Protein 4Q1T (pdb70)

Organism: Burkholderia thailandensis (strain ATCC 700388 / DSM 13276 / CCUG 48851 / CIP 106301 / E264) (NCBI:txid271848)

CATH classification: 3.40.1160.10 (+1 more: 2.30.130.10)

B-factor: mean 42.55, std 14.12, range [18.16, 112.68]

Sequence (1375 aa):
MRSIIADSKRLVVKVGSSLVTNGLDHDAIGRWAAQIAALRRNEGKEVVLVSSGAIAEGMQRLGWSRRPREIDELQAAAAVGQMGLAQVYESRFAEHGIRRTAQILLTHADLADRERYLNARSTLLTLLRLGVVPIINENDTVVTDEIKDNDTLGALVANLIEGDALIILTDQQGLLVAEASAGAPELMLTKILAAKRAAHSGANTVIASGRERDVLLRLASGEAIGTQLIARTARMAARKQWMADHLQVRGHVVIDAGAVDKLTAGGKSLLPIGVVAVQGVFARGEVIACVNDAGREVARGITNYSSAEAKLIQRKPSGEIEAVLGYMLEPELIHRDNLVLVMRSIIADSKRLVVKVGSSSLVTNDGRGLDHDAIGRWAAQIAALRNEGKEVVLVSSGAIAEGMQRLGWSRRPREIDELQAAAAVGQMGLAQVYESRFAEHGIRTAQILLTHADLADRERYLNARSTLLTLLRLGVVPIINENDTVVTDEIKFGDNDTLGALVANLIEGDALIILTDQQGLFTTLVAEASAGAPELEAMAGMLTKILAAKRAAHSGANTVIASGRERDVLLRLASGEAIGTQLIARTARMAARKQWMADHLQVRGHVVIDAGAVDKLTAGGKSLLPIGVVAVQGVFARGEVIACVNDAGREVARGITNYSSAEAKLIQRKPSGEIEAVLGYMLEPELIHRDNLVLVMRSIIADSKRLVVKVGSSLVTNGLDHDAIGRWAAQIAALRNEGKEVVLVSSGAIAEGMQRLGWSRRPREIDELQAAAAVGQMGLAQVYESRFAEHGIRTAQILLTHADLADRERYLNARSTLLTLLRLGVVPIINNENDTVVTDEIKFGDNDTLGALVANLIEGDALIILTDQQGLFTATLVAEASAGAPELEAMAGMLTKILAAKRAAHSGANTVIASGRERDVLLRLASGEAIGTQLIARTARMAARKQWMADHLQVRGHVVIDAGAVDKLTAGGKSLLPIGVVAVQGVFARGEVIACVNDAGREVARGITNYSSAEAKLIQRKPSGEIEAVLGYMLEPELIHRDNLVLVPGSMRSIIADSKRLVVKVGSSLVTNDGLDHDAIGRWAAQIAALRNEGKEVVLVSSGAIAEGMQRLGWSRRPREIDELQAAAAVGQMGLAQVYESRFAEHGIRTAQILLTHADLADRERYLNARSTLLTLLRLGVVPIINENDTVVTDEIKFGDNDTLGALVANLIEGDALIILTDQMLTKILAAKRAAHSGANTVIASGRERDVLLRLASGEAIGTQLIARTARMAARKQWMADHLQVRGHVVIDAGAVDKLTAGGKSLLPIGVVAVQGVFARGEVIACVNDAGREVARGITNYSSAEAKLIQRKPSGEIEAVLGYMLEPELIHRDNLVLV

Radius of gyration: 31.49 Å; Cα contacts (8 Å, |Δi|>4): 3313; chains: 4; bounding box: 89×66×100 Å

InterPro domains:
  IPR001048 Aspartate/glutamate/uridylate kinase [PF00696] (9-238)
  IPR001057 Glutamate/acetylglutamate kinase [PR00474] (46-60)
  IPR001057 Glutamate/acetylglutamate kinase [PR00474] (80-108)
  IPR001057 Glutamate/acetylglutamate kinase [PR00474] (120-141)
  IPR001057 Glutamate/acetylglutamate kinase [PR00474] (152-179)
  IPR001057 Glutamate/acetylglutamate kinase [PR00474] (213-233)
  IPR002478 PUA domain [PF01472] (281-355)
  IPR002478 PUA domain [SM00359] (281-364)
  IPR005715 Glutamate 5-kinase/delta-1-pyrroline-5-carboxylate synthase [MF_00456] (9-263)
  IPR005715 Glutamate 5-kinase/delta-1-pyrroline-5-carboxylate synthase [TIGR01027] (9-370)
  IPR011529 Glutamate 5-kinase [PIRSF000729] (6-371)
  IPR015947 PUA-like superfamily [SSF88697] (281-371)
  IPR019797 Glutamate 5-kinase, conserved site [PS00902] (211-228)
  IPR036393 Acetylglutamate kinase-like superfamily [G3DSA:3.40.1160.10] (1-269)
  IPR036393 Acetylglutamate kinase-like superfamily [SSF53633] (9-259)
  IPR036974 PUA domain superfamily [G3DSA:2.30.130.10] (270-372)
  IPR041739 Glutamate-5-kinase domain [cd04242] (10-257)

Solvent-accessible surface area: 48311 Å² total; per-residue (Å²): 107,150,2,53,0,20,107,3,122,48,0,0,0,1,0,8,46,50,7,0,23,147,26,12,40,105,108,6,0,24,144,12,0,41,15,0,1,36,0,33,117,111,42,20,24,0,0,0,0,0,9,7,15,25,21,8,0,29,106,38,32,68,57,120,204,131,16,54,50,2,17,37,9,2,0,0,8,6,0,0,17,14,0,2,8,66,15,0,20,57,12,0,65,147,83,58,16,123,5,0,22,1,17,0,6,53,26,8,26,93,60,106,71,24,26,1,7,0,10,15,0,0,24,9,0,5,148,54,35,1,0,0,0,0,12,21,5,23,6,2,10,14,57,55,19,73,82,37,7,74,16,0,0,47,0,0,35,0,1,28,1,46,0,0,0,1,0,17,76,58,70,18,62,133,44,63,103,44,69,12,31,49,98,108,70,77,106,79,26,28,49,4,0,49,36,0,11,82,17,9,0,21,0,1,7,0,11,9,163,69,75,75,0,0,60,71,1,10,86,11,76,37,17,31,1,14,13,50,11,99,49,69,40,93,45,3,34,98,105,61,3,27,39,93,8,15,7,57,2,10,0,26,1,42,82,54,15,31,84,37,7,76,77,56,62,41,25,3,73,2,81,6,2,58,27,6,87,30,52,6,29,23,7,26,1,0,0,1,2,35,140,91,31,52,17,22,0,24,0,2,0,2,0,30,9,20,24,2,72,34,1,38,113,73,62,30,78,80,0,58,86,33,0,42,38,21,26,6,29,29,1,0,61,27,46,7,12,4,68,119,128,140,1,44,0,25,95,2,121,53,0,0,0,0,0,2,45,50,12,0,22,74,109,59,62,3,11,32,105,108,6,0,22,136,13,0,41,12,0,1,36,0,65,115,114,37,19,33,1,0,0,0,0,10,6,11,24,23,9,0,17,92,46,35,70,55,91,205,124,16,47,48,9,15,33,8,1,0,0,1,2,0,0,16,22,0,3,4,23,23,0,26,66,14,0,60,146,80,70,8,93,1,0,24,1,9,0,5,60,33,7,24,92,50,50,87,40,31,1,7,0,10,14,0,0,23,7,0,9,164,56,18,2,0,0,1,0,8,20,4,20,7,0,31,21,98,41,10,62,99,38,44,30,6,50,5,0,0,45,0,0,36,0,0,30,2,48,0,0,0,0,0,14,74,42,94,2,2,97,89,107,69,28,43,88,25,64,12,36,22,101,96,4,24,87,84,55,88,37,59,42,14,4,32,4,0,27,34,0,14,114,18,10,0,20,0,1,0,0,7,10,154,64,184,63,0,0,61,71,1,10,86,12,76,36,17,13,0,12,0,51,12,104,60,69,41,97,53,7,38,99,80,75,3,22,64,93,19,33,59,50,2,53,0,30,1,55,83,43,8,31,88,113,6,80,80,57,63,34,23,1,71,5,52,10,3,80,42,9,37,29,64,5,47,18,8,60,1,0,12,1,19,35,134,95,55,51,44,22,0,17,0,2,0,3,5,25,1,2,24,2,53,39,4,49,74,18,94,34,80,37,6,83,94,75,14,58,56,18,17,6,40,27,1,0,61,30,48,7,14,5,66,121,110,158,1,52,0,24,82,3,119,39,0,0,0,1,0,4,43,68,21,0,27,141,41,13,42,79,103,6,0,15,144,13,0,41,15,0,2,42,2,80,111,109,37,17,37,2,0,0,0,1,7,7,6,23,26,14,0,29,55,79,33,68,59,120,75,111,16,165,54,12,15,35,9,0,0,0,7,5,0,0,19,12,0,5,10,27,13,0,22,47,79,0,52,87,84,68,7,105,1,0,21,1,11,1,6,60,46,7,21,94,51,122,77,48,28,1,6,0,10,15,0,0,24,9,0,10,147,52,18,4,1,0,9,0,13,22,6,18,8,1,36,23,106,71,9,77,95,39,41,27,6,40,4,0,0,28,0,0,30,0,0,12,0,28,0,0,0,0,0,18,56,48,104,1,2,78,71,122,96,62,23,55,88,28,65,11,17,21,105,99,4,21,84,66,55,84,38,52,42,15,2,27,2,0,34,77,0,13,102,17,9,0,21,0,1,0,0,7,10,177,70,199,63,0,0,66,68,1,8,87,12,75,37,21,14,0,16,0,65,12,103,58,69,78,108,56,6,28,43,97,76,3,45,74,94,26,16,47,95,2,53,0,26,1,48,82,43,8,30,84,96,6,66,79,39,53,114,19,2,63,2,82,8,2,52,28,6,86,32,64,5,31,17,7,18,1,0,9,1,19,36,138,91,56,50,39,17,0,11,0,2,0,3,0,24,5,8,17,2,57,42,1,46,138,13,62,31,78,92,0,83,94,51,3,60,38,16,20,7,31,29,1,0,43,132,38,7,13,7,92,93,194,77,100,115,133,0,45,0,22,96,3,122,46,0,0,0,1,0,2,43,58,4,0,15,67,140,29,17,49,101,116,2,0,23,131,5,0,41,10,0,1,41,1,57,119,103,34,11,29,0,0,0,0,0,12,9,14,20,19,7,0,22,106,57,35,68,70,124,74,133,23,53,21,1,16,13,12,1,0,0,7,6,1,0,24,18,0,2,20,78,20,0,29,51,13,0,58,148,80,74,18,96,10,2,27,1,15,0,6,68,19,8,27,91,48,121,75,45,37,1,7,0,10,15,0,0,23,8,0,10,145,54,24,2,0,0,8,0,10,21,4,17,9,1,20,16,40,30,10,48,76,46,44,18,7,45,17,0,0,26,0,0,25,0,1,14,0,28,0,0,0,1,0,12,48,186,100,39,60,38,68,0,0,6,80,43,0,28,65,16,8,1,22,1,1,29,2,19,7,151,72,212,77,0,1,67,70,1,6,88,11,76,35,18,62,71,44,60,105,13,113,59,69,90,93,52,9,25,98,63,72,4,43,48,94,39,17,56,72,2,50,0,25,1,42,83,54,13,28,90,35,6,80,79,58,52,38,17,1,73,2,82,7,1,63,27,5,88,33,54,5,31,24,9,18,1,0,16,0,18,46,95,92,54,52,38,23,0,24,0,3,0,3,0,30,5,9,20,3,49,38,1,48,117,13,65,30,77,93,0,77,93,50,3,57,40,14,25,6,32,28,1,0,40,116,33,7,13,4,64,94

Secondary structure (DSSP, 8-state):
-B-GGGG-SEEEEEE-HHHHB--B-HHHHHHHHHHHHHHHHTT-EEEEEE--HHHHHHHHHT-SS--SSHHHHHHHHHHHHHHHHHHHHHHHHTTT--EEEEEE-HHHHHSHHHHHHHHHHHHHHHHTT-EEEEEE-TTT--TTT---HHHHHHHHHHHT-SEEEEEESS-----SEEETT-TT--HHHHHHHHHHHTTT-EEEEEETTSTTHHHHHHTTB--SEEEE-SS-HHHHHHHHHHHHEEEEEEEEE-HHHHHHHHTS--PBPGGGEEEEEE---TT-EEEEE-TTS-EEEEEE-SS-HHHHHHHTT--GGGHHHHHSS---S-SB-GGGEEE-/-B-GGGG-SEEEEEE-HHHHB-TTS-B-HHHHHHHHHHHHHHHHTT-EEEEEE--HHHHHHHHHT-SS--SSHHHHHHHHHHHHHHHHHHHHHHHHTTT--EEEEEE-HHHHHSHHHHHHHHHHHHHHHHTT-EEEEEE-TTT--TTTTT--SHHHHHHHHHHHT-SEEEEEESS-S-B--B--EEETT-HHHHHH--HHHHHHHHHHHHTTT-EEEEEETTSTTHHHHHHTTB--SEEEE-SS-HHHHHHHHHHHHEEEEEEEEE-HHHHHHHHTS--PBPGGGEEEEEE---TT-EEEEE-TTS-EEEEEE-SS-HHHHHHHTT--GGGHHHHHSS---S-SB-GGGEEE-/-B-GGGG-SEEEEEE-HHHHB--B-HHHHHHHHHHHHHHHHTT-EEEEEE--HHHHHHHHHT-SS--SSHHHHHHHHHHHHHHHHHHHHHHHHTTT--EEEEEE-HHHHHSHHHHHHHHHHHHHHHHTT-EEEEEE-TTT--TTTTT--SHHHHHHHHHHHT-SEEEEEESS-S-B---B--EEETT-HHHHHH--HHHHHHHHHHHHTTT-EEEEEETTSTTHHHHHHTTB--SEEEE-SS-HHHHHHHHHHHHEEEEEEEEE-HHHHHHHHTT--PBPGGGEEEEEE---TT-EEEEE-TTS-EEEEEE-SS-HHHHHHHTT--GGGHHHHHSS---S-SB-GGGEEE-/--SPBPGGGG-SEEEEEE-HHHHB---B-HHHHHHHHHHHHHHHHTT-EEEEEE--HHHHHHHHHT-SS--SSHHHHHHHHHHHHHHHHHHHHHHHHTTT--EEEEEE-HHHHHSHHHHHHHHHHHHHHHHTT-EEEEEE-TTT--HHHHH-SSHHHHHHHHHHHT-SEEEEEE---HHHHHHHHHHHTTT-EEEEEETTSTTHHHHHHTTB--SEEE--SS-HHHHHHHHHHHHEEEEEEEEE-HHHHHHHHTT--PBPGGGEEEEEE---TT-EEEEE-TTS-EEEEEE-SS-HHHHHHHTT--GGGHHHHHSS---S-SB-GGGEEE-

Structure (mmCIF, N/CA/C/O backbone):
data_4Q1T
#
_entry.id   4Q1T
#
_cell.length_a   151.850
_cell.length_b   69.150
_cell.length_c   141.680
_cell.angle_alpha   90.000
_cell.angle_beta   119.510
_cell.angle_gamma   90.000
#
_symmetry.space_group_name_H-M   'C 1 2 1'
#
loop_
_entity.id
_entity.type
_entity.pdbx_description
1 polymer 'Glutamate 5-kinase'
2 water water
#
loop_
_atom_site.group_PDB
_atom_site.id
_atom_site.type_symbol
_atom_site.label_atom_id
_atom_site.label_alt_id
_atom_site.label_comp_id
_atom_site.label_asym_id
_atom_site.label_entity_id
_atom_site.label_seq_id
_atom_site.pdbx_PDB_ins_code
_atom_site.Cartn_x
_atom_site.Cartn_y
_atom_site.Cartn_z
_atom_site.occupancy
_atom_site.B_iso_or_equiv
_atom_site.auth_seq_id
_atom_site.auth_comp_id
_atom_site.auth_asym_id
_atom_site.auth_atom_id
_atom_site.pdbx_PDB_model_num
ATOM 1 N N . MET A 1 5 ? 61.929 2.897 53.816 1.00 65.42 1 MET A N 1
ATOM 2 C CA . MET A 1 5 ? 60.686 2.282 53.228 1.00 64.01 1 MET A CA 1
ATOM 3 C C . MET A 1 5 ? 60.974 1.161 52.216 1.00 61.17 1 MET A C 1
ATOM 4 O O . MET A 1 5 ? 61.749 1.338 51.260 1.00 62.71 1 MET A O 1
ATOM 6 N N . ARG A 1 6 ? 60.392 -0.008 52.469 1.00 56.58 2 ARG A N 1
ATOM 7 C CA . ARG A 1 6 ? 60.410 -1.087 51.509 1.00 54.91 2 ARG A CA 1
ATOM 8 C C . ARG A 1 6 ? 59.239 -0.837 50.567 1.00 52.22 2 ARG A C 1
ATOM 9 O O . ARG A 1 6 ? 58.180 -0.400 51.015 1.00 53.72 2 ARG A O 1
ATOM 17 N N . SER A 1 7 ? 59.417 -1.059 49.265 1.00 49.02 3 SER A N 1
ATOM 18 C CA . SER A 1 7 ? 58.296 -0.936 48.330 1.00 44.27 3 SER A CA 1
ATOM 19 C C . SER A 1 7 ? 57.379 -2.109 48.510 1.00 42.52 3 SER A C 1
ATOM 20 O O . SER A 1 7 ? 57.813 -3.271 48.494 1.00 41.12 3 SER A O 1
ATOM 23 N N . ILE A 1 8 ? 56.090 -1.793 48.639 1.00 41.88 4 ILE A N 1
ATOM 24 C CA . ILE A 1 8 ? 55.033 -2.790 48.650 1.00 40.37 4 ILE A CA 1
ATOM 25 C C . ILE A 1 8 ? 55.003 -3.657 47.363 1.00 38.18 4 ILE A C 1
ATOM 26 O O . ILE A 1 8 ? 54.425 -4.745 47.348 1.00 36.92 4 ILE A O 1
ATOM 31 N N . ILE A 1 9 ? 55.614 -3.179 46.281 1.00 36.81 5 ILE A N 1
ATOM 32 C CA . ILE A 1 9 ? 55.628 -3.937 45.016 1.00 34.99 5 ILE A CA 1
ATOM 33 C C . ILE A 1 9 ? 56.413 -5.245 45.153 1.00 35.99 5 ILE A C 1
ATOM 34 O O . ILE A 1 9 ? 56.119 -6.218 44.448 1.00 33.09 5 ILE A O 1
ATOM 39 N N . ALA A 1 10 ? 57.398 -5.273 46.063 1.00 37.47 6 ALA A N 1
ATOM 40 C CA . ALA A 1 10 ? 58.204 -6.473 46.266 1.00 40.99 6 ALA A CA 1
ATOM 41 C C . ALA A 1 10 ? 57.380 -7.673 46.704 1.00 42.39 6 ALA A C 1
ATOM 42 O O . ALA A 1 10 ? 57.687 -8.813 46.326 1.00 43.05 6 ALA A O 1
ATOM 44 N N . ASP A 1 11 ? 56.317 -7.437 47.455 1.00 43.64 7 ASP A N 1
ATOM 45 C CA . ASP A 1 11 ? 55.446 -8.563 47.790 1.00 46.95 7 ASP A CA 1
ATOM 46 C C . ASP A 1 11 ? 54.054 -8.497 47.132 1.00 45.26 7 ASP A C 1
ATOM 47 O O . ASP A 1 11 ? 53.066 -8.977 47.689 1.00 46.25 7 ASP A O 1
ATOM 52 N N . SER A 1 12 ? 54.014 -7.939 45.932 1.00 41.94 8 SER A N 1
ATOM 53 C CA . SER A 1 12 ? 52.793 -7.867 45.143 1.00 39.89 8 SER A CA 1
ATOM 54 C C . SER A 1 12 ? 52.969 -8.768 43.936 1.00 38.85 8 SER A C 1
ATOM 55 O O . SER A 1 12 ? 53.871 -8.548 43.109 1.00 39.40 8 SER A O 1
ATOM 58 N N . LYS A 1 13 ? 52.148 -9.803 43.838 1.00 37.79 9 LYS A N 1
ATOM 59 C CA . LYS A 1 13 ? 52.254 -10.743 42.727 1.00 40.24 9 LYS A CA 1
ATOM 60 C C . LYS A 1 13 ? 51.530 -10.264 41.441 1.00 37.21 9 LYS A C 1
ATOM 61 O O . LYS A 1 13 ? 52.040 -10.460 40.337 1.00 34.91 9 LYS A O 1
ATOM 67 N N . ARG A 1 14 ? 50.372 -9.614 41.587 1.00 33.70 10 ARG A N 1
ATOM 68 C CA . ARG A 1 14 ? 49.564 -9.228 40.442 1.00 31.13 10 ARG A CA 1
ATOM 69 C C . ARG A 1 14 ? 49.505 -7.711 40.332 1.00 29.15 10 ARG A C 1
ATOM 70 O O . ARG A 1 14 ? 48.962 -7.025 41.215 1.00 28.90 10 ARG A O 1
ATOM 78 N N . LEU A 1 15 ? 50.061 -7.192 39.246 1.00 26.06 11 LEU A N 1
ATOM 79 C CA . LEU A 1 15 ? 50.261 -5.766 39.076 1.00 26.10 11 LEU A CA 1
ATOM 80 C C . LEU A 1 15 ? 49.508 -5.216 37.871 1.00 26.39 11 LEU A C 1
ATOM 81 O O . LEU A 1 15 ? 49.477 -5.865 36.832 1.00 26.01 11 LEU A O 1
ATOM 86 N N . VAL A 1 16 ? 48.872 -4.049 38.043 1.00 25.71 12 VAL A N 1
ATOM 87 C CA . VAL A 1 16 ? 48.372 -3.281 36.940 1.00 25.79 12 VAL A CA 1
ATOM 88 C C . VAL A 1 16 ? 49.348 -2.119 36.745 1.00 26.84 12 VAL A C 1
ATOM 89 O O . VAL A 1 16 ? 49.541 -1.320 37.655 1.00 28.11 12 VAL A O 1
ATOM 93 N N . VAL A 1 17 ? 49.944 -2.024 35.560 1.00 26.31 13 VAL A N 1
ATOM 94 C CA . VAL A 1 17 ? 50.930 -0.999 35.253 1.00 28.32 13 VAL A CA 1
ATOM 95 C C . VAL A 1 17 ? 50.342 -0.025 34.239 1.00 30.50 13 VAL A C 1
ATOM 96 O O . VAL A 1 17 ? 49.885 -0.435 33.175 1.00 27.19 13 VAL A O 1
ATOM 100 N N . LYS A 1 18 ? 50.267 1.243 34.625 1.00 35.30 14 LYS A N 1
ATOM 101 C CA . LYS A 1 18 ? 49.667 2.262 33.791 1.00 39.08 14 LYS A CA 1
ATOM 102 C C . LYS A 1 18 ? 50.728 3.276 33.390 1.00 42.10 14 LYS A C 1
ATOM 103 O O . LYS A 1 18 ? 51.391 3.873 34.233 1.00 41.39 14 LYS A O 1
ATOM 109 N N . VAL A 1 19 ? 50.930 3.429 32.096 1.00 47.42 15 VAL A N 1
ATOM 110 C CA . VAL A 1 19 ? 52.014 4.281 31.578 1.00 52.99 15 VAL A CA 1
ATOM 111 C C . VAL A 1 19 ? 51.424 5.508 30.891 1.00 58.98 15 VAL A C 1
ATOM 112 O O . VAL A 1 19 ? 50.582 5.373 29.998 1.00 62.28 15 VAL A O 1
ATOM 116 N N . GLY A 1 20 ? 51.819 6.699 31.341 1.00 60.92 16 GLY A N 1
ATOM 117 C CA . GLY A 1 20 ? 51.224 7.943 30.854 1.00 61.89 16 GLY A CA 1
ATOM 118 C C . GLY A 1 20 ? 51.608 8.302 29.442 1.00 62.79 16 GLY A C 1
ATOM 119 O O . GLY A 1 20 ? 52.617 7.831 28.940 1.00 60.06 16 GLY A O 1
ATOM 120 N N . SER A 1 21 ? 50.793 9.144 28.814 1.00 66.26 17 SER A N 1
ATOM 121 C CA . SER A 1 21 ? 51.061 9.632 27.465 1.00 70.80 17 SER A CA 1
ATOM 122 C C . SER A 1 21 ? 52.436 10.213 27.270 1.00 72.25 17 SER A C 1
ATOM 123 O O . SER A 1 21 ? 53.145 9.843 26.339 1.00 65.30 17 SER A O 1
ATOM 126 N N . SER A 1 22 ? 52.788 11.152 28.143 1.00 77.91 18 SER A N 1
ATOM 127 C CA . SER A 1 22 ? 54.065 11.862 28.044 1.00 79.28 18 SER A CA 1
ATOM 128 C C . SER A 1 22 ? 55.249 10.906 27.984 1.00 78.08 18 SER A C 1
ATOM 129 O O . SER A 1 22 ? 56.231 11.178 27.297 1.00 81.00 18 SER A O 1
ATOM 132 N N . LEU A 1 23 ? 55.139 9.773 28.673 1.00 77.30 19 LEU A N 1
ATOM 133 C CA . LEU A 1 23 ? 56.219 8.786 28.694 1.00 78.12 19 LEU A CA 1
ATOM 134 C C . LEU A 1 23 ? 56.337 7.991 27.422 1.00 79.83 19 LEU A C 1
ATOM 135 O O . LEU A 1 23 ? 57.434 7.559 27.050 1.00 85.26 19 LEU A O 1
ATOM 140 N N . VAL A 1 24 ? 55.203 7.770 26.767 1.00 81.02 20 VAL A N 1
ATOM 141 C CA . VAL A 1 24 ? 55.159 6.835 25.668 1.00 81.70 20 VAL A CA 1
ATOM 142 C C . VAL A 1 24 ? 55.202 7.568 24.332 1.00 82.68 20 VAL A C 1
ATOM 143 O O . VAL A 1 24 ? 55.456 6.934 23.322 1.00 83.77 20 VAL A O 1
ATOM 145 N N . THR A 1 25 ? 54.968 8.886 24.341 1.00 84.40 21 THR A N 1
ATOM 146 C CA . THR A 1 25 ? 54.904 9.716 23.147 1.00 84.24 21 THR A CA 1
ATOM 147 C C . THR A 1 25 ? 55.995 10.789 23.107 1.00 85.49 21 THR A C 1
ATOM 148 O O . THR A 1 25 ? 56.420 11.294 24.136 1.00 84.25 21 THR A O 1
ATOM 150 N N . ASN A 1 26 ? 56.434 11.139 21.904 1.00 87.75 22 ASN A N 1
ATOM 151 C CA . ASN A 1 26 ? 57.325 12.310 21.710 1.00 90.06 22 ASN A CA 1
ATOM 152 C C . ASN A 1 26 ? 56.642 13.685 21.882 1.00 89.64 22 ASN A C 1
ATOM 153 O O . ASN A 1 26 ? 56.293 14.368 20.906 1.00 83.66 22 ASN A O 1
ATOM 158 N N . GLY A 1 30 ? 53.970 11.450 17.978 1.00 72.70 26 GLY A N 1
ATOM 159 C CA . GLY A 1 30 ? 53.568 10.046 17.926 1.00 75.50 26 GLY A CA 1
ATOM 160 C C . GLY A 1 30 ? 54.203 9.259 19.042 1.00 74.97 26 GLY A C 1
ATOM 161 O O . GLY A 1 30 ? 54.336 9.788 20.140 1.00 76.99 26 GLY A O 1
ATOM 162 N N . LEU A 1 31 ? 54.582 8.004 18.768 1.00 75.22 27 LEU A N 1
ATOM 163 C CA . LEU A 1 31 ? 55.109 7.116 19.807 1.00 74.94 27 LEU A CA 1
ATOM 164 C C . LEU A 1 31 ? 56.643 7.056 19.849 1.00 75.33 27 LEU A C 1
ATOM 165 O O . LEU A 1 31 ? 57.308 7.009 18.828 1.00 72.86 27 LEU A O 1
ATOM 170 N N . ASP A 1 32 ? 57.175 7.021 21.063 1.00 77.81 28 ASP A N 1
ATOM 171 C CA . ASP A 1 32 ? 58.593 6.775 21.324 1.00 73.40 28 ASP A CA 1
ATOM 172 C C . ASP A 1 32 ? 58.804 5.265 21.402 1.00 71.40 28 ASP A C 1
ATOM 173 O O . ASP A 1 32 ? 58.624 4.654 22.458 1.00 76.73 28 ASP A O 1
ATOM 178 N N . HIS A 1 33 ? 59.142 4.652 20.278 1.00 72.10 29 HIS A N 1
ATOM 179 C CA . HIS A 1 33 ? 59.273 3.192 20.214 1.00 75.03 29 HIS A CA 1
ATOM 180 C C . HIS A 1 33 ? 60.365 2.632 21.160 1.00 76.61 29 HIS A C 1
ATOM 181 O O . HIS A 1 33 ? 60.261 1.499 21.634 1.00 74.56 29 HIS A O 1
ATOM 188 N N . ASP A 1 34 ? 61.409 3.417 21.417 1.00 77.17 30 ASP A N 1
ATOM 189 C CA . ASP A 1 34 ? 62.507 2.974 22.276 1.00 76.66 30 ASP A CA 1
ATOM 190 C C . ASP A 1 34 ? 62.057 2.915 23.721 1.00 71.81 30 ASP A C 1
ATOM 191 O O . ASP A 1 34 ? 62.387 1.976 24.445 1.00 72.22 30 ASP A O 1
ATOM 196 N N . ALA A 1 35 ? 61.299 3.917 24.139 1.00 69.96 31 ALA A N 1
ATOM 197 C CA . ALA A 1 35 ? 60.783 3.945 25.497 1.00 70.07 31 ALA A CA 1
ATOM 198 C C . ALA A 1 35 ? 59.786 2.798 25.736 1.00 67.21 31 ALA A C 1
ATOM 199 O O . ALA A 1 35 ? 59.736 2.226 26.824 1.00 68.12 31 ALA A O 1
ATOM 201 N N . ILE A 1 36 ? 59.007 2.452 24.719 1.00 64.66 32 ILE A N 1
ATOM 202 C CA . ILE A 1 36 ? 58.074 1.318 24.828 1.00 65.03 32 ILE A CA 1
ATOM 203 C C . ILE A 1 36 ? 58.857 0.013 24.963 1.00 61.20 32 ILE A C 1
ATOM 204 O O . ILE A 1 36 ? 58.485 -0.864 25.752 1.00 58.58 32 ILE A O 1
ATOM 209 N N . GLY A 1 37 ? 59.946 -0.102 24.207 1.00 58.07 33 GLY A N 1
ATOM 210 C CA . GLY A 1 37 ? 60.828 -1.257 24.311 1.00 57.64 33 GLY A CA 1
ATOM 211 C C . GLY A 1 37 ? 61.368 -1.414 25.718 1.00 58.85 33 GLY A C 1
ATOM 212 O O . GLY A 1 37 ? 61.456 -2.531 26.226 1.00 63.29 33 GLY A O 1
ATOM 213 N N . ARG A 1 38 ? 61.730 -0.301 26.356 1.00 58.57 34 ARG A N 1
ATOM 214 C CA . ARG A 1 38 ? 62.222 -0.345 27.733 1.00 61.02 34 ARG A CA 1
ATOM 215 C C . ARG A 1 38 ? 61.141 -0.804 28.727 1.00 56.65 34 ARG A C 1
ATOM 216 O O . ARG A 1 38 ? 61.421 -1.614 29.614 1.00 55.24 34 ARG A O 1
ATOM 224 N N . TRP A 1 39 ? 59.910 -0.325 28.558 1.00 52.95 35 TRP A N 1
ATOM 225 C CA . TRP A 1 39 ? 58.804 -0.780 29.407 1.00 49.54 35 TRP A CA 1
ATOM 226 C C . TRP A 1 39 ? 58.505 -2.247 29.173 1.00 44.95 35 TRP A C 1
ATOM 227 O O . TRP A 1 39 ? 58.328 -3.012 30.116 1.00 44.03 35 TRP A O 1
ATOM 238 N N . ALA A 1 40 ? 58.464 -2.639 27.909 1.00 42.20 36 ALA A N 1
ATOM 239 C CA . ALA A 1 40 ? 58.284 -4.025 27.554 1.00 42.30 36 ALA A CA 1
ATOM 240 C C . ALA A 1 40 ? 59.367 -4.902 28.182 1.00 42.08 36 ALA A C 1
ATOM 241 O O . ALA A 1 40 ? 59.078 -5.993 28.672 1.00 46.39 36 ALA A O 1
ATOM 243 N N . ALA A 1 41 ? 60.616 -4.457 28.141 1.00 41.39 37 ALA A N 1
ATOM 244 C CA . ALA A 1 41 ? 61.724 -5.233 28.719 1.00 40.67 37 ALA A CA 1
ATOM 245 C C . ALA A 1 41 ? 61.554 -5.357 30.235 1.00 37.83 37 ALA A C 1
ATOM 246 O O . ALA A 1 41 ? 61.794 -6.402 30.800 1.00 37.98 37 ALA A O 1
ATOM 248 N N . GLN A 1 42 ? 61.178 -4.272 30.891 1.00 37.59 38 GLN A N 1
ATOM 249 C CA . GLN A 1 42 ? 60.948 -4.297 32.345 1.00 38.67 38 GLN A CA 1
ATOM 250 C C . GLN A 1 42 ? 59.786 -5.204 32.722 1.00 36.00 38 GLN A C 1
ATOM 251 O O . GLN A 1 42 ? 59.883 -6.003 33.659 1.00 35.23 38 GLN A O 1
ATOM 257 N N . ILE A 1 43 ? 58.706 -5.097 31.981 1.00 34.36 39 ILE A N 1
ATOM 258 C CA . ILE A 1 43 ? 57.540 -5.920 32.256 1.00 34.20 39 ILE A CA 1
ATOM 259 C C . ILE A 1 43 ? 57.861 -7.386 31.991 1.00 34.19 39 ILE A C 1
ATOM 260 O O . ILE A 1 43 ? 57.484 -8.259 32.794 1.00 33.10 39 ILE A O 1
ATOM 265 N N . ALA A 1 44 ? 58.611 -7.649 30.919 1.00 33.78 40 ALA A N 1
ATOM 266 C CA . ALA A 1 44 ? 59.125 -9.006 30.650 1.00 35.11 40 ALA A CA 1
ATOM 267 C C . ALA A 1 44 ? 59.962 -9.561 31.791 1.00 35.92 40 ALA A C 1
ATOM 268 O O . ALA A 1 44 ? 59.821 -10.730 32.156 1.00 38.18 40 ALA A O 1
ATOM 270 N N . ALA A 1 45 ? 60.834 -8.747 32.369 1.00 36.11 41 ALA A N 1
ATOM 271 C CA . ALA A 1 45 ? 61.606 -9.199 33.522 1.00 37.87 41 ALA A CA 1
ATOM 272 C C . ALA A 1 45 ? 60.721 -9.478 34.745 1.00 36.94 41 ALA A C 1
ATOM 273 O O . ALA A 1 45 ? 61.020 -10.369 35.526 1.00 38.86 41 ALA A O 1
ATOM 275 N N . LEU A 1 46 ? 59.658 -8.701 34.938 1.00 37.21 42 LEU A N 1
ATOM 276 C CA . LEU A 1 46 ? 58.730 -8.963 36.048 1.00 38.13 42 LEU A CA 1
ATOM 277 C C . LEU A 1 46 ? 57.981 -10.273 35.816 1.00 39.70 42 LEU A C 1
ATOM 278 O O . LEU A 1 46 ? 57.835 -11.056 36.760 1.00 38.29 42 LEU A O 1
ATOM 283 N N . ARG A 1 47 ? 57.529 -10.482 34.575 1.00 41.87 43 ARG A N 1
ATOM 284 C CA A ARG A 1 47 ? 56.826 -11.716 34.153 0.60 44.36 43 ARG A CA 1
ATOM 285 C CA B ARG A 1 47 ? 56.821 -11.707 34.195 0.40 44.50 43 ARG A CA 1
ATOM 286 C C . ARG A 1 47 ? 57.707 -12.934 34.411 1.00 48.90 43 ARG A C 1
ATOM 287 O O . ARG A 1 47 ? 57.196 -13.970 34.784 1.00 53.89 43 ARG A O 1
ATOM 302 N N . ASN A 1 48 ? 59.033 -12.791 34.225 1.00 51.61 44 ASN A N 1
ATOM 303 C CA . ASN A 1 48 ? 60.004 -13.884 34.445 1.00 56.37 44 ASN A CA 1
ATOM 304 C C . ASN A 1 48 ? 60.396 -14.103 35.917 1.00 59.56 44 ASN A C 1
ATOM 305 O O . ASN A 1 48 ? 60.941 -15.148 36.262 1.00 64.31 44 ASN A O 1
ATOM 310 N N . GLU A 1 49 ? 60.129 -13.122 36.776 1.00 58.13 45 GLU A N 1
ATOM 311 C CA . GLU A 1 49 ? 60.244 -13.310 38.215 1.00 57.47 45 GLU A CA 1
ATOM 312 C C . GLU A 1 49 ? 58.994 -13.986 38.777 1.00 54.65 45 GLU A C 1
ATOM 313 O O . GLU A 1 49 ? 58.946 -14.261 39.963 1.00 58.47 45 GLU A O 1
ATOM 319 N N . GLY A 1 50 ? 57.956 -14.150 37.969 1.00 52.06 46 GLY A N 1
ATOM 320 C CA . GLY A 1 50 ? 56.683 -14.722 38.433 1.00 50.96 46 GLY A CA 1
ATOM 321 C C . GLY A 1 50 ? 55.543 -13.736 38.698 1.00 49.46 46 GLY A C 1
ATOM 322 O O . GLY A 1 50 ? 54.482 -14.140 39.192 1.00 55.48 46 GLY A O 1
ATOM 323 N N . LYS A 1 51 ? 55.729 -12.451 38.386 1.00 44.36 47 LYS A N 1
ATOM 324 C CA . LYS A 1 51 ? 54.636 -11.478 38.545 1.00 41.26 47 LYS A CA 1
ATOM 325 C C . LYS A 1 51 ? 53.633 -11.672 37.440 1.00 37.67 47 LYS A C 1
ATOM 326 O O . LYS A 1 51 ? 53.986 -12.142 36.358 1.00 40.28 47 LYS A O 1
ATOM 332 N N . GLU A 1 52 ? 52.390 -11.310 37.724 1.00 34.74 48 GLU A N 1
ATOM 333 C CA . GLU A 1 52 ? 51.318 -11.285 36.742 1.00 33.40 48 GLU A CA 1
ATOM 334 C C . GLU A 1 52 ? 51.073 -9.821 36.496 1.00 32.17 48 GLU A C 1
ATOM 335 O O . GLU A 1 52 ? 50.861 -9.068 37.446 1.00 33.63 48 GLU A O 1
ATOM 341 N N . VAL A 1 53 ? 51.160 -9.409 35.239 1.00 29.87 49 VAL A N 1
ATOM 342 C CA . VAL A 1 53 ? 51.108 -8.008 34.867 1.00 29.01 49 VAL A CA 1
ATOM 343 C C . VAL A 1 53 ? 50.036 -7.762 33.811 1.00 27.31 49 VAL A C 1
ATOM 344 O O . VAL A 1 53 ? 49.947 -8.483 32.820 1.00 24.88 49 VAL A O 1
ATOM 348 N N . VAL A 1 54 ? 49.219 -6.747 34.069 1.00 26.87 50 VAL A N 1
ATOM 349 C CA . VAL A 1 54 ? 48.272 -6.211 33.083 1.00 27.41 50 VAL A CA 1
ATOM 350 C C . VAL A 1 54 ? 48.740 -4.786 32.791 1.00 27.09 50 VAL A C 1
ATOM 351 O O . VAL A 1 54 ? 49.093 -4.050 33.705 1.00 25.95 50 VAL A O 1
ATOM 355 N N . LEU A 1 55 ? 48.743 -4.419 31.524 1.00 26.69 51 LEU A N 1
ATOM 356 C CA . LEU A 1 55 ? 49.192 -3.122 31.089 1.00 28.73 51 LEU A CA 1
ATOM 357 C C . LEU A 1 55 ? 48.005 -2.294 30.646 1.00 30.35 51 LEU A C 1
ATOM 358 O O . LEU A 1 55 ? 47.177 -2.729 29.830 1.00 30.41 51 LEU A O 1
ATOM 363 N N . VAL A 1 56 ? 47.908 -1.103 31.202 1.00 31.45 52 VAL A N 1
ATOM 364 C CA . VAL A 1 56 ? 46.960 -0.120 30.735 1.00 32.93 52 VAL A CA 1
ATOM 365 C C . VAL A 1 56 ? 47.795 1.007 30.142 1.00 36.05 52 VAL A C 1
ATOM 366 O O . VAL A 1 56 ? 48.420 1.781 30.845 1.00 39.78 52 VAL A O 1
ATOM 370 N N . SER A 1 57 ? 47.824 1.121 28.839 1.00 39.69 53 SER A N 1
ATOM 371 C CA . SER A 1 57 ? 48.720 2.116 28.264 1.00 41.60 53 SER A CA 1
ATOM 372 C C . SER A 1 57 ? 47.966 3.150 27.476 1.00 39.71 53 SER A C 1
ATOM 373 O O . SER A 1 57 ? 47.033 2.818 26.766 1.00 41.75 53 SER A O 1
ATOM 376 N N . SER A 1 58 ? 48.370 4.402 27.677 1.00 39.89 54 SER A N 1
ATOM 377 C CA . SER A 1 58 ? 47.906 5.530 26.924 1.00 40.51 54 SER A CA 1
ATOM 378 C C . SER A 1 58 ? 48.813 5.634 25.722 1.00 41.51 54 SER A C 1
ATOM 379 O O . SER A 1 58 ? 49.737 4.813 25.519 1.00 41.12 54 SER A O 1
ATOM 382 N N . GLY A 1 59 ? 48.529 6.618 24.891 1.00 40.87 55 GLY A N 1
ATOM 383 C CA . GLY A 1 59 ? 49.311 6.804 23.692 1.00 40.99 55 GLY A CA 1
ATOM 384 C C . GLY A 1 59 ? 48.491 6.611 22.434 1.00 38.72 55 GLY A C 1
ATOM 385 O O . GLY A 1 59 ? 48.968 6.947 21.365 1.00 40.77 55 GLY A O 1
ATOM 386 N N . ALA A 1 60 ? 47.292 6.039 22.543 1.00 36.05 56 ALA A N 1
ATOM 387 C CA . ALA A 1 60 ? 46.499 5.696 21.357 1.00 35.47 56 ALA A CA 1
ATOM 388 C C . ALA A 1 60 ? 46.137 6.931 20.568 1.00 34.46 56 ALA A C 1
ATOM 389 O O . ALA A 1 60 ? 46.190 6.916 19.354 1.00 34.00 56 ALA A O 1
ATOM 391 N N . ILE A 1 61 ? 45.728 7.987 21.259 1.00 33.43 57 ILE A N 1
ATOM 392 C CA . ILE A 1 61 ? 45.299 9.177 20.587 1.00 34.01 57 ILE A CA 1
ATOM 393 C C . ILE A 1 61 ? 46.470 9.867 19.917 1.00 34.60 57 ILE A C 1
ATOM 394 O O . ILE A 1 61 ? 46.354 10.304 18.769 1.00 33.45 57 ILE A O 1
ATOM 399 N N . ALA A 1 62 ? 47.613 9.934 20.610 1.00 34.84 58 ALA A N 1
ATOM 400 C CA . ALA A 1 62 ? 48.830 10.496 20.042 1.00 35.30 58 ALA A CA 1
ATOM 401 C C . ALA A 1 62 ? 49.281 9.735 18.811 1.00 35.65 58 ALA A C 1
ATOM 402 O O . ALA A 1 62 ? 49.753 10.334 17.859 1.00 36.27 58 ALA A O 1
ATOM 404 N N . GLU A 1 63 ? 49.181 8.405 18.841 1.00 34.31 59 GLU A N 1
ATOM 405 C CA . GLU A 1 63 ? 49.592 7.593 17.691 1.00 35.03 59 GLU A CA 1
ATOM 406 C C . GLU A 1 63 ? 48.607 7.817 16.543 1.00 33.32 59 GLU A C 1
ATOM 407 O O . GLU A 1 63 ? 49.003 7.917 15.385 1.00 34.28 59 GLU A O 1
ATOM 413 N N . GLY A 1 64 ? 47.324 7.901 16.884 1.00 31.65 60 GLY A N 1
ATOM 414 C CA . GLY A 1 64 ? 46.281 8.133 15.899 1.00 31.61 60 GLY A CA 1
ATOM 415 C C . GLY A 1 64 ? 46.506 9.464 15.225 1.00 31.65 60 GLY A C 1
ATOM 416 O O . GLY A 1 64 ? 46.424 9.556 14.018 1.00 31.40 60 GLY A O 1
ATOM 417 N N . MET A 1 65 ? 46.795 10.480 16.034 1.00 32.12 61 MET A N 1
ATOM 418 C CA . MET A 1 65 ? 47.097 11.805 15.523 1.00 34.50 61 MET A CA 1
ATOM 419 C C . MET A 1 65 ? 48.226 11.709 14.510 1.00 35.88 61 MET A C 1
ATOM 420 O O . MET A 1 65 ? 48.098 12.220 13.412 1.00 35.99 61 MET A O 1
ATOM 425 N N . GLN A 1 66 ? 49.327 11.045 14.872 1.00 36.92 62 GLN A N 1
ATOM 426 C CA . GLN A 1 66 ? 50.464 10.945 13.965 1.00 39.73 62 GLN A CA 1
ATOM 427 C C . GLN A 1 66 ? 50.076 10.262 12.665 1.00 37.94 62 GLN A C 1
ATOM 428 O O . GLN A 1 66 ? 50.445 10.709 11.587 1.00 37.79 62 GLN A O 1
ATOM 434 N N . ARG A 1 67 ? 49.339 9.164 12.769 1.00 36.48 63 ARG A N 1
ATOM 435 C CA . ARG A 1 67 ? 48.941 8.411 11.591 1.00 36.44 63 ARG A CA 1
ATOM 436 C C . ARG A 1 67 ? 47.950 9.155 10.716 1.00 35.43 63 ARG A C 1
ATOM 437 O O . ARG A 1 67 ? 47.907 8.913 9.509 1.00 35.36 63 ARG A O 1
ATOM 445 N N . LEU A 1 68 ? 47.179 10.064 11.302 1.00 33.76 64 LEU A N 1
ATOM 446 C CA . LEU A 1 68 ? 46.235 10.860 10.540 1.00 34.76 64 LEU A CA 1
ATOM 447 C C . LEU A 1 68 ? 46.810 12.213 10.103 1.00 36.37 64 LEU A C 1
ATOM 448 O O . LEU A 1 68 ? 46.155 12.955 9.386 1.00 36.35 64 LEU A O 1
ATOM 453 N N . GLY A 1 69 ? 48.046 12.519 10.501 1.00 37.67 65 GLY A N 1
ATOM 454 C CA . GLY A 1 69 ? 48.711 13.768 10.106 1.00 39.16 65 GLY A CA 1
ATOM 455 C C . GLY A 1 69 ? 48.269 14.977 10.894 1.00 39.53 65 GLY A C 1
ATOM 456 O O . GLY A 1 69 ? 48.315 16.094 10.383 1.00 41.82 65 GLY A O 1
ATOM 457 N N . TRP A 1 70 ? 47.787 14.765 12.112 1.00 38.00 66 TRP A N 1
ATOM 458 C CA . TRP A 1 70 ? 47.311 15.865 12.955 1.00 38.58 66 TRP A CA 1
ATOM 459 C C . TRP A 1 70 ? 48.393 16.302 13.939 1.00 40.29 66 TRP A C 1
ATOM 460 O O . TRP A 1 70 ? 48.940 15.471 14.658 1.00 39.93 66 TRP A O 1
ATOM 471 N N . SER A 1 71 ? 48.653 17.600 13.996 1.00 41.58 67 SER A N 1
ATOM 472 C CA . SER A 1 71 ? 49.668 18.164 14.887 1.00 43.83 67 SER A CA 1
ATOM 473 C C . SER A 1 71 ? 49.075 18.602 16.209 1.00 45.03 67 SER A C 1
ATOM 474 O O . SER A 1 71 ? 49.785 18.669 17.217 1.00 47.39 67 SER A O 1
ATOM 477 N N . ARG A 1 72 ? 47.779 18.891 16.209 1.00 45.23 68 ARG A N 1
ATOM 478 C CA . ARG A 1 72 ? 47.058 19.338 17.393 1.00 44.65 68 ARG A CA 1
ATOM 479 C C . ARG A 1 72 ? 46.060 18.271 17.858 1.00 43.03 68 ARG A C 1
ATOM 480 O O . ARG A 1 72 ? 45.344 17.709 17.038 1.00 40.86 68 ARG A O 1
ATOM 488 N N . ARG A 1 73 ? 45.982 18.038 19.170 1.00 42.02 69 ARG A N 1
ATOM 489 C CA . ARG A 1 73 ? 44.953 17.192 19.742 1.00 40.70 69 ARG A CA 1
ATOM 490 C C . ARG A 1 73 ? 43.574 17.750 19.403 1.00 40.28 69 ARG A C 1
ATOM 491 O O . ARG A 1 73 ? 43.299 18.914 19.646 1.00 41.71 69 ARG A O 1
ATOM 499 N N . PRO A 1 74 ? 42.703 16.926 18.806 1.00 39.13 70 PRO A N 1
ATOM 500 C CA . PRO A 1 74 ? 41.410 17.454 18.405 1.00 39.56 70 PRO A CA 1
ATOM 501 C C . PRO A 1 74 ? 40.525 17.738 19.607 1.00 39.46 70 PRO A C 1
ATOM 502 O O . PRO A 1 74 ? 40.661 17.088 20.634 1.00 38.67 70 PRO A O 1
ATOM 506 N N . ARG A 1 75 ? 39.671 18.747 19.488 1.00 39.79 71 ARG A N 1
ATOM 507 C CA . ARG A 1 75 ? 38.756 19.129 20.556 1.00 38.89 71 ARG A CA 1
ATOM 508 C C . ARG A 1 75 ? 37.431 18.363 20.428 1.00 38.78 71 ARG A C 1
ATOM 509 O O . ARG A 1 75 ? 36.792 18.061 21.424 1.00 36.95 71 ARG A O 1
ATOM 511 N N . GLU A 1 76 ? 37.019 18.058 19.192 1.00 39.70 72 GLU A N 1
ATOM 512 C CA . GLU A 1 76 ? 35.752 17.377 18.945 1.00 39.09 72 GLU A CA 1
ATOM 513 C C . GLU A 1 76 ? 35.830 15.893 19.262 1.00 35.08 72 GLU A C 1
ATOM 514 O O . GLU A 1 76 ? 36.830 15.249 18.922 1.00 34.06 72 GLU A O 1
ATOM 520 N N . ILE A 1 77 ? 34.795 15.351 19.901 1.00 34.16 73 ILE A N 1
ATOM 521 C CA . ILE A 1 77 ? 34.930 13.946 20.394 1.00 33.12 73 ILE A CA 1
ATOM 522 C C . ILE A 1 77 ? 35.039 12.962 19.280 1.00 30.40 73 ILE A C 1
ATOM 523 O O . ILE A 1 77 ? 35.718 11.979 19.462 1.00 27.89 73 ILE A O 1
ATOM 528 N N . ASP A 1 78 ? 34.337 13.208 18.174 1.00 30.28 74 ASP A N 1
ATOM 529 C CA . ASP A 1 78 ? 34.362 12.290 17.042 1.00 30.60 74 ASP A CA 1
ATOM 530 C C . ASP A 1 78 ? 35.765 12.126 16.482 1.00 29.68 74 ASP A C 1
ATOM 531 O O . ASP A 1 78 ? 36.174 11.012 16.183 1.00 28.23 74 ASP A O 1
ATOM 536 N N . GLU A 1 79 ? 36.528 13.215 16.430 1.00 29.50 75 GLU A N 1
ATOM 537 C CA . GLU A 1 79 ? 37.868 13.128 15.937 1.00 29.55 75 GLU A CA 1
ATOM 538 C C . GLU A 1 79 ? 38.766 12.475 16.954 1.00 29.00 75 GLU A C 1
ATOM 539 O O . GLU A 1 79 ? 39.657 11.717 16.594 1.00 28.16 75 GLU A O 1
ATOM 545 N N . LEU A 1 80 ? 38.492 12.692 18.231 1.00 29.60 76 LEU A N 1
ATOM 546 C CA . LEU A 1 80 ? 39.219 11.959 19.275 1.00 29.34 76 LEU A CA 1
ATOM 547 C C . LEU A 1 80 ? 38.934 10.456 19.204 1.00 27.74 76 LEU A C 1
ATOM 548 O O . LEU A 1 80 ? 39.863 9.662 19.344 1.00 26.64 76 LEU A O 1
ATOM 553 N N . GLN A 1 81 ? 37.676 10.086 18.989 1.00 26.39 77 GLN A N 1
ATOM 554 C CA . GLN A 1 81 ? 37.312 8.671 18.857 1.00 25.96 77 GLN A CA 1
ATOM 555 C C . GLN A 1 81 ? 38.013 8.028 17.671 1.00 25.40 77 GLN A C 1
ATOM 556 O O . GLN A 1 81 ? 38.489 6.915 17.770 1.00 24.46 77 GLN A O 1
ATOM 562 N N . ALA A 1 82 ? 38.068 8.759 16.559 1.00 25.85 78 ALA A N 1
ATOM 563 C CA . ALA A 1 82 ? 38.742 8.275 15.364 1.00 25.64 78 ALA A CA 1
ATOM 564 C C . ALA A 1 82 ? 40.220 8.083 15.601 1.00 25.43 78 ALA A C 1
ATOM 565 O O . ALA A 1 82 ? 40.777 7.043 15.245 1.00 25.68 78 ALA A O 1
ATOM 567 N N . ALA A 1 83 ? 40.854 9.077 16.200 1.00 25.69 79 ALA A N 1
ATOM 568 C CA . ALA A 1 83 ? 42.280 8.991 16.506 1.00 26.97 79 ALA A CA 1
ATOM 569 C C . ALA A 1 83 ? 42.562 7.796 17.429 1.00 26.39 79 ALA A C 1
ATOM 570 O O . ALA A 1 83 ? 43.539 7.075 17.227 1.00 26.00 79 ALA A O 1
ATOM 572 N N . ALA A 1 84 ? 41.690 7.577 18.411 1.00 26.63 80 ALA A N 1
ATOM 573 C CA . ALA A 1 84 ? 41.853 6.449 19.328 1.00 26.13 80 ALA A CA 1
ATOM 574 C C . ALA A 1 84 ? 41.784 5.124 18.570 1.00 26.57 80 ALA A C 1
ATOM 575 O O . ALA A 1 84 ? 42.617 4.252 18.793 1.00 25.86 80 ALA A O 1
ATOM 577 N N . ALA A 1 85 ? 40.813 4.977 17.670 1.00 25.99 81 ALA A N 1
ATOM 578 C CA . ALA A 1 85 ? 40.661 3.731 16.939 1.00 26.00 81 ALA A CA 1
ATOM 579 C C . ALA A 1 85 ? 41.821 3.503 15.985 1.00 27.43 81 ALA A C 1
ATOM 580 O O . ALA A 1 85 ? 42.220 2.357 15.743 1.00 29.97 81 ALA A O 1
ATOM 582 N N . VAL A 1 86 ? 42.304 4.568 15.357 1.00 26.84 82 VAL A N 1
ATOM 583 C CA . VAL A 1 86 ? 43.454 4.455 14.473 1.00 28.43 82 VAL A CA 1
ATOM 584 C C . VAL A 1 86 ? 44.709 4.144 15.311 1.00 29.18 82 VAL A C 1
ATOM 585 O O . VAL A 1 86 ? 45.486 3.259 14.962 1.00 28.82 82 VAL A O 1
ATOM 589 N N . GLY A 1 87 ? 44.886 4.860 16.412 1.00 30.45 83 GLY A N 1
ATOM 590 C CA . GLY A 1 87 ? 46.105 4.745 17.209 1.00 32.58 83 GLY A CA 1
ATOM 591 C C . GLY A 1 87 ? 46.243 3.480 18.018 1.00 34.89 83 GLY A C 1
ATOM 592 O O . GLY A 1 87 ? 47.369 3.001 18.211 1.00 34.69 83 GLY A O 1
ATOM 593 N N . GLN A 1 88 ? 45.116 2.942 18.489 1.00 37.16 84 GLN A N 1
ATOM 594 C CA . GLN A 1 88 ? 45.085 1.675 19.224 1.00 43.60 84 GLN A CA 1
ATOM 595 C C . GLN A 1 88 ? 45.780 0.561 18.430 1.00 52.54 84 GLN A C 1
ATOM 596 O O . GLN A 1 88 ? 46.514 -0.211 19.011 1.00 56.66 84 GLN A O 1
ATOM 598 N N . MET A 1 89 ? 45.580 0.500 17.107 1.00 62.53 85 MET A N 1
ATOM 599 C CA . MET A 1 89 ? 46.246 -0.506 16.252 1.00 69.15 85 MET A CA 1
ATOM 600 C C . MET A 1 89 ? 47.774 -0.403 16.273 1.00 73.94 85 MET A C 1
ATOM 601 O O . MET A 1 89 ? 48.471 -1.420 16.387 1.00 82.74 85 MET A O 1
ATOM 606 N N . GLY A 1 90 ? 48.289 0.821 16.189 1.00 69.75 86 GLY A N 1
ATOM 607 C CA . GLY A 1 90 ? 49.732 1.053 16.222 1.00 66.88 86 GLY A CA 1
ATOM 608 C C . GLY A 1 90 ? 50.339 0.801 17.590 1.00 62.00 86 GLY A C 1
ATOM 609 O O . GLY A 1 90 ? 51.358 0.133 17.703 1.00 56.03 86 GLY A O 1
ATOM 610 N N . LEU A 1 91 ? 49.694 1.321 18.632 1.00 59.96 87 LEU A N 1
ATOM 611 C CA . LEU A 1 91 ? 50.193 1.213 19.998 1.00 60.96 87 LEU A CA 1
ATOM 612 C C . LEU A 1 91 ? 50.376 -0.253 20.394 1.00 66.21 87 LEU A C 1
ATOM 613 O O . LEU A 1 91 ? 51.395 -0.629 20.984 1.00 64.12 87 LEU A O 1
ATOM 618 N N . ALA A 1 92 ? 49.401 -1.077 20.028 1.00 70.98 88 ALA A N 1
ATOM 619 C CA . ALA A 1 92 ? 49.419 -2.492 20.339 1.00 79.54 88 ALA A CA 1
ATOM 620 C C . ALA A 1 92 ? 50.491 -3.222 19.537 1.00 80.23 88 ALA A C 1
ATOM 621 O O . ALA A 1 92 ? 51.237 -4.017 20.097 1.00 87.59 88 ALA A O 1
ATOM 623 N N . GLN A 1 93 ? 50.550 -2.962 18.233 1.00 77.34 89 GLN A N 1
ATOM 624 C CA . GLN A 1 93 ? 51.518 -3.626 17.359 1.00 77.17 89 GLN A CA 1
ATOM 625 C C . GLN A 1 93 ? 52.957 -3.406 17.844 1.00 70.63 89 GLN A C 1
ATOM 626 O O . GLN A 1 93 ? 53.794 -4.306 17.742 1.00 71.84 89 GLN A O 1
ATOM 632 N N . VAL A 1 94 ? 53.226 -2.229 18.402 1.00 64.25 90 VAL A N 1
ATOM 633 C CA . VAL A 1 94 ? 54.537 -1.927 18.948 1.00 62.10 90 VAL A CA 1
ATOM 634 C C . VAL A 1 94 ? 54.765 -2.785 20.181 1.00 56.88 90 VAL A C 1
ATOM 635 O O . VAL A 1 94 ? 55.798 -3.429 20.318 1.00 53.66 90 VAL A O 1
ATOM 639 N N . TYR A 1 95 ? 53.799 -2.777 21.091 1.00 55.71 91 TYR A N 1
ATOM 640 C CA . TYR A 1 95 ? 53.897 -3.580 22.303 1.00 50.66 91 TYR A CA 1
ATOM 641 C C . TYR A 1 95 ? 54.035 -5.070 21.971 1.00 45.49 91 TYR A C 1
ATOM 642 O O . TYR A 1 95 ? 54.844 -5.741 22.566 1.00 43.47 91 TYR A O 1
ATOM 651 N N . GLU A 1 96 ? 53.251 -5.572 21.025 1.00 42.74 92 GLU A N 1
ATOM 652 C CA . GLU A 1 96 ? 53.315 -6.976 20.647 1.00 45.33 92 GLU A CA 1
ATOM 653 C C . GLU A 1 96 ? 54.729 -7.336 20.155 1.00 48.69 92 GLU A C 1
ATOM 654 O O . GLU A 1 96 ? 55.310 -8.322 20.614 1.00 46.95 92 GLU A O 1
ATOM 656 N N . SER A 1 97 ? 55.281 -6.513 19.256 1.00 50.90 93 SER A N 1
ATOM 657 C CA . SER A 1 97 ? 56.659 -6.693 18.746 1.00 52.47 93 SER A CA 1
ATOM 658 C C . SER A 1 97 ? 57.713 -6.742 19.843 1.00 49.90 93 SER A C 1
ATOM 659 O O . SER A 1 97 ? 58.514 -7.676 19.919 1.00 51.58 93 SER A O 1
ATOM 662 N N . ARG A 1 98 ? 57.716 -5.733 20.699 1.00 47.61 94 ARG A N 1
ATOM 663 C CA . ARG A 1 98 ? 58.706 -5.678 21.762 1.00 46.23 94 ARG A CA 1
ATOM 664 C C . ARG A 1 98 ? 58.533 -6.841 22.743 1.00 46.80 94 ARG A C 1
ATOM 665 O O . ARG A 1 98 ? 59.522 -7.435 23.152 1.00 48.00 94 ARG A O 1
ATOM 667 N N . PHE A 1 99 ? 57.290 -7.181 23.101 1.00 44.80 95 PHE A N 1
ATOM 668 C CA . PHE A 1 99 ? 57.054 -8.330 23.978 1.00 45.17 95 PHE A CA 1
ATOM 669 C C . PHE A 1 99 ? 57.425 -9.667 23.324 1.00 44.23 95 PHE A C 1
ATOM 670 O O . PHE A 1 99 ? 57.958 -10.551 23.994 1.00 41.79 95 PHE A O 1
ATOM 678 N N . ALA A 1 100 ? 57.140 -9.799 22.032 1.00 45.46 96 ALA A N 1
ATOM 679 C CA . ALA A 1 100 ? 57.531 -10.981 21.252 1.00 46.94 96 ALA A CA 1
ATOM 680 C C . ALA A 1 100 ? 59.026 -11.270 21.305 1.00 49.42 96 ALA A C 1
ATOM 681 O O . ALA A 1 100 ? 59.429 -12.427 21.333 1.00 48.78 96 ALA A O 1
ATOM 683 N N . GLU A 1 101 ? 59.847 -10.222 21.339 1.00 53.78 97 GLU A N 1
ATOM 684 C CA . GLU A 1 101 ? 61.303 -10.405 21.451 1.00 57.31 97 GLU A CA 1
ATOM 685 C C . GLU A 1 101 ? 61.704 -11.140 22.730 1.00 54.41 97 GLU A C 1
ATOM 686 O O . GLU A 1 101 ? 62.786 -11.725 22.786 1.00 56.75 97 GLU A O 1
ATOM 692 N N . HIS A 1 102 ? 60.863 -11.052 23.757 1.00 48.85 98 HIS A N 1
ATOM 693 C CA . HIS A 1 102 ? 61.113 -11.722 25.026 1.00 47.59 98 HIS A CA 1
ATOM 694 C C . HIS A 1 102 ? 60.297 -12.997 25.169 1.00 45.36 98 HIS A C 1
ATOM 695 O O . HIS A 1 102 ? 60.244 -13.549 26.251 1.00 46.59 98 HIS A O 1
ATOM 702 N N . GLY A 1 103 ? 59.645 -13.445 24.091 1.00 44.51 99 GLY A N 1
ATOM 703 C CA . GLY A 1 103 ? 58.806 -14.648 24.137 1.00 43.37 99 GLY A CA 1
ATOM 704 C C . GLY A 1 103 ? 57.474 -14.497 24.850 1.00 41.85 99 GLY A C 1
ATOM 705 O O . GLY A 1 103 ? 56.877 -15.492 25.289 1.00 40.73 99 GLY A O 1
ATOM 706 N N . ILE A 1 104 ? 56.984 -13.265 24.963 1.00 39.72 100 ILE A N 1
ATOM 707 C CA . ILE A 1 104 ? 55.731 -13.019 25.665 1.00 36.68 100 ILE A CA 1
ATOM 708 C C . ILE A 1 104 ? 54.588 -12.704 24.696 1.00 34.90 100 ILE A C 1
ATOM 709 O O . ILE A 1 104 ? 54.715 -11.844 23.833 1.00 33.84 100 ILE A O 1
ATOM 714 N N . ARG A 1 105 ? 53.487 -13.432 24.864 1.00 33.56 101 ARG A N 1
ATOM 715 C CA A ARG A 1 105 ? 52.232 -13.157 24.163 0.50 33.17 101 ARG A CA 1
ATOM 716 C CA B ARG A 1 105 ? 52.236 -13.159 24.165 0.50 33.06 101 ARG A CA 1
ATOM 717 C C . ARG A 1 105 ? 51.473 -12.026 24.831 1.00 31.67 101 ARG A C 1
ATOM 718 O O . ARG A 1 105 ? 51.498 -11.891 26.059 1.00 30.74 101 ARG A O 1
ATOM 733 N N . THR A 1 106 ? 50.792 -11.238 24.011 1.00 29.98 102 THR A N 1
ATOM 734 C CA . THR A 1 106 ? 49.956 -10.166 24.483 1.00 29.00 102 THR A CA 1
ATOM 735 C C . THR A 1 106 ? 48.543 -10.364 23.941 1.00 27.31 102 THR A C 1
ATOM 736 O O . THR A 1 106 ? 48.313 -11.133 23.025 1.00 24.35 102 THR A O 1
ATOM 740 N N . ALA A 1 107 ? 47.601 -9.665 24.539 1.00 26.24 103 ALA A N 1
ATOM 741 C CA . ALA A 1 107 ? 46.246 -9.681 24.067 1.00 27.47 103 ALA A CA 1
ATOM 742 C C . ALA A 1 107 ? 45.696 -8.265 24.180 1.00 28.42 103 ALA A C 1
ATOM 743 O O . ALA A 1 107 ? 46.092 -7.522 25.077 1.00 29.61 103 ALA A O 1
ATOM 745 N N . GLN A 1 108 ? 44.788 -7.909 23.290 1.00 29.24 104 GLN A N 1
ATOM 746 C CA . GLN A 1 108 ? 44.154 -6.599 23.334 1.00 30.67 104 GLN A CA 1
ATOM 747 C C . GLN A 1 108 ? 42.808 -6.807 23.989 1.00 27.30 104 GLN A C 1
ATOM 748 O O . GLN A 1 108 ? 42.107 -7.742 23.665 1.00 27.24 104 GLN A O 1
ATOM 754 N N . ILE A 1 109 ? 42.466 -5.907 24.892 1.00 25.76 105 ILE A N 1
ATOM 755 C CA . ILE A 1 109 ? 41.194 -5.931 25.583 1.00 25.59 105 ILE A CA 1
ATOM 756 C C . ILE A 1 109 ? 40.642 -4.516 25.553 1.00 24.46 105 ILE A C 1
ATOM 757 O O . ILE A 1 109 ? 41.397 -3.568 25.723 1.00 25.70 105 ILE A O 1
ATOM 762 N N . LEU A 1 110 ? 39.357 -4.373 25.213 1.00 24.38 106 LEU A N 1
ATOM 763 C CA . LEU A 1 110 ? 38.697 -3.075 25.251 1.00 25.32 106 LEU A CA 1
ATOM 764 C C . LEU A 1 110 ? 37.541 -3.202 26.217 1.00 26.59 106 LEU A C 1
ATOM 765 O O . LEU A 1 110 ? 36.759 -4.144 26.125 1.00 27.31 106 LEU A O 1
ATOM 770 N N . LEU A 1 111 ? 37.496 -2.289 27.184 1.00 26.73 107 LEU A N 1
ATOM 771 C CA . LEU A 1 111 ? 36.497 -2.297 28.232 1.00 28.03 107 LEU A CA 1
ATOM 772 C C . LEU A 1 111 ? 35.918 -0.923 28.375 1.00 27.30 107 LEU A C 1
ATOM 773 O O . LEU A 1 111 ? 36.588 0.075 28.070 1.00 27.79 107 LEU A O 1
ATOM 778 N N . THR A 1 112 ? 34.708 -0.857 28.877 1.00 27.84 108 THR A N 1
ATOM 779 C CA . THR A 1 112 ? 34.138 0.418 29.344 1.00 29.95 108 THR A CA 1
ATOM 780 C C . THR A 1 112 ? 33.652 0.253 30.775 1.00 30.69 108 THR A C 1
ATOM 781 O O . THR A 1 112 ? 33.285 -0.839 31.163 1.00 27.50 108 THR A O 1
ATOM 785 N N . HIS A 1 113 ? 33.526 1.361 31.493 1.00 35.22 109 HIS A N 1
ATOM 786 C CA . HIS A 1 113 ? 32.963 1.356 32.854 1.00 39.01 109 HIS A CA 1
ATOM 787 C C . HIS A 1 113 ? 31.5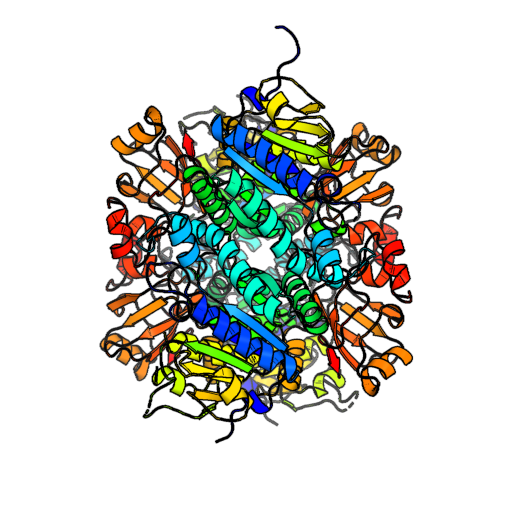25 0.793 32.853 1.00 38.40 109 HIS A C 1
ATOM 788 O O . HIS A 1 113 ? 31.133 0.112 33.770 1.00 38.21 109 HIS A O 1
ATOM 795 N N . ALA A 1 114 ? 30.772 1.030 31.783 1.00 40.67 110 ALA A N 1
ATOM 796 C CA . ALA A 1 114 ? 29.431 0.476 31.641 1.00 44.54 110 ALA A CA 1
ATOM 797 C C . ALA A 1 114 ? 29.449 -1.052 31.636 1.00 46.11 110 ALA A C 1
ATOM 798 O O . ALA A 1 114 ? 28.724 -1.671 32.401 1.00 50.69 110 ALA A O 1
ATOM 800 N N . ASP A 1 115 ? 30.316 -1.654 30.815 1.00 46.98 111 ASP A N 1
ATOM 801 C CA . ASP A 1 115 ? 30.482 -3.118 30.781 1.00 43.62 111 ASP A CA 1
ATOM 802 C C . ASP A 1 115 ? 30.598 -3.662 32.198 1.00 42.14 111 ASP A C 1
ATOM 803 O O . ASP A 1 115 ? 29.954 -4.636 32.567 1.00 40.54 111 ASP A O 1
ATOM 808 N N . LEU A 1 116 ? 31.423 -3.008 33.007 1.00 41.19 112 LEU A N 1
ATOM 809 C CA . LEU A 1 116 ? 31.743 -3.510 34.331 1.00 39.70 112 LEU A CA 1
ATOM 810 C C . LEU A 1 116 ? 30.631 -3.300 35.354 1.00 43.81 112 LEU A C 1
ATOM 811 O O . LEU A 1 116 ? 30.706 -3.847 36.455 1.00 41.69 112 LEU A O 1
ATOM 816 N N . ALA A 1 117 ? 29.593 -2.533 34.994 1.00 45.19 113 ALA A N 1
ATOM 817 C CA . ALA A 1 117 ? 28.425 -2.351 35.853 1.00 45.03 113 ALA A CA 1
ATOM 818 C C . ALA A 1 117 ? 27.384 -3.433 35.613 1.00 44.95 113 ALA A C 1
ATOM 819 O O . ALA A 1 117 ? 26.493 -3.631 36.446 1.00 47.03 113 ALA A O 1
ATOM 821 N N . ASP A 1 118 ? 27.469 -4.109 34.467 1.00 41.46 114 ASP A N 1
ATOM 822 C CA . ASP A 1 118 ? 26.579 -5.228 34.130 1.00 38.97 114 ASP A CA 1
ATOM 823 C C . ASP A 1 118 ? 27.159 -6.504 34.707 1.00 34.69 114 ASP A C 1
ATOM 824 O O . ASP A 1 118 ? 28.316 -6.836 34.448 1.00 34.74 114 ASP A O 1
ATOM 829 N N . ARG A 1 119 ? 26.349 -7.227 35.460 1.00 32.74 115 ARG A N 1
ATOM 830 C CA . ARG A 1 119 ? 26.803 -8.431 36.164 1.00 33.85 115 ARG A CA 1
ATOM 831 C C . ARG A 1 119 ? 27.389 -9.512 35.255 1.00 31.43 115 ARG A C 1
ATOM 832 O O . ARG A 1 119 ? 28.350 -10.183 35.626 1.00 32.50 115 ARG A O 1
ATOM 840 N N . GLU A 1 120 ? 26.801 -9.694 34.088 1.00 31.85 116 GLU A N 1
ATOM 841 C CA . GLU A 1 120 ? 27.263 -10.716 33.159 1.00 32.55 116 GLU A CA 1
ATOM 842 C C . GLU A 1 120 ? 28.553 -10.298 32.465 1.00 29.84 116 GLU A C 1
ATOM 843 O O . GLU A 1 120 ? 29.481 -11.100 32.341 1.00 28.77 116 GLU A O 1
ATOM 849 N N . ARG A 1 121 ? 28.619 -9.038 32.048 1.00 28.43 117 ARG A N 1
ATOM 850 C CA . ARG A 1 121 ? 29.793 -8.547 31.332 1.00 29.49 117 ARG A CA 1
ATOM 851 C C . ARG A 1 121 ? 30.983 -8.412 32.265 1.00 28.55 117 ARG A C 1
ATOM 852 O O . ARG A 1 121 ? 32.099 -8.717 31.860 1.00 27.15 117 ARG A O 1
ATOM 860 N N . TYR A 1 122 ? 30.720 -8.031 33.521 1.00 26.56 118 TYR A N 1
ATOM 861 C CA . TYR A 1 122 ? 31.742 -8.009 34.568 1.00 26.96 118 TYR A CA 1
ATOM 862 C C . TYR A 1 122 ? 32.407 -9.370 34.715 1.00 25.25 118 TYR A C 1
ATOM 863 O O . TYR A 1 122 ? 33.633 -9.477 34.708 1.00 24.24 118 TYR A O 1
ATOM 872 N N . LEU A 1 123 ? 31.586 -10.402 34.856 1.00 25.60 119 LEU A N 1
ATOM 873 C CA . LEU A 1 123 ? 32.110 -11.737 35.025 1.00 24.53 119 LEU A CA 1
ATOM 874 C C . LEU A 1 123 ? 32.835 -12.209 33.776 1.00 23.23 119 LEU A C 1
ATOM 875 O O . LEU A 1 123 ? 33.869 -12.840 33.871 1.00 24.37 119 LEU A O 1
ATOM 880 N N . ASN A 1 124 ? 32.257 -11.957 32.619 1.00 22.64 120 ASN A N 1
ATOM 881 C CA . ASN A 1 124 ? 32.870 -12.366 31.363 1.00 23.06 120 ASN A CA 1
ATOM 882 C C . ASN A 1 124 ? 34.240 -11.727 31.215 1.00 22.15 120 ASN A C 1
ATOM 883 O O . ASN A 1 124 ? 35.172 -12.420 30.847 1.00 23.28 120 ASN A O 1
ATOM 888 N N . ALA A 1 125 ? 34.376 -10.449 31.558 1.00 21.71 121 ALA A N 1
ATOM 889 C CA . ALA A 1 125 ? 35.662 -9.741 31.432 1.00 21.99 121 ALA A CA 1
ATOM 890 C C . ALA A 1 125 ? 36.668 -10.252 32.448 1.00 22.63 121 ALA A C 1
ATOM 891 O O . ALA A 1 125 ? 37.863 -10.435 32.153 1.00 22.64 121 ALA A O 1
ATOM 893 N N . ARG A 1 126 ? 36.207 -10.423 33.669 1.00 24.00 122 ARG A N 1
ATOM 894 C CA . ARG A 1 126 ? 37.065 -10.918 34.745 1.00 25.16 122 ARG A CA 1
ATOM 895 C C . ARG A 1 126 ? 37.597 -12.289 34.393 1.00 23.91 122 ARG A C 1
ATOM 896 O O . ARG A 1 126 ? 38.777 -12.552 34.539 1.00 24.68 122 ARG A O 1
ATOM 904 N N . SER A 1 127 ? 36.721 -13.144 33.900 1.00 23.73 123 SER A N 1
ATOM 905 C CA . SER A 1 127 ? 37.071 -14.511 33.555 1.00 25.12 123 SER A CA 1
ATOM 906 C C . SER A 1 127 ? 38.070 -14.563 32.384 1.00 25.43 123 SER A C 1
ATOM 907 O O . SER A 1 127 ? 39.052 -15.319 32.417 1.00 26.19 123 SER A O 1
ATOM 910 N N . THR A 1 128 ? 37.844 -13.738 31.355 1.00 24.69 124 THR A N 1
ATOM 911 C CA . THR A 1 128 ? 38.821 -13.563 30.272 1.00 22.87 124 THR A CA 1
ATOM 912 C C . THR A 1 128 ? 40.208 -13.180 30.811 1.00 22.35 124 THR A C 1
ATOM 913 O O . THR A 1 128 ? 41.187 -13.817 30.491 1.00 21.48 124 THR A O 1
ATOM 917 N N . LEU A 1 129 ? 40.274 -12.143 31.624 1.00 23.54 125 LEU A N 1
ATOM 918 C CA . LEU A 1 129 ? 41.533 -11.658 32.137 1.00 24.05 125 LEU A CA 1
ATOM 919 C C . LEU A 1 129 ? 42.244 -12.644 33.050 1.00 25.91 125 LEU A C 1
ATOM 920 O O . LEU A 1 129 ? 43.451 -12.824 32.936 1.00 25.83 125 LEU A O 1
ATOM 925 N N . LEU A 1 130 ? 41.507 -13.311 33.933 1.00 27.42 126 LEU A N 1
ATOM 926 C CA . LEU A 1 130 ? 42.132 -14.289 34.840 1.00 29.41 126 LEU A CA 1
ATOM 927 C C . LEU A 1 130 ? 42.621 -15.483 34.070 1.00 27.54 126 LEU A C 1
ATOM 928 O O . LEU A 1 130 ? 43.628 -16.081 34.426 1.00 27.69 126 LEU A O 1
ATOM 933 N N . THR A 1 131 ? 41.909 -15.871 33.023 1.00 26.63 127 THR A N 1
ATOM 934 C CA . THR A 1 131 ? 42.357 -16.993 32.198 1.00 26.88 127 THR A CA 1
ATOM 935 C C . THR A 1 131 ? 43.604 -16.592 31.433 1.00 27.37 127 THR A C 1
ATOM 936 O O . THR A 1 131 ? 44.533 -17.390 31.303 1.00 29.90 127 THR A O 1
ATOM 940 N N . LEU A 1 132 ? 43.649 -15.363 30.919 1.00 25.06 128 LEU A N 1
ATOM 941 C CA . LEU A 1 132 ? 44.846 -14.899 30.207 1.00 25.19 128 LEU A CA 1
ATOM 942 C C . LEU A 1 132 ? 46.064 -14.905 31.147 1.00 26.21 128 LEU A C 1
ATOM 943 O O . LEU A 1 132 ? 47.167 -15.300 30.758 1.00 29.10 128 LEU A O 1
ATOM 948 N N . LEU A 1 133 ? 45.878 -14.430 32.364 1.00 26.87 129 LEU A N 1
ATOM 949 C CA . LEU A 1 133 ? 46.984 -14.413 33.341 1.00 29.04 129 LEU A CA 1
ATOM 950 C C . LEU A 1 133 ? 47.502 -15.814 33.673 1.00 30.79 129 LEU A C 1
ATOM 951 O O . LEU A 1 133 ? 48.710 -16.038 33.678 1.00 31.05 129 LEU A O 1
ATOM 956 N N . ARG A 1 134 ? 46.588 -16.752 33.907 1.00 31.95 130 ARG A N 1
ATOM 957 C CA . ARG A 1 134 ? 46.930 -18.156 34.094 1.00 33.87 130 ARG A CA 1
ATOM 958 C C . ARG A 1 134 ? 47.757 -18.689 32.935 1.00 32.55 130 ARG A C 1
ATOM 959 O O . ARG A 1 134 ? 48.692 -19.447 33.146 1.00 34.04 130 ARG A O 1
ATOM 967 N N . LEU A 1 135 ? 47.440 -18.285 31.709 1.00 30.92 131 LEU A N 1
ATOM 968 C CA . LEU A 1 135 ? 48.180 -18.745 30.520 1.00 30.44 131 LEU A CA 1
ATOM 969 C C . LEU A 1 135 ? 49.468 -17.959 30.252 1.00 30.89 131 LEU A C 1
ATOM 970 O O . LEU A 1 135 ? 50.197 -18.247 29.299 1.00 31.04 131 LEU A O 1
ATOM 975 N N . GLY A 1 136 ? 49.769 -16.981 31.093 1.00 30.65 132 GLY A N 1
ATOM 976 C CA . GLY A 1 136 ? 51.049 -16.270 30.994 1.00 29.95 132 GLY A CA 1
ATOM 977 C C . GLY A 1 136 ? 51.033 -15.203 29.931 1.00 29.27 132 GLY A C 1
ATOM 978 O O . GLY A 1 136 ? 52.081 -14.769 29.513 1.00 29.47 132 GLY A O 1
ATOM 979 N N . VAL A 1 137 ? 49.844 -14.782 29.501 1.00 27.99 133 VAL A N 1
ATOM 980 C CA . VAL A 1 137 ? 49.700 -13.716 28.530 1.00 28.21 133 VAL A CA 1
ATOM 981 C C . VAL A 1 137 ? 49.680 -12.375 29.262 1.00 27.87 133 VAL A C 1
ATOM 982 O O . VAL A 1 137 ? 49.176 -12.293 30.380 1.00 30.02 133 VAL A O 1
ATOM 986 N N . VAL A 1 138 ? 50.232 -11.326 28.644 1.00 27.46 134 VAL A N 1
ATOM 987 C CA . VAL A 1 138 ? 50.115 -9.962 29.184 1.00 26.97 134 VAL A CA 1
ATOM 988 C C . VAL A 1 138 ? 48.945 -9.235 28.504 1.00 26.66 134 VAL A C 1
ATOM 989 O O . VAL A 1 138 ? 49.046 -8.905 27.333 1.00 25.65 134 VAL A O 1
ATOM 993 N N . PRO A 1 139 ? 47.819 -9.047 29.216 1.00 24.93 135 PRO A N 1
ATOM 994 C CA . PRO A 1 139 ? 46.735 -8.299 28.639 1.00 24.76 135 PRO A CA 1
ATOM 995 C C . PRO A 1 139 ? 47.064 -6.835 28.559 1.00 25.22 135 PRO A C 1
ATOM 996 O O . PRO A 1 139 ? 47.705 -6.285 29.464 1.00 24.76 135 PRO A O 1
ATOM 1000 N N . ILE A 1 140 ? 46.680 -6.213 27.449 1.00 24.14 136 ILE A N 1
ATOM 1001 C CA . ILE A 1 140 ? 46.859 -4.783 27.260 1.00 25.75 136 ILE A CA 1
ATOM 1002 C C . ILE A 1 140 ? 45.456 -4.239 27.139 1.00 26.67 136 ILE A C 1
ATOM 1003 O O . ILE A 1 140 ? 44.731 -4.574 26.178 1.00 25.15 136 ILE A O 1
ATOM 1008 N N . ILE A 1 141 ? 45.095 -3.366 28.073 1.00 27.01 137 ILE A N 1
ATOM 1009 C CA . ILE A 1 141 ? 43.723 -2.893 28.202 1.00 29.34 137 ILE A CA 1
ATOM 1010 C C . ILE A 1 141 ? 43.558 -1.421 27.879 1.00 30.41 137 ILE A C 1
ATOM 1011 O O . ILE A 1 141 ? 44.356 -0.585 28.303 1.00 29.75 137 ILE A O 1
ATOM 1016 N N . ASN A 1 142 ? 42.539 -1.132 27.067 1.00 32.86 138 ASN A N 1
ATOM 1017 C CA . ASN A 1 142 ? 42.142 0.232 26.748 1.00 35.64 138 ASN A CA 1
ATOM 1018 C C . ASN A 1 142 ? 40.645 0.424 26.831 1.00 34.24 138 ASN A C 1
ATOM 1019 O O . ASN A 1 142 ? 39.892 -0.549 26.804 1.00 29.19 138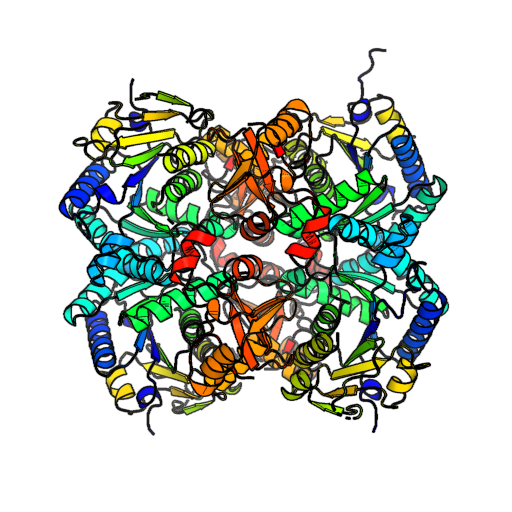 ASN A O 1
ATOM 1024 N N . GLU A 1 143 ? 40.230 1.684 26.932 1.00 33.36 139 GLU A N 1
ATOM 1025 C CA . GLU A 1 143 ? 38.821 2.019 26.920 1.00 34.93 139 GLU A CA 1
ATOM 1026 C C . GLU A 1 143 ? 38.300 1.788 25.517 1.00 29.47 139 GLU A C 1
ATOM 1027 O O . GLU A 1 143 ? 39.007 2.005 24.547 1.00 27.72 139 GLU A O 1
ATOM 1033 N N . ASN A 1 144 ? 37.045 1.390 25.412 1.00 29.53 140 ASN A N 1
ATOM 1034 C CA . ASN A 1 144 ? 36.375 1.315 24.110 1.00 27.39 140 ASN A CA 1
ATOM 1035 C C . ASN A 1 144 ? 35.727 2.620 23.802 1.00 26.26 140 ASN A C 1
ATOM 1036 O O . ASN A 1 144 ? 34.520 2.826 23.984 1.00 27.59 140 ASN A O 1
ATOM 1041 N N . ASP A 1 145 ? 36.547 3.516 23.269 1.00 25.66 141 ASP A N 1
ATOM 1042 C CA . ASP A 1 145 ? 36.150 4.879 22.992 1.00 26.27 141 ASP A CA 1
ATOM 1043 C C . ASP A 1 145 ? 35.153 4.994 21.850 1.00 25.58 141 ASP A C 1
ATOM 1044 O O . ASP A 1 145 ? 34.599 6.060 21.635 1.00 25.46 141 ASP A O 1
ATOM 1049 N N . THR A 1 146 ? 35.003 3.943 21.054 1.00 23.81 142 THR A N 1
ATOM 1050 C CA . THR A 1 146 ? 34.007 3.928 20.004 1.00 24.15 142 THR A CA 1
ATOM 1051 C C . THR A 1 146 ? 32.596 4.045 20.583 1.00 24.26 142 THR A C 1
ATOM 1052 O O . THR A 1 146 ? 31.729 4.688 19.987 1.00 26.07 142 THR A O 1
ATOM 1056 N N . VAL A 1 147 ? 32.360 3.418 21.724 1.00 23.54 143 VAL A N 1
ATOM 1057 C CA . VAL A 1 147 ? 31.007 3.337 22.278 1.00 24.10 143 VAL A CA 1
ATOM 1058 C C . VAL A 1 147 ? 30.764 4.192 23.526 1.00 24.02 143 VAL A C 1
ATOM 1059 O O . VAL A 1 147 ? 29.647 4.604 23.720 1.00 24.15 143 VAL A O 1
ATOM 1063 N N . VAL A 1 148 ? 31.807 4.499 24.300 1.00 25.41 144 VAL A N 1
ATOM 1064 C CA . VAL A 1 148 ? 31.685 5.335 25.498 1.00 28.79 144 VAL A CA 1
ATOM 1065 C C . VAL A 1 148 ? 32.803 6.384 25.532 1.00 30.07 144 VAL A C 1
ATOM 1066 O O . VAL A 1 148 ? 33.971 6.057 25.426 1.00 29.68 144 VAL A O 1
ATOM 1070 N N . THR A 1 149 ? 32.420 7.648 25.655 1.00 34.85 145 THR A N 1
ATOM 1071 C CA . THR A 1 149 ? 33.356 8.767 25.536 1.00 37.61 145 THR A CA 1
ATOM 1072 C C . THR A 1 149 ? 33.472 9.611 26.818 1.00 42.20 145 THR A C 1
ATOM 1073 O O . THR A 1 149 ? 34.087 10.673 26.786 1.00 45.24 145 THR A O 1
ATOM 1077 N N . ASP A 1 150 ? 32.887 9.138 27.925 1.00 45.64 146 ASP A N 1
ATOM 1078 C CA . ASP A 1 150 ? 32.913 9.842 29.233 1.00 48.05 146 ASP A CA 1
ATOM 1079 C C . ASP A 1 150 ? 34.340 10.131 29.736 1.00 49.49 146 ASP A C 1
ATOM 1080 O O . ASP A 1 150 ? 34.558 11.167 30.368 1.00 54.32 146 ASP A O 1
ATOM 1085 N N . GLU A 1 151 ? 35.294 9.235 29.434 1.00 47.59 147 GLU A N 1
ATOM 1086 C CA . GLU A 1 151 ? 36.703 9.316 29.927 1.00 48.28 147 GLU A CA 1
ATOM 1087 C C . GLU A 1 151 ? 37.769 9.935 28.978 1.00 55.25 147 GLU A C 1
ATOM 1088 O O . GLU A 1 151 ? 38.755 10.570 29.426 1.00 60.95 147 GLU A O 1
ATOM 1090 N N . ILE A 1 152 ? 37.614 9.733 27.672 1.00 56.37 148 ILE A N 1
ATOM 1091 C CA . ILE A 1 152 ? 38.520 10.349 26.690 1.00 58.96 148 ILE A CA 1
ATOM 1092 C C . ILE A 1 152 ? 38.384 11.875 26.753 1.00 59.71 148 ILE A C 1
ATOM 1093 O O . ILE A 1 152 ? 39.372 12.595 26.626 1.00 64.81 148 ILE A O 1
ATOM 1095 N N . LYS A 1 153 ? 37.148 12.343 26.949 1.00 60.19 149 LYS A N 1
ATOM 1096 C CA . LYS A 1 153 ? 36.816 13.783 26.989 1.00 60.99 149 LYS A CA 1
ATOM 1097 C C . LYS A 1 153 ? 37.596 14.654 27.993 1.00 57.55 149 LYS A C 1
ATOM 1098 O O . LYS A 1 153 ? 37.993 14.218 29.079 1.00 55.24 149 LYS A O 1
ATOM 1100 N N . ASP A 1 156 ? 43.593 10.424 30.987 1.00 66.66 152 ASP A N 1
ATOM 1101 C CA . ASP A 1 156 ? 44.725 9.620 30.515 1.00 67.73 152 ASP A CA 1
ATOM 1102 C C . ASP A 1 156 ? 44.718 8.242 31.190 1.00 64.64 152 ASP A C 1
ATOM 1103 O O . ASP A 1 156 ? 45.758 7.773 31.688 1.00 67.23 152 ASP A O 1
ATOM 1105 N N . ASN A 1 157 ? 43.539 7.604 31.213 1.00 60.39 153 ASN A N 1
ATOM 1106 C CA . ASN A 1 157 ? 43.383 6.210 31.672 1.00 56.50 153 ASN A CA 1
ATOM 1107 C C . ASN A 1 157 ? 43.687 5.956 33.133 1.00 53.53 153 ASN A C 1
ATOM 1108 O O . ASN A 1 157 ? 43.914 4.801 33.530 1.00 53.13 153 ASN A O 1
ATOM 1113 N N . ASP A 1 158 ? 43.695 7.010 33.939 1.00 48.86 154 ASP A N 1
ATOM 1114 C CA . ASP A 1 158 ? 43.912 6.827 35.366 1.00 46.40 154 ASP A CA 1
ATOM 1115 C C . ASP A 1 158 ? 42.728 6.086 35.971 1.00 42.10 154 ASP A C 1
ATOM 1116 O O . ASP A 1 158 ? 42.918 5.101 36.681 1.00 43.44 154 ASP A O 1
ATOM 1121 N N . THR A 1 159 ? 41.500 6.495 35.647 1.00 38.72 155 THR A N 1
ATOM 1122 C CA . THR A 1 159 ? 40.315 5.785 36.173 1.00 36.64 155 THR A CA 1
ATOM 1123 C C . THR A 1 159 ? 40.278 4.334 35.666 1.00 33.58 155 THR A C 1
ATOM 1124 O O . THR A 1 159 ? 39.918 3.419 36.379 1.00 31.76 155 THR A O 1
ATOM 1128 N N . LEU A 1 160 ? 40.639 4.131 34.413 1.00 34.97 156 LEU A N 1
ATOM 1129 C CA . LEU A 1 160 ? 40.626 2.782 33.872 1.00 33.59 156 LEU A CA 1
ATOM 1130 C C . LEU A 1 160 ? 41.579 1.867 34.651 1.00 31.41 156 LEU A C 1
ATOM 1131 O O . LEU A 1 160 ? 41.214 0.717 35.003 1.00 29.50 156 LEU A O 1
ATOM 1136 N N . GLY A 1 161 ? 42.781 2.369 34.929 1.00 29.17 157 GLY A N 1
ATOM 1137 C CA . GLY A 1 161 ? 43.758 1.597 35.720 1.00 28.44 157 GLY A CA 1
ATOM 1138 C C . GLY A 1 161 ? 43.167 1.074 37.012 1.00 27.77 157 GLY A C 1
ATOM 1139 O O . GLY A 1 161 ? 43.368 -0.104 37.382 1.00 25.76 157 GLY A O 1
ATOM 1140 N N . ALA A 1 162 ? 42.467 1.957 37.721 1.00 26.39 158 ALA A N 1
ATOM 1141 C CA . ALA A 1 162 ? 41.891 1.588 38.990 1.00 26.94 158 ALA A CA 1
ATOM 1142 C C . ALA A 1 162 ? 40.738 0.581 38.827 1.00 28.07 158 ALA A C 1
ATOM 1143 O O . ALA A 1 162 ? 40.586 -0.339 39.626 1.00 28.52 158 ALA A O 1
ATOM 1145 N N . LEU A 1 163 ? 39.894 0.782 37.826 1.00 27.55 159 LEU A N 1
ATOM 1146 C CA . LEU A 1 163 ? 38.862 -0.216 37.539 1.00 28.72 159 LEU A CA 1
ATOM 1147 C C . LEU A 1 163 ? 39.439 -1.578 37.181 1.00 26.33 159 LEU A C 1
ATOM 1148 O O . LEU A 1 163 ? 38.884 -2.624 37.557 1.00 23.79 159 LEU A O 1
ATOM 1153 N N . VAL A 1 164 ? 40.555 -1.595 36.431 1.00 24.81 160 VAL A N 1
ATOM 1154 C CA . VAL A 1 164 ? 41.161 -2.881 36.106 1.00 24.14 160 VAL A CA 1
ATOM 1155 C C . VAL A 1 164 ? 41.710 -3.536 37.359 1.00 24.67 160 VAL A C 1
ATOM 1156 O O . VAL A 1 164 ? 41.567 -4.766 37.564 1.00 23.25 160 VAL A O 1
ATOM 1160 N N . ALA A 1 165 ? 42.361 -2.736 38.205 1.00 25.64 161 ALA A N 1
ATOM 1161 C CA . ALA A 1 165 ? 42.851 -3.275 39.483 1.00 26.56 161 ALA A CA 1
ATOM 1162 C C . ALA A 1 165 ? 41.698 -3.917 40.283 1.00 27.14 161 ALA A C 1
ATOM 1163 O O . ALA A 1 165 ? 41.834 -5.042 40.769 1.00 27.53 161 ALA A O 1
ATOM 1165 N N . ASN A 1 166 ? 40.552 -3.243 40.346 1.00 26.71 162 ASN A N 1
ATOM 1166 C CA . ASN A 1 166 ? 39.367 -3.849 41.004 1.00 28.92 162 ASN A CA 1
ATOM 1167 C C . ASN A 1 166 ? 38.910 -5.146 40.344 1.00 28.00 162 ASN A C 1
ATOM 1168 O O . ASN A 1 166 ? 38.698 -6.176 40.993 1.00 25.59 162 ASN A O 1
ATOM 1173 N N . LEU A 1 167 ? 38.790 -5.082 39.020 1.00 27.19 163 LEU A N 1
ATOM 1174 C CA . LEU A 1 167 ? 38.328 -6.225 38.231 1.00 27.39 163 LEU A CA 1
ATOM 1175 C C . LEU A 1 167 ? 39.136 -7.522 38.393 1.00 26.22 163 LEU A C 1
ATOM 1176 O O . LEU A 1 167 ? 38.561 -8.623 38.435 1.00 25.91 163 LEU A O 1
ATOM 1181 N N . ILE A 1 168 ? 40.460 -7.410 38.469 1.00 26.29 164 ILE A N 1
ATOM 1182 C CA . ILE A 1 168 ? 41.318 -8.614 38.549 1.00 27.99 164 ILE A CA 1
ATOM 1183 C C . ILE A 1 168 ? 41.853 -8.835 39.967 1.00 29.81 164 ILE A C 1
ATOM 1184 O O . ILE A 1 168 ? 42.667 -9.738 40.188 1.00 31.51 164 ILE A O 1
ATOM 1189 N N . GLU A 1 169 ? 41.409 -8.013 40.908 1.00 31.15 165 GLU A N 1
ATOM 1190 C CA . GLU A 1 169 ? 41.938 -8.021 42.265 1.00 34.58 165 GLU A CA 1
ATOM 1191 C C . GLU A 1 169 ? 43.451 -7.917 42.298 1.00 33.37 165 GLU A C 1
ATOM 1192 O O . GLU A 1 169 ? 44.124 -8.765 42.857 1.00 34.29 165 GLU A O 1
ATOM 1198 N N . GLY A 1 170 ? 43.964 -6.855 41.709 1.00 32.21 166 GLY A N 1
ATOM 1199 C CA . GLY A 1 170 ? 45.376 -6.635 41.693 1.00 32.85 166 GLY A CA 1
ATOM 1200 C C . GLY A 1 170 ? 45.886 -6.346 43.081 1.00 33.60 166 GLY A C 1
ATOM 1201 O O . GLY A 1 170 ? 45.170 -5.806 43.929 1.00 35.83 166 GLY A O 1
ATOM 1202 N N . ASP A 1 171 ? 47.141 -6.702 43.302 1.00 33.53 167 ASP A N 1
ATOM 1203 C CA . ASP A 1 171 ? 47.797 -6.407 44.562 1.00 33.39 167 ASP A CA 1
ATOM 1204 C C . ASP A 1 171 ? 48.212 -4.960 44.524 1.00 32.67 167 ASP A C 1
ATOM 1205 O O . ASP A 1 171 ? 48.149 -4.275 45.545 1.00 33.75 167 ASP A O 1
ATOM 1210 N N . ALA A 1 172 ? 48.568 -4.462 43.340 1.00 30.67 168 ALA A N 1
ATOM 1211 C CA . ALA A 1 172 ? 49.009 -3.079 43.228 1.00 30.74 168 ALA A CA 1
ATOM 1212 C C . ALA A 1 172 ? 48.800 -2.465 41.874 1.00 30.43 168 ALA A C 1
ATOM 1213 O O . ALA A 1 172 ? 48.904 -3.149 40.840 1.00 32.75 168 ALA A O 1
ATOM 1215 N N . LEU A 1 173 ? 48.465 -1.173 41.888 1.00 29.16 169 LEU A N 1
ATOM 1216 C CA . LEU A 1 173 ? 48.358 -0.375 40.693 1.00 29.95 169 LEU A CA 1
ATOM 1217 C C . LEU A 1 173 ? 49.593 0.530 40.668 1.00 30.76 169 LEU A C 1
ATOM 1218 O O . LEU A 1 173 ? 49.851 1.239 41.638 1.00 31.18 169 LEU A O 1
ATOM 1223 N N . ILE A 1 174 ? 50.346 0.500 39.578 1.00 29.74 170 ILE A N 1
ATOM 1224 C CA . ILE A 1 174 ? 51.478 1.380 39.419 1.00 32.38 170 ILE A CA 1
ATOM 1225 C C . ILE A 1 174 ? 51.213 2.402 38.321 1.00 33.74 170 ILE A C 1
ATOM 1226 O O . ILE A 1 174 ? 51.072 2.050 37.155 1.00 35.07 170 ILE A O 1
ATOM 1231 N N . ILE A 1 175 ? 51.159 3.674 38.709 1.00 35.65 171 ILE A N 1
ATOM 1232 C CA . ILE A 1 175 ? 50.970 4.761 37.781 1.00 35.77 171 ILE A CA 1
ATOM 1233 C C . ILE A 1 175 ? 52.316 5.443 37.517 1.00 38.09 171 ILE A C 1
ATOM 1234 O O . ILE A 1 175 ? 52.857 6.146 38.360 1.00 40.32 171 ILE A O 1
ATOM 1239 N N . LEU A 1 176 ? 52.834 5.243 36.329 1.00 38.72 172 LEU A N 1
ATOM 1240 C CA . LEU A 1 176 ? 54.073 5.856 35.922 1.00 41.63 172 LEU A CA 1
ATOM 1241 C C . LEU A 1 176 ? 53.776 7.141 35.186 1.00 44.75 172 LEU A C 1
ATOM 1242 O O . LEU A 1 176 ? 53.001 7.121 34.237 1.00 42.66 172 LEU A O 1
ATOM 1247 N N . THR A 1 177 ? 54.416 8.239 35.602 1.00 47.01 173 THR A N 1
ATOM 1248 C CA . THR A 1 177 ? 54.030 9.578 35.170 1.00 49.96 173 THR A CA 1
ATOM 1249 C C . THR A 1 177 ? 55.274 10.430 34.890 1.00 54.03 173 THR A C 1
ATOM 1250 O O . THR A 1 177 ? 56.397 9.924 34.918 1.00 49.31 173 THR A O 1
ATOM 1254 N N . ASP A 1 178 ? 55.051 11.709 34.594 1.00 58.60 174 ASP A N 1
ATOM 1255 C CA . ASP A 1 178 ? 56.124 12.676 34.350 1.00 65.15 174 ASP A CA 1
ATOM 1256 C C . ASP A 1 178 ? 56.622 13.289 35.675 1.00 67.52 174 ASP A C 1
ATOM 1257 O O . ASP A 1 178 ? 57.818 13.561 35.811 1.00 67.81 174 ASP A O 1
ATOM 1262 N N . GLN A 1 179 ? 55.704 13.495 36.630 1.00 67.50 175 GLN A N 1
ATOM 1263 C CA . GLN A 1 179 ? 56.034 14.043 37.960 1.00 70.59 175 GLN A CA 1
ATOM 1264 C C . GLN A 1 179 ? 56.617 12.979 38.910 1.00 72.18 175 GLN A C 1
ATOM 1265 O O . GLN A 1 179 ? 56.389 11.785 38.729 1.00 75.42 175 GLN A O 1
ATOM 1267 N N . GLN A 1 180 ? 57.334 13.425 39.944 1.00 70.65 176 GLN A N 1
ATOM 1268 C CA . GLN A 1 180 ? 57.972 12.505 40.912 1.00 68.34 176 GLN A CA 1
ATOM 1269 C C . GLN A 1 180 ? 56.960 11.734 41.800 1.00 63.13 176 GLN A C 1
ATOM 1270 O O . GLN A 1 180 ? 57.241 10.629 42.263 1.00 58.83 176 GLN A O 1
ATOM 1272 N N . GLY A 1 181 ? 55.788 12.322 42.019 1.00 61.59 177 GLY A N 1
ATOM 1273 C CA . GLY A 1 181 ? 54.767 11.753 42.907 1.00 58.37 177 GLY A CA 1
ATOM 1274 C C . GLY A 1 181 ? 53.874 12.867 43.399 1.00 57.91 177 GLY A C 1
ATOM 1275 O O . GLY A 1 181 ? 53.736 13.890 42.733 1.00 57.87 177 GLY A O 1
ATOM 1276 N N . LEU A 1 182 ? 53.253 12.674 44.559 1.00 59.76 178 LEU A N 1
ATOM 1277 C CA . LEU A 1 182 ? 52.370 13.708 45.126 1.00 59.91 178 LEU A CA 1
ATOM 1278 C C . LEU A 1 182 ? 53.179 14.852 45.758 1.00 59.47 178 LEU A C 1
ATOM 1279 O O . LEU A 1 182 ? 53.859 14.677 46.763 1.00 58.93 178 LEU A O 1
ATOM 1281 N N . LEU A 1 195 ? 57.538 15.955 48.931 1.00 74.31 191 LEU A N 1
ATOM 1282 C CA . LEU A 1 195 ? 57.044 14.702 48.358 1.00 74.31 191 LEU A CA 1
ATOM 1283 C C . LEU A 1 195 ? 56.641 13.724 49.454 1.00 72.58 191 LEU A C 1
ATOM 1284 O O . LEU A 1 195 ? 57.434 13.441 50.359 1.00 75.11 191 LEU A O 1
ATOM 1286 N N . VAL A 1 196 ? 55.409 13.223 49.375 1.00 67.56 192 VAL A N 1
ATOM 1287 C CA . VAL A 1 196 ? 54.939 12.186 50.295 1.00 65.11 192 VAL A CA 1
ATOM 1288 C C . VAL A 1 196 ? 55.470 10.841 49.789 1.00 63.64 192 VAL A C 1
ATOM 1289 O O . VAL A 1 196 ? 55.163 10.407 48.666 1.00 65.70 192 VAL A O 1
ATOM 1291 N N . ALA A 1 197 ? 56.285 10.195 50.605 1.00 62.19 193 ALA A N 1
ATOM 1292 C CA . ALA A 1 197 ? 56.829 8.884 50.272 1.00 61.17 193 ALA A CA 1
ATOM 1293 C C . ALA A 1 197 ? 55.788 7.786 50.532 1.00 59.00 193 ALA A C 1
ATOM 1294 O O . ALA A 1 197 ? 55.746 6.787 49.808 1.00 54.96 193 ALA A O 1
ATOM 1296 N N . GLU A 1 198 ? 54.982 7.981 51.580 1.00 57.64 194 GLU A N 1
ATOM 1297 C CA . GLU A 1 198 ? 53.972 7.023 52.009 1.00 56.75 194 GLU A CA 1
ATOM 1298 C C . GLU A 1 198 ? 52.780 7.702 52.684 1.00 57.05 194 GLU A C 1
ATOM 1299 O O . GLU A 1 198 ? 52.931 8.668 53.413 1.00 54.59 194 GLU A O 1
ATOM 1305 N N . ALA A 1 199 ? 51.596 7.165 52.416 1.00 58.18 195 ALA A N 1
ATOM 1306 C CA . ALA A 1 199 ? 50.338 7.648 53.005 1.00 58.77 195 ALA A CA 1
ATOM 1307 C C . ALA A 1 199 ? 49.257 6.586 52.830 1.00 57.46 195 ALA A C 1
ATOM 1308 O O . ALA A 1 199 ? 49.491 5.568 52.162 1.00 59.46 195 ALA A O 1
ATOM 1310 N N . SER A 1 200 ? 48.087 6.839 53.418 1.00 55.11 196 SER A N 1
ATOM 1311 C CA . SER A 1 200 ? 46.931 5.966 53.273 1.00 54.19 196 SER A CA 1
ATOM 1312 C C . SER A 1 200 ? 46.147 6.357 52.049 1.00 53.06 196 SER A C 1
ATOM 1313 O O . SER A 1 200 ? 45.728 7.504 51.901 1.00 51.97 196 SER A O 1
ATOM 1316 N N . ALA A 1 201 ? 45.942 5.388 51.176 1.00 52.07 197 ALA A N 1
ATOM 1317 C CA . ALA A 1 201 ? 45.111 5.604 50.016 1.00 52.62 197 ALA A CA 1
ATOM 1318 C C . ALA A 1 201 ? 43.723 6.039 50.462 1.00 53.56 197 ALA A C 1
ATOM 1319 O O . ALA A 1 201 ? 43.149 5.458 51.387 1.00 54.72 197 ALA A O 1
ATOM 1321 N N . GLY A 1 202 ? 43.185 7.061 49.810 1.00 54.83 198 GLY A N 1
ATOM 1322 C CA . GLY A 1 202 ? 41.827 7.516 50.102 1.00 58.03 198 GLY A CA 1
ATOM 1323 C C . GLY A 1 202 ? 41.717 8.569 51.184 1.00 60.72 198 GLY A C 1
ATOM 1324 O O . GLY A 1 202 ? 40.619 9.073 51.422 1.00 62.96 198 GLY A O 1
ATOM 1325 N N . ALA A 1 203 ? 42.836 8.907 51.832 1.00 61.57 199 ALA A N 1
ATOM 1326 C CA . ALA A 1 203 ? 42.859 9.989 52.799 1.00 62.72 199 ALA A CA 1
ATOM 1327 C C . ALA A 1 203 ? 42.487 11.312 52.090 1.00 63.16 199 ALA A C 1
ATOM 1328 O O . ALA A 1 203 ? 43.136 11.698 51.115 1.00 59.77 199 ALA A O 1
ATOM 1330 N N . PRO A 1 204 ? 41.425 11.992 52.577 1.00 64.77 200 PRO A N 1
ATOM 1331 C CA . PRO A 1 204 ? 40.906 13.244 52.005 1.00 63.93 200 PRO A CA 1
ATOM 1332 C C . PRO A 1 204 ? 41.952 14.289 51.582 1.00 62.39 200 PRO A C 1
ATOM 1333 O O . PRO A 1 204 ? 41.773 14.922 50.549 1.00 59.48 200 PRO A O 1
ATOM 1337 N N . GLU A 1 205 ? 43.008 14.464 52.377 1.00 62.03 201 GLU A N 1
ATOM 1338 C CA . GLU A 1 205 ? 43.971 15.585 52.189 1.00 65.68 201 GLU A CA 1
ATOM 1339 C C . GLU A 1 205 ? 44.716 15.752 50.844 1.00 67.29 201 GLU A C 1
ATOM 1340 O O . GLU A 1 205 ? 45.212 16.848 50.537 1.00 70.71 201 GLU A O 1
ATOM 1342 N N . LEU A 1 206 ? 44.838 14.672 50.076 1.00 70.12 202 LEU A N 1
ATOM 1343 C CA . LEU A 1 206 ? 45.312 14.729 48.684 1.00 69.29 202 LEU A CA 1
ATOM 1344 C C . LEU A 1 206 ? 44.163 15.007 47.700 1.00 67.88 202 LEU A C 1
ATOM 1345 O O . LEU A 1 206 ? 43.954 16.144 47.244 1.00 66.29 202 LEU A O 1
ATOM 1347 N N . MET A 1 222 ? 49.001 14.577 40.575 1.00 64.83 218 MET A N 1
ATOM 1348 C CA . MET A 1 222 ? 47.735 14.884 39.889 1.00 64.49 218 MET A CA 1
ATOM 1349 C C . MET A 1 222 ? 46.471 14.295 40.584 1.00 60.71 218 MET A C 1
ATOM 1350 O O . MET A 1 222 ? 46.432 13.185 41.174 1.00 54.66 218 MET A O 1
ATOM 1352 N N . LEU A 1 223 ? 45.421 15.096 40.521 1.00 61.82 219 LEU A N 1
ATOM 1353 C CA . LEU A 1 223 ? 44.199 14.809 41.259 1.00 60.29 219 LEU A CA 1
ATOM 1354 C C . LEU A 1 223 ? 43.555 13.511 40.795 1.00 57.77 219 LEU A C 1
ATOM 1355 O O . LEU A 1 223 ? 43.134 12.706 41.629 1.00 55.72 219 LEU A O 1
ATOM 1360 N N . THR A 1 224 ? 43.487 13.315 39.478 1.00 56.74 220 THR A N 1
ATOM 1361 C CA . THR A 1 224 ? 42.843 12.134 38.924 1.00 56.54 220 THR A CA 1
ATOM 1362 C C . THR A 1 224 ? 43.633 10.871 39.320 1.00 54.14 220 THR A C 1
ATOM 1363 O O . THR A 1 224 ? 43.039 9.805 39.507 1.00 50.76 220 THR A O 1
ATOM 1367 N N . LYS A 1 225 ? 44.944 11.014 39.535 1.00 48.48 221 LYS A N 1
ATOM 1368 C CA . LYS A 1 225 ? 45.759 9.880 39.986 1.00 47.04 221 LYS A CA 1
ATOM 1369 C C . LYS A 1 225 ? 45.507 9.536 41.437 1.00 45.62 221 LYS A C 1
ATOM 1370 O O . LYS A 1 225 ? 45.463 8.363 41.803 1.00 46.18 221 LYS A O 1
ATOM 1376 N N . ILE A 1 226 ? 45.300 10.550 42.269 1.00 46.15 222 ILE A N 1
ATOM 1377 C CA . ILE A 1 226 ? 44.960 10.300 43.667 1.00 46.66 222 ILE A CA 1
ATOM 1378 C C . ILE A 1 226 ? 43.564 9.674 43.791 1.00 45.17 222 ILE A C 1
ATOM 1379 O O . ILE A 1 226 ? 43.363 8.757 44.593 1.00 44.01 222 ILE A O 1
ATOM 1384 N N . LEU A 1 227 ? 42.615 10.183 43.008 1.00 45.21 223 LEU A N 1
ATOM 1385 C CA . LEU A 1 227 ? 41.276 9.606 42.979 1.00 47.04 223 LEU A CA 1
ATOM 1386 C C . LEU A 1 227 ? 41.319 8.179 42.446 1.00 43.25 223 LEU A C 1
ATOM 1387 O O . LEU A 1 227 ? 40.653 7.303 42.991 1.00 45.22 223 LEU A O 1
ATOM 1392 N N . ALA A 1 228 ? 42.166 7.928 41.450 1.00 39.30 224 ALA A N 1
ATOM 1393 C CA . ALA A 1 228 ? 42.432 6.542 41.037 1.00 38.81 224 ALA A CA 1
ATOM 1394 C C . ALA A 1 228 ? 42.988 5.641 42.149 1.00 38.68 224 ALA A C 1
ATOM 1395 O O . ALA A 1 228 ? 42.558 4.483 42.276 1.00 37.80 224 ALA A O 1
ATOM 1397 N N . ALA A 1 229 ? 43.905 6.166 42.967 1.00 34.45 225 ALA A N 1
ATOM 1398 C CA . ALA A 1 229 ? 44.409 5.381 44.083 1.00 36.24 225 ALA A CA 1
ATOM 1399 C C . ALA A 1 229 ? 43.302 5.005 45.102 1.00 37.08 225 ALA A C 1
ATOM 1400 O O . ALA A 1 229 ? 43.292 3.883 45.636 1.00 34.33 225 ALA A O 1
ATOM 1402 N N . LYS A 1 230 ? 42.418 5.962 45.388 1.00 36.81 226 LYS A N 1
ATOM 1403 C CA . LYS A 1 230 ? 41.271 5.702 46.244 1.00 39.65 226 LYS A CA 1
ATOM 1404 C C . LYS A 1 230 ? 40.335 4.627 45.686 1.00 37.46 226 LYS A C 1
ATOM 1405 O O . LYS A 1 230 ? 39.924 3.712 46.418 1.00 37.24 226 LYS A O 1
ATOM 1411 N N . ARG A 1 231 ? 40.013 4.734 44.397 1.00 33.66 227 ARG A N 1
ATOM 1412 C CA . ARG A 1 231 ? 39.185 3.725 43.750 1.00 33.37 227 ARG A CA 1
ATOM 1413 C C . ARG A 1 231 ? 39.882 2.359 43.827 1.00 32.73 227 ARG A C 1
ATOM 1414 O O . ARG A 1 231 ? 39.245 1.338 44.168 1.00 29.96 227 ARG A O 1
ATOM 1416 N N . ALA A 1 232 ? 41.195 2.337 43.560 1.00 31.45 228 ALA A N 1
ATOM 1417 C CA . ALA A 1 232 ? 41.908 1.045 43.581 1.00 33.48 228 ALA A CA 1
ATOM 1418 C C . ALA A 1 232 ? 41.886 0.404 44.953 1.00 33.33 228 ALA A C 1
ATOM 1419 O O . ALA A 1 232 ? 41.782 -0.826 45.069 1.00 32.56 228 ALA A O 1
ATOM 1421 N N . ALA A 1 233 ? 42.010 1.231 45.988 1.00 33.27 229 ALA A N 1
ATOM 1422 C CA . ALA A 1 233 ? 42.041 0.714 47.339 1.00 36.20 229 ALA A CA 1
ATOM 1423 C C . ALA A 1 233 ? 40.722 0.057 47.761 1.00 36.68 229 ALA A C 1
ATOM 1424 O O . ALA A 1 233 ? 40.697 -0.762 48.667 1.00 39.24 229 ALA A O 1
ATOM 1426 N N . HIS A 1 234 ? 39.634 0.372 47.079 1.00 37.14 230 HIS A N 1
ATOM 1427 C CA . HIS A 1 234 ? 38.377 -0.253 47.372 1.00 39.51 230 HIS A CA 1
ATOM 1428 C C . HIS A 1 234 ? 38.388 -1.777 47.205 1.00 36.49 230 HIS A C 1
ATOM 1429 O O . HIS A 1 234 ? 37.649 -2.470 47.885 1.00 34.11 230 HIS A O 1
ATOM 1436 N N . SER A 1 235 ? 39.251 -2.308 46.343 1.00 35.76 231 SER A N 1
ATOM 1437 C CA . SER A 1 235 ? 39.456 -3.765 46.252 1.00 34.86 231 SER A CA 1
ATOM 1438 C C . SER A 1 235 ? 40.718 -4.233 46.987 1.00 34.11 231 SER A C 1
ATOM 1439 O O . SER A 1 235 ? 41.129 -5.386 46.853 1.00 33.02 231 SER A O 1
ATOM 1442 N N . GLY A 1 236 ? 41.302 -3.367 47.809 1.00 34.70 232 GLY A N 1
ATOM 1443 C CA . GLY A 1 236 ? 42.514 -3.733 48.548 1.00 34.65 232 GLY A CA 1
ATOM 1444 C C . GLY A 1 236 ? 43.821 -3.488 47.799 1.00 33.62 232 GLY A C 1
ATOM 1445 O O . GLY A 1 236 ? 44.872 -3.888 48.256 1.00 35.04 232 GLY A O 1
ATOM 1446 N N . ALA A 1 237 ? 43.757 -2.856 46.640 1.00 32.85 233 ALA A N 1
ATOM 1447 C CA . ALA A 1 237 ? 44.950 -2.657 45.862 1.00 32.04 233 ALA A CA 1
ATOM 1448 C C . ALA A 1 237 ? 45.655 -1.418 46.363 1.00 34.32 233 ALA A C 1
ATOM 1449 O O . ALA A 1 237 ? 45.023 -0.366 46.622 1.00 32.65 233 ALA A O 1
ATOM 1451 N N . ASN A 1 238 ? 46.969 -1.565 46.542 1.00 33.87 234 ASN A N 1
ATOM 1452 C CA . ASN A 1 238 ? 47.815 -0.447 46.846 1.00 35.08 234 ASN A CA 1
ATOM 1453 C C . ASN A 1 238 ? 48.175 0.257 45.576 1.00 36.04 234 ASN A C 1
ATOM 1454 O O . ASN A 1 238 ? 48.056 -0.323 44.497 1.00 37.99 234 ASN A O 1
ATOM 1459 N N . THR A 1 239 ? 48.634 1.500 45.688 1.00 37.94 235 THR A N 1
ATOM 1460 C CA . THR A 1 239 ? 49.017 2.275 44.518 1.00 37.83 235 THR A CA 1
ATOM 1461 C C . THR A 1 239 ? 50.390 2.902 44.674 1.00 37.92 235 THR A C 1
ATOM 1462 O O . THR A 1 239 ? 50.742 3.396 45.744 1.00 41.42 235 THR A O 1
ATOM 1466 N N . VAL A 1 240 ? 51.152 2.901 43.596 1.00 34.45 236 VAL A N 1
ATOM 1467 C CA . VAL A 1 240 ? 52.402 3.608 43.580 1.00 36.65 236 VAL A CA 1
ATOM 1468 C C . VAL A 1 240 ? 52.341 4.608 42.436 1.00 36.59 236 VAL A C 1
ATOM 1469 O O . VAL A 1 240 ? 51.935 4.260 41.323 1.00 37.97 236 VAL A O 1
ATOM 1473 N N . ILE A 1 241 ? 52.716 5.848 42.724 1.00 36.59 237 ILE A N 1
ATOM 1474 C CA . ILE A 1 241 ? 52.780 6.878 41.718 1.00 36.57 237 ILE A CA 1
ATOM 1475 C C . ILE A 1 241 ? 54.240 7.289 41.614 1.00 37.25 237 ILE A C 1
ATOM 1476 O O . ILE A 1 241 ? 54.798 7.821 42.567 1.00 37.99 237 ILE A O 1
ATOM 1481 N N . ALA A 1 242 ? 54.859 7.050 40.466 1.00 36.66 238 ALA A N 1
ATOM 1482 C CA . ALA A 1 242 ? 56.292 7.286 40.342 1.00 38.55 238 ALA A CA 1
ATOM 1483 C C . ALA A 1 242 ? 56.644 7.786 38.981 1.00 40.48 238 ALA A C 1
ATOM 1484 O O . ALA A 1 242 ? 55.903 7.533 38.014 1.00 39.71 238 ALA A O 1
ATOM 1486 N N . SER A 1 243 ? 57.756 8.505 38.894 1.00 42.04 239 SER A N 1
ATOM 1487 C CA . SER A 1 243 ? 58.197 9.049 37.637 1.00 43.52 239 SER A CA 1
ATOM 1488 C C . SER A 1 243 ? 58.705 7.928 36.758 1.00 44.38 239 SER A C 1
ATOM 1489 O O . SER A 1 243 ? 59.557 7.131 37.169 1.00 43.07 239 SER A O 1
ATOM 1492 N N . GLY A 1 244 ? 58.165 7.867 35.548 1.00 42.22 240 GLY A N 1
ATOM 1493 C CA . GLY A 1 244 ? 58.629 6.933 34.560 1.00 43.03 240 GLY A CA 1
ATOM 1494 C C . GLY A 1 244 ? 59.997 7.316 34.023 1.00 45.97 240 GLY A C 1
ATOM 1495 O O . GLY A 1 244 ? 60.609 6.516 33.342 1.00 47.80 240 GLY A O 1
ATOM 1496 N N . ARG A 1 245 ? 60.463 8.542 34.287 1.00 48.56 241 ARG A N 1
ATOM 1497 C CA . ARG A 1 245 ? 61.837 8.955 33.909 1.00 53.80 241 ARG A CA 1
ATOM 1498 C C . ARG A 1 245 ? 62.909 8.340 34.828 1.00 53.34 241 ARG A C 1
ATOM 1499 O O . ARG A 1 245 ? 64.102 8.478 34.554 1.00 54.99 241 ARG A O 1
ATOM 1507 N N . GLU A 1 246 ? 62.493 7.687 35.913 1.00 50.54 242 GLU A N 1
ATOM 1508 C CA . GLU A 1 246 ? 63.439 6.984 36.773 1.00 50.76 242 GLU A CA 1
ATOM 1509 C C . GLU A 1 246 ? 63.923 5.719 36.075 1.00 49.17 242 GLU A C 1
ATOM 1510 O O . GLU A 1 246 ? 63.112 4.911 35.609 1.00 46.25 242 GLU A O 1
ATOM 1516 N N . ARG A 1 247 ? 65.239 5.560 35.996 1.00 50.00 243 ARG A N 1
ATOM 1517 C CA . ARG A 1 247 ? 65.845 4.399 35.348 1.00 49.74 243 ARG A CA 1
ATOM 1518 C C . ARG A 1 247 ? 65.366 3.104 36.017 1.00 48.45 243 ARG A C 1
ATOM 1519 O O . ARG A 1 247 ? 65.384 2.996 37.241 1.00 49.53 243 ARG A O 1
ATOM 1521 N N . ASP A 1 248 ? 64.930 2.143 35.202 1.00 45.75 244 ASP A N 1
ATOM 1522 C CA . ASP A 1 248 ? 64.507 0.812 35.656 1.00 43.60 244 ASP A CA 1
ATOM 1523 C C . ASP A 1 248 ? 63.490 0.832 36.780 1.00 41.40 244 ASP A C 1
ATOM 1524 O O . ASP A 1 248 ? 63.511 -0.018 37.662 1.00 38.88 244 ASP A O 1
ATOM 1529 N N . VAL A 1 249 ? 62.577 1.785 36.726 1.00 39.48 245 VAL A N 1
ATOM 1530 C CA . VAL A 1 249 ? 61.702 2.022 37.856 1.00 39.03 245 VAL A CA 1
ATOM 1531 C C . VAL A 1 249 ? 60.906 0.778 38.279 1.00 36.75 245 VAL A C 1
ATOM 1532 O O . VAL A 1 249 ? 60.791 0.505 39.479 1.00 37.13 245 VAL A O 1
ATOM 1536 N N . LEU A 1 250 ? 60.381 0.010 37.330 1.00 34.73 246 LEU A N 1
ATOM 1537 C CA . LEU A 1 250 ? 59.580 -1.172 37.684 1.00 33.17 246 LEU A CA 1
ATOM 1538 C C . LEU A 1 250 ? 60.428 -2.266 38.353 1.00 34.25 246 LEU A C 1
ATOM 1539 O O . LEU A 1 250 ? 59.994 -2.867 39.333 1.00 31.47 246 LEU A O 1
ATOM 1544 N N . LEU A 1 251 ? 61.634 -2.508 37.836 1.00 35.70 247 LEU A N 1
ATOM 1545 C CA . LEU A 1 251 ? 62.525 -3.490 38.429 1.00 37.77 247 LEU A CA 1
ATOM 1546 C C . LEU A 1 251 ? 62.901 -3.091 39.867 1.00 38.79 247 LEU A C 1
ATOM 1547 O O . LEU A 1 251 ? 62.971 -3.924 40.756 1.00 39.26 247 LEU A O 1
ATOM 1552 N N . ARG A 1 252 ? 63.201 -1.819 40.068 1.00 39.78 248 ARG A N 1
ATOM 1553 C CA . ARG A 1 252 ? 63.666 -1.323 41.369 1.00 41.02 248 ARG A CA 1
ATOM 1554 C C . ARG A 1 252 ? 62.557 -1.393 42.424 1.00 38.90 248 ARG A C 1
ATOM 1555 O O . ARG A 1 252 ? 62.804 -1.802 43.549 1.00 39.62 248 ARG A O 1
ATOM 1563 N N . LEU A 1 253 ? 61.336 -1.061 42.031 1.00 37.42 249 LEU A N 1
ATOM 1564 C CA . LEU A 1 253 ? 60.169 -1.249 42.899 1.00 36.23 249 LEU A CA 1
ATOM 1565 C C . LEU A 1 253 ? 59.955 -2.713 43.242 1.00 35.70 249 LEU A C 1
ATOM 1566 O O . LEU A 1 253 ? 59.792 -3.070 44.413 1.00 35.41 249 LEU A O 1
ATOM 1571 N N . ALA A 1 254 ? 60.031 -3.572 42.228 1.00 34.27 250 ALA A N 1
ATOM 1572 C CA . ALA A 1 254 ? 59.913 -5.025 42.439 1.00 33.45 250 ALA A CA 1
ATOM 1573 C C . ALA A 1 254 ? 61.034 -5.584 43.322 1.00 33.62 250 ALA A C 1
ATOM 1574 O O . ALA A 1 254 ? 60.842 -6.557 44.005 1.00 34.73 250 ALA A O 1
ATOM 1576 N N . SER A 1 255 ? 62.192 -4.958 43.325 1.00 33.06 251 SER A N 1
ATOM 1577 C CA . SER A 1 255 ? 63.273 -5.407 44.202 1.00 34.66 251 SER A CA 1
ATOM 1578 C C . SER A 1 255 ? 63.093 -4.940 45.666 1.00 34.71 251 SER A C 1
ATOM 1579 O O . SER A 1 255 ? 63.851 -5.332 46.517 1.00 35.23 251 SER A O 1
ATOM 1582 N N . GLY A 1 256 ? 62.138 -4.045 45.896 1.00 34.50 252 GLY A N 1
ATOM 1583 C CA . GLY A 1 256 ? 61.854 -3.519 47.218 1.00 35.69 252 GLY A CA 1
ATOM 1584 C C . GLY A 1 256 ? 62.270 -2.088 47.470 1.00 36.87 252 GLY A C 1
ATOM 1585 O O . GLY A 1 256 ? 62.157 -1.614 48.622 1.00 38.31 252 GLY A O 1
ATOM 1586 N N . GLU A 1 257 ? 62.791 -1.413 46.443 1.00 37.39 253 GLU A N 1
ATOM 1587 C CA . GLU A 1 257 ? 63.193 0.001 46.571 1.00 39.12 253 GLU A CA 1
ATOM 1588 C C . GLU A 1 257 ? 62.010 0.928 46.351 1.00 39.12 253 GLU A C 1
ATOM 1589 O O . GLU A 1 257 ? 61.416 0.914 45.265 1.00 37.13 253 GLU A O 1
ATOM 1595 N N . ALA A 1 258 ? 61.662 1.726 47.371 1.00 41.19 254 ALA A N 1
ATOM 1596 C CA . ALA A 1 258 ? 60.524 2.650 47.263 1.00 42.20 254 ALA A CA 1
ATOM 1597 C C . ALA A 1 258 ? 60.919 3.834 46.418 1.00 43.66 254 ALA A C 1
ATOM 1598 O O . ALA A 1 258 ? 61.993 4.408 46.618 1.00 45.23 254 ALA A O 1
ATOM 1600 N N . ILE A 1 259 ? 60.079 4.147 45.429 1.00 42.41 255 ILE A N 1
ATOM 1601 C CA . ILE A 1 259 ? 60.303 5.269 44.540 1.00 44.21 255 ILE A CA 1
ATOM 1602 C C . ILE A 1 259 ? 58.984 5.985 44.345 1.00 43.88 255 ILE A C 1
ATOM 1603 O O . ILE A 1 259 ? 57.948 5.344 44.123 1.00 42.43 255 ILE A O 1
ATOM 1608 N N . GLY A 1 260 ? 59.019 7.312 44.426 1.00 44.32 256 GLY A N 1
ATOM 1609 C CA . GLY A 1 260 ? 57.811 8.121 44.321 1.00 45.94 256 GLY A CA 1
ATOM 1610 C C . GLY A 1 260 ? 56.922 8.038 45.548 1.00 45.18 256 GLY A C 1
ATOM 1611 O O . GLY A 1 260 ? 57.392 8.062 46.671 1.00 45.41 256 GLY A O 1
ATOM 1612 N N . THR A 1 261 ? 55.617 7.956 45.321 1.00 46.25 257 THR A N 1
ATOM 1613 C CA . THR A 1 261 ? 54.649 7.951 46.406 1.00 45.13 257 THR A CA 1
ATOM 1614 C C . THR A 1 261 ? 53.952 6.615 46.449 1.00 44.86 257 THR A C 1
ATOM 1615 O O . THR A 1 261 ? 53.417 6.156 45.437 1.00 43.38 257 THR A O 1
ATOM 1619 N N . GLN A 1 262 ? 53.895 6.035 47.639 1.00 45.91 258 GLN A N 1
ATOM 1620 C CA . GLN A 1 262 ? 53.227 4.772 47.868 1.00 46.39 258 GLN A CA 1
ATOM 1621 C C . GLN A 1 262 ? 51.979 5.002 48.724 1.00 47.57 258 GLN A C 1
ATOM 1622 O O . GLN A 1 262 ? 52.072 5.521 49.835 1.00 46.10 258 GLN A O 1
ATOM 1628 N N . LEU A 1 263 ? 50.820 4.588 48.212 1.00 43.86 259 LEU A N 1
ATOM 1629 C CA . LEU A 1 263 ? 49.549 4.728 48.919 1.00 44.09 259 LEU A CA 1
ATOM 1630 C C . LEU A 1 263 ? 49.037 3.345 49.280 1.00 42.06 259 LEU A C 1
ATOM 1631 O O . LEU A 1 263 ? 48.853 2.490 48.417 1.00 42.76 259 LEU A O 1
ATOM 1636 N N . ILE A 1 264 ? 48.826 3.126 50.560 1.00 42.75 260 ILE A N 1
ATOM 1637 C CA . ILE A 1 264 ? 48.454 1.815 51.096 1.00 43.65 260 ILE A CA 1
ATOM 1638 C C . ILE A 1 264 ? 46.952 1.771 51.323 1.00 42.41 260 ILE A C 1
ATOM 1639 O O . ILE A 1 264 ? 46.383 2.664 51.958 1.00 41.16 260 ILE A O 1
ATOM 1644 N N . ALA A 1 265 ? 46.322 0.722 50.812 1.00 42.71 261 ALA A N 1
ATOM 1645 C CA . ALA A 1 265 ? 44.904 0.480 51.062 1.00 43.15 261 ALA A CA 1
ATOM 1646 C C . ALA A 1 265 ? 44.664 0.133 52.527 1.00 43.59 261 ALA A C 1
ATOM 1647 O O . ALA A 1 265 ? 45.406 -0.641 53.112 1.00 42.91 261 ALA A O 1
ATOM 1649 N N . ARG A 1 266 ? 43.617 0.717 53.109 1.00 48.10 262 ARG A N 1
ATOM 1650 C CA . ARG A 1 266 ? 43.249 0.454 54.515 1.00 50.29 262 ARG A CA 1
ATOM 1651 C C . ARG A 1 266 ? 42.848 -1.007 54.732 1.00 50.37 262 ARG A C 1
ATOM 1652 O O . ARG A 1 266 ? 43.147 -1.600 55.774 1.00 52.21 262 ARG A O 1
ATOM 1654 N N . THR A 1 267 ? 42.199 -1.589 53.730 1.00 50.03 263 THR A N 1
ATOM 1655 C CA . THR A 1 267 ? 41.665 -2.952 53.821 1.00 50.55 263 THR A CA 1
ATOM 1656 C C . THR A 1 267 ? 42.453 -3.914 52.948 1.00 47.62 263 THR A C 1
ATOM 1657 O O . THR A 1 267 ? 42.932 -3.546 51.875 1.00 47.80 263 THR A O 1
ATOM 1661 N N . ALA A 1 268 ? 42.570 -5.151 53.403 1.00 45.78 264 ALA A N 1
ATOM 1662 C CA . ALA A 1 268 ? 43.256 -6.198 52.644 1.00 44.54 264 ALA A CA 1
ATOM 1663 C C . ALA A 1 268 ? 42.384 -6.762 51.523 1.00 42.96 264 ALA A C 1
ATOM 1664 O O . ALA A 1 268 ? 41.161 -6.572 51.511 1.00 44.22 264 ALA A O 1
ATOM 1666 N N . ARG A 1 269 ? 43.031 -7.448 50.576 1.00 43.00 265 ARG A N 1
ATOM 1667 C CA . ARG A 1 269 ? 42.373 -8.012 49.371 1.00 41.33 265 ARG A CA 1
ATOM 1668 C C . ARG A 1 269 ? 41.198 -8.946 49.710 1.00 40.69 265 ARG A C 1
ATOM 1669 O O . ARG A 1 269 ? 40.111 -8.803 49.144 1.00 38.31 265 ARG A O 1
ATOM 1671 N N . MET A 1 270 ? 41.399 -9.864 50.658 1.00 41.70 266 MET A N 1
ATOM 1672 C CA . MET A 1 270 ? 40.348 -10.821 51.000 1.00 42.55 266 MET A CA 1
ATOM 1673 C C . MET A 1 270 ? 39.188 -10.110 51.715 1.00 40.27 266 MET A C 1
ATOM 1674 O O . MET A 1 270 ? 38.031 -10.369 51.425 1.00 38.22 266 MET A O 1
ATOM 1679 N N . ALA A 1 271 ? 39.496 -9.189 52.621 1.00 38.84 267 ALA A N 1
ATOM 1680 C CA . ALA A 1 271 ? 38.454 -8.423 53.315 1.00 38.64 267 ALA A CA 1
ATOM 1681 C C . ALA A 1 271 ? 37.660 -7.533 52.346 1.00 37.66 267 ALA A C 1
ATOM 1682 O O . ALA A 1 271 ? 36.460 -7.387 52.475 1.00 37.82 267 ALA A O 1
ATOM 1684 N N . ALA A 1 272 ? 38.328 -6.937 51.369 1.00 37.53 268 ALA A N 1
ATOM 1685 C CA . ALA A 1 272 ? 37.609 -6.164 50.354 1.00 36.78 268 ALA A CA 1
ATOM 1686 C C . ALA A 1 272 ? 36.736 -7.077 49.481 1.00 35.19 268 ALA A C 1
ATOM 1687 O O . ALA A 1 272 ? 35.624 -6.695 49.098 1.00 35.85 268 ALA A O 1
ATOM 1689 N N . ARG A 1 273 ? 37.238 -8.273 49.169 1.00 33.19 269 ARG A N 1
ATOM 1690 C CA . ARG A 1 273 ? 36.445 -9.255 48.454 1.00 33.86 269 ARG A CA 1
ATOM 1691 C C . ARG A 1 273 ? 35.196 -9.632 49.232 1.00 33.07 269 ARG A C 1
ATOM 1692 O O . ARG A 1 273 ? 34.115 -9.771 48.636 1.00 31.33 269 ARG A O 1
ATOM 1700 N N . LYS A 1 274 ? 35.328 -9.808 50.534 1.00 34.79 270 LYS A N 1
ATOM 1701 C CA . LYS A 1 274 ? 34.134 -10.089 51.395 1.00 39.38 270 LYS A CA 1
ATOM 1702 C C . LYS A 1 274 ? 33.103 -8.949 51.411 1.00 39.71 270 LYS A C 1
ATOM 1703 O O . LYS A 1 274 ? 31.903 -9.218 51.361 1.00 42.29 270 LYS A O 1
ATOM 1709 N N . GLN A 1 275 ? 33.576 -7.696 51.488 1.00 39.40 271 GLN A N 1
ATOM 1710 C CA . GLN A 1 275 ? 32.720 -6.493 51.354 1.00 40.60 271 GLN A CA 1
ATOM 1711 C C . GLN A 1 275 ? 32.037 -6.469 49.956 1.00 37.75 271 GLN A C 1
ATOM 1712 O O . GLN A 1 275 ? 30.838 -6.194 49.846 1.00 34.31 271 GLN A O 1
ATOM 1718 N N . TRP A 1 276 ? 32.780 -6.817 48.900 1.00 33.31 272 TRP A N 1
ATOM 1719 C CA . TRP A 1 276 ? 32.228 -6.799 47.539 1.00 32.27 272 TRP A CA 1
ATOM 1720 C C . TRP A 1 276 ? 31.134 -7.865 47.377 1.00 30.95 272 TRP A C 1
ATOM 1721 O O . TRP A 1 276 ? 30.055 -7.564 46.855 1.00 30.95 272 TRP A O 1
ATOM 1732 N N . MET A 1 277 ? 31.390 -9.076 47.862 1.00 29.08 273 MET A N 1
ATOM 1733 C CA . MET A 1 277 ? 30.358 -10.143 47.877 1.00 29.74 273 MET A CA 1
ATOM 1734 C C . MET A 1 277 ? 29.098 -9.741 48.689 1.00 30.30 273 MET A C 1
ATOM 1735 O O . MET A 1 277 ? 27.975 -9.971 48.235 1.00 29.35 273 MET A O 1
ATOM 1740 N N . ALA A 1 278 ? 29.294 -9.154 49.865 1.00 30.82 274 ALA A N 1
ATOM 1741 C CA . ALA A 1 278 ? 28.156 -8.676 50.673 1.00 32.92 274 ALA A CA 1
ATOM 1742 C C . ALA A 1 278 ? 27.400 -7.571 49.944 1.00 33.12 274 ALA A C 1
ATOM 1743 O O . ALA A 1 278 ? 26.184 -7.552 49.951 1.00 34.79 274 ALA A O 1
ATOM 1745 N N . ASP A 1 279 ? 28.119 -6.642 49.328 1.00 33.23 275 ASP A N 1
ATOM 1746 C CA . ASP A 1 279 ? 27.487 -5.578 48.566 1.00 34.13 275 ASP A CA 1
ATOM 1747 C C . ASP A 1 279 ? 26.589 -6.098 47.443 1.00 34.46 275 ASP A C 1
ATOM 1748 O O . ASP A 1 279 ? 25.515 -5.558 47.238 1.00 36.34 275 ASP A O 1
ATOM 1750 N N . HIS A 1 280 ? 26.996 -7.158 46.757 1.00 33.61 276 HIS A N 1
ATOM 1751 C CA . HIS A 1 280 ? 26.227 -7.686 45.623 1.00 34.26 276 HIS A CA 1
ATOM 1752 C C . HIS A 1 280 ? 25.379 -8.923 45.915 1.00 33.55 276 HIS A C 1
ATOM 1753 O O . HIS A 1 280 ? 24.714 -9.414 45.024 1.00 32.78 276 HIS A O 1
ATOM 1760 N N . LEU A 1 281 ? 25.398 -9.429 47.144 1.00 33.88 277 LEU A N 1
ATOM 1761 C CA . LEU A 1 281 ? 24.626 -10.634 47.488 1.00 34.27 277 LEU A CA 1
ATOM 1762 C C . LEU A 1 281 ? 23.116 -10.464 47.213 1.00 34.05 277 LEU A C 1
ATOM 1763 O O . LEU A 1 281 ? 22.527 -9.458 47.583 1.00 32.06 277 LEU A O 1
ATOM 1768 N N . GLN A 1 282 ? 22.511 -11.468 46.573 1.00 33.92 278 GLN A N 1
ATOM 1769 C CA . GLN A 1 282 ? 21.059 -11.574 46.482 1.00 35.16 278 GLN A CA 1
ATOM 1770 C C . GLN A 1 282 ? 20.672 -12.867 47.170 1.00 35.19 278 GLN A C 1
ATOM 1771 O O . GLN A 1 282 ? 21.481 -13.786 47.268 1.00 34.51 278 GLN A O 1
ATOM 1777 N N . VAL A 1 283 ? 19.445 -12.903 47.675 1.00 34.88 279 VAL A N 1
ATOM 1778 C CA . VAL A 1 283 ? 18.977 -14.018 48.445 1.00 36.65 279 VAL A CA 1
ATOM 1779 C C . VAL A 1 283 ? 17.705 -14.600 47.843 1.00 37.92 279 VAL A C 1
ATOM 1780 O O . VAL A 1 283 ? 16.988 -15.345 48.497 1.00 39.44 279 VAL A O 1
ATOM 1784 N N . ARG A 1 284 ? 17.447 -14.282 46.576 1.00 38.09 280 ARG A N 1
ATOM 1785 C CA . ARG A 1 284 ? 16.341 -14.896 45.826 1.00 40.98 280 ARG A CA 1
ATOM 1786 C C . ARG A 1 284 ? 16.609 -16.376 45.537 1.00 39.45 280 ARG A C 1
ATOM 1787 O O . ARG A 1 284 ? 15.682 -17.136 45.305 1.00 38.58 280 ARG A O 1
ATOM 1795 N N . GLY A 1 285 ? 17.882 -16.769 45.525 1.00 39.01 281 GLY A N 1
ATOM 1796 C CA . GLY A 1 285 ? 18.247 -18.173 45.341 1.00 39.20 281 GLY A CA 1
ATOM 1797 C C . GLY A 1 285 ? 19.597 -18.509 45.941 1.00 39.84 281 GLY A C 1
ATOM 1798 O O . GLY A 1 285 ? 20.420 -17.597 46.209 1.00 40.17 281 GLY A O 1
ATOM 1799 N N . HIS A 1 286 ? 19.836 -19.813 46.128 1.00 37.79 282 HIS A N 1
ATOM 1800 C CA . HIS A 1 286 ? 21.102 -20.306 46.661 1.00 36.47 282 HIS A CA 1
ATOM 1801 C C . HIS A 1 286 ? 21.310 -21.769 46.298 1.00 36.03 282 HIS A C 1
ATOM 1802 O O . HIS A 1 286 ? 20.465 -22.386 45.624 1.00 36.39 282 HIS A O 1
ATOM 1809 N N . VAL A 1 287 ? 22.448 -22.313 46.706 1.00 34.46 283 VAL A N 1
ATOM 1810 C CA . VAL A 1 287 ? 22.717 -23.733 46.515 1.00 34.63 283 VAL A CA 1
ATOM 1811 C C . VAL A 1 287 ? 23.040 -24.371 47.853 1.00 36.38 283 VAL A C 1
ATOM 1812 O O . VAL A 1 287 ? 23.612 -23.722 48.734 1.00 35.30 283 VAL A O 1
ATOM 1816 N N . VAL A 1 288 ? 22.651 -25.642 47.985 1.00 38.50 284 VAL A N 1
ATOM 1817 C CA . VAL A 1 288 ? 23.061 -26.482 49.103 1.00 39.99 284 VAL A CA 1
ATOM 1818 C C . VAL A 1 288 ? 24.181 -27.404 48.567 1.00 39.78 284 VAL A C 1
ATOM 1819 O O . VAL A 1 288 ? 24.133 -27.922 47.432 1.00 39.56 284 VAL A O 1
ATOM 1823 N N . ILE A 1 289 ? 25.253 -27.500 49.335 1.00 39.15 285 ILE A N 1
ATOM 1824 C CA . ILE A 1 289 ? 26.434 -28.235 48.907 1.00 38.74 285 ILE A CA 1
ATOM 1825 C C . ILE A 1 289 ? 26.759 -29.298 49.940 1.00 39.44 285 ILE A C 1
ATOM 1826 O O . ILE A 1 289 ? 26.452 -29.145 51.123 1.00 40.14 285 ILE A O 1
ATOM 1831 N N . ASP A 1 290 ? 27.363 -30.386 49.495 1.00 40.74 286 ASP A N 1
ATOM 1832 C CA . ASP A 1 290 ? 27.698 -31.506 50.406 1.00 42.95 286 ASP A CA 1
ATOM 1833 C C . ASP A 1 290 ? 29.012 -31.278 51.163 1.00 42.71 286 ASP A C 1
ATOM 1834 O O . ASP A 1 290 ? 29.795 -30.365 50.836 1.00 39.98 286 ASP A O 1
ATOM 1839 N N . ALA A 1 291 ? 29.234 -32.116 52.170 1.00 43.74 287 ALA A N 1
ATOM 1840 C CA . ALA A 1 291 ? 30.398 -32.022 53.060 1.00 45.64 287 ALA A CA 1
ATOM 1841 C C . ALA A 1 291 ? 31.717 -32.057 52.298 1.00 45.86 287 ALA A C 1
ATOM 1842 O O . ALA A 1 291 ? 32.642 -31.313 52.617 1.00 46.68 287 ALA A O 1
ATOM 1844 N N . GLY A 1 292 ? 31.806 -32.927 51.299 1.00 46.46 288 GLY A N 1
ATOM 1845 C CA . GLY A 1 292 ? 32.991 -32.990 50.465 1.00 45.53 288 GLY A CA 1
ATOM 1846 C C . GLY A 1 292 ? 33.274 -31.655 49.814 1.00 44.30 288 GLY A C 1
ATOM 1847 O O . GLY A 1 292 ? 34.434 -31.232 49.713 1.00 45.75 288 GLY A O 1
ATOM 1848 N N . ALA A 1 293 ? 32.227 -30.998 49.322 1.00 43.73 289 ALA A N 1
ATOM 1849 C CA . ALA A 1 293 ? 32.391 -29.673 48.698 1.00 42.64 289 ALA A CA 1
ATOM 1850 C C . ALA A 1 293 ? 32.734 -28.602 49.741 1.00 42.11 289 ALA A C 1
ATOM 1851 O O . ALA A 1 293 ? 33.585 -27.753 49.499 1.00 41.55 289 ALA A O 1
ATOM 1853 N N . VAL A 1 294 ? 32.100 -28.675 50.904 1.00 45.41 290 VAL A N 1
ATOM 1854 C CA . VAL A 1 294 ? 32.401 -27.763 52.007 1.00 47.80 290 VAL A CA 1
ATOM 1855 C C . VAL A 1 294 ? 33.879 -27.866 52.394 1.00 50.14 290 VAL A C 1
ATOM 1856 O O . VAL A 1 294 ? 34.541 -26.853 52.561 1.00 49.31 290 VAL A O 1
ATOM 1860 N N . ASP A 1 295 ? 34.397 -29.085 52.525 1.00 53.14 291 ASP A N 1
ATOM 1861 C CA . ASP A 1 295 ? 35.802 -29.281 52.887 1.00 55.50 291 ASP A CA 1
ATOM 1862 C C . ASP A 1 295 ? 36.757 -28.735 51.825 1.00 52.76 291 ASP A C 1
ATOM 1863 O O . ASP A 1 295 ? 37.710 -28.031 52.160 1.00 50.59 291 ASP A O 1
ATOM 1868 N N . LYS A 1 296 ? 36.499 -29.063 50.559 1.00 52.32 292 LYS A N 1
ATOM 1869 C CA . LYS A 1 296 ? 37.317 -28.551 49.446 1.00 53.45 292 LYS A CA 1
ATOM 1870 C C . LYS A 1 296 ? 37.360 -27.038 49.452 1.00 55.43 292 LYS A C 1
ATOM 1871 O O . LYS A 1 296 ? 38.396 -26.436 49.217 1.00 52.08 292 LYS A O 1
ATOM 1873 N N . LEU A 1 297 ? 36.231 -26.420 49.757 1.00 58.44 293 LEU A N 1
ATOM 1874 C CA . LEU A 1 297 ? 36.149 -24.986 49.809 1.00 63.73 293 LEU A CA 1
ATOM 1875 C C . LEU A 1 297 ? 36.845 -24.356 51.023 1.00 65.69 293 LEU A C 1
ATOM 1876 O O . LEU A 1 297 ? 37.670 -23.449 50.845 1.00 64.82 293 LEU A O 1
ATOM 1881 N N . THR A 1 298 ? 36.575 -24.890 52.214 1.00 68.11 294 THR A N 1
ATOM 1882 C CA . THR A 1 298 ? 37.143 -24.371 53.461 1.00 70.78 294 THR A CA 1
ATOM 1883 C C . THR A 1 298 ? 38.632 -24.704 53.640 1.00 71.40 294 THR A C 1
ATOM 1884 O O . THR A 1 298 ? 39.421 -23.834 54.001 1.00 74.75 294 THR A O 1
ATOM 1888 N N . ALA A 1 299 ? 39.007 -25.959 53.414 1.00 70.91 295 ALA A N 1
ATOM 1889 C CA . ALA A 1 299 ? 40.384 -26.397 53.637 1.00 69.85 295 ALA A CA 1
ATOM 1890 C C . ALA A 1 299 ? 41.208 -26.301 52.358 1.00 68.12 295 ALA A C 1
ATOM 1891 O O . ALA A 1 299 ? 42.261 -25.683 52.354 1.00 69.79 295 ALA A O 1
ATOM 1893 N N . GLY A 1 300 ? 40.708 -26.881 51.268 1.00 64.86 296 GLY A N 1
ATOM 1894 C CA . GLY A 1 300 ? 41.487 -27.019 50.035 1.00 62.84 296 GLY A CA 1
ATOM 1895 C C . GLY A 1 300 ? 41.713 -25.784 49.157 1.00 60.72 296 GLY A C 1
ATOM 1896 O O . GLY A 1 300 ? 42.405 -25.880 48.145 1.00 62.04 296 GLY A O 1
ATOM 1897 N N . GLY A 1 301 ? 41.134 -24.633 49.513 1.00 59.65 297 GLY A N 1
ATOM 1898 C CA . GLY A 1 301 ? 41.219 -23.423 48.676 1.00 54.10 297 GLY A CA 1
ATOM 1899 C C . GLY A 1 301 ? 40.742 -23.634 47.239 1.00 52.35 297 GLY A C 1
ATOM 1900 O O . GLY A 1 301 ? 41.295 -23.043 46.309 1.00 49.63 297 GLY A O 1
ATOM 1901 N N . LYS A 1 302 ? 39.712 -24.466 47.056 1.00 49.12 298 LYS A N 1
ATOM 1902 C CA . LYS A 1 302 ? 39.287 -24.883 45.720 1.00 46.01 298 LYS A CA 1
ATOM 1903 C C . LYS A 1 302 ? 37.991 -24.204 45.276 1.00 43.20 298 LYS A C 1
ATOM 1904 O O . LYS A 1 302 ? 37.351 -23.467 46.029 1.00 40.64 298 LYS A O 1
ATOM 1906 N N . SER A 1 303 ? 37.626 -24.462 44.030 1.00 41.00 299 SER A N 1
ATOM 1907 C CA . SER A 1 303 ? 36.392 -23.957 43.446 1.00 37.95 299 SER A CA 1
ATOM 1908 C C . SER A 1 303 ? 35.209 -24.833 43.842 1.00 38.65 299 SER A C 1
ATOM 1909 O O . SER A 1 303 ? 35.396 -25.947 44.347 1.00 37.22 299 SER A O 1
ATOM 1912 N N . LEU A 1 304 ? 33.992 -24.315 43.662 1.00 36.51 300 LEU A N 1
ATOM 1913 C CA . LEU A 1 304 ? 32.786 -25.123 43.806 1.00 36.53 300 LEU A CA 1
ATOM 1914 C C . LEU A 1 304 ? 32.434 -25.654 42.434 1.00 35.39 300 LEU A C 1
ATOM 1915 O O . LEU A 1 304 ? 32.183 -24.875 41.504 1.00 35.26 300 LEU A O 1
ATOM 1920 N N . LEU A 1 305 ? 32.399 -26.969 42.321 1.00 35.58 301 LEU A N 1
ATOM 1921 C CA . LEU A 1 305 ? 32.046 -27.631 41.093 1.00 36.68 301 LEU A CA 1
ATOM 1922 C C . LEU A 1 305 ? 30.616 -28.126 41.160 1.00 36.13 301 LEU A C 1
ATOM 1923 O O . LEU A 1 305 ? 30.071 -28.362 42.240 1.00 36.08 301 LEU A O 1
ATOM 1928 N N . PRO A 1 306 ? 29.992 -28.291 39.990 1.00 35.43 302 PRO A N 1
ATOM 1929 C CA . PRO A 1 306 ? 28.604 -28.753 39.928 1.00 36.11 302 PRO A CA 1
ATOM 1930 C C . PRO A 1 306 ? 28.370 -30.050 40.686 1.00 36.96 302 PRO A C 1
ATOM 1931 O O . PRO A 1 306 ? 27.302 -30.241 41.258 1.00 36.18 302 PRO A O 1
ATOM 1935 N N . ILE A 1 307 ? 29.373 -30.929 40.673 1.00 38.42 303 ILE A N 1
ATOM 1936 C CA . ILE A 1 307 ? 29.287 -32.235 41.315 1.00 39.60 303 ILE A CA 1
ATOM 1937 C C . ILE A 1 307 ? 29.055 -32.145 42.821 1.00 40.10 303 ILE A C 1
ATOM 1938 O O . ILE A 1 307 ? 28.492 -33.057 43.419 1.00 39.56 303 ILE A O 1
ATOM 1943 N N . GLY A 1 308 ? 29.489 -31.049 43.433 1.00 38.49 304 GLY A N 1
ATOM 1944 C CA . GLY A 1 308 ? 29.283 -30.837 44.876 1.00 38.47 304 GLY A CA 1
ATOM 1945 C C . GLY A 1 308 ? 27.931 -30.254 45.273 1.00 37.81 304 GLY A C 1
ATOM 1946 O O . GLY A 1 308 ? 27.646 -30.106 46.446 1.00 38.36 304 GLY A O 1
ATOM 1947 N N . VAL A 1 309 ? 27.096 -29.920 44.296 1.00 37.34 305 VAL A N 1
ATOM 1948 C CA . VAL A 1 309 ? 25.808 -29.268 44.564 1.00 37.23 305 VAL A CA 1
ATOM 1949 C C . VAL A 1 309 ? 24.754 -30.327 44.817 1.00 39.12 305 VAL A C 1
ATOM 1950 O O . VAL A 1 309 ? 24.501 -31.166 43.945 1.00 41.53 305 VAL A O 1
ATOM 1954 N N . VAL A 1 310 ? 24.134 -30.266 45.982 1.00 38.79 306 VAL A N 1
ATOM 1955 C CA . VAL A 1 310 ? 23.103 -31.215 46.361 1.00 40.66 306 VAL A CA 1
ATOM 1956 C C . VAL A 1 310 ? 21.733 -30.723 45.923 1.00 40.95 306 VAL A C 1
ATOM 1957 O O . VAL A 1 310 ? 20.890 -31.517 45.500 1.00 40.44 306 VAL A O 1
ATOM 1961 N N . ALA A 1 311 ? 21.499 -29.416 46.043 1.00 40.11 307 ALA A N 1
ATOM 1962 C CA . ALA A 1 311 ? 20.230 -28.832 45.595 1.00 40.34 307 ALA A CA 1
ATOM 1963 C C . ALA A 1 311 ? 20.331 -27.362 45.222 1.00 39.64 307 ALA A C 1
ATOM 1964 O O . ALA A 1 311 ? 21.259 -26.651 45.641 1.00 38.60 307 ALA A O 1
ATOM 1966 N N . VAL A 1 312 ? 19.377 -26.934 44.398 1.00 39.30 308 VAL A N 1
ATOM 1967 C CA . VAL A 1 312 ? 19.294 -25.584 43.906 1.00 39.11 308 VAL A CA 1
ATOM 1968 C C . VAL A 1 312 ? 17.941 -25.055 44.340 1.00 40.25 308 VAL A C 1
ATOM 1969 O O . VAL A 1 312 ? 16.918 -25.640 44.004 1.00 39.90 308 VAL A O 1
ATOM 1973 N N . GLN A 1 313 ? 17.954 -23.956 45.090 1.00 41.71 309 GLN A N 1
ATOM 1974 C CA . GLN A 1 313 ? 16.740 -23.363 45.666 1.00 44.83 309 GLN A CA 1
ATOM 1975 C C . GLN A 1 313 ? 16.547 -21.966 45.103 1.00 43.47 309 GLN A C 1
ATOM 1976 O O . GLN A 1 313 ? 17.505 -21.205 45.002 1.00 40.46 309 GLN A O 1
ATOM 1982 N N . GLY A 1 314 ? 15.316 -21.641 44.726 1.00 43.47 310 GLY A N 1
ATOM 1983 C CA . GLY A 1 314 ? 14.996 -20.312 44.234 1.00 43.32 310 GLY A CA 1
ATOM 1984 C C . GLY A 1 314 ? 15.555 -20.040 42.847 1.00 42.91 310 GLY A C 1
ATOM 1985 O O . GLY A 1 314 ? 15.721 -20.959 42.045 1.00 43.12 310 GLY A O 1
ATOM 1986 N N . VAL A 1 315 ? 15.898 -18.775 42.590 1.00 42.31 311 VAL A N 1
ATOM 1987 C CA . VAL A 1 315 ? 16.307 -18.339 41.261 1.00 40.97 311 VAL A CA 1
ATOM 1988 C C . VAL A 1 315 ? 17.551 -17.463 41.316 1.00 39.32 311 VAL A C 1
ATOM 1989 O O . VAL A 1 315 ? 17.700 -16.629 42.210 1.00 40.69 311 VAL A O 1
ATOM 1993 N N . PHE A 1 316 ? 18.437 -17.648 40.336 1.00 36.59 312 PHE A N 1
ATOM 1994 C CA . PHE A 1 316 ? 19.588 -16.766 40.156 1.00 34.37 312 PHE A CA 1
ATOM 1995 C C . PHE A 1 316 ? 20.128 -16.890 38.754 1.00 33.78 312 PHE A C 1
ATOM 1996 O O . PHE A 1 316 ? 19.805 -17.853 38.035 1.00 34.35 312 PHE A O 1
ATOM 2004 N N . ALA A 1 317 ? 20.918 -15.896 38.367 1.00 32.52 313 ALA A N 1
ATOM 2005 C CA . ALA A 1 317 ? 21.402 -15.763 37.006 1.00 31.81 313 ALA A CA 1
ATOM 2006 C C . ALA A 1 317 ? 22.910 -15.678 37.040 1.00 30.64 313 ALA A C 1
ATOM 2007 O O . ALA A 1 317 ? 23.480 -15.301 38.048 1.00 29.57 313 ALA A O 1
ATOM 2009 N N . ARG A 1 318 ? 23.538 -15.953 35.895 1.00 29.60 314 ARG A N 1
ATOM 2010 C CA . ARG A 1 318 ? 24.984 -15.853 35.767 1.00 28.34 314 ARG A CA 1
ATOM 2011 C C . ARG A 1 318 ? 25.450 -14.468 36.190 1.00 27.78 314 ARG A C 1
ATOM 2012 O O . ARG A 1 318 ? 24.879 -13.461 35.783 1.00 29.03 314 ARG A O 1
ATOM 2020 N N . GLY A 1 319 ? 26.487 -14.424 37.023 1.00 27.35 315 GLY A N 1
ATOM 2021 C CA . GLY A 1 319 ? 27.054 -13.175 37.462 1.00 27.47 315 GLY A CA 1
ATOM 2022 C C . GLY A 1 319 ? 26.491 -12.633 38.757 1.00 28.06 315 GLY A C 1
ATOM 2023 O O . GLY A 1 319 ? 27.051 -11.693 39.313 1.00 27.43 315 GLY A O 1
ATOM 2024 N N . GLU A 1 320 ? 25.425 -13.241 39.267 1.00 28.41 316 GLU A N 1
ATOM 2025 C CA . GLU A 1 320 ? 24.932 -12.860 40.569 1.00 29.19 316 GLU A CA 1
ATOM 2026 C C . GLU A 1 320 ? 25.726 -13.547 41.672 1.00 28.74 316 GLU A C 1
ATOM 2027 O O . GLU A 1 320 ? 26.357 -14.601 41.470 1.00 28.02 316 GLU A O 1
ATOM 2033 N N . VAL A 1 321 ? 25.701 -12.925 42.843 1.00 28.00 317 VAL A N 1
ATOM 2034 C CA . VAL A 1 321 ? 26.349 -13.466 44.032 1.00 28.00 317 VAL A CA 1
ATOM 2035 C C . VAL A 1 321 ? 25.338 -14.264 44.854 1.00 29.10 317 VAL A C 1
ATOM 2036 O O . VAL A 1 321 ? 24.289 -13.728 45.196 1.00 28.48 317 VAL A O 1
ATOM 2040 N N . ILE A 1 322 ? 25.649 -15.547 45.118 1.00 29.05 318 ILE A N 1
ATOM 2041 C CA . ILE A 1 322 ? 24.738 -16.459 45.829 1.00 29.70 318 ILE A CA 1
ATOM 2042 C C . ILE A 1 322 ? 25.424 -17.092 47.042 1.00 30.27 318 ILE A C 1
ATOM 2043 O O . ILE A 1 322 ? 26.632 -17.260 47.053 1.00 30.65 318 ILE A O 1
ATOM 2048 N N . ALA A 1 323 ? 24.625 -17.463 48.034 1.00 31.42 319 ALA A N 1
ATOM 2049 C CA . ALA A 1 323 ? 25.070 -18.184 49.200 1.00 32.17 319 ALA A CA 1
ATOM 2050 C C . ALA A 1 323 ? 25.215 -19.672 48.880 1.00 32.48 319 ALA A C 1
ATOM 2051 O O . ALA A 1 323 ? 24.441 -20.242 48.087 1.00 32.46 319 ALA A O 1
ATOM 2053 N N . CYS A 1 324 ? 26.237 -20.282 49.471 1.00 32.53 320 CYS A N 1
ATOM 2054 C CA . CYS A 1 324 ? 26.420 -21.719 49.439 1.00 34.05 320 CYS A CA 1
ATOM 2055 C C . CYS A 1 324 ? 26.126 -22.224 50.841 1.00 35.75 320 CYS A C 1
ATOM 2056 O O . CYS A 1 324 ? 26.806 -21.870 51.811 1.00 34.79 320 CYS A O 1
ATOM 2059 N N . VAL A 1 325 ? 25.111 -23.067 50.944 1.00 36.95 321 VAL A N 1
ATOM 2060 C CA . VAL A 1 325 ? 24.629 -23.511 52.243 1.00 39.12 321 VAL A CA 1
ATOM 2061 C C . VAL A 1 325 ? 24.938 -24.999 52.429 1.00 40.93 321 VAL A C 1
ATOM 2062 O O . VAL A 1 325 ? 24.895 -25.770 51.475 1.00 39.56 321 VAL A O 1
ATOM 2066 N N . ASN A 1 326 ? 25.274 -25.379 53.661 1.00 42.50 322 ASN A N 1
ATOM 2067 C CA . ASN A 1 326 ? 25.584 -26.754 53.989 1.00 44.12 322 ASN A CA 1
ATOM 2068 C C . ASN A 1 326 ? 24.293 -27.499 54.359 1.00 47.49 322 ASN A C 1
ATOM 2069 O O . ASN A 1 326 ? 23.199 -26.898 54.380 1.00 47.81 322 ASN A O 1
ATOM 2074 N N . ASP A 1 327 ? 24.430 -28.792 54.624 1.00 49.85 323 ASP A N 1
ATOM 2075 C CA . ASP A 1 327 ? 23.295 -29.673 54.941 1.00 55.41 323 ASP A CA 1
ATOM 2076 C C . ASP A 1 327 ? 22.500 -29.212 56.170 1.00 56.64 323 ASP A C 1
ATOM 2077 O O . ASP A 1 327 ? 21.281 -29.388 56.241 1.00 57.01 323 ASP A O 1
ATOM 2082 N N . ALA A 1 328 ? 23.202 -28.607 57.125 1.00 57.48 324 ALA A N 1
ATOM 2083 C CA . ALA A 1 328 ? 22.600 -28.044 58.333 1.00 59.03 324 ALA A CA 1
ATOM 2084 C C . ALA A 1 328 ? 21.898 -26.694 58.114 1.00 57.89 324 ALA A C 1
ATOM 2085 O O . ALA A 1 328 ? 21.368 -26.120 59.059 1.00 58.50 324 ALA A O 1
ATOM 2087 N N . GLY A 1 329 ? 21.909 -26.176 56.890 1.00 56.73 325 GLY A N 1
ATOM 2088 C CA . GLY A 1 329 ? 21.303 -24.877 56.593 1.00 56.46 325 GLY A CA 1
ATOM 2089 C C . GLY A 1 329 ? 22.172 -23.664 56.925 1.00 54.42 325 GLY A C 1
ATOM 2090 O O . GLY A 1 329 ? 21.688 -22.541 56.879 1.00 56.78 325 GLY A O 1
ATOM 2091 N N . ARG A 1 330 ? 23.440 -23.873 57.281 1.00 51.84 326 ARG A N 1
ATOM 2092 C CA . ARG A 1 330 ? 24.354 -22.762 57.575 1.00 50.42 326 ARG A CA 1
ATOM 2093 C C . ARG A 1 330 ? 25.034 -22.277 56.279 1.00 48.41 326 ARG A C 1
ATOM 2094 O O . ARG A 1 330 ? 25.545 -23.092 55.487 1.00 46.72 326 ARG A O 1
ATOM 2096 N N . GLU A 1 331 ? 25.057 -20.962 56.052 1.00 47.38 327 GLU A N 1
ATOM 2097 C CA . GLU A 1 331 ? 25.850 -20.409 54.934 1.00 44.18 327 GLU A CA 1
ATOM 2098 C C . GLU A 1 331 ? 27.324 -20.630 55.246 1.00 42.86 327 GLU A C 1
ATOM 2099 O O . GLU A 1 331 ? 27.814 -20.218 56.303 1.00 44.85 327 GLU A O 1
ATOM 2105 N N . VAL A 1 332 ? 28.036 -21.290 54.336 1.00 40.82 328 VAL A N 1
ATOM 2106 C CA . VAL A 1 332 ? 29.481 -21.517 54.502 1.00 40.09 328 VAL A CA 1
ATOM 2107 C C . VAL A 1 332 ? 30.348 -20.709 53.521 1.00 36.77 328 VAL A C 1
ATOM 2108 O O . VAL A 1 332 ? 31.518 -20.469 53.790 1.00 35.68 328 VAL A O 1
ATOM 2112 N N . ALA A 1 333 ? 29.772 -20.303 52.392 1.00 34.91 329 ALA A N 1
ATOM 2113 C CA . ALA A 1 333 ? 30.473 -19.471 51.426 1.00 33.29 329 ALA A CA 1
ATOM 2114 C C . ALA A 1 333 ? 29.492 -18.678 50.583 1.00 32.51 329 ALA A C 1
ATOM 2115 O O . ALA A 1 333 ? 28.278 -18.917 50.612 1.00 32.56 329 ALA A O 1
ATOM 2117 N N . ARG A 1 334 ? 30.026 -17.732 49.832 1.00 30.93 330 ARG A N 1
ATOM 2118 C CA . ARG A 1 334 ? 29.213 -16.954 48.902 1.00 30.84 330 ARG A CA 1
ATOM 2119 C C . ARG A 1 334 ? 30.119 -16.521 47.750 1.00 29.17 330 ARG A C 1
ATOM 2120 O O . ARG A 1 334 ? 31.313 -16.263 47.937 1.00 28.44 330 ARG A O 1
ATOM 2128 N N . GLY A 1 335 ? 29.549 -16.469 46.552 1.00 28.80 331 GLY A N 1
ATOM 2129 C CA . GLY A 1 335 ? 30.352 -16.183 45.364 1.00 28.76 331 GLY A CA 1
ATOM 2130 C C . GLY A 1 335 ? 29.540 -15.969 44.111 1.00 28.93 331 GLY A C 1
ATOM 2131 O O . GLY A 1 335 ? 28.307 -16.131 44.102 1.00 29.92 331 GLY A O 1
ATOM 2132 N N . ILE A 1 336 ? 30.256 -15.618 43.048 1.00 28.46 332 ILE A N 1
ATOM 2133 C CA . ILE A 1 336 ? 29.640 -15.322 41.783 1.00 26.72 332 ILE A CA 1
ATOM 2134 C C . ILE A 1 336 ? 29.358 -16.615 41.058 1.00 26.01 332 ILE A C 1
ATOM 2135 O O . ILE A 1 336 ? 30.285 -17.385 40.808 1.00 24.16 332 ILE A O 1
ATOM 2140 N N . THR A 1 337 ? 28.084 -16.860 40.731 1.00 26.35 333 THR A N 1
ATOM 2141 C CA . THR A 1 337 ? 27.716 -18.058 39.942 1.00 26.74 333 THR A CA 1
ATOM 2142 C C . THR A 1 337 ? 27.932 -17.903 38.420 1.00 25.97 333 THR A C 1
ATOM 2143 O O . THR A 1 337 ? 27.627 -16.872 37.830 1.00 25.64 333 THR A O 1
ATOM 2147 N N . ASN A 1 338 ? 28.501 -18.931 37.816 1.00 24.89 334 ASN A N 1
ATOM 2148 C CA . ASN A 1 338 ? 28.736 -18.982 36.394 1.00 24.56 334 ASN A CA 1
ATOM 2149 C C . ASN A 1 338 ? 27.500 -19.385 35.623 1.00 26.22 334 ASN A C 1
ATOM 2150 O O . ASN A 1 338 ? 27.416 -19.145 34.407 1.00 28.33 334 ASN A O 1
ATOM 2155 N N . TYR A 1 339 ? 26.552 -20.003 36.318 1.00 26.01 335 TYR A N 1
ATOM 2156 C CA . TYR A 1 339 ? 25.384 -20.605 35.711 1.00 26.87 335 TYR A CA 1
ATOM 2157 C C . TYR A 1 339 ? 24.110 -20.100 36.366 1.00 27.17 335 TYR A C 1
ATOM 2158 O O . TYR A 1 339 ? 24.112 -19.739 37.544 1.00 28.09 335 TYR A O 1
ATOM 2167 N N . SER A 1 340 ? 23.015 -20.090 35.612 1.00 27.45 336 SER A N 1
ATOM 2168 C CA . SER A 1 340 ? 21.674 -19.793 36.171 1.00 27.93 336 SER A CA 1
ATOM 2169 C C . SER A 1 340 ? 21.192 -20.937 37.060 1.00 28.25 336 SER A C 1
ATOM 2170 O O . SER A 1 340 ? 21.744 -22.037 37.016 1.00 28.91 336 SER A O 1
ATOM 2173 N N . SER A 1 341 ? 20.163 -20.690 37.862 1.00 28.54 337 SER A N 1
ATOM 2174 C CA . SER A 1 341 ? 19.572 -21.746 38.710 1.00 30.40 337 SER A CA 1
ATOM 2175 C C . SER A 1 341 ? 18.980 -22.924 37.917 1.00 31.20 337 SER A C 1
ATOM 2176 O O . SER A 1 341 ? 19.101 -24.079 38.317 1.00 31.87 337 SER A O 1
ATOM 2179 N N . ALA A 1 342 ? 18.364 -22.631 36.784 1.00 31.82 338 ALA A N 1
ATOM 2180 C CA . ALA A 1 342 ? 17.836 -23.683 35.903 1.00 33.09 338 ALA A CA 1
ATOM 2181 C C . ALA A 1 342 ? 18.966 -24.549 35.308 1.00 32.96 338 ALA A C 1
ATOM 2182 O O . ALA A 1 342 ? 18.881 -25.779 35.291 1.00 33.16 338 ALA A O 1
ATOM 2184 N N . GLU A 1 343 ? 20.010 -23.901 34.809 1.00 32.14 339 GLU A N 1
ATOM 2185 C CA . GLU A 1 343 ? 21.207 -24.600 34.325 1.00 32.77 339 GLU A CA 1
ATOM 2186 C C . GLU A 1 343 ? 21.866 -25.430 35.419 1.00 32.76 339 GLU A C 1
ATOM 2187 O O . GLU A 1 343 ? 22.254 -26.584 35.196 1.00 31.63 339 GLU A O 1
ATOM 2193 N N . ALA A 1 344 ? 22.005 -24.835 36.592 1.00 33.85 340 ALA A N 1
ATOM 2194 C CA . ALA A 1 344 ? 22.567 -25.545 37.759 1.00 35.25 340 ALA A CA 1
ATOM 2195 C C . ALA A 1 344 ? 21.740 -26.774 38.133 1.00 38.29 340 ALA A C 1
ATOM 2196 O O . ALA A 1 344 ? 22.294 -27.809 38.524 1.00 37.38 340 ALA A O 1
ATOM 2198 N N . LYS A 1 345 ? 20.414 -26.653 38.030 1.00 40.65 341 LYS A N 1
ATOM 2199 C CA . LYS A 1 345 ? 19.519 -27.798 38.262 1.00 43.23 341 LYS A CA 1
ATOM 2200 C C . LYS A 1 345 ? 19.829 -28.943 37.305 1.00 42.37 341 LYS A C 1
ATOM 2201 O O . LYS A 1 345 ? 19.764 -30.103 37.678 1.00 40.74 341 LYS A O 1
ATOM 2207 N N . LEU A 1 346 ? 20.162 -28.603 36.069 1.00 40.59 342 LEU A N 1
ATOM 2208 C CA . LEU A 1 346 ? 20.418 -29.617 35.062 1.00 41.11 342 LEU A CA 1
ATOM 2209 C C . LEU A 1 346 ? 21.735 -30.331 35.239 1.00 39.28 342 LEU A C 1
ATOM 2210 O O . LEU A 1 346 ? 21.846 -31.521 34.899 1.00 40.85 342 LEU A O 1
ATOM 2215 N N . ILE A 1 347 ? 22.722 -29.620 35.781 1.00 36.94 343 ILE A N 1
ATOM 2216 C CA . ILE A 1 347 ? 24.087 -30.137 35.836 1.00 35.56 343 ILE A CA 1
ATOM 2217 C C . ILE A 1 347 ? 24.540 -30.475 37.235 1.00 37.19 343 ILE A C 1
ATOM 2218 O O . ILE A 1 347 ? 25.675 -30.933 37.430 1.00 37.33 343 ILE A O 1
ATOM 2223 N N . GLN A 1 348 ? 23.680 -30.282 38.229 1.00 39.34 344 GLN A N 1
ATOM 2224 C CA . GLN A 1 348 ? 24.056 -30.636 39.593 1.00 41.61 344 GLN A CA 1
ATOM 2225 C C . GLN A 1 348 ? 24.415 -32.133 39.691 1.00 42.70 344 GLN A C 1
ATOM 2226 O O . GLN A 1 348 ? 23.791 -32.971 39.031 1.00 43.78 344 GLN A O 1
ATOM 2232 N N . ARG A 1 349 ? 25.427 -32.448 40.494 1.00 42.92 345 ARG A N 1
ATOM 2233 C CA . ARG A 1 349 ? 25.914 -33.830 40.665 1.00 45.17 345 ARG A CA 1
ATOM 2234 C C . ARG A 1 349 ? 26.618 -34.430 39.454 1.00 45.10 345 ARG A C 1
ATOM 2235 O O . ARG A 1 349 ? 26.921 -35.609 39.456 1.00 47.37 345 ARG A O 1
ATOM 2243 N N . LYS A 1 350 ? 26.888 -33.636 38.427 1.00 44.67 346 LYS A N 1
ATOM 2244 C CA . LYS A 1 350 ? 27.541 -34.143 37.230 1.00 45.56 346 LYS A CA 1
ATOM 2245 C C . LYS A 1 350 ? 29.003 -33.661 37.121 1.00 43.87 346 LYS A C 1
ATOM 2246 O O . LYS A 1 350 ? 29.323 -32.545 37.522 1.00 39.06 346 LYS A O 1
ATOM 2252 N N . PRO A 1 351 ? 29.906 -34.527 36.618 1.00 45.75 347 PRO A N 1
ATOM 2253 C CA . PRO A 1 351 ? 31.278 -34.082 36.385 1.00 45.97 347 PRO A CA 1
ATOM 2254 C C . PRO A 1 351 ? 31.304 -33.049 35.258 1.00 45.87 347 PRO A C 1
ATOM 2255 O O . PRO A 1 351 ? 30.402 -33.030 34.419 1.00 46.39 347 PRO A O 1
ATOM 2259 N N . SER A 1 352 ? 32.328 -32.210 35.239 1.00 44.59 348 SER A N 1
ATOM 2260 C CA . SER A 1 352 ? 32.393 -31.098 34.296 1.00 48.02 348 SER A CA 1
ATOM 2261 C C . SER A 1 352 ? 32.390 -31.525 32.830 1.00 46.76 348 SER A C 1
ATOM 2262 O O . SER A 1 352 ? 31.780 -30.852 31.989 1.00 45.51 348 SER A O 1
ATOM 2265 N N . GLY A 1 353 ? 33.018 -32.659 32.532 1.00 44.74 349 GLY A N 1
ATOM 2266 C CA . GLY A 1 353 ? 33.025 -33.181 31.178 1.00 45.39 349 GLY A CA 1
ATOM 2267 C C . GLY A 1 353 ? 31.657 -33.619 30.658 1.00 46.21 349 GLY A C 1
ATOM 2268 O O . GLY A 1 353 ? 31.516 -33.903 29.464 1.00 45.90 349 GLY A O 1
ATOM 2269 N N . GLU A 1 354 ? 30.656 -33.709 31.539 1.00 45.96 350 GLU A N 1
ATOM 2270 C CA . GLU A 1 354 ? 29.297 -34.057 31.130 1.00 47.03 350 GLU A CA 1
ATOM 2271 C C . GLU A 1 354 ? 28.375 -32.843 30.941 1.00 45.13 350 GLU A C 1
ATOM 2272 O O . GLU A 1 354 ? 27.254 -32.997 30.438 1.00 46.15 350 GLU A O 1
ATOM 2278 N N . ILE A 1 355 ? 28.826 -31.647 31.326 1.00 43.76 351 ILE A N 1
ATOM 2279 C CA . ILE A 1 355 ? 27.991 -30.439 31.207 1.00 42.81 351 ILE A CA 1
ATOM 2280 C C . ILE A 1 355 ? 27.548 -30.154 29.779 1.00 43.57 351 ILE A C 1
ATOM 2281 O O . ILE A 1 355 ? 26.393 -29.804 29.561 1.00 44.89 351 ILE A O 1
ATOM 2286 N N . GLU A 1 356 ? 28.465 -30.304 28.817 1.00 45.41 352 GLU A N 1
ATOM 2287 C CA . GLU A 1 356 ? 28.177 -29.995 27.416 1.00 48.00 352 GLU A CA 1
ATOM 2288 C C . GLU A 1 356 ? 27.049 -30.848 26.828 1.00 49.80 352 GLU A C 1
ATOM 2289 O O . GLU A 1 356 ? 26.167 -30.327 26.139 1.00 52.29 352 GLU A O 1
ATOM 2295 N N . ALA A 1 357 ? 27.075 -32.149 27.114 1.00 50.44 353 ALA A N 1
ATOM 2296 C CA . ALA A 1 357 ? 26.013 -33.064 26.686 1.00 50.96 353 ALA A CA 1
ATOM 2297 C C . ALA A 1 357 ? 24.658 -32.702 27.293 1.00 50.11 353 ALA A C 1
ATOM 2298 O O . ALA A 1 357 ? 23.638 -32.759 26.608 1.00 50.77 353 ALA A O 1
ATOM 2300 N N . VAL A 1 358 ? 24.648 -32.332 28.570 1.00 48.20 354 VAL A N 1
ATOM 2301 C CA . VAL A 1 358 ? 23.396 -32.038 29.267 1.00 47.76 354 VAL A CA 1
ATOM 2302 C C . VAL A 1 358 ? 22.763 -30.740 28.784 1.00 48.11 354 VAL A C 1
ATOM 2303 O O . VAL A 1 358 ? 21.555 -30.697 28.542 1.00 49.31 354 VAL A O 1
ATOM 2307 N N . LEU A 1 359 ? 23.568 -29.684 28.645 1.00 45.58 355 LEU A N 1
ATOM 2308 C CA . LEU A 1 359 ? 23.048 -28.369 28.284 1.00 46.25 355 LEU A CA 1
ATOM 2309 C C . LEU A 1 359 ? 22.991 -28.107 26.778 1.00 46.62 355 LEU A C 1
ATOM 2310 O O . LEU A 1 359 ? 22.212 -27.258 26.338 1.00 48.93 355 LEU A O 1
ATOM 2315 N N . GLY A 1 360 ? 23.845 -28.782 26.003 1.00 45.63 356 GLY A N 1
ATOM 2316 C CA . GLY A 1 360 ? 24.063 -28.438 24.596 1.00 44.37 356 GLY A CA 1
ATOM 2317 C C . GLY A 1 360 ? 25.211 -27.449 24.387 1.00 44.71 356 GLY A C 1
ATOM 2318 O O . GLY A 1 360 ? 25.545 -27.097 23.249 1.00 45.60 356 GLY A O 1
ATOM 2319 N N . TYR A 1 361 ? 25.823 -27.004 25.482 1.00 41.08 357 TYR A N 1
ATOM 2320 C CA . TYR A 1 361 ? 26.942 -26.059 25.449 1.00 39.87 357 TYR A CA 1
ATOM 2321 C C . TYR A 1 361 ? 27.574 -26.111 26.826 1.00 39.92 357 TYR A C 1
ATOM 2322 O O . TYR A 1 361 ? 27.025 -26.732 27.743 1.00 40.16 357 TYR A O 1
ATOM 2331 N N . MET A 1 362 ? 28.717 -25.475 26.998 1.00 41.12 358 MET A N 1
ATOM 2332 C CA . MET A 1 362 ? 29.187 -25.241 28.353 1.00 41.19 358 MET A CA 1
ATOM 2333 C C . MET A 1 362 ? 29.779 -23.871 28.480 1.00 38.80 358 MET A C 1
ATOM 2334 O O . MET A 1 362 ? 30.175 -23.254 27.502 1.00 36.45 358 MET A O 1
ATOM 2339 N N . LEU A 1 363 ? 29.801 -23.402 29.715 1.00 36.76 359 LEU A N 1
ATOM 2340 C CA . LEU A 1 363 ? 30.440 -22.166 30.053 1.00 34.08 359 LEU A CA 1
ATOM 2341 C C . LEU A 1 363 ? 31.796 -22.538 30.668 1.00 31.95 359 LEU A C 1
ATOM 2342 O O . LEU A 1 363 ? 32.601 -23.150 29.989 1.00 31.53 359 LEU A O 1
ATOM 2347 N N . GLU A 1 364 ? 32.034 -22.220 31.942 1.00 31.79 360 GLU A N 1
ATOM 2348 C CA . GLU A 1 364 ? 33.232 -22.667 32.680 1.00 32.52 360 GLU A CA 1
ATOM 2349 C C . GLU A 1 364 ? 32.966 -24.021 33.321 1.00 33.93 360 GLU A C 1
ATOM 2350 O O . GLU A 1 364 ? 31.809 -24.406 33.486 1.00 35.69 360 GLU A O 1
ATOM 2356 N N . PRO A 1 365 ? 34.030 -24.771 33.678 1.00 35.53 361 PRO A N 1
ATOM 2357 C CA . PRO A 1 365 ? 33.804 -26.034 34.412 1.00 35.94 361 PRO A CA 1
ATOM 2358 C C . PRO A 1 365 ? 33.308 -25.850 35.866 1.00 34.97 361 PRO A C 1
ATOM 2359 O O . PRO A 1 365 ? 32.644 -26.734 36.416 1.00 35.22 361 PRO A O 1
ATOM 2363 N N . GLU A 1 366 ? 33.615 -24.714 36.460 1.00 32.76 362 GLU A N 1
ATOM 2364 C CA . GLU A 1 366 ? 33.241 -24.451 37.841 1.00 35.26 362 GLU A CA 1
ATOM 2365 C C . GLU A 1 366 ? 31.837 -23.871 37.900 1.00 33.72 362 GLU A C 1
ATOM 2366 O O . GLU A 1 366 ? 31.404 -23.184 36.968 1.00 32.24 362 GLU A O 1
ATOM 2372 N N . LEU A 1 367 ? 31.124 -24.141 38.976 1.00 32.20 363 LEU A N 1
ATOM 2373 C CA . LEU A 1 367 ? 29.913 -23.384 39.240 1.00 32.06 363 LEU A CA 1
ATOM 2374 C C . LEU A 1 367 ? 30.303 -22.013 39.818 1.00 30.52 363 LEU A C 1
ATOM 2375 O O . LEU A 1 367 ? 29.760 -20.992 39.409 1.00 28.49 363 LEU A O 1
ATOM 2380 N N . ILE A 1 368 ? 31.191 -22.015 40.812 1.00 30.53 364 ILE A N 1
ATOM 2381 C CA . ILE A 1 368 ? 31.730 -20.775 41.375 1.00 31.01 364 ILE A CA 1
ATOM 2382 C C . ILE A 1 368 ? 33.239 -20.945 41.450 1.00 31.52 364 ILE A C 1
ATOM 2383 O O . ILE A 1 368 ? 33.722 -21.801 42.171 1.00 32.13 364 ILE A O 1
ATOM 2388 N N . HIS A 1 369 ? 33.980 -20.121 40.710 1.00 31.45 365 HIS A N 1
ATOM 2389 C CA . HIS A 1 369 ? 35.438 -20.184 40.746 1.00 32.25 365 HIS A CA 1
ATOM 2390 C C . HIS A 1 369 ? 35.949 -19.736 42.104 1.00 31.92 365 HIS A C 1
ATOM 2391 O O . HIS A 1 369 ? 35.370 -18.843 42.740 1.00 31.49 365 HIS A O 1
ATOM 2398 N N . ARG A 1 370 ? 37.020 -20.374 42.550 1.00 32.32 366 ARG A N 1
ATOM 2399 C CA . ARG A 1 370 ? 37.700 -20.013 43.810 1.00 32.51 366 ARG A CA 1
ATOM 2400 C C . ARG A 1 370 ? 38.044 -18.523 43.937 1.00 31.92 366 ARG A C 1
ATOM 2401 O O . ARG A 1 370 ? 38.013 -17.984 45.031 1.00 31.18 366 ARG A O 1
ATOM 2403 N N . ASP A 1 371 ? 38.314 -17.856 42.815 1.00 29.44 367 ASP A N 1
ATOM 2404 C CA . ASP A 1 371 ? 38.696 -16.467 42.842 1.00 31.11 367 ASP A CA 1
ATOM 2405 C C . ASP A 1 371 ? 37.480 -15.590 43.037 1.00 30.95 367 ASP A C 1
ATOM 2406 O O . ASP A 1 371 ? 37.623 -14.395 43.298 1.00 30.24 367 ASP A O 1
ATOM 2411 N N . ASN A 1 372 ? 36.292 -16.173 42.871 1.00 30.74 368 ASN A N 1
ATOM 2412 C CA . ASN A 1 372 ? 35.028 -15.439 42.926 1.00 29.03 368 ASN A CA 1
ATOM 2413 C C . ASN A 1 372 ? 34.159 -15.849 44.124 1.00 28.82 368 ASN A C 1
ATOM 2414 O O . ASN A 1 372 ? 32.950 -15.672 44.105 1.00 26.66 368 ASN A O 1
ATOM 2419 N N . LEU A 1 373 ? 34.788 -16.355 45.164 1.00 29.45 369 LEU A N 1
ATOM 2420 C CA . LEU A 1 373 ? 34.055 -16.688 46.376 1.00 31.92 369 LEU A CA 1
ATOM 2421 C C . LEU A 1 373 ? 34.823 -16.316 47.632 1.00 33.27 369 LEU A C 1
ATOM 2422 O O . LEU A 1 373 ? 36.038 -16.162 47.614 1.00 32.13 369 LEU A O 1
ATOM 2427 N N . VAL A 1 374 ? 34.072 -16.184 48.721 1.00 34.08 370 VAL A N 1
ATOM 2428 C CA . VAL A 1 374 ? 34.626 -16.021 50.047 1.00 34.19 370 VAL A CA 1
ATOM 2429 C C . VAL A 1 374 ? 33.954 -17.015 50.975 1.00 36.60 370 VAL A C 1
ATOM 2430 O O . VAL A 1 374 ? 32.817 -17.437 50.717 1.00 33.41 370 VAL A O 1
ATOM 2434 N N . LEU A 1 375 ? 34.678 -17.371 52.041 1.00 39.17 371 LEU A N 1
ATOM 2435 C CA . LEU A 1 375 ? 34.132 -18.141 53.148 1.00 43.29 371 LEU A CA 1
ATOM 2436 C C . LEU A 1 375 ? 33.240 -17.299 54.065 1.00 46.72 371 LEU A C 1
ATOM 2437 O O . LEU A 1 375 ? 33.490 -16.120 54.292 1.00 46.78 371 LEU A O 1
ATOM 2442 N N . VAL A 1 376 ? 32.203 -17.977 54.557 1.00 52.34 372 VAL A N 1
ATOM 2443 C CA . VAL A 1 376 ? 31.197 -17.552 55.539 1.00 57.13 372 VAL A CA 1
ATOM 2444 C C . VAL A 1 376 ? 30.296 -16.375 55.150 1.00 59.57 372 VAL A C 1
ATOM 2445 O O . VAL A 1 376 ? 29.165 -16.296 55.649 1.00 56.72 372 VAL A O 1
ATOM 2450 N N . MET B 1 5 ? -20.490 6.409 6.634 1.00 67.61 1 MET B N 1
ATOM 2451 C CA . MET B 1 5 ? -19.267 5.736 7.145 1.00 65.68 1 MET B CA 1
ATOM 2452 C C . MET B 1 5 ? -19.532 4.883 8.386 1.00 60.43 1 MET B C 1
ATOM 2453 O O . MET B 1 5 ? -20.050 5.351 9.401 1.00 62.63 1 MET B O 1
ATOM 2458 N N . ARG B 1 6 ? -19.105 3.634 8.307 1.00 55.91 2 ARG B N 1
ATOM 2459 C CA . ARG B 1 6 ? -19.234 2.696 9.411 1.00 53.31 2 ARG B CA 1
ATOM 2460 C C . ARG B 1 6 ? -17.993 2.748 10.307 1.00 48.12 2 ARG B C 1
ATOM 2461 O O . ARG B 1 6 ? -16.882 2.853 9.817 1.00 47.89 2 ARG B O 1
ATOM 2469 N N . SER B 1 7 ? -18.189 2.693 11.620 1.00 44.75 3 SER B N 1
ATOM 2470 C CA . SER B 1 7 ? -17.052 2.637 12.547 1.00 41.57 3 SER B CA 1
ATOM 2471 C C . SER B 1 7 ? -16.426 1.255 12.508 1.00 39.94 3 SER B C 1
ATOM 2472 O O . SER B 1 7 ? -17.122 0.249 12.607 1.00 39.41 3 SER B O 1
ATOM 2475 N N . ILE B 1 8 ? -15.107 1.232 12.378 1.00 39.30 4 ILE B N 1
ATOM 2476 C CA . ILE B 1 8 ? -14.310 0.012 12.471 1.00 39.58 4 ILE B CA 1
ATOM 2477 C C . ILE B 1 8 ? -14.458 -0.685 13.830 1.00 38.60 4 ILE B C 1
ATOM 2478 O O . ILE B 1 8 ? -14.161 -1.887 13.957 1.00 39.15 4 ILE B O 1
ATOM 2483 N N . ILE B 1 9 ? -14.943 0.033 14.838 1.00 36.93 5 ILE B N 1
ATOM 2484 C CA . ILE B 1 9 ? -15.140 -0.573 16.156 1.00 36.51 5 ILE B CA 1
ATOM 2485 C C . ILE B 1 9 ? -16.199 -1.661 16.122 1.00 38.35 5 ILE B C 1
ATOM 2486 O O . ILE B 1 9 ? -16.129 -2.601 16.918 1.00 38.13 5 ILE B O 1
ATOM 2491 N N . ALA B 1 10 ? -17.177 -1.542 15.208 1.00 40.34 6 ALA B N 1
ATOM 2492 C CA . ALA B 1 10 ? -18.240 -2.548 15.090 1.00 42.46 6 ALA B CA 1
ATOM 2493 C C . ALA B 1 10 ? -17.683 -3.932 14.752 1.00 43.16 6 ALA B C 1
ATOM 2494 O O . ALA B 1 10 ? -18.230 -4.930 15.194 1.00 44.32 6 ALA B O 1
ATOM 2496 N N . ASP B 1 11 ? -16.577 -3.982 14.012 1.00 43.47 7 ASP B N 1
ATOM 2497 C CA . ASP B 1 11 ? -15.903 -5.226 13.647 1.00 45.63 7 ASP B CA 1
ATOM 2498 C C . ASP B 1 11 ? -14.612 -5.495 14.446 1.00 44.31 7 ASP B C 1
ATOM 2499 O O . ASP B 1 11 ? -13.775 -6.267 14.006 1.00 46.46 7 ASP B O 1
ATOM 2504 N N . SER B 1 12 ? -14.461 -4.890 15.622 1.00 42.88 8 SER B N 1
ATOM 2505 C CA . SER B 1 12 ? -13.243 -5.049 16.441 1.00 41.98 8 SER B CA 1
ATOM 2506 C C . SER B 1 12 ? -13.608 -5.771 17.727 1.00 41.11 8 SER B C 1
ATOM 2507 O O . SER B 1 12 ? -14.443 -5.275 18.491 1.00 42.23 8 SER B O 1
ATOM 2510 N N . LYS B 1 13 ? -13.011 -6.933 17.964 1.00 39.68 9 LYS B N 1
ATOM 2511 C CA . LYS B 1 13 ? -13.331 -7.707 19.154 1.00 41.46 9 LYS B CA 1
ATOM 2512 C C . LYS B 1 13 ? -12.530 -7.257 20.406 1.00 38.49 9 LYS B C 1
ATOM 2513 O O . LYS B 1 13 ? -13.066 -7.246 21.504 1.00 40.24 9 LYS B O 1
ATOM 2519 N N . ARG B 1 14 ? -11.260 -6.919 20.239 1.00 34.91 10 ARG B N 1
ATOM 2520 C CA . ARG B 1 14 ? -10.367 -6.629 21.373 1.00 32.41 10 ARG B CA 1
ATOM 2521 C C . ARG B 1 14 ? -9.966 -5.161 21.343 1.00 30.41 10 ARG B C 1
ATOM 2522 O O . ARG B 1 14 ? -9.284 -4.720 20.421 1.00 29.19 10 ARG B O 1
ATOM 2530 N N . LEU B 1 15 ? -10.405 -4.429 22.358 1.00 28.72 11 LEU B N 1
ATOM 2531 C CA . LEU B 1 15 ? -10.279 -2.988 22.385 1.00 27.78 11 LEU B CA 1
ATOM 2532 C C . LEU B 1 15 ? -9.420 -2.523 23.558 1.00 26.97 11 LEU B C 1
ATOM 2533 O O . LEU B 1 15 ? -9.588 -3.012 24.675 1.00 26.76 11 LEU B O 1
ATOM 2538 N N . VAL B 1 16 ? -8.528 -1.579 23.298 1.00 25.83 12 VAL B N 1
ATOM 2539 C CA . VAL B 1 16 ? -7.895 -0.800 24.351 1.00 25.30 12 VAL B CA 1
ATOM 2540 C C . VAL B 1 16 ? -8.598 0.569 24.388 1.00 25.76 12 VAL B C 1
ATOM 2541 O O . VAL B 1 16 ? -8.608 1.280 23.395 1.00 25.07 12 VAL B O 1
ATOM 2545 N N . VAL B 1 17 ? -9.185 0.898 25.534 1.00 26.36 13 VAL B N 1
ATOM 2546 C CA . VAL B 1 17 ? -9.915 2.138 25.720 1.00 27.97 13 VAL B CA 1
ATOM 2547 C C . VAL B 1 17 ? -9.095 3.025 26.649 1.00 28.56 13 VAL B C 1
ATOM 2548 O O . VAL B 1 17 ? -8.837 2.665 27.791 1.00 28.02 13 VAL B O 1
ATOM 2552 N N . LYS B 1 18 ? -8.686 4.175 26.133 1.00 30.02 14 LYS B N 1
ATOM 2553 C CA . LYS B 1 18 ? -7.922 5.131 26.874 1.00 30.52 14 LYS B CA 1
ATOM 2554 C C . LYS B 1 18 ? -8.752 6.381 27.169 1.00 30.19 14 LYS B C 1
ATOM 2555 O O . LYS B 1 18 ? -9.229 7.052 26.250 1.00 28.80 14 LYS B O 1
ATOM 2561 N N . VAL B 1 19 ? -8.924 6.677 28.464 1.00 30.03 15 VAL B N 1
ATOM 2562 C CA . VAL B 1 19 ? -9.773 7.780 28.926 1.00 31.03 15 VAL B CA 1
ATOM 2563 C C . VAL B 1 19 ? -8.895 8.890 29.546 1.00 31.15 15 VAL B C 1
ATOM 2564 O O . VAL B 1 19 ? -8.131 8.659 30.468 1.00 32.14 15 VAL B O 1
ATOM 2568 N N . GLY B 1 20 ? -8.971 10.085 29.007 1.00 32.48 16 GLY B N 1
ATOM 2569 C CA . GLY B 1 20 ? -8.139 11.206 29.485 1.00 32.90 16 GLY B CA 1
ATOM 2570 C C . GLY B 1 20 ? -8.497 11.652 30.903 1.00 33.91 16 GLY B C 1
ATOM 2571 O O . GLY B 1 20 ? -9.618 11.473 31.354 1.00 32.45 16 GLY B O 1
ATOM 2572 N N . SER B 1 21 ? -7.537 12.263 31.583 1.00 35.90 17 SER B N 1
ATOM 2573 C CA . SER B 1 21 ? -7.732 12.835 32.920 1.00 39.75 17 SER B CA 1
ATOM 2574 C C . SER B 1 21 ? -8.915 13.763 33.025 1.00 40.00 17 SER B C 1
ATOM 2575 O O . SER B 1 21 ? -9.748 13.618 33.923 1.00 39.14 17 SER B O 1
ATOM 2578 N N . SER B 1 22 ? -8.983 14.728 32.113 1.00 40.62 18 SER B N 1
ATOM 2579 C CA A SER B 1 22 ? -10.056 15.734 32.132 0.50 42.46 18 SER B CA 1
ATOM 2580 C CA B SER B 1 22 ? -10.052 15.743 32.153 0.50 42.02 18 SER B CA 1
ATOM 2581 C C . SER B 1 22 ? -11.436 15.098 32.181 1.00 42.80 18 SER B C 1
ATOM 2582 O O . SER B 1 22 ? -12.362 15.642 32.791 1.00 46.24 18 SER B O 1
ATOM 2587 N N . LEU B 1 23 ? -11.579 13.938 31.546 1.00 41.78 19 LEU B N 1
ATOM 2588 C CA . LEU B 1 23 ? -12.874 13.265 31.479 1.00 42.84 19 LEU B CA 1
ATOM 2589 C C . LEU B 1 23 ? -13.270 12.619 32.807 1.00 44.45 19 LEU B C 1
ATOM 2590 O O . LEU B 1 23 ? -14.442 12.474 33.122 1.00 44.41 19 LEU B O 1
ATOM 2595 N N . VAL B 1 24 ? -12.273 12.208 33.577 1.00 46.17 20 VAL B N 1
ATOM 2596 C CA . VAL B 1 24 ? -12.503 11.375 34.756 1.00 46.34 20 VAL B CA 1
ATOM 2597 C C . VAL B 1 24 ? -12.383 12.148 36.080 1.00 46.25 20 VAL B C 1
ATOM 2598 O O . VAL B 1 24 ? -12.817 11.679 37.147 1.00 42.32 20 VAL B O 1
ATOM 2602 N N . THR B 1 25 ? -11.813 13.348 35.992 1.00 47.01 21 THR B N 1
ATOM 2603 C CA . THR B 1 25 ? -11.598 14.203 37.150 1.00 50.80 21 THR B CA 1
ATOM 2604 C C . THR B 1 25 ? -12.421 15.500 37.051 1.00 55.60 21 THR B C 1
ATOM 2605 O O . THR B 1 25 ? -12.616 16.032 35.957 1.00 60.30 21 THR B O 1
ATOM 2609 N N . ASN B 1 26 ? -12.874 15.989 38.208 1.00 59.84 22 ASN B N 1
ATOM 2610 C CA . ASN B 1 26 ? -13.572 17.275 38.354 1.00 62.16 22 ASN B CA 1
ATOM 2611 C C . ASN B 1 26 ? -12.519 18.264 38.838 1.00 62.61 22 ASN B C 1
ATOM 2612 O O . ASN B 1 26 ? -12.248 18.316 40.029 1.00 60.88 22 ASN B O 1
ATOM 2617 N N . ASP B 1 27 ? -11.927 19.029 37.919 1.00 66.29 23 ASP B N 1
ATOM 2618 C CA . ASP B 1 27 ? -10.700 19.810 38.189 1.00 68.70 23 ASP B CA 1
ATOM 2619 C C . ASP B 1 27 ? -10.621 20.380 39.613 1.00 68.48 23 ASP B C 1
ATOM 2620 O O . ASP B 1 27 ? -11.384 21.280 39.972 1.00 72.55 23 ASP B O 1
ATOM 2622 N N . GLY B 1 28 ? -9.714 19.828 40.420 1.00 65.26 24 GLY B N 1
ATOM 2623 C CA . GLY B 1 28 ? -9.489 20.294 41.801 1.00 63.11 24 GLY B CA 1
ATOM 2624 C C . GLY B 1 28 ? -10.358 19.680 42.896 1.00 59.60 24 GLY B C 1
ATOM 2625 O O . GLY B 1 28 ? -10.175 19.980 44.070 1.00 58.68 24 GLY B O 1
ATOM 2626 N N . ARG B 1 29 ? -11.314 18.836 42.524 1.00 57.74 25 ARG B N 1
ATOM 2627 C CA . ARG B 1 29 ? -12.169 18.160 43.498 1.00 56.73 25 ARG B CA 1
ATOM 2628 C C . ARG B 1 29 ? -12.126 16.636 43.317 1.00 54.69 25 ARG B C 1
ATOM 2629 O O . ARG B 1 29 ? -13.121 15.961 43.551 1.00 55.47 25 ARG B O 1
ATOM 2631 N N . GLY B 1 30 ? -10.978 16.084 42.918 1.00 51.07 26 GLY B N 1
ATOM 2632 C CA . GLY B 1 30 ? -10.849 14.614 42.908 1.00 48.76 26 GLY B CA 1
ATOM 2633 C C . GLY B 1 30 ? -11.504 13.956 41.686 1.00 47.00 26 GLY B C 1
ATOM 2634 O O . GLY B 1 30 ? -11.405 14.452 40.563 1.00 46.55 26 GLY B O 1
ATOM 2635 N N . LEU B 1 31 ? -12.147 12.813 41.898 1.00 45.20 27 LEU B N 1
ATOM 2636 C CA . LEU B 1 31 ? -12.723 12.042 40.794 1.00 43.82 27 LEU B CA 1
ATOM 2637 C C . LEU B 1 31 ? -14.192 12.346 40.585 1.00 44.33 27 LEU B C 1
ATOM 2638 O O . LEU B 1 31 ? -14.931 12.534 41.551 1.00 43.44 27 LEU B O 1
ATOM 2643 N N . ASP B 1 32 ? -14.608 12.353 39.315 1.00 42.40 28 ASP B N 1
ATOM 2644 C CA . ASP B 1 32 ? -16.017 12.435 38.947 1.00 43.53 28 ASP B CA 1
ATOM 2645 C C . ASP B 1 32 ? -16.598 11.024 38.944 1.00 42.93 28 ASP B C 1
ATOM 2646 O O . ASP B 1 32 ? -16.522 10.323 37.927 1.00 42.43 28 ASP B O 1
ATOM 2651 N N . HIS B 1 33 ? -17.151 10.594 40.070 1.00 43.77 29 HIS B N 1
ATOM 2652 C CA . HIS B 1 33 ? -17.647 9.216 40.204 1.00 46.09 29 HIS B CA 1
ATOM 2653 C C . HIS B 1 33 ? -18.784 8.866 39.226 1.00 47.66 29 HIS B C 1
ATOM 2654 O O . HIS B 1 33 ? -18.921 7.716 38.813 1.00 47.25 29 HIS B O 1
ATOM 2661 N N . ASP B 1 34 ? -19.591 9.857 38.860 1.00 49.83 30 ASP B N 1
ATOM 2662 C CA . ASP B 1 34 ? -20.712 9.641 37.953 1.00 50.78 30 ASP B CA 1
ATOM 2663 C C . ASP B 1 34 ? -20.220 9.372 36.547 1.00 48.09 30 ASP B C 1
ATOM 2664 O O . ASP B 1 34 ? -20.731 8.492 35.858 1.00 49.85 30 ASP B O 1
ATOM 2669 N N . ALA B 1 35 ? -19.216 10.118 36.123 1.00 46.98 31 ALA B N 1
ATOM 2670 C CA . ALA B 1 35 ? -18.645 9.921 34.795 1.00 45.50 31 ALA B CA 1
ATOM 2671 C C . ALA B 1 35 ? -17.960 8.560 34.680 1.00 43.34 31 ALA B C 1
ATOM 2672 O O . ALA B 1 35 ? -18.003 7.926 33.632 1.00 44.16 31 ALA B O 1
ATOM 2674 N N . ILE B 1 36 ? -17.328 8.116 35.754 1.00 41.93 32 ILE B N 1
ATOM 2675 C CA . ILE B 1 36 ? -16.697 6.803 35.771 1.00 40.56 32 ILE B CA 1
ATOM 2676 C C . ILE B 1 36 ? -17.768 5.717 35.662 1.00 40.25 32 ILE B C 1
ATOM 2677 O O . ILE B 1 36 ? -17.587 4.715 34.980 1.00 39.08 32 ILE B O 1
ATOM 2682 N N . GLY B 1 37 ? -18.881 5.916 36.355 1.00 40.65 33 GLY B N 1
ATOM 2683 C CA . GLY B 1 37 ? -20.004 4.984 36.275 1.00 42.38 33 GLY B CA 1
ATOM 2684 C C . GLY B 1 37 ? -20.543 4.853 34.870 1.00 42.66 33 GLY B C 1
ATOM 2685 O O . GLY B 1 37 ? -20.855 3.755 34.426 1.00 42.64 33 GLY B O 1
ATOM 2686 N N . ARG B 1 38 ? -20.628 5.976 34.159 1.00 42.75 34 ARG B N 1
ATOM 2687 C CA . ARG B 1 38 ? -21.044 5.940 32.758 1.00 42.70 34 ARG B CA 1
ATOM 2688 C C . ARG B 1 38 ? -20.044 5.158 31.892 1.00 41.01 34 ARG B C 1
ATOM 2689 O O . ARG B 1 38 ? -20.455 4.374 31.031 1.00 40.63 34 ARG B O 1
ATOM 2697 N N . TRP B 1 39 ? -18.742 5.357 32.095 1.00 39.06 35 TRP B N 1
ATOM 2698 C CA . TRP B 1 39 ? -17.743 4.601 31.318 1.00 37.86 35 TRP B CA 1
ATOM 2699 C C . TRP B 1 39 ? -17.834 3.120 31.646 1.00 37.83 35 TRP B C 1
ATOM 2700 O O . TRP B 1 39 ? -17.766 2.261 30.759 1.00 37.12 35 TRP B O 1
ATOM 2711 N N . ALA B 1 40 ? -17.971 2.825 32.928 1.00 37.79 36 ALA B N 1
ATOM 2712 C CA . ALA B 1 40 ? -18.110 1.459 33.372 1.00 38.65 36 ALA B CA 1
ATOM 2713 C C . ALA B 1 40 ? -19.338 0.793 32.764 1.00 39.09 36 ALA B C 1
ATOM 2714 O O . ALA B 1 40 ? -19.273 -0.347 32.342 1.00 39.14 36 ALA B O 1
ATOM 2716 N N . ALA B 1 41 ? -20.444 1.517 32.711 1.00 40.52 37 ALA B N 1
ATOM 2717 C CA . ALA B 1 41 ? -21.680 0.996 32.115 1.00 41.78 37 ALA B CA 1
ATOM 2718 C C . ALA B 1 41 ? -21.492 0.731 30.624 1.00 41.17 37 ALA B C 1
ATOM 2719 O O . ALA B 1 41 ? -21.923 -0.293 30.120 1.00 41.86 37 ALA B O 1
ATOM 2721 N N . GLN B 1 42 ? -20.828 1.641 29.926 1.00 40.18 38 GLN B N 1
ATOM 2722 C CA . GLN B 1 42 ? -20.554 1.450 28.497 1.00 39.45 38 GLN B CA 1
ATOM 2723 C C . GLN B 1 42 ? -19.636 0.271 28.244 1.00 39.16 38 GLN B C 1
ATOM 2724 O O . GLN B 1 42 ? -19.889 -0.552 27.364 1.00 40.71 38 GLN B O 1
ATOM 2730 N N . ILE B 1 43 ? -18.564 0.190 29.009 1.00 37.64 39 ILE B N 1
ATOM 2731 C CA . ILE B 1 43 ? -17.636 -0.900 28.844 1.00 37.26 39 ILE B CA 1
ATOM 2732 C C . ILE B 1 43 ? -18.308 -2.236 29.175 1.00 39.03 39 ILE B C 1
ATOM 2733 O O . ILE B 1 43 ? -18.087 -3.222 28.483 1.00 38.48 39 ILE B O 1
ATOM 2738 N N . ALA B 1 44 ? -19.131 -2.250 30.218 1.00 41.64 40 ALA B N 1
ATOM 2739 C CA . ALA B 1 44 ? -19.928 -3.436 30.556 1.00 44.63 40 ALA B CA 1
ATOM 2740 C C . ALA B 1 44 ? -20.822 -3.886 29.411 1.00 46.02 40 ALA B C 1
ATOM 2741 O O . ALA B 1 44 ? -20.937 -5.084 29.152 1.00 48.90 40 ALA B O 1
ATOM 2743 N N . ALA B 1 45 ? -21.464 -2.942 28.731 1.00 45.97 41 ALA B N 1
ATOM 2744 C CA . ALA B 1 45 ? -22.311 -3.286 27.599 1.00 46.38 41 ALA B CA 1
ATOM 2745 C C . ALA B 1 45 ? -21.495 -3.850 26.436 1.00 46.22 41 ALA B C 1
ATOM 2746 O O . ALA B 1 45 ? -21.970 -4.734 25.730 1.00 45.15 41 ALA B O 1
ATOM 2748 N N . LEU B 1 46 ? -20.280 -3.339 26.230 1.00 45.07 42 LEU B N 1
ATOM 2749 C CA . LEU B 1 46 ? -19.395 -3.899 25.215 1.00 45.42 42 LEU B CA 1
ATOM 2750 C C . LEU B 1 46 ? -18.985 -5.313 25.575 1.00 47.19 42 LEU B C 1
ATOM 2751 O O . LEU B 1 46 ? -18.960 -6.203 24.746 1.00 46.83 42 LEU B O 1
ATOM 2756 N N . ARG B 1 47 ? -18.632 -5.494 26.829 1.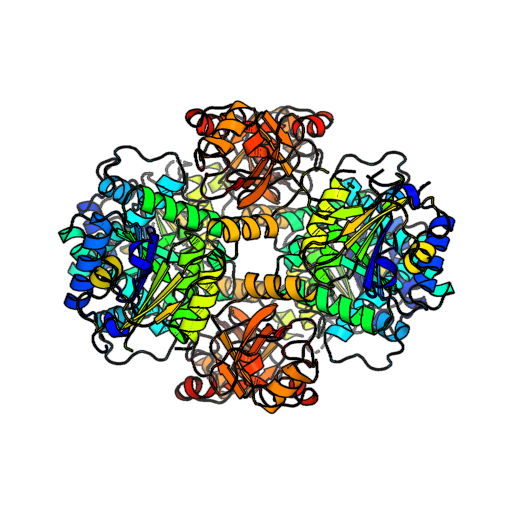00 51.77 43 ARG B N 1
ATOM 2757 C CA . ARG B 1 47 ? -18.247 -6.776 27.368 1.00 55.82 43 ARG B CA 1
ATOM 2758 C C . ARG B 1 47 ? -19.343 -7.839 27.199 1.00 59.51 43 ARG B C 1
ATOM 2759 O O . ARG B 1 47 ? -19.039 -9.013 26.956 1.00 60.58 43 ARG B O 1
ATOM 2767 N N . ASN B 1 48 ? -20.605 -7.413 27.304 1.00 63.46 44 ASN B N 1
ATOM 2768 C CA . ASN B 1 48 ? -21.770 -8.295 27.136 1.00 66.21 44 ASN B CA 1
ATOM 2769 C C . ASN B 1 48 ? -22.142 -8.552 25.680 1.00 65.49 44 ASN B C 1
ATOM 2770 O O . ASN B 1 48 ? -22.887 -9.480 25.393 1.00 68.55 44 ASN B O 1
ATOM 2775 N N . GLU B 1 49 ? -21.630 -7.736 24.765 1.00 63.44 45 GLU B N 1
ATOM 2776 C CA . GLU B 1 49 ? -21.730 -8.040 23.335 1.00 61.78 45 GLU B CA 1
ATOM 2777 C C . GLU B 1 49 ? -20.624 -8.991 22.890 1.00 59.17 45 GLU B C 1
ATOM 2778 O O . GLU B 1 49 ? -20.566 -9.352 21.724 1.00 60.43 45 GLU B O 1
ATOM 2784 N N . GLY B 1 50 ? -19.692 -9.307 23.779 1.00 56.66 46 GLY B N 1
ATOM 2785 C CA . GLY B 1 50 ? -18.574 -10.190 23.447 1.00 54.96 46 GLY B CA 1
ATOM 2786 C C . GLY B 1 50 ? -17.217 -9.517 23.226 1.00 52.11 46 GLY B C 1
ATOM 2787 O O . GLY B 1 50 ? -16.242 -10.204 22.903 1.00 50.11 46 GLY B O 1
ATOM 2788 N N . LYS B 1 51 ? -17.130 -8.194 23.402 1.00 49.30 47 LYS B N 1
ATOM 2789 C CA . LYS B 1 51 ? -15.850 -7.503 23.242 1.00 45.92 47 LYS B CA 1
ATOM 2790 C C . LYS B 1 51 ? -14.948 -7.817 24.415 1.00 44.06 47 LYS B C 1
ATOM 2791 O O . LYS B 1 51 ? -15.420 -8.066 25.523 1.00 45.26 47 LYS B O 1
ATOM 2797 N N . GLU B 1 52 ? -13.651 -7.779 24.158 1.00 42.30 48 GLU B N 1
ATOM 2798 C CA . GLU B 1 52 ? -12.616 -7.866 25.185 1.00 41.11 48 GLU B CA 1
ATOM 2799 C C . GLU B 1 52 ? -12.048 -6.459 25.296 1.00 38.47 48 GLU B C 1
ATOM 2800 O O . GLU B 1 52 ? -11.645 -5.880 24.291 1.00 38.98 48 GLU B O 1
ATOM 2806 N N . VAL B 1 53 ? -12.033 -5.927 26.511 1.00 36.08 49 VAL B N 1
ATOM 2807 C CA . VAL B 1 53 ? -11.694 -4.550 26.752 1.00 33.61 49 VAL B CA 1
ATOM 2808 C C . VAL B 1 53 ? -10.616 -4.438 27.817 1.00 32.06 49 VAL B C 1
ATOM 2809 O O . VAL B 1 53 ? -10.711 -5.058 28.868 1.00 32.09 49 VAL B O 1
ATOM 2813 N N . VAL B 1 54 ? -9.598 -3.653 27.511 1.00 30.24 50 VAL B N 1
ATOM 2814 C CA . VAL B 1 54 ? -8.591 -3.239 28.470 1.00 30.25 50 VAL B CA 1
ATOM 2815 C C . VAL B 1 54 ? -8.721 -1.725 28.611 1.00 29.08 50 VAL B C 1
ATOM 2816 O O . VAL B 1 54 ? -8.877 -1.032 27.630 1.00 28.19 50 VAL B O 1
ATOM 2820 N N . LEU B 1 55 ? -8.685 -1.254 29.842 1.00 28.93 51 LEU B N 1
ATOM 2821 C CA . LEU B 1 55 ? -8.838 0.142 30.147 1.00 29.28 51 LEU B CA 1
ATOM 2822 C C . LEU B 1 55 ? -7.504 0.760 30.565 1.00 29.03 51 LEU B C 1
ATOM 2823 O O . LEU B 1 55 ? -6.844 0.259 31.470 1.00 28.04 51 LEU B O 1
ATOM 2828 N N . VAL B 1 56 ? -7.119 1.840 29.893 1.00 28.87 52 VAL B N 1
ATOM 2829 C CA . VAL B 1 56 ? -5.997 2.663 30.315 1.00 28.74 52 VAL B CA 1
ATOM 2830 C C . VAL B 1 56 ? -6.562 4.017 30.769 1.00 30.28 52 VAL B C 1
ATOM 2831 O O . VAL B 1 56 ? -7.006 4.794 29.945 1.00 28.57 52 VAL B O 1
ATOM 2835 N N . SER B 1 57 ? -6.634 4.251 32.074 1.00 32.10 53 SER B N 1
ATOM 2836 C CA . SER B 1 57 ? -7.344 5.418 32.633 1.00 34.63 53 SER B CA 1
ATOM 2837 C C . SER B 1 57 ? -6.410 6.262 33.470 1.00 33.93 53 SER B C 1
ATOM 2838 O O . SER B 1 57 ? -5.624 5.749 34.203 1.00 34.18 53 SER B O 1
ATOM 2841 N N . SER B 1 58 ? -6.515 7.573 33.310 1.00 34.89 54 SER B N 1
ATOM 2842 C CA . SER B 1 58 ? -5.798 8.530 34.123 1.00 36.36 54 SER B CA 1
ATOM 2843 C C . SER B 1 58 ? -6.661 8.839 35.380 1.00 33.92 54 SER B C 1
ATOM 2844 O O . SER B 1 58 ? -7.712 8.281 35.554 1.00 37.38 54 SER B O 1
ATOM 2847 N N . GLY B 1 59 ? -6.215 9.743 36.221 1.00 31.67 55 GLY B N 1
ATOM 2848 C CA . GLY B 1 59 ? -7.000 10.211 37.400 1.00 31.35 55 GLY B CA 1
ATOM 2849 C C . GLY B 1 59 ? -6.380 9.925 38.761 1.00 29.69 55 GLY B C 1
ATOM 2850 O O . GLY B 1 59 ? -6.804 10.476 39.775 1.00 29.54 55 GLY B O 1
ATOM 2851 N N . ALA B 1 60 ? -5.290 9.153 38.769 1.00 26.45 56 ALA B N 1
ATOM 2852 C CA . ALA B 1 60 ? -4.643 8.787 40.011 1.00 25.61 56 ALA B CA 1
ATOM 2853 C C . ALA B 1 60 ? -4.084 9.980 40.777 1.00 25.37 56 ALA B C 1
ATOM 2854 O O . ALA B 1 60 ? -4.195 10.054 41.989 1.00 25.59 56 ALA B O 1
ATOM 2856 N N . ILE B 1 61 ? -3.488 10.919 40.070 1.00 24.38 57 ILE B N 1
ATOM 2857 C CA . ILE B 1 61 ? -2.900 12.059 40.716 1.00 24.78 57 ILE B CA 1
ATOM 2858 C C . ILE B 1 61 ? -3.972 12.976 41.355 1.00 25.22 57 ILE B C 1
ATOM 2859 O O . ILE B 1 61 ? -3.790 13.457 42.453 1.00 24.67 57 ILE B O 1
ATOM 2864 N N . ALA B 1 62 ? -5.063 13.193 40.639 1.00 25.30 58 ALA B N 1
ATOM 2865 C CA . ALA B 1 62 ? -6.166 14.014 41.101 1.00 26.43 58 ALA B CA 1
ATOM 2866 C C . ALA B 1 62 ? -6.804 13.414 42.330 1.00 27.29 58 ALA B C 1
ATOM 2867 O O . ALA B 1 62 ? -7.140 14.120 43.242 1.00 28.03 58 ALA B O 1
ATOM 2869 N N . GLU B 1 63 ? -6.931 12.097 42.352 1.00 27.38 59 GLU B N 1
ATOM 2870 C CA . GLU B 1 63 ? -7.483 11.414 43.505 1.00 28.21 59 GLU B CA 1
ATOM 2871 C C . GLU B 1 63 ? -6.489 11.494 44.673 1.00 27.58 59 GLU B C 1
ATOM 2872 O O . GLU B 1 63 ? -6.879 11.721 45.815 1.00 27.87 59 GLU B O 1
ATOM 2878 N N . GLY B 1 64 ? -5.206 11.344 44.371 1.00 26.08 60 GLY B N 1
ATOM 2879 C CA . GLY B 1 64 ? -4.168 11.452 45.384 1.00 25.79 60 GLY B CA 1
ATOM 2880 C C . GLY B 1 64 ? -4.145 12.822 46.009 1.00 26.02 60 GLY B C 1
ATOM 2881 O O . GLY B 1 64 ? -4.054 12.960 47.212 1.00 26.15 60 GLY B O 1
ATOM 2882 N N . MET B 1 65 ? -4.243 13.836 45.163 1.00 25.81 61 MET B N 1
ATOM 2883 C CA . MET B 1 65 ? -4.315 15.211 45.618 1.00 26.77 61 MET B CA 1
ATOM 2884 C C . MET B 1 65 ? -5.461 15.372 46.607 1.00 28.34 61 MET B C 1
ATOM 2885 O O . MET B 1 65 ? -5.267 15.901 47.696 1.00 28.69 61 MET B O 1
ATOM 2890 N N . GLN B 1 66 ? -6.648 14.893 46.237 1.00 29.70 62 GLN B N 1
ATOM 2891 C CA . GLN B 1 66 ? -7.817 15.029 47.106 1.00 31.87 62 GLN B CA 1
ATOM 2892 C C . GLN B 1 66 ? -7.577 14.352 48.451 1.00 32.54 62 GLN B C 1
ATOM 2893 O O . GLN B 1 66 ? -7.877 14.919 49.500 1.00 32.74 62 GLN B O 1
ATOM 2899 N N . ARG B 1 67 ? -7.042 13.139 48.403 1.00 32.35 63 ARG B N 1
ATOM 2900 C CA . ARG B 1 67 ? -6.807 12.369 49.615 1.00 33.53 63 ARG B CA 1
ATOM 2901 C C . ARG B 1 67 ? -5.722 12.949 50.481 1.00 32.48 63 ARG B C 1
ATOM 2902 O O . ARG B 1 67 ? -5.752 12.781 51.686 1.00 33.56 63 ARG B O 1
ATOM 2910 N N . LEU B 1 68 ? -4.783 13.683 49.895 1.00 30.75 64 LEU B N 1
ATOM 2911 C CA . LEU B 1 68 ? -3.721 14.347 50.676 1.00 30.16 64 LEU B CA 1
ATOM 2912 C C . LEU B 1 68 ? -4.058 15.788 51.119 1.00 30.31 64 LEU B C 1
ATOM 2913 O O . LEU B 1 68 ? -3.253 16.430 51.751 1.00 30.10 64 LEU B O 1
ATOM 2918 N N . GLY B 1 69 ? -5.211 16.309 50.699 1.00 30.57 65 GLY B N 1
ATOM 2919 C CA . GLY B 1 69 ? -5.585 17.691 50.993 1.00 30.82 65 GLY B CA 1
ATOM 2920 C C . GLY B 1 69 ? -4.833 18.747 50.161 1.00 29.89 65 GLY B C 1
ATOM 2921 O O . GLY B 1 69 ? -4.667 19.871 50.610 1.00 30.58 65 GLY B O 1
ATOM 2922 N N . TRP B 1 70 ? -4.435 18.406 48.943 1.00 28.28 66 TRP B N 1
ATOM 2923 C CA . TRP B 1 70 ? -3.804 19.372 48.025 1.00 27.71 66 TRP B CA 1
ATOM 2924 C C . TRP B 1 70 ? -4.815 19.923 47.027 1.00 28.11 66 TRP B C 1
ATOM 2925 O O . TRP B 1 70 ? -5.502 19.169 46.342 1.00 27.82 66 TRP B O 1
ATOM 2936 N N . SER B 1 71 ? -4.898 21.239 46.939 1.00 29.24 67 SER B N 1
ATOM 2937 C CA . SER B 1 71 ? -5.820 21.912 46.010 1.00 29.83 67 SER B CA 1
ATOM 2938 C C . SER B 1 71 ? -5.181 22.135 44.627 1.00 29.42 67 SER B C 1
ATOM 2939 O O . SER B 1 71 ? -5.888 22.294 43.641 1.00 29.66 67 SER B O 1
ATOM 2942 N N . ARG B 1 72 ? -3.852 22.193 44.573 1.00 29.20 68 ARG B N 1
ATOM 2943 C CA . ARG B 1 72 ? -3.128 22.485 43.331 1.00 29.27 68 ARG B CA 1
ATOM 2944 C C . ARG B 1 72 ? -2.200 21.306 42.965 1.00 30.09 68 ARG B C 1
ATOM 2945 O O . ARG B 1 72 ? -1.606 20.679 43.843 1.00 30.03 68 ARG B O 1
ATOM 2953 N N . ARG B 1 73 ? -2.148 20.995 41.683 1.00 31.12 69 ARG B N 1
ATOM 2954 C CA . ARG B 1 73 ? -1.277 19.958 41.160 1.00 33.25 69 ARG B CA 1
ATOM 2955 C C . ARG B 1 73 ? 0.168 20.288 41.484 1.00 32.70 69 ARG B C 1
ATOM 2956 O O . ARG B 1 73 ? 0.622 21.405 41.231 1.00 34.63 69 ARG B O 1
ATOM 2964 N N . PRO B 1 74 ? 0.866 19.370 42.144 1.00 32.71 70 PRO B N 1
ATOM 2965 C CA . PRO B 1 74 ? 2.208 19.731 42.586 1.00 33.47 70 PRO B CA 1
ATOM 2966 C C . PRO B 1 74 ? 3.141 19.834 41.380 1.00 32.94 70 PRO B C 1
ATOM 2967 O O . PRO B 1 74 ? 2.932 19.155 40.390 1.00 31.11 70 PRO B O 1
ATOM 2971 N N . ARG B 1 75 ? 4.144 20.690 41.496 1.00 34.74 71 ARG B N 1
ATOM 2972 C CA . ARG B 1 75 ? 5.147 20.890 40.472 1.00 35.19 71 ARG B CA 1
ATOM 2973 C C . ARG B 1 75 ? 6.332 19.928 40.664 1.00 34.18 71 ARG B C 1
ATOM 2974 O O . ARG B 1 75 ? 6.918 19.460 39.680 1.00 34.14 71 ARG B O 1
ATOM 2976 N N . GLU B 1 76 ? 6.666 19.613 41.911 1.00 33.69 72 GLU B N 1
ATOM 2977 C CA . GLU B 1 76 ? 7.786 18.729 42.208 1.00 33.88 72 GLU B CA 1
ATOM 2978 C C . GLU B 1 76 ? 7.455 17.288 41.909 1.00 32.03 72 GLU B C 1
ATOM 2979 O O . GLU B 1 76 ? 6.385 16.793 42.282 1.00 32.61 72 GLU B O 1
ATOM 2985 N N . ILE B 1 77 ? 8.394 16.591 41.278 1.00 29.64 73 ILE B N 1
ATOM 2986 C CA . ILE B 1 77 ? 8.137 15.222 40.813 1.00 28.63 73 ILE B CA 1
ATOM 2987 C C . ILE B 1 77 ? 7.819 14.210 41.939 1.00 27.05 73 ILE B C 1
ATOM 2988 O O . ILE B 1 77 ? 6.962 13.337 41.780 1.00 25.21 73 ILE B O 1
ATOM 2993 N N . ASP B 1 78 ? 8.504 14.355 43.065 1.00 27.04 74 ASP B N 1
ATOM 2994 C CA . ASP B 1 78 ? 8.309 13.459 44.187 1.00 27.76 74 ASP B CA 1
ATOM 2995 C C . ASP B 1 78 ? 6.892 13.582 44.746 1.00 27.88 74 ASP B C 1
ATOM 2996 O O . ASP B 1 78 ? 6.295 12.581 45.115 1.00 27.60 74 ASP B O 1
ATOM 3001 N N . GLU B 1 79 ? 6.350 14.790 44.785 1.00 28.43 75 GLU B N 1
ATOM 3002 C CA . GLU B 1 79 ? 4.974 14.968 45.286 1.00 28.90 75 GLU B CA 1
ATOM 3003 C C . GLU B 1 79 ? 4.001 14.436 44.290 1.00 27.67 75 GLU B C 1
ATOM 3004 O O . GLU B 1 79 ? 3.009 13.831 44.666 1.00 28.97 75 GLU B O 1
ATOM 3010 N N . LEU B 1 80 ? 4.315 14.553 43.012 1.00 26.90 76 LEU B N 1
ATOM 3011 C CA . LEU B 1 80 ? 3.493 13.890 41.992 1.00 26.01 76 LEU B CA 1
ATOM 3012 C C . LEU B 1 80 ? 3.503 12.371 42.119 1.00 24.48 76 LEU B C 1
ATOM 3013 O O . LEU B 1 80 ? 2.479 11.738 42.006 1.00 23.75 76 LEU B O 1
ATOM 3018 N N . GLN B 1 81 ? 4.675 11.793 42.354 1.00 23.58 77 GLN B N 1
ATOM 3019 C CA . GLN B 1 81 ? 4.768 10.355 42.543 1.00 23.19 77 GLN B CA 1
ATOM 3020 C C . GLN B 1 81 ? 3.997 9.881 43.772 1.00 23.20 77 GLN B C 1
ATOM 3021 O O . GLN B 1 81 ? 3.334 8.855 43.736 1.00 22.37 77 GLN B O 1
ATOM 3027 N N . ALA B 1 82 ? 4.108 10.631 44.855 1.00 23.66 78 ALA B N 1
ATOM 3028 C CA . ALA B 1 82 ? 3.338 10.331 46.059 1.00 25.02 78 ALA B CA 1
ATOM 3029 C C . ALA B 1 82 ? 1.832 10.375 45.809 1.00 25.74 78 ALA B C 1
ATOM 3030 O O . ALA B 1 82 ? 1.085 9.475 46.219 1.00 26.93 78 ALA B O 1
ATOM 3032 N N . ALA B 1 83 ? 1.368 11.451 45.190 1.00 26.10 79 ALA B N 1
ATOM 3033 C CA . ALA B 1 83 ? -0.057 11.581 44.866 1.00 27.04 79 ALA B CA 1
ATOM 3034 C C . ALA B 1 83 ? -0.520 10.409 44.009 1.00 26.60 79 ALA B C 1
ATOM 3035 O O . ALA B 1 83 ? -1.624 9.868 44.207 1.00 27.02 79 ALA B O 1
ATOM 3037 N N . ALA B 1 84 ? 0.315 10.003 43.045 1.00 25.05 80 ALA B N 1
ATOM 3038 C CA . ALA B 1 84 ? -0.048 8.867 42.196 1.00 24.69 80 ALA B CA 1
ATOM 3039 C C . ALA B 1 84 ? -0.207 7.584 43.000 1.00 25.40 80 ALA B C 1
ATOM 3040 O O . ALA B 1 84 ? -1.187 6.833 42.795 1.00 26.80 80 ALA B O 1
ATOM 3042 N N . ALA B 1 85 ? 0.703 7.336 43.938 1.00 25.17 81 ALA B N 1
ATOM 3043 C CA . ALA B 1 85 ? 0.635 6.109 44.749 1.00 25.62 81 ALA B CA 1
ATOM 3044 C C . ALA B 1 85 ? -0.547 6.125 45.702 1.00 26.69 81 ALA B C 1
ATOM 3045 O O . ALA B 1 85 ? -1.135 5.097 46.005 1.00 26.46 81 ALA B O 1
ATOM 3047 N N . VAL B 1 86 ? -0.873 7.303 46.210 1.00 28.26 82 VAL B N 1
ATOM 3048 C CA . VAL B 1 86 ? -2.072 7.446 47.073 1.00 30.56 82 VAL B CA 1
ATOM 3049 C C . VAL B 1 86 ? -3.339 7.312 46.228 1.00 32.57 82 VAL B C 1
ATOM 3050 O O . VAL B 1 86 ? -4.238 6.554 46.561 1.00 34.69 82 VAL B O 1
ATOM 3054 N N . GLY B 1 87 ? -3.366 7.963 45.065 1.00 34.70 83 GLY B N 1
ATOM 3055 C CA . GLY B 1 87 ? -4.585 7.986 44.220 1.00 38.59 83 GLY B CA 1
ATOM 3056 C C . GLY B 1 87 ? -4.960 6.722 43.455 1.00 40.70 83 GLY B C 1
ATOM 3057 O O . GLY B 1 87 ? -6.156 6.475 43.178 1.00 42.01 83 GLY B O 1
ATOM 3058 N N . GLN B 1 88 ? -3.943 5.950 43.071 1.00 45.63 84 GLN B N 1
ATOM 3059 C CA . GLN B 1 88 ? -4.140 4.663 42.343 1.00 52.06 84 GLN B CA 1
ATOM 3060 C C . GLN B 1 88 ? -5.145 3.724 43.053 1.00 56.11 84 GLN B C 1
ATOM 3061 O O . GLN B 1 88 ? -6.012 3.117 42.415 1.00 60.58 84 GLN B O 1
ATOM 3067 N N . MET B 1 89 ? -5.060 3.648 44.378 1.00 61.55 85 MET B N 1
ATOM 3068 C CA . MET B 1 89 ? -6.003 2.811 45.142 1.00 65.50 85 MET B CA 1
ATOM 3069 C C . MET B 1 89 ? -7.455 3.249 44.981 1.00 65.54 85 MET B C 1
ATOM 3070 O O . MET B 1 89 ? -8.350 2.414 44.911 1.00 70.43 85 MET B O 1
ATOM 3072 N N . GLY B 1 90 ? -7.690 4.559 45.032 1.00 63.25 86 GLY B N 1
ATOM 3073 C CA . GLY B 1 90 ? -9.044 5.103 44.945 1.00 61.36 86 GLY B CA 1
ATOM 3074 C C . GLY B 1 90 ? -9.623 4.959 43.557 1.00 57.00 86 GLY B C 1
ATOM 3075 O O . GLY B 1 90 ? -10.770 4.543 43.393 1.00 55.11 86 GLY B O 1
ATOM 3076 N N . LEU B 1 91 ? -8.811 5.283 42.560 1.00 54.96 87 LEU B N 1
ATOM 3077 C CA . LEU B 1 91 ? -9.261 5.234 41.164 1.00 53.37 87 LEU B CA 1
ATOM 3078 C C . LEU B 1 91 ? -9.756 3.839 40.763 1.00 54.90 87 LEU B C 1
ATOM 3079 O O . LEU B 1 91 ? -10.808 3.674 40.141 1.00 50.18 87 LEU B O 1
ATOM 3084 N N . ALA B 1 92 ? -9.015 2.831 41.207 1.00 57.47 88 ALA B N 1
ATOM 3085 C CA . ALA B 1 92 ? -9.363 1.450 40.926 1.00 59.36 88 ALA B CA 1
ATOM 3086 C C . ALA B 1 92 ? -10.615 1.008 41.695 1.00 59.49 88 ALA B C 1
ATOM 3087 O O . ALA B 1 92 ? -11.498 0.375 41.134 1.00 62.92 88 ALA B O 1
ATOM 3089 N N . GLN B 1 93 ? -10.677 1.330 42.983 1.00 56.48 89 GLN B N 1
ATOM 3090 C CA . GLN B 1 93 ? -11.816 0.971 43.823 1.00 56.95 89 GLN B CA 1
ATOM 3091 C C . GLN B 1 93 ? -13.147 1.479 43.252 1.00 55.88 89 GLN B C 1
ATOM 3092 O O . GLN B 1 93 ? -14.182 0.818 43.371 1.00 59.82 89 GLN B O 1
ATOM 3094 N N . VAL B 1 94 ? -13.118 2.656 42.640 1.00 53.52 90 VAL B N 1
ATOM 3095 C CA . VAL B 1 94 ? -14.316 3.235 42.033 1.00 50.86 90 VAL B CA 1
ATOM 3096 C C . VAL B 1 94 ? -14.698 2.414 40.829 1.00 51.36 90 VAL B C 1
ATOM 3097 O O . VAL B 1 94 ? -15.845 2.003 40.672 1.00 49.97 90 VAL B O 1
ATOM 3101 N N . TYR B 1 95 ? -13.712 2.144 39.981 1.00 50.56 91 TYR B N 1
ATOM 3102 C CA . TYR B 1 95 ? -13.965 1.316 38.810 1.00 48.89 91 TYR B CA 1
ATOM 3103 C C . TYR B 1 95 ? -14.473 -0.068 39.216 1.00 47.84 91 TYR B C 1
ATOM 3104 O O . TYR B 1 95 ? -15.365 -0.574 38.602 1.00 47.27 91 TYR B O 1
ATOM 3113 N N . GLU B 1 96 ? -13.866 -0.682 40.230 1.00 49.59 92 GLU B N 1
ATOM 3114 C CA . GLU B 1 96 ? -14.288 -2.010 40.681 1.00 51.77 92 GLU B CA 1
ATOM 3115 C C . GLU B 1 96 ? -15.755 -2.002 41.090 1.00 52.79 92 GLU B C 1
ATOM 3116 O O . GLU B 1 96 ? -16.517 -2.862 40.664 1.00 53.25 92 GLU B O 1
ATOM 3122 N N . SER B 1 97 ? -16.134 -1.033 41.920 1.00 52.63 93 SER B N 1
ATOM 3123 C CA . SER B 1 97 ? -17.521 -0.866 42.378 1.00 54.94 93 SER B CA 1
ATOM 3124 C C . SER B 1 97 ? -18.519 -0.739 41.232 1.00 55.94 93 SER B C 1
ATOM 3125 O O . SER B 1 97 ? -19.513 -1.467 41.171 1.00 52.23 93 SER B O 1
ATOM 3128 N N . ARG B 1 98 ? -18.246 0.187 40.315 1.00 56.06 94 ARG B N 1
ATOM 3129 C CA . ARG B 1 98 ? -19.176 0.410 39.220 1.00 57.14 94 ARG B CA 1
ATOM 3130 C C . ARG B 1 98 ? -19.217 -0.825 38.299 1.00 58.80 94 ARG B C 1
ATOM 3131 O O . ARG B 1 98 ? -20.299 -1.236 37.888 1.00 62.17 94 ARG B O 1
ATOM 3133 N N . PHE B 1 99 ? -18.065 -1.453 38.027 1.00 58.88 95 PHE B N 1
ATOM 3134 C CA . PHE B 1 99 ? -18.047 -2.701 37.233 1.00 58.52 95 PHE B CA 1
ATOM 3135 C C . PHE B 1 99 ? -18.744 -3.871 37.947 1.00 60.40 95 PHE B C 1
ATOM 3136 O O . PHE B 1 99 ? -19.415 -4.671 37.309 1.00 61.50 95 PHE B O 1
ATOM 3144 N N . ALA B 1 100 ? -18.579 -3.964 39.265 1.00 60.94 96 ALA B N 1
ATOM 3145 C CA . ALA B 1 100 ? -19.255 -4.997 40.085 1.00 60.55 96 ALA B CA 1
ATOM 3146 C C . ALA B 1 100 ? -20.766 -4.959 39.959 1.00 61.20 96 ALA B C 1
ATOM 3147 O O . ALA B 1 100 ? -21.410 -6.003 39.967 1.00 60.45 96 ALA B O 1
ATOM 3149 N N . GLU B 1 101 ? -21.332 -3.763 39.828 1.00 62.17 97 GLU B N 1
ATOM 3150 C CA . GLU B 1 101 ? -22.784 -3.624 39.635 1.00 63.57 97 GLU B CA 1
ATOM 3151 C C . GLU B 1 101 ? -23.274 -4.324 38.378 1.00 62.86 97 GLU B C 1
ATOM 3152 O O . GLU B 1 101 ? -24.454 -4.663 38.277 1.00 63.23 97 GLU B O 1
ATOM 3158 N N . HIS B 1 102 ? -22.378 -4.509 37.406 1.00 60.47 98 HIS B N 1
ATOM 3159 C CA . HIS B 1 102 ? -22.713 -5.211 36.168 1.00 58.42 98 HIS B CA 1
ATOM 3160 C C . HIS B 1 102 ? -22.190 -6.651 36.140 1.00 57.90 98 HIS B C 1
ATOM 3161 O O . HIS B 1 102 ? -22.192 -7.275 35.100 1.00 53.97 98 HIS B O 1
ATOM 3168 N N . GLY B 1 103 ? -21.717 -7.160 37.276 1.00 59.95 99 GLY B N 1
ATOM 3169 C CA . GLY B 1 103 ? -21.139 -8.508 37.346 1.00 60.94 99 GLY B CA 1
ATOM 3170 C C . GLY B 1 103 ? -19.752 -8.688 36.727 1.00 61.32 99 GLY B C 1
ATOM 3171 O O . GLY B 1 103 ? -19.360 -9.814 36.388 1.00 62.36 99 GLY B O 1
ATOM 3172 N N . ILE B 1 104 ? -18.991 -7.601 36.590 1.00 59.18 100 ILE B N 1
ATOM 3173 C CA . ILE B 1 104 ? -17.670 -7.668 35.950 1.00 56.17 100 ILE B CA 1
ATOM 3174 C C . ILE B 1 104 ? -16.540 -7.521 36.959 1.00 55.16 100 ILE B C 1
ATOM 3175 O O . ILE B 1 104 ? -16.522 -6.595 37.757 1.00 57.94 100 ILE B O 1
ATOM 3180 N N . ARG B 1 105 ? -15.601 -8.458 36.915 1.00 54.52 101 ARG B N 1
ATOM 3181 C CA . ARG B 1 105 ? -14.361 -8.381 37.672 1.00 53.74 101 ARG B CA 1
ATOM 3182 C C . ARG B 1 105 ? -13.348 -7.465 36.970 1.00 51.12 101 ARG B C 1
ATOM 3183 O O . ARG B 1 105 ? -13.263 -7.439 35.738 1.00 48.97 101 ARG B O 1
ATOM 3191 N N . THR B 1 106 ? -12.553 -6.755 37.767 1.00 49.64 102 THR B N 1
ATOM 3192 C CA . THR B 1 106 ? -11.458 -5.929 37.257 1.00 47.45 102 THR B CA 1
ATOM 3193 C C . THR B 1 106 ? -10.148 -6.324 37.900 1.00 44.33 102 THR B C 1
ATOM 3194 O O . THR B 1 106 ? -10.124 -7.068 38.881 1.00 43.04 102 THR B O 1
ATOM 3198 N N . ALA B 1 107 ? -9.049 -5.860 37.308 1.00 41.55 103 ALA B N 1
ATOM 3199 C CA . ALA B 1 107 ? -7.743 -6.094 37.851 1.00 40.02 103 ALA B CA 1
ATOM 3200 C C . ALA B 1 107 ? -6.911 -4.838 37.664 1.00 39.96 103 ALA B C 1
ATOM 3201 O O . ALA B 1 107 ? -7.068 -4.139 36.674 1.00 38.22 103 ALA B O 1
ATOM 3203 N N . GLN B 1 108 ? -5.998 -4.573 38.600 1.00 38.60 104 GLN B N 1
ATOM 3204 C CA . GLN B 1 108 ? -5.066 -3.449 38.458 1.00 39.48 104 GLN B CA 1
ATOM 3205 C C . GLN B 1 108 ? -3.757 -3.983 37.931 1.00 36.62 104 GLN B C 1
ATOM 3206 O O . GLN B 1 108 ? -3.302 -5.024 38.366 1.00 37.57 104 GLN B O 1
ATOM 3212 N N . ILE B 1 109 ? -3.179 -3.258 36.978 1.00 35.39 105 ILE B N 1
ATOM 3213 C CA . ILE B 1 109 ? -1.900 -3.591 36.389 1.00 33.08 105 ILE B CA 1
ATOM 3214 C C . ILE B 1 109 ? -1.072 -2.313 36.375 1.00 31.85 105 ILE B C 1
ATOM 3215 O O . ILE B 1 109 ? -1.576 -1.277 35.980 1.00 31.20 105 ILE B O 1
ATOM 3220 N N . LEU B 1 110 ? 0.203 -2.407 36.763 1.00 30.99 106 LEU B N 1
ATOM 3221 C CA . LEU B 1 110 ? 1.145 -1.304 36.611 1.00 32.03 106 LEU B CA 1
ATOM 3222 C C . LEU B 1 110 ? 2.321 -1.748 35.724 1.00 29.67 106 LEU B C 1
ATOM 3223 O O . LEU B 1 110 ? 2.858 -2.803 35.907 1.00 27.21 106 LEU B O 1
ATOM 3228 N N . LEU B 1 111 ? 2.610 -0.962 34.697 1.00 31.60 107 LEU B N 1
ATOM 3229 C CA . LEU B 1 111 ? 3.624 -1.310 33.692 1.00 33.79 107 LEU B CA 1
ATOM 3230 C C . LEU B 1 111 ? 4.506 -0.093 33.508 1.00 33.91 107 LEU B C 1
ATOM 3231 O O . LEU B 1 111 ? 4.021 1.026 33.651 1.00 32.06 107 LEU B O 1
ATOM 3236 N N . THR B 1 112 ? 5.747 -0.314 33.092 1.00 33.32 108 THR B N 1
ATOM 3237 C CA . THR B 1 112 ? 6.562 0.760 32.540 1.00 34.82 108 THR B CA 1
ATOM 3238 C C . THR B 1 112 ? 7.033 0.386 31.139 1.00 36.50 108 THR B C 1
ATOM 3239 O O . THR B 1 112 ? 7.094 -0.791 30.800 1.00 33.18 108 THR B O 1
ATOM 3243 N N . HIS B 1 113 ? 7.375 1.390 30.330 1.00 40.68 109 HIS B N 1
ATOM 3244 C CA . HIS B 1 113 ? 7.869 1.149 28.967 1.00 44.07 109 HIS B CA 1
ATOM 3245 C C . HIS B 1 113 ? 9.130 0.316 29.051 1.00 45.91 109 HIS B C 1
ATOM 3246 O O . HIS B 1 113 ? 9.406 -0.481 28.172 1.00 50.51 109 HIS B O 1
ATOM 3253 N N . ALA B 1 114 ? 9.907 0.494 30.109 1.00 46.23 110 ALA B N 1
ATOM 3254 C CA . ALA B 1 114 ? 11.107 -0.310 30.307 1.00 49.40 110 ALA B CA 1
ATOM 3255 C C . ALA B 1 114 ? 10.768 -1.792 30.398 1.00 51.19 110 ALA B C 1
ATOM 3256 O O . ALA B 1 114 ? 11.386 -2.601 29.716 1.00 55.43 110 ALA B O 1
ATOM 3258 N N . ASP B 1 115 ? 9.784 -2.139 31.234 1.00 49.63 111 ASP B N 1
ATOM 3259 C CA . ASP B 1 115 ? 9.354 -3.530 31.378 1.00 46.86 111 ASP B CA 1
ATOM 3260 C C . ASP B 1 115 ? 9.145 -4.167 30.002 1.00 45.03 111 ASP B C 1
ATOM 3261 O O . ASP B 1 115 ? 9.609 -5.272 29.737 1.00 44.23 111 ASP B O 1
ATOM 3266 N N . LEU B 1 116 ? 8.469 -3.439 29.127 1.00 41.44 112 LEU B N 1
ATOM 3267 C CA . LEU B 1 116 ? 8.092 -3.970 27.831 1.00 41.98 112 LEU B CA 1
ATOM 3268 C C . LEU B 1 116 ? 9.257 -4.079 26.835 1.00 44.33 112 LEU B C 1
ATOM 3269 O O . LEU B 1 116 ? 9.113 -4.706 25.792 1.00 47.15 112 LEU B O 1
ATOM 3274 N N . ALA B 1 117 ? 10.407 -3.498 27.170 1.00 44.01 113 ALA B N 1
ATOM 3275 C CA . ALA B 1 117 ? 11.601 -3.616 26.330 1.00 44.04 113 ALA B CA 1
ATOM 3276 C C . ALA B 1 117 ? 12.389 -4.866 26.647 1.00 41.28 113 ALA B C 1
ATOM 3277 O O . ALA B 1 117 ? 13.183 -5.304 25.836 1.00 40.93 113 ALA B O 1
ATOM 3279 N N . ASP B 1 118 ? 12.185 -5.420 27.840 1.00 39.68 114 ASP B N 1
ATOM 3280 C CA . ASP B 1 118 ? 12.811 -6.653 28.247 1.00 37.61 114 ASP B CA 1
ATOM 3281 C C . ASP B 1 118 ? 11.971 -7.830 27.776 1.00 36.67 114 ASP B C 1
ATOM 3282 O O . ASP B 1 118 ? 10.781 -7.891 28.070 1.00 36.80 114 ASP B O 1
ATOM 3287 N N . ARG B 1 119 ? 12.611 -8.787 27.110 1.00 37.07 115 ARG B N 1
ATOM 3288 C CA . ARG B 1 119 ? 11.929 -9.947 26.510 1.00 38.34 115 ARG B CA 1
ATOM 3289 C C . ARG B 1 119 ? 11.144 -10.807 27.515 1.00 37.82 115 ARG B C 1
ATOM 3290 O O . ARG B 1 119 ? 10.063 -11.281 27.215 1.00 36.19 115 ARG B O 1
ATOM 3292 N N . GLU B 1 120 ? 11.680 -10.975 28.712 1.00 39.01 116 GLU B N 1
ATOM 3293 C CA . GLU B 1 120 ? 11.021 -11.779 29.738 1.00 38.95 116 GLU B CA 1
ATOM 3294 C C . GLU B 1 120 ? 9.829 -11.044 30.348 1.00 35.46 116 GLU B C 1
ATOM 3295 O O . GLU B 1 120 ? 8.751 -11.616 30.550 1.00 34.40 116 GLU B O 1
ATOM 3301 N N . ARG B 1 121 ? 10.027 -9.774 30.655 1.00 32.85 117 ARG B N 1
ATOM 3302 C CA . ARG B 1 121 ? 8.983 -8.997 31.303 1.00 32.67 117 ARG B CA 1
ATOM 3303 C C . ARG B 1 121 ? 7.855 -8.694 30.330 1.00 32.13 117 ARG B C 1
ATOM 3304 O O . ARG B 1 121 ? 6.676 -8.693 30.719 1.00 30.94 117 ARG B O 1
ATOM 3312 N N . TYR B 1 122 ? 8.204 -8.500 29.060 1.00 30.50 118 TYR B N 1
ATOM 3313 C CA . TYR B 1 122 ? 7.200 -8.373 27.994 1.00 30.40 118 TYR B CA 1
ATOM 3314 C C . TYR B 1 122 ? 6.265 -9.590 27.970 1.00 29.51 118 TYR B C 1
ATOM 3315 O O . TYR B 1 122 ? 5.039 -9.450 27.922 1.00 29.66 118 TYR B O 1
ATOM 3324 N N . LEU B 1 123 ? 6.853 -10.769 27.949 1.00 28.59 119 LEU B N 1
ATOM 3325 C CA . LEU B 1 123 ? 6.057 -11.973 27.870 1.00 29.90 119 LEU B CA 1
ATOM 3326 C C . LEU B 1 123 ? 5.246 -12.173 29.136 1.00 30.47 119 LEU B C 1
ATOM 3327 O O . LEU B 1 123 ? 4.089 -12.584 29.079 1.00 29.98 119 LEU B O 1
ATOM 3332 N N . ASN B 1 124 ? 5.861 -11.899 30.285 1.00 30.19 120 ASN B N 1
ATOM 3333 C CA . ASN B 1 124 ? 5.143 -12.027 31.547 1.00 30.30 120 ASN B CA 1
ATOM 3334 C C . ASN B 1 124 ? 3.921 -11.138 31.575 1.00 28.59 120 ASN B C 1
ATOM 3335 O O . ASN B 1 124 ? 2.864 -11.566 32.015 1.00 28.98 120 ASN B O 1
ATOM 3340 N N . ALA B 1 125 ? 4.058 -9.907 31.105 1.00 27.72 121 ALA B N 1
ATOM 3341 C CA . ALA B 1 125 ? 2.944 -8.974 31.102 1.00 27.72 121 ALA B CA 1
ATOM 3342 C C . ALA B 1 125 ? 1.871 -9.364 30.086 1.00 29.43 121 ALA B C 1
ATOM 3343 O O . ALA B 1 125 ? 0.662 -9.279 30.361 1.00 30.07 121 ALA B O 1
ATOM 3345 N N . ARG B 1 126 ? 2.315 -9.767 28.900 1.00 29.06 122 ARG B N 1
ATOM 3346 C CA . ARG B 1 126 ? 1.403 -10.214 27.867 1.00 29.47 122 ARG B CA 1
ATOM 3347 C C . ARG B 1 126 ? 0.584 -11.387 28.337 1.00 29.49 122 ARG B C 1
ATOM 3348 O O . ARG B 1 126 ? -0.615 -11.436 28.156 1.00 28.62 122 ARG B O 1
ATOM 3356 N N . SER B 1 127 ? 1.257 -12.331 28.964 1.00 30.57 123 SER B N 1
ATOM 3357 C CA . SER B 1 127 ? 0.613 -13.543 29.452 1.00 32.42 123 SER B CA 1
ATOM 3358 C C . SER B 1 127 ? -0.408 -13.257 30.536 1.00 32.52 123 SER B C 1
ATOM 3359 O O . SER B 1 127 ? -1.519 -13.804 30.531 1.00 33.07 123 SER B O 1
ATOM 3362 N N . THR B 1 128 ? -0.037 -12.382 31.464 1.00 31.94 124 THR B N 1
ATOM 3363 C CA . THR B 1 128 ? -0.981 -11.927 32.476 1.00 31.87 124 THR B CA 1
ATOM 3364 C C . THR B 1 128 ? -2.247 -11.371 31.814 1.00 32.47 124 THR B C 1
ATOM 3365 O O . THR B 1 128 ? -3.352 -11.756 32.160 1.00 32.58 124 THR B O 1
ATOM 3369 N N . LEU B 1 129 ? -2.072 -10.446 30.884 1.00 32.21 125 LEU B N 1
ATOM 3370 C CA . LEU B 1 129 ? -3.203 -9.774 30.278 1.00 33.05 125 LEU B CA 1
ATOM 3371 C C . LEU B 1 129 ? -4.086 -10.693 29.429 1.00 32.73 125 LEU B C 1
ATOM 3372 O O . LEU B 1 129 ? -5.300 -10.619 29.503 1.00 31.80 125 LEU B O 1
ATOM 3377 N N . LEU B 1 130 ? -3.471 -11.570 28.650 1.00 33.04 126 LEU B N 1
ATOM 3378 C CA . LEU B 1 130 ? -4.234 -12.496 27.829 1.00 34.35 126 LEU B CA 1
ATOM 3379 C C . LEU B 1 130 ? -4.993 -13.484 28.682 1.00 35.83 126 LEU B C 1
ATOM 3380 O O . LEU B 1 130 ? -6.085 -13.901 28.323 1.00 34.95 126 LEU B O 1
ATOM 3385 N N . THR B 1 131 ? -4.412 -13.876 29.812 1.00 36.20 127 THR B N 1
ATOM 3386 C CA . THR B 1 131 ? -5.096 -14.794 30.693 1.00 37.23 127 THR B CA 1
ATOM 3387 C C . THR B 1 131 ? -6.272 -14.076 31.317 1.00 36.51 127 THR B C 1
ATOM 3388 O O . THR B 1 131 ? -7.335 -14.667 31.480 1.00 36.72 127 THR B O 1
ATOM 3392 N N . LEU B 1 132 ? -6.081 -12.812 31.703 1.00 35.18 128 LEU B N 1
ATOM 3393 C CA . LEU B 1 132 ? -7.178 -12.048 32.310 1.00 35.56 128 LEU B CA 1
ATOM 3394 C C . LEU B 1 132 ? -8.342 -11.894 31.317 1.00 36.29 128 LEU B C 1
ATOM 3395 O O . LEU B 1 132 ? -9.513 -12.048 31.680 1.00 37.07 128 LEU B O 1
ATOM 3400 N N . LEU B 1 133 ? -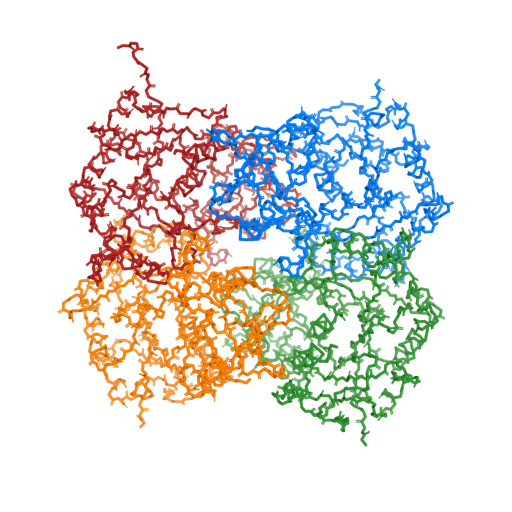8.019 -11.611 30.055 1.00 35.49 129 LEU B N 1
ATOM 3401 C CA . LEU B 1 133 ? -9.064 -11.491 29.017 1.00 35.55 129 LEU B CA 1
ATOM 3402 C C . LEU B 1 133 ? -9.829 -12.794 28.787 1.00 36.64 129 LEU B C 1
ATOM 3403 O O . LEU B 1 133 ? -11.044 -12.782 28.740 1.00 36.25 129 LEU B O 1
ATOM 3408 N N . ARG B 1 134 ? -9.106 -13.909 28.707 1.00 39.20 130 ARG B N 1
ATOM 3409 C CA . ARG B 1 134 ? -9.708 -15.232 28.635 1.00 42.47 130 ARG B CA 1
ATOM 3410 C C . ARG B 1 134 ? -10.695 -15.464 29.789 1.00 44.58 130 ARG B C 1
ATOM 3411 O O . ARG B 1 134 ? -11.759 -16.034 29.579 1.00 43.41 130 ARG B O 1
ATOM 3419 N N . LEU B 1 135 ? -10.353 -15.004 30.995 1.00 44.75 131 LEU B N 1
ATOM 3420 C CA . LEU B 1 135 ? -11.215 -15.191 32.174 1.00 45.69 131 LEU B CA 1
ATOM 3421 C C . LEU B 1 135 ? -12.320 -14.157 32.279 1.00 45.61 131 LEU B C 1
ATOM 3422 O O . LEU B 1 135 ? -13.117 -14.186 33.215 1.00 46.39 131 LEU B O 1
ATOM 3427 N N . GLY B 1 136 ? -12.392 -13.244 31.319 1.00 43.93 132 GLY B N 1
ATOM 3428 C CA . GLY B 1 136 ? -13.476 -12.288 31.281 1.00 42.73 132 GLY B CA 1
ATOM 3429 C C . GLY B 1 136 ? -13.293 -11.140 32.239 1.00 42.32 132 GLY B C 1
ATOM 3430 O O . GLY B 1 136 ? -14.252 -10.463 32.559 1.00 42.98 132 GLY B O 1
ATOM 3431 N N . VAL B 1 137 ? -12.060 -10.907 32.683 1.00 40.99 133 VAL B N 1
ATOM 3432 C CA . VAL B 1 137 ? -11.747 -9.801 33.568 1.00 40.23 133 VAL B CA 1
ATOM 3433 C C . VAL B 1 137 ? -11.405 -8.568 32.731 1.00 39.26 133 VAL B C 1
ATOM 3434 O O . VAL B 1 137 ? -10.841 -8.689 31.660 1.00 40.56 133 VAL B O 1
ATOM 3438 N N . VAL B 1 138 ? -11.776 -7.388 33.197 1.00 39.01 134 VAL B N 1
ATOM 3439 C CA . VAL B 1 138 ? -11.345 -6.149 32.565 1.00 37.39 134 VAL B CA 1
ATOM 3440 C C . VAL B 1 138 ? -10.075 -5.628 33.261 1.00 37.22 134 VAL B C 1
ATOM 3441 O O . VAL B 1 138 ? -10.155 -5.146 34.388 1.00 36.80 134 VAL B O 1
ATOM 3445 N N . PRO B 1 139 ? -8.903 -5.727 32.601 1.00 35.55 135 PRO B N 1
ATOM 3446 C CA . PRO B 1 139 ? -7.700 -5.138 33.179 1.00 35.49 135 PRO B CA 1
ATOM 3447 C C . PRO B 1 139 ? -7.714 -3.622 33.108 1.00 34.84 135 PRO B C 1
ATOM 3448 O O . PRO B 1 139 ? -8.173 -3.058 32.124 1.00 34.38 135 PRO B O 1
ATOM 3452 N N . ILE B 1 140 ? -7.219 -2.988 34.164 1.00 35.83 136 ILE B N 1
ATOM 3453 C CA . ILE B 1 140 ? -7.090 -1.542 34.229 1.00 35.71 136 ILE B CA 1
ATOM 3454 C C . ILE B 1 140 ? -5.603 -1.251 34.391 1.00 35.64 136 ILE B C 1
ATOM 3455 O O . ILE B 1 140 ? -5.016 -1.632 35.401 1.00 35.00 136 ILE B O 1
ATOM 3460 N N . ILE B 1 141 ? -5.025 -0.559 33.409 1.00 35.78 137 ILE B N 1
ATOM 3461 C CA . ILE B 1 141 ? -3.587 -0.399 33.297 1.00 36.45 137 ILE B CA 1
ATOM 3462 C C . ILE B 1 141 ? -3.107 1.033 33.480 1.00 35.45 137 ILE B C 1
ATOM 3463 O O . ILE B 1 141 ? -3.673 1.965 32.920 1.00 35.44 137 ILE B O 1
ATOM 3468 N N . ASN B 1 142 ? -2.102 1.195 34.342 1.00 35.24 138 ASN B N 1
ATOM 3469 C CA . ASN B 1 142 ? -1.448 2.475 34.542 1.00 34.47 138 ASN B CA 1
ATOM 3470 C C . ASN B 1 142 ? 0.063 2.318 34.514 1.00 32.26 138 ASN B C 1
ATOM 3471 O O . ASN B 1 142 ? 0.596 1.226 34.705 1.00 30.72 138 ASN B O 1
ATOM 3476 N N . GLU B 1 143 ? 0.745 3.447 34.332 1.00 31.99 139 GLU B N 1
ATOM 3477 C CA . GLU B 1 143 ? 2.208 3.518 34.447 1.00 30.58 139 GLU B CA 1
ATOM 3478 C C . GLU B 1 143 ? 2.623 3.368 35.929 1.00 29.49 139 GLU B C 1
ATOM 3479 O O . GLU B 1 143 ? 1.912 3.793 36.815 1.00 29.43 139 GLU B O 1
ATOM 3481 N N . ASN B 1 144 ? 3.755 2.743 36.193 1.00 29.82 140 ASN B N 1
ATOM 3482 C CA . ASN B 1 144 ? 4.285 2.667 37.556 1.00 29.33 140 ASN B CA 1
ATOM 3483 C C . ASN B 1 144 ? 5.147 3.872 37.885 1.00 29.69 140 ASN B C 1
ATOM 3484 O O . ASN B 1 144 ? 6.373 3.835 37.704 1.00 31.83 140 ASN B O 1
ATOM 3489 N N . ASP B 1 145 ? 4.497 4.936 38.358 1.00 28.74 141 ASP B N 1
ATOM 3490 C CA . ASP B 1 145 ? 5.128 6.218 38.599 1.00 29.17 141 ASP B CA 1
ATOM 3491 C C . ASP B 1 145 ? 6.099 6.227 39.781 1.00 27.37 141 ASP B C 1
ATOM 3492 O O . ASP B 1 145 ? 6.890 7.164 39.922 1.00 27.55 141 ASP B O 1
ATOM 3497 N N . THR B 1 146 ? 6.047 5.214 40.617 1.00 26.28 142 THR B N 1
ATOM 3498 C CA . THR B 1 146 ? 7.031 5.081 41.675 1.00 27.15 142 THR B CA 1
ATOM 3499 C C . THR B 1 146 ? 8.448 4.904 41.118 1.00 26.87 142 THR B C 1
ATOM 3500 O O . THR B 1 146 ? 9.424 5.399 41.703 1.00 26.51 142 THR B O 1
ATOM 3504 N N . VAL B 1 147 ? 8.565 4.191 40.005 1.00 26.70 143 VAL B N 1
ATOM 3505 C CA . VAL B 1 147 ? 9.900 3.877 39.461 1.00 28.17 143 VAL B CA 1
ATOM 3506 C C . VAL B 1 147 ? 10.294 4.659 38.206 1.00 27.40 143 VAL B C 1
ATOM 3507 O O . VAL B 1 147 ? 11.456 4.861 37.989 1.00 27.57 143 VAL B O 1
ATOM 3511 N N . VAL B 1 148 ? 9.329 5.062 37.380 1.00 29.25 144 VAL B N 1
ATOM 3512 C CA . VAL B 1 148 ? 9.591 5.738 36.115 1.00 28.68 144 VAL B CA 1
ATOM 3513 C C . VAL B 1 148 ? 8.695 6.957 36.027 1.00 30.60 144 VAL B C 1
ATOM 3514 O O . VAL B 1 148 ? 7.488 6.845 36.152 1.00 31.90 144 VAL B O 1
ATOM 3518 N N . THR B 1 149 ? 9.293 8.129 35.827 1.00 32.26 145 THR B N 1
ATOM 3519 C CA . THR B 1 149 ? 8.567 9.389 35.890 1.00 33.05 145 THR B CA 1
ATOM 3520 C C . THR B 1 149 ? 8.566 10.169 34.593 1.00 35.32 145 THR B C 1
ATOM 3521 O O . THR B 1 149 ? 8.099 11.300 34.568 1.00 34.48 145 THR B O 1
ATOM 3525 N N . ASP B 1 150 ? 9.056 9.556 33.512 1.00 39.58 146 ASP B N 1
ATOM 3526 C CA . ASP B 1 150 ? 9.173 10.209 32.189 1.00 42.14 146 ASP B CA 1
ATOM 3527 C C . ASP B 1 150 ? 7.851 10.796 31.678 1.00 43.03 146 ASP B C 1
ATOM 3528 O O . ASP B 1 150 ? 7.853 11.829 31.004 1.00 42.77 146 ASP B O 1
ATOM 3533 N N . GLU B 1 151 ? 6.746 10.112 31.958 1.00 44.50 147 GLU B N 1
ATOM 3534 C CA . GLU B 1 151 ? 5.445 10.473 31.399 1.00 46.67 147 GLU B CA 1
ATOM 3535 C C . GLU B 1 151 ? 4.554 11.197 32.379 1.00 49.00 147 GLU B C 1
ATOM 3536 O O . GLU B 1 151 ? 3.448 11.582 32.027 1.00 43.66 147 GLU B O 1
ATOM 3542 N N . ILE B 1 152 ? 5.025 11.388 33.604 1.00 50.64 148 ILE B N 1
ATOM 3543 C CA . ILE B 1 152 ? 4.168 11.899 34.657 1.00 55.75 148 ILE B CA 1
ATOM 3544 C C . ILE B 1 152 ? 3.828 13.369 34.414 1.00 57.30 148 ILE B C 1
ATOM 3545 O O . ILE B 1 152 ? 2.683 13.769 34.590 1.00 63.79 148 ILE B O 1
ATOM 3550 N N . LYS B 1 153 ? 4.821 14.149 33.984 1.00 63.71 149 LYS B N 1
ATOM 3551 C CA . LYS B 1 153 ? 4.702 15.602 33.825 1.00 68.33 149 LYS B CA 1
ATOM 3552 C C . LYS B 1 153 ? 3.640 16.022 32.800 1.00 72.94 149 LYS B C 1
ATOM 3553 O O . LYS B 1 153 ? 2.646 16.679 33.146 1.00 78.97 149 LYS B O 1
ATOM 3555 N N . PHE B 1 154 ? 3.864 15.626 31.550 1.00 72.90 150 PHE B N 1
ATOM 3556 C CA . PHE B 1 154 ? 3.067 16.097 30.414 1.00 69.23 150 PHE B CA 1
ATOM 3557 C C . PHE B 1 154 ? 2.243 14.998 29.731 1.00 66.36 150 PHE B C 1
ATOM 3558 O O . PHE B 1 154 ? 1.320 15.302 28.964 1.00 65.65 150 PHE B O 1
ATOM 3560 N N . GLY B 1 155 ? 2.556 13.732 30.003 1.00 60.69 151 GLY B N 1
ATOM 3561 C CA . GLY B 1 155 ? 1.884 12.658 29.321 1.00 61.98 151 GLY B CA 1
ATOM 3562 C C . GLY B 1 155 ? 0.478 12.538 29.863 1.00 61.89 151 GLY B C 1
ATOM 3563 O O . GLY B 1 155 ? 0.155 12.999 30.965 1.00 69.40 151 GLY B O 1
ATOM 3564 N N . ASP B 1 156 ? -0.374 11.935 29.065 1.00 59.58 152 ASP B N 1
ATOM 3565 C CA . ASP B 1 156 ? -1.716 11.619 29.514 1.00 56.62 152 ASP B CA 1
ATOM 3566 C C . ASP B 1 156 ? -1.992 10.205 29.045 1.00 52.92 152 ASP B C 1
ATOM 3567 O O . ASP B 1 156 ? -3.055 9.932 28.535 1.00 52.75 152 ASP B O 1
ATOM 3572 N N . ASN B 1 157 ? -0.989 9.324 29.170 1.00 47.15 153 ASN B N 1
ATOM 3573 C CA . ASN B 1 157 ? -1.125 7.891 28.875 1.00 43.33 153 ASN B CA 1
ATOM 3574 C C . ASN B 1 157 ? -1.432 7.548 27.407 1.00 41.97 153 ASN B C 1
ATOM 3575 O O . ASN B 1 157 ? -1.863 6.429 27.122 1.00 36.67 153 ASN B O 1
ATOM 3580 N N . ASP B 1 158 ? -1.164 8.462 26.470 1.00 41.79 154 ASP B N 1
ATOM 3581 C CA . ASP B 1 158 ? -1.343 8.149 25.050 1.00 40.95 154 ASP B CA 1
ATOM 3582 C C . ASP B 1 158 ? -0.360 7.083 24.577 1.00 40.52 154 ASP B C 1
ATOM 3583 O O . ASP B 1 158 ? -0.749 6.115 23.904 1.00 39.08 154 ASP B O 1
ATOM 3588 N N . THR B 1 159 ? 0.911 7.251 24.931 1.00 37.15 155 THR B N 1
ATOM 3589 C CA . THR B 1 159 ? 1.915 6.286 24.491 1.00 34.75 155 THR B CA 1
ATOM 3590 C C . THR B 1 159 ? 1.645 4.952 25.172 1.00 31.44 155 THR B C 1
ATOM 3591 O O . THR B 1 159 ? 1.767 3.915 24.539 1.00 32.72 155 THR B O 1
ATOM 3595 N N . LEU B 1 160 ? 1.235 4.970 26.438 1.00 27.94 156 LEU B N 1
ATOM 3596 C CA . LEU B 1 160 ? 0.902 3.738 27.132 1.00 26.78 156 LEU B CA 1
ATOM 3597 C C . LEU B 1 160 ? -0.208 2.970 26.383 1.00 26.10 156 LEU B C 1
ATOM 3598 O O . LEU B 1 160 ? -0.101 1.757 26.200 1.00 25.21 156 LEU B O 1
ATOM 3603 N N . GLY B 1 161 ? -1.254 3.676 25.967 1.00 24.85 157 GLY B N 1
ATOM 3604 C CA . GLY B 1 161 ? -2.371 3.058 25.220 1.00 25.29 157 GLY B CA 1
ATOM 3605 C C . GLY B 1 161 ? -1.915 2.274 23.986 1.00 24.39 157 GLY B C 1
ATOM 3606 O O . GLY B 1 161 ? -2.327 1.153 23.777 1.00 24.07 157 GLY B O 1
ATOM 3607 N N . ALA B 1 162 ? -1.050 2.884 23.190 1.00 24.13 158 ALA B N 1
ATOM 3608 C CA . ALA B 1 162 ? -0.511 2.256 21.996 1.00 24.71 158 ALA B CA 1
ATOM 3609 C C . ALA B 1 162 ? 0.391 1.061 22.324 1.00 25.02 158 ALA B C 1
ATOM 3610 O O . ALA B 1 162 ? 0.324 0.042 21.639 1.00 24.83 158 ALA B O 1
ATOM 3612 N N . LEU B 1 163 ? 1.237 1.195 23.350 1.00 24.50 159 LEU B N 1
ATOM 3613 C CA . LEU B 1 163 ? 2.010 0.082 23.829 1.00 25.38 159 LEU B CA 1
ATOM 3614 C C . LEU B 1 163 ? 1.141 -1.068 24.317 1.00 24.25 159 LEU B C 1
ATOM 3615 O O . LEU B 1 163 ? 1.468 -2.221 24.054 1.00 23.76 159 LEU B O 1
ATOM 3620 N N . VAL B 1 164 ? 0.062 -0.785 25.038 1.00 23.52 160 VAL B N 1
ATOM 3621 C CA . VAL B 1 164 ? -0.840 -1.834 25.468 1.00 23.63 160 VAL B CA 1
ATOM 3622 C C . VAL B 1 164 ? -1.501 -2.491 24.240 1.00 24.36 160 VAL B C 1
ATOM 3623 O O . VAL B 1 164 ? -1.643 -3.708 24.177 1.00 24.56 160 VAL B O 1
ATOM 3627 N N . ALA B 1 165 ? -1.928 -1.694 23.270 1.00 25.51 161 ALA B N 1
ATOM 3628 C CA . ALA B 1 165 ? -2.523 -2.260 22.052 1.00 25.53 161 ALA B CA 1
ATOM 3629 C C . ALA B 1 165 ? -1.527 -3.232 21.363 1.00 25.98 161 ALA B C 1
ATOM 3630 O O . ALA B 1 165 ? -1.904 -4.336 20.968 1.00 25.83 161 ALA B O 1
ATOM 3632 N N . ASN B 1 166 ? -0.263 -2.841 21.264 1.00 25.52 162 ASN B N 1
ATOM 3633 C CA . ASN B 1 166 ? 0.757 -3.732 20.705 1.00 26.64 162 ASN B CA 1
ATOM 3634 C C . ASN B 1 166 ? 0.901 -4.985 21.548 1.00 26.80 162 ASN B C 1
ATOM 3635 O O . ASN B 1 166 ? 0.911 -6.100 21.029 1.00 29.08 162 ASN B O 1
ATOM 3640 N N . LEU B 1 167 ? 0.985 -4.786 22.863 1.00 26.39 163 LEU B N 1
ATOM 3641 C CA . LEU B 1 167 ? 1.212 -5.861 23.814 1.00 26.36 163 LEU B CA 1
ATOM 3642 C C . LEU B 1 167 ? 0.158 -6.968 23.752 1.00 27.21 163 LEU B C 1
ATOM 3643 O O . LEU B 1 167 ? 0.502 -8.159 23.869 1.00 27.71 163 LEU B O 1
ATOM 3648 N N . ILE B 1 168 ? -1.113 -6.599 23.607 1.00 27.78 164 ILE B N 1
ATOM 3649 C CA . ILE B 1 168 ? -2.196 -7.592 23.610 1.00 29.63 164 ILE B CA 1
ATOM 3650 C C . ILE B 1 168 ? -2.735 -7.900 22.200 1.00 29.89 164 ILE B C 1
ATOM 3651 O O . ILE B 1 168 ? -3.746 -8.598 22.052 1.00 30.14 164 ILE B O 1
ATOM 3656 N N . GLU B 1 169 ? -2.087 -7.341 21.186 1.00 30.71 165 GLU B N 1
ATOM 3657 C CA . GLU B 1 169 ? -2.596 -7.385 19.820 1.00 32.57 165 GLU B CA 1
ATOM 3658 C C . GLU B 1 169 ? -4.041 -6.944 19.716 1.00 32.26 165 GLU B C 1
ATOM 3659 O O . GLU B 1 169 ? -4.888 -7.679 19.211 1.00 32.80 165 GLU B O 1
ATOM 3665 N N . GLY B 1 170 ? -4.329 -5.734 20.175 1.00 30.55 166 GLY B N 1
ATOM 3666 C CA . GLY B 1 170 ? -5.680 -5.201 20.076 1.00 30.25 166 GLY B CA 1
ATOM 3667 C C . GLY B 1 170 ? -6.120 -4.965 18.645 1.00 30.24 166 GLY B C 1
ATOM 3668 O O . GLY B 1 170 ? -5.288 -4.738 17.763 1.00 30.69 166 GLY B O 1
ATOM 3669 N N . ASP B 1 171 ? -7.420 -5.046 18.410 1.00 30.07 167 ASP B N 1
ATOM 3670 C CA . ASP B 1 171 ? -7.986 -4.750 17.105 1.00 30.94 167 ASP B CA 1
ATOM 3671 C C . ASP B 1 171 ? -8.086 -3.270 16.970 1.00 29.66 167 ASP B C 1
ATOM 3672 O O . ASP B 1 171 ? -7.876 -2.746 15.881 1.00 29.40 167 ASP B O 1
ATOM 3677 N N . ALA B 1 172 ? -8.343 -2.574 18.087 1.00 28.34 168 ALA B N 1
ATOM 3678 C CA . ALA B 1 172 ? -8.456 -1.127 18.038 1.00 27.76 168 ALA B CA 1
ATOM 3679 C C . ALA B 1 172 ? -8.111 -0.432 19.346 1.00 26.80 168 ALA B C 1
ATOM 3680 O O . ALA B 1 172 ? -8.363 -0.964 20.432 1.00 26.60 168 ALA B O 1
ATOM 3682 N N . LEU B 1 173 ? -7.482 0.729 19.207 1.00 25.31 169 LEU B N 1
ATOM 3683 C CA . LEU B 1 173 ? -7.180 1.609 20.314 1.00 25.57 169 LEU B CA 1
ATOM 3684 C C . LEU B 1 173 ? -8.179 2.767 20.218 1.00 25.95 169 LEU B C 1
ATOM 3685 O O . LEU B 1 173 ? -8.297 3.376 19.158 1.00 28.37 169 LEU B O 1
ATOM 3690 N N . ILE B 1 174 ? -8.922 3.020 21.274 1.00 25.81 170 ILE B N 1
ATOM 3691 C CA . ILE B 1 174 ? -9.859 4.152 21.304 1.00 26.48 170 ILE B CA 1
ATOM 3692 C C . ILE B 1 174 ? -9.371 5.201 22.307 1.00 26.18 170 ILE B C 1
ATOM 3693 O O . ILE B 1 174 ? -9.293 4.929 23.510 1.00 25.66 170 ILE B O 1
ATOM 3698 N N . ILE B 1 175 ? -8.994 6.360 21.785 1.00 26.42 171 ILE B N 1
ATOM 3699 C CA . ILE B 1 175 ? -8.544 7.468 22.593 1.00 27.01 171 ILE B CA 1
ATOM 3700 C C . ILE B 1 175 ? -9.670 8.474 22.792 1.00 28.43 171 ILE B C 1
ATOM 3701 O O . ILE B 1 175 ? -10.059 9.152 21.850 1.00 28.62 171 ILE B O 1
ATOM 3706 N N . LEU B 1 176 ? -10.197 8.526 24.014 1.00 29.83 172 LEU B N 1
ATOM 3707 C CA . LEU B 1 176 ? -11.275 9.410 24.382 1.00 31.14 172 LEU B CA 1
ATOM 3708 C C . LEU B 1 176 ? -10.699 10.617 25.065 1.00 31.82 172 LEU B C 1
ATOM 3709 O O . LEU B 1 176 ? -9.997 10.524 26.060 1.00 31.66 172 LEU B O 1
ATOM 3714 N N . THR B 1 177 ? -11.008 11.768 24.530 1.00 34.41 173 THR B N 1
ATOM 3715 C CA . THR B 1 177 ? -10.284 12.951 24.882 1.00 37.48 173 THR B CA 1
ATOM 3716 C C . THR B 1 177 ? -11.264 14.137 24.980 1.00 40.67 173 THR B C 1
ATOM 3717 O O . THR B 1 177 ? -12.493 13.936 25.032 1.00 37.33 173 THR B O 1
ATOM 3721 N N . ASP B 1 178 ? -10.710 15.336 25.128 1.00 46.67 174 ASP B N 1
ATOM 3722 C CA . ASP B 1 178 ? -11.492 16.563 25.178 1.00 55.78 174 ASP B CA 1
ATOM 3723 C C . ASP B 1 178 ? -11.800 17.107 23.773 1.00 58.93 174 ASP B C 1
ATOM 3724 O O . ASP B 1 178 ? -12.879 17.646 23.542 1.00 64.19 174 ASP B O 1
ATOM 3729 N N . GLN B 1 179 ? -10.849 16.950 22.854 1.00 65.45 175 GLN B N 1
ATOM 3730 C CA . GLN B 1 179 ? -10.981 17.393 21.455 1.00 70.85 175 GLN B CA 1
ATOM 3731 C C . GLN B 1 179 ? -11.832 16.445 20.585 1.00 70.38 175 GLN B C 1
ATOM 3732 O O . GLN B 1 179 ? -11.907 15.249 20.872 1.00 68.61 175 GLN B O 1
ATOM 3734 N N . GLN B 1 180 ? -12.446 16.980 19.519 1.00 68.60 176 GLN B N 1
ATOM 3735 C CA . GLN B 1 180 ? -13.355 16.177 18.655 1.00 65.38 176 GLN B CA 1
ATOM 3736 C C . GLN B 1 180 ? -12.607 15.114 17.833 1.00 60.41 176 GLN B C 1
ATOM 3737 O O . GLN B 1 180 ? -13.174 14.097 17.466 1.00 56.32 176 GLN B O 1
ATOM 3743 N N . GLY B 1 181 ? -11.341 15.379 17.528 1.00 55.86 177 GLY B N 1
ATOM 3744 C CA . GLY B 1 181 ? -10.537 14.523 16.664 1.00 53.70 177 GLY B CA 1
ATOM 3745 C C . GLY B 1 181 ? -9.477 15.357 15.987 1.00 53.28 177 GLY B C 1
ATOM 3746 O O . GLY B 1 181 ? -9.106 16.417 16.489 1.00 55.15 177 GLY B O 1
ATOM 3747 N N . LEU B 1 182 ? -9.002 14.890 14.839 1.00 54.88 178 LEU B N 1
ATOM 3748 C CA . LEU B 1 182 ? -7.994 15.608 14.056 1.00 56.30 178 LEU B CA 1
ATOM 3749 C C . LEU B 1 182 ? -8.665 16.556 13.073 1.00 56.84 178 LEU B C 1
ATOM 3750 O O . LEU B 1 182 ? -9.637 16.194 12.416 1.00 55.84 178 LEU B O 1
ATOM 3755 N N . PHE B 1 183 ? -8.131 17.768 12.968 1.00 59.46 179 PHE B N 1
ATOM 3756 C CA . PHE B 1 183 ? -8.673 18.782 12.062 1.00 62.19 179 PHE B CA 1
ATOM 3757 C C . PHE B 1 183 ? -7.687 19.075 10.936 1.00 64.16 179 PHE B C 1
ATOM 3758 O O . PHE B 1 183 ? -6.471 19.010 11.144 1.00 66.90 179 PHE B O 1
ATOM 3766 N N . THR B 1 184 ? -8.216 19.374 9.751 1.00 66.41 180 THR B N 1
ATOM 3767 C CA . THR B 1 184 ? -7.405 19.729 8.596 1.00 67.94 180 THR B CA 1
ATOM 3768 C C . THR B 1 184 ? -6.650 21.024 8.901 1.00 70.06 180 THR B C 1
ATOM 3769 O O . THR B 1 184 ? -6.828 22.035 8.208 1.00 72.59 180 THR B O 1
ATOM 3771 N N . THR B 1 194 ? -12.237 21.593 8.922 1.00 69.32 190 THR B N 1
ATOM 3772 C CA . THR B 1 194 ? -12.834 20.289 8.669 1.00 69.04 190 THR B CA 1
ATOM 3773 C C . THR B 1 194 ? -12.194 19.168 9.537 1.00 66.95 190 THR B C 1
ATOM 3774 O O . THR B 1 194 ? -10.966 18.996 9.577 1.00 64.25 190 THR B O 1
ATOM 3776 N N . LEU B 1 195 ? -13.048 18.433 10.244 1.00 64.88 191 LEU B N 1
ATOM 3777 C CA . LEU B 1 195 ? -12.643 17.246 10.990 1.00 64.56 191 LEU B CA 1
ATOM 3778 C C . LEU B 1 195 ? -12.394 16.107 10.006 1.00 62.23 191 LEU B C 1
ATOM 3779 O O . LEU B 1 195 ? -13.213 15.849 9.130 1.00 64.98 191 LEU B O 1
ATOM 3784 N N . VAL B 1 196 ? -11.253 15.449 10.157 1.00 57.42 192 VAL B N 1
ATOM 3785 C CA . VAL B 1 196 ? -10.894 14.297 9.342 1.00 56.98 192 VAL B CA 1
ATOM 3786 C C . VAL B 1 196 ? -11.611 13.077 9.916 1.00 54.44 192 VAL B C 1
ATOM 3787 O O . VAL B 1 196 ? -11.352 12.678 11.064 1.00 54.42 192 VAL B O 1
ATOM 3791 N N . ALA B 1 197 ? -12.536 12.525 9.136 1.00 51.46 193 ALA B N 1
ATOM 3792 C CA . ALA B 1 197 ? -13.359 11.413 9.589 1.00 50.22 193 ALA B CA 1
ATOM 3793 C C . ALA B 1 197 ? -12.613 10.084 9.449 1.00 47.59 193 ALA B C 1
ATOM 3794 O O . ALA B 1 197 ? -12.760 9.212 10.292 1.00 44.87 193 ALA B O 1
ATOM 3796 N N . GLU B 1 198 ? -11.810 9.965 8.392 1.00 47.45 194 GLU B N 1
ATOM 3797 C CA . GLU B 1 198 ? -11.045 8.756 8.091 1.00 48.62 194 GLU B CA 1
ATOM 3798 C C . GLU B 1 198 ? -9.736 9.037 7.366 1.00 47.76 194 GLU B C 1
ATOM 3799 O O . GLU B 1 198 ? -9.662 9.913 6.503 1.00 46.27 194 GLU B O 1
ATOM 3805 N N . ALA B 1 199 ? -8.714 8.258 7.722 1.00 47.04 195 ALA B N 1
ATOM 3806 C CA . ALA B 1 199 ? -7.389 8.336 7.101 1.00 46.55 195 ALA B CA 1
ATOM 3807 C C . ALA B 1 199 ? -6.584 7.079 7.429 1.00 45.97 195 ALA B C 1
ATOM 3808 O O . ALA B 1 199 ? -7.027 6.245 8.209 1.00 43.84 195 ALA B O 1
ATOM 3810 N N . SER B 1 200 ? -5.412 6.951 6.810 1.00 47.03 196 SER B N 1
ATOM 3811 C CA . SER B 1 200 ? -4.488 5.847 7.065 1.00 46.93 196 SER B CA 1
ATOM 3812 C C . SER B 1 200 ? -3.599 6.170 8.232 1.00 45.98 196 SER B C 1
ATOM 3813 O O . SER B 1 200 ? -2.950 7.217 8.250 1.00 48.39 196 SER B O 1
ATOM 3816 N N . ALA B 1 201 ? -3.589 5.294 9.227 1.00 45.85 197 ALA B N 1
ATOM 3817 C CA . ALA B 1 201 ? -2.711 5.460 10.376 1.00 46.10 197 ALA B CA 1
ATOM 3818 C C . ALA B 1 201 ? -1.272 5.519 9.897 1.00 47.22 197 ALA B C 1
ATOM 3819 O O . ALA B 1 201 ? -0.873 4.740 9.044 1.00 51.39 197 ALA B O 1
ATOM 3821 N N . GLY B 1 202 ? -0.507 6.469 10.416 1.00 47.51 198 GLY B N 1
ATOM 3822 C CA . GLY B 1 202 ? 0.898 6.587 10.077 1.00 49.03 198 GLY B CA 1
ATOM 3823 C C . GLY B 1 202 ? 1.207 7.462 8.862 1.00 52.39 198 GLY B C 1
ATOM 3824 O O . GLY B 1 202 ? 2.378 7.685 8.557 1.00 51.23 198 GLY B O 1
ATOM 3825 N N . ALA B 1 203 ? 0.177 7.965 8.174 1.00 54.70 199 ALA B N 1
ATOM 3826 C CA . ALA B 1 203 ? 0.368 8.871 7.035 1.00 56.77 199 ALA B CA 1
ATOM 3827 C C . ALA B 1 203 ? 1.022 10.183 7.495 1.00 56.77 199 ALA B C 1
ATOM 3828 O O . ALA B 1 203 ? 0.507 10.844 8.399 1.00 53.05 199 ALA B O 1
ATOM 3830 N N . PRO B 1 204 ? 2.164 10.552 6.874 1.00 61.47 200 PRO B N 1
ATOM 3831 C CA . PRO B 1 204 ? 2.970 11.730 7.250 1.00 61.48 200 PRO B CA 1
ATOM 3832 C C . PRO B 1 204 ? 2.191 13.012 7.486 1.00 61.38 200 PRO B C 1
ATOM 3833 O O . PRO B 1 204 ? 2.499 13.745 8.421 1.00 62.19 200 PRO B O 1
ATOM 3837 N N . GLU B 1 205 ? 1.192 13.266 6.638 1.00 63.24 201 GLU B N 1
ATOM 3838 C CA . GLU B 1 205 ? 0.458 14.522 6.628 1.00 61.98 201 GLU B CA 1
ATOM 3839 C C . GLU B 1 205 ? -0.466 14.666 7.828 1.00 59.59 201 GLU B C 1
ATOM 3840 O O . GLU B 1 205 ? -0.903 15.774 8.135 1.00 57.03 201 GLU B O 1
ATOM 3846 N N . LEU B 1 206 ? -0.757 13.569 8.519 1.00 55.17 202 LEU B N 1
ATOM 3847 C CA . LEU B 1 206 ? -1.555 13.663 9.728 1.00 55.61 202 LEU B CA 1
ATOM 3848 C C . LEU B 1 206 ? -0.784 14.404 10.806 1.00 56.59 202 LEU B C 1
ATOM 3849 O O . LEU B 1 206 ? -1.376 15.103 11.639 1.00 52.94 202 LEU B O 1
ATOM 3854 N N . GLU B 1 207 ? 0.533 14.238 10.801 1.00 55.82 203 GLU B N 1
ATOM 3855 C CA . GLU B 1 207 ? 1.398 14.909 11.778 1.00 60.69 203 GLU B CA 1
ATOM 3856 C C . GLU B 1 207 ? 1.480 16.419 11.539 1.00 60.66 203 GLU B C 1
ATOM 3857 O O . GLU B 1 207 ? 1.436 17.197 12.491 1.00 61.03 203 GLU B O 1
ATOM 3863 N N . ALA B 1 208 ? 1.599 16.813 10.273 1.00 63.86 204 ALA B N 1
ATOM 3864 C CA . ALA B 1 208 ? 1.530 18.218 9.880 1.00 68.10 204 ALA B CA 1
ATOM 3865 C C . ALA B 1 208 ? 0.185 18.839 10.280 1.00 71.84 204 ALA B C 1
ATOM 3866 O O . ALA B 1 208 ? 0.139 19.935 10.847 1.00 74.00 204 ALA B O 1
ATOM 3868 N N . MET B 1 209 ? -0.902 18.130 9.997 1.00 74.96 205 MET B N 1
ATOM 3869 C CA . MET B 1 209 ? -2.251 18.602 10.342 1.00 78.10 205 MET B CA 1
ATOM 3870 C C . MET B 1 209 ? -2.427 18.883 11.832 1.00 78.34 205 MET B C 1
ATOM 3871 O O . MET B 1 209 ? -3.271 19.693 12.202 1.00 84.20 205 MET B O 1
ATOM 3876 N N . ALA B 1 210 ? -1.665 18.198 12.680 1.00 77.01 206 ALA B N 1
ATOM 3877 C CA . ALA B 1 210 ? -1.624 18.517 14.102 1.00 80.30 206 ALA B CA 1
ATOM 3878 C C . ALA B 1 210 ? -0.569 19.596 14.352 1.00 79.23 206 ALA B C 1
ATOM 3879 O O . ALA B 1 210 ? -0.050 19.724 15.461 1.00 80.36 206 ALA B O 1
ATOM 3881 N N . GLY B 1 221 ? -3.145 17.922 22.961 1.00 56.18 217 GLY B N 1
ATOM 3882 C CA . GLY B 1 221 ? -2.036 17.008 22.728 1.00 57.03 217 GLY B CA 1
ATOM 3883 C C . GLY B 1 221 ? -2.332 16.118 21.539 1.00 58.51 217 GLY B C 1
ATOM 3884 O O . GLY B 1 221 ? -2.149 14.889 21.620 1.00 57.36 217 GLY B O 1
ATOM 3885 N N . MET B 1 222 ? -2.797 16.726 20.440 1.00 54.54 218 MET B N 1
ATOM 3886 C CA . MET B 1 222 ? -3.142 15.960 19.263 1.00 52.54 218 MET B CA 1
ATOM 3887 C C . MET B 1 222 ? -1.982 15.183 18.670 1.00 52.21 218 MET B C 1
ATOM 3888 O O . MET B 1 222 ? -2.180 14.060 18.226 1.00 50.48 218 MET B O 1
ATOM 3893 N N . LEU B 1 223 ? -0.791 15.773 18.646 1.00 50.40 219 LEU B N 1
ATOM 3894 C CA . LEU B 1 223 ? 0.345 15.139 17.980 1.00 49.82 219 LEU B CA 1
ATOM 3895 C C . LEU B 1 223 ? 0.702 13.798 18.616 1.00 47.33 219 LEU B C 1
ATOM 3896 O O . LEU B 1 223 ? 0.902 12.831 17.901 1.00 48.10 219 LEU B O 1
ATOM 3901 N N . THR B 1 224 ? 0.750 13.742 19.947 1.00 46.10 220 THR B N 1
ATOM 3902 C CA . THR B 1 224 ? 1.088 12.504 20.652 1.00 45.12 220 THR B CA 1
ATOM 3903 C C . THR B 1 224 ? 0.024 11.451 20.363 1.00 44.00 220 THR B C 1
ATOM 3904 O O . THR B 1 224 ? 0.326 10.285 20.387 1.00 42.29 220 THR B O 1
ATOM 3908 N N . LYS B 1 225 ? -1.222 11.864 20.137 1.00 42.72 221 LYS B N 1
ATOM 3909 C CA . LYS B 1 225 ? -2.297 10.911 19.850 1.00 40.33 221 LYS B CA 1
ATOM 3910 C C . LYS B 1 225 ? -2.179 10.353 18.437 1.00 39.75 221 LYS B C 1
ATOM 3911 O O . LYS B 1 225 ? -2.383 9.172 18.238 1.00 40.55 221 LYS B O 1
ATOM 3917 N N . ILE B 1 226 ? -1.765 11.180 17.483 1.00 38.50 222 ILE B N 1
ATOM 3918 C CA . ILE B 1 226 ? -1.484 10.720 16.137 1.00 37.42 222 ILE B CA 1
ATOM 3919 C C . ILE B 1 226 ? -0.256 9.773 16.114 1.00 37.73 222 ILE B C 1
ATOM 3920 O O . ILE B 1 226 ? -0.265 8.738 15.432 1.00 35.52 222 ILE B O 1
ATOM 3925 N N . LEU B 1 227 ? 0.791 10.117 16.862 1.00 36.29 223 LEU B N 1
ATOM 3926 C CA . LEU B 1 227 ? 1.943 9.264 16.968 1.00 35.82 223 LEU B CA 1
ATOM 3927 C C . LEU B 1 227 ? 1.559 7.957 17.648 1.00 33.68 223 LEU B C 1
ATOM 3928 O O . LEU B 1 227 ? 2.041 6.897 17.257 1.00 33.83 223 LEU B O 1
ATOM 3933 N N . ALA B 1 228 ? 0.689 8.023 18.645 1.00 31.25 224 ALA B N 1
ATOM 3934 C CA . ALA B 1 228 ? 0.154 6.820 19.258 1.00 29.84 224 ALA B CA 1
ATOM 3935 C C . ALA B 1 228 ? -0.579 5.952 18.261 1.00 30.63 224 ALA B C 1
ATOM 3936 O O . ALA B 1 228 ? -0.455 4.740 18.314 1.00 30.35 224 ALA B O 1
ATOM 3938 N N . ALA B 1 229 ? -1.347 6.556 17.354 1.00 31.30 225 ALA B N 1
ATOM 3939 C CA . ALA B 1 229 ? -2.026 5.776 16.319 1.00 31.76 225 ALA B CA 1
ATOM 3940 C C . ALA B 1 229 ? -1.066 5.043 15.375 1.00 32.02 225 ALA B C 1
ATOM 3941 O O . ALA B 1 229 ? -1.318 3.898 14.996 1.00 31.28 225 ALA B O 1
ATOM 3943 N N . LYS B 1 230 ? 0.009 5.721 14.986 1.00 32.74 226 LYS B N 1
ATOM 3944 C CA . LYS B 1 230 ? 1.067 5.110 14.168 1.00 33.33 226 LYS B CA 1
ATOM 3945 C C . LYS B 1 230 ? 1.713 3.941 14.895 1.00 32.13 226 LYS B C 1
ATOM 3946 O O . LYS B 1 230 ? 1.920 2.894 14.310 1.00 32.21 226 LYS B O 1
ATOM 3948 N N . ARG B 1 231 ? 2.035 4.120 16.175 1.00 30.57 227 ARG B N 1
ATOM 3949 C CA . ARG B 1 231 ? 2.649 3.040 16.959 1.00 29.14 227 ARG B CA 1
ATOM 3950 C C . ARG B 1 231 ? 1.681 1.866 17.034 1.00 29.18 227 ARG B C 1
ATOM 3951 O O . ARG B 1 231 ? 2.081 0.711 16.821 1.00 29.91 227 ARG B O 1
ATOM 3953 N N . ALA B 1 232 ? 0.414 2.149 17.336 1.00 27.43 228 ALA B N 1
ATOM 3954 C CA . ALA B 1 232 ? -0.581 1.085 17.431 1.00 27.60 228 ALA B CA 1
ATOM 3955 C C . ALA B 1 232 ? -0.720 0.315 16.117 1.00 27.63 228 ALA B C 1
ATOM 3956 O O . ALA B 1 232 ? -0.890 -0.892 16.142 1.00 26.60 228 ALA B O 1
ATOM 3958 N N . ALA B 1 233 ? -0.652 1.010 14.986 1.00 28.80 229 ALA B N 1
ATOM 3959 C CA . ALA B 1 233 ? -0.786 0.349 13.680 1.00 32.60 229 ALA B CA 1
ATOM 3960 C C . ALA B 1 233 ? 0.367 -0.631 13.363 1.00 33.63 229 ALA B C 1
ATOM 3961 O O . ALA B 1 233 ? 0.189 -1.539 12.567 1.00 34.23 229 ALA B O 1
ATOM 3963 N N . HIS B 1 234 ? 1.496 -0.494 14.050 1.00 36.25 230 HIS B N 1
ATOM 3964 C CA . HIS B 1 234 ? 2.604 -1.446 13.894 1.00 37.89 230 HIS B CA 1
ATOM 3965 C C . HIS B 1 234 ? 2.178 -2.881 14.172 1.00 34.91 230 HIS B C 1
ATOM 3966 O O . HIS B 1 234 ? 2.753 -3.799 13.628 1.00 34.28 230 HIS B O 1
ATOM 3973 N N . SER B 1 235 ? 1.219 -3.079 15.066 1.00 32.41 231 SER B N 1
ATOM 3974 C CA . SER B 1 235 ? 0.739 -4.432 15.355 1.00 31.17 231 SER B CA 1
ATOM 3975 C C . SER B 1 235 ? -0.577 -4.728 14.637 1.00 30.26 231 SER B C 1
ATOM 3976 O O . SER B 1 235 ? -1.234 -5.718 14.934 1.00 29.33 231 SER B O 1
ATOM 3979 N N . GLY B 1 236 ? -0.974 -3.868 13.702 1.00 29.20 232 GLY B N 1
ATOM 3980 C CA . GLY B 1 236 ? -2.253 -4.046 13.008 1.00 30.25 232 GLY B CA 1
ATOM 3981 C C . GLY B 1 236 ? -3.460 -3.415 13.715 1.00 29.57 232 GLY B C 1
ATOM 3982 O O . GLY B 1 236 ? -4.593 -3.572 13.267 1.00 29.78 232 GLY B O 1
ATOM 3983 N N . ALA B 1 237 ? -3.242 -2.669 14.790 1.00 27.60 233 ALA B N 1
ATOM 3984 C CA . ALA B 1 237 ? -4.375 -2.043 15.482 1.00 27.87 233 ALA B CA 1
ATOM 3985 C C . ALA B 1 237 ? -4.791 -0.760 14.795 1.00 27.88 233 ALA B C 1
ATOM 3986 O O . ALA B 1 237 ? -3.948 0.095 14.475 1.00 26.73 233 ALA B O 1
ATOM 3988 N N . ASN B 1 238 ? -6.096 -0.614 14.587 1.00 28.67 234 ASN B N 1
ATOM 3989 C CA . ASN B 1 238 ? -6.683 0.661 14.163 1.00 28.86 234 ASN B CA 1
ATOM 3990 C C . ASN B 1 238 ? -6.875 1.596 15.374 1.00 28.87 234 ASN B C 1
ATOM 3991 O O . ASN B 1 238 ? -6.883 1.130 16.504 1.00 27.97 234 ASN B O 1
ATOM 3996 N N . THR B 1 239 ? -7.053 2.899 15.131 1.00 29.00 235 THR B N 1
ATOM 3997 C CA . THR B 1 239 ? -7.252 3.864 16.209 1.00 29.89 235 THR B CA 1
ATOM 3998 C C . THR B 1 239 ? -8.423 4.786 15.939 1.00 30.55 235 THR B C 1
ATOM 3999 O O . THR B 1 239 ? -8.662 5.210 14.813 1.00 31.54 235 THR B O 1
ATOM 4003 N N . VAL B 1 240 ? -9.176 5.056 16.979 1.00 31.29 236 VAL B N 1
ATOM 4004 C CA . VAL B 1 240 ? -10.221 6.042 16.899 1.00 32.61 236 VAL B CA 1
ATOM 4005 C C . VAL B 1 240 ? -9.902 7.105 17.923 1.00 32.29 236 VAL B C 1
ATOM 4006 O O . VAL B 1 240 ? -9.601 6.800 19.087 1.00 31.98 236 VAL B O 1
ATOM 4010 N N . ILE B 1 241 ? -9.965 8.362 17.492 1.00 33.02 237 ILE B N 1
ATOM 4011 C CA . ILE B 1 241 ? -9.778 9.496 18.396 1.00 33.25 237 ILE B CA 1
ATOM 4012 C C . ILE B 1 241 ? -11.071 10.256 18.456 1.00 33.79 237 ILE B C 1
ATOM 4013 O O . ILE B 1 241 ? -11.528 10.773 17.442 1.00 33.80 237 ILE B O 1
ATOM 4018 N N . ALA B 1 242 ? -11.698 10.291 19.632 1.00 33.82 238 ALA B N 1
ATOM 4019 C CA . ALA B 1 242 ? -13.041 10.875 19.733 1.00 34.11 238 ALA B CA 1
ATOM 4020 C C . ALA B 1 242 ? -13.202 11.594 21.055 1.00 33.05 238 ALA B C 1
ATOM 4021 O O . ALA B 1 242 ? -12.578 11.256 22.064 1.00 30.79 238 ALA B O 1
ATOM 4023 N N . SER B 1 243 ? -14.101 12.560 21.065 1.00 33.90 239 SER B N 1
ATOM 4024 C CA . SER B 1 243 ? -14.399 13.261 22.298 1.00 34.33 239 SER B CA 1
ATOM 4025 C C . SER B 1 243 ? -15.143 12.330 23.244 1.00 34.99 239 SER B C 1
ATOM 4026 O O . SER B 1 243 ? -16.202 11.782 22.899 1.00 35.47 239 SER B O 1
ATOM 4029 N N . GLY B 1 244 ? -14.639 12.239 24.468 1.00 35.15 240 GLY B N 1
ATOM 4030 C CA . GLY B 1 244 ? -15.355 11.575 25.541 1.00 37.23 240 GLY B CA 1
ATOM 4031 C C . GLY B 1 244 ? -16.563 12.326 26.047 1.00 39.67 240 GLY B C 1
ATOM 4032 O O . GLY B 1 244 ? -17.392 11.754 26.758 1.00 41.39 240 GLY B O 1
ATOM 4033 N N . ARG B 1 245 ? -16.712 13.590 25.657 1.00 41.86 241 ARG B N 1
ATOM 4034 C CA . ARG B 1 245 ? -17.936 14.328 25.986 1.00 44.53 241 ARG B CA 1
ATOM 4035 C C . ARG B 1 245 ? -19.129 13.935 25.124 1.00 46.26 241 ARG B C 1
ATOM 4036 O O . ARG B 1 245 ? -20.237 14.424 25.346 1.00 49.38 241 ARG B O 1
ATOM 4044 N N . GLU B 1 246 ? -18.901 13.107 24.104 1.00 45.18 242 GLU B N 1
ATOM 4045 C CA . GLU B 1 246 ? -19.991 12.623 23.291 1.00 45.20 242 GLU B CA 1
ATOM 4046 C C . GLU B 1 246 ? -20.757 11.590 24.107 1.00 45.17 242 GLU B C 1
ATOM 4047 O O . GLU B 1 246 ? -20.191 10.641 24.619 1.00 45.11 242 GLU B O 1
ATOM 4053 N N . ARG B 1 247 ? -22.057 11.762 24.196 1.00 45.83 243 ARG B N 1
ATOM 4054 C CA . ARG B 1 247 ? -22.901 10.837 24.934 1.00 46.41 243 ARG B CA 1
ATOM 4055 C C . ARG B 1 247 ? -22.817 9.427 24.329 1.00 44.45 243 ARG B C 1
ATOM 4056 O O . ARG B 1 247 ? -22.912 9.247 23.112 1.00 45.96 243 ARG B O 1
ATOM 4064 N N . ASP B 1 248 ? -22.660 8.441 25.199 1.00 43.03 244 ASP B N 1
ATOM 4065 C CA . ASP B 1 248 ? -22.600 7.016 24.835 1.00 42.36 244 ASP B CA 1
ATOM 4066 C C . ASP B 1 248 ? -21.601 6.680 23.746 1.00 40.20 244 ASP B C 1
ATOM 4067 O O . ASP B 1 248 ? -21.853 5.823 22.925 1.00 41.12 244 ASP B O 1
ATOM 4072 N N . VAL B 1 249 ? -20.483 7.381 23.733 1.00 38.73 245 VAL B N 1
ATOM 4073 C CA . VAL B 1 249 ? -19.570 7.317 22.593 1.00 37.43 245 VAL B CA 1
ATOM 4074 C C . VAL B 1 249 ? -19.103 5.890 22.280 1.00 36.77 245 VAL B C 1
ATOM 4075 O O . VAL B 1 249 ? -19.081 5.497 21.125 1.00 36.68 245 VAL B O 1
ATOM 4079 N N . LEU B 1 250 ? -18.820 5.094 23.298 1.00 36.81 246 LEU B N 1
ATOM 4080 C CA . LEU B 1 250 ? -18.351 3.735 23.058 1.00 36.78 246 LEU B CA 1
ATOM 4081 C C . LEU B 1 250 ? -19.449 2.833 22.455 1.00 38.76 246 LEU B C 1
ATOM 4082 O O . LEU B 1 250 ? -19.154 2.049 21.555 1.00 37.89 246 LEU B O 1
ATOM 4087 N N . LEU B 1 251 ? -20.677 2.925 22.964 1.00 39.91 247 LEU B N 1
ATOM 4088 C CA . LEU B 1 251 ? -21.785 2.134 22.439 1.00 42.61 247 LEU B CA 1
ATOM 4089 C C . LEU B 1 251 ? -22.046 2.494 20.998 1.00 42.47 247 LEU B C 1
ATOM 4090 O O . LEU B 1 251 ? -22.274 1.618 20.180 1.00 43.19 247 LEU B O 1
ATOM 4095 N N . ARG B 1 252 ? -22.030 3.789 20.703 1.00 42.21 248 ARG B N 1
ATOM 4096 C CA . ARG B 1 252 ? -22.355 4.278 19.364 1.00 42.72 248 ARG B CA 1
ATOM 4097 C C . ARG B 1 252 ? -21.301 3.840 18.354 1.00 41.75 248 ARG B C 1
ATOM 4098 O O . ARG B 1 252 ? -21.651 3.381 17.260 1.00 42.89 248 ARG B O 1
ATOM 4106 N N . LEU B 1 253 ? -20.027 3.905 18.732 1.00 39.49 249 LEU B N 1
ATOM 4107 C CA . LEU B 1 253 ? -18.951 3.336 17.906 1.00 38.67 249 LEU B CA 1
ATOM 4108 C C . LEU B 1 253 ? -19.127 1.829 17.693 1.00 39.81 249 LEU B C 1
ATOM 4109 O O . LEU B 1 253 ? -19.013 1.324 16.578 1.00 40.70 249 LEU B O 1
ATOM 4114 N N . ALA B 1 254 ? -19.400 1.103 18.766 1.00 40.75 250 ALA B N 1
ATOM 4115 C CA . ALA B 1 254 ? -19.606 -0.342 18.673 1.00 42.11 250 ALA B CA 1
ATOM 4116 C C . ALA B 1 254 ? -20.837 -0.696 17.823 1.00 44.23 250 ALA B C 1
ATOM 4117 O O . ALA B 1 254 ? -20.874 -1.765 17.231 1.00 45.08 250 ALA B O 1
ATOM 4119 N N . SER B 1 255 ? -21.827 0.192 17.764 1.00 45.31 251 SER B N 1
ATOM 4120 C CA . SER B 1 255 ? -23.007 -0.033 16.935 1.00 48.19 251 SER B CA 1
ATOM 4121 C C . SER B 1 255 ? -22.731 0.296 15.472 1.00 49.08 251 SER B C 1
ATOM 4122 O O . SER B 1 255 ? -23.549 0.005 14.617 1.00 52.36 251 SER B O 1
ATOM 4125 N N . GLY B 1 256 ? -21.570 0.869 15.181 1.00 47.24 252 GLY B N 1
ATOM 4126 C CA . GLY B 1 256 ? -21.149 1.128 13.814 1.00 45.84 252 GLY B CA 1
ATOM 4127 C C . GLY B 1 256 ? -21.248 2.592 13.426 1.00 45.67 252 GLY B C 1
ATOM 4128 O O . GLY B 1 256 ? -20.998 2.909 12.270 1.00 46.09 252 GLY B O 1
ATOM 4129 N N . GLU B 1 257 ? -21.599 3.478 14.365 1.00 45.06 253 GLU B N 1
ATOM 4130 C CA . GLU B 1 257 ? -21.620 4.925 14.106 1.00 45.19 253 GLU B CA 1
ATOM 4131 C C . GLU B 1 257 ? -20.223 5.545 14.267 1.00 44.53 253 GLU B C 1
ATOM 4132 O O . GLU B 1 257 ? -19.634 5.489 15.346 1.00 43.54 253 GLU B O 1
ATOM 4138 N N . ALA B 1 258 ? -19.697 6.133 13.193 1.00 44.88 254 ALA B N 1
ATOM 4139 C CA . ALA B 1 258 ? -18.378 6.746 13.222 1.00 43.26 254 ALA B CA 1
ATOM 4140 C C . ALA B 1 258 ? -18.464 8.081 13.955 1.00 42.39 254 ALA B C 1
ATOM 4141 O O . ALA B 1 258 ? -19.342 8.879 13.666 1.00 42.64 254 ALA B O 1
ATOM 4143 N N . ILE B 1 259 ? -17.569 8.277 14.922 1.00 39.84 255 ILE B N 1
ATOM 4144 C CA . ILE B 1 259 ? -17.489 9.509 15.688 1.00 39.31 255 ILE B CA 1
ATOM 4145 C C . ILE B 1 259 ? -16.030 9.881 15.815 1.00 38.11 255 ILE B C 1
ATOM 4146 O O . ILE B 1 259 ? -15.190 9.030 16.143 1.00 38.84 255 ILE B O 1
ATOM 4151 N N . GLY B 1 260 ? -15.732 11.149 15.596 1.00 37.75 256 GLY B N 1
ATOM 4152 C CA . GLY B 1 260 ? -14.370 11.627 15.636 1.00 37.37 256 GLY B CA 1
ATOM 4153 C C . GLY B 1 260 ? -13.552 11.203 14.430 1.00 37.10 256 GLY B C 1
ATOM 4154 O O . GLY B 1 260 ? -14.045 11.188 13.302 1.00 38.38 256 GLY B O 1
ATOM 4155 N N . THR B 1 261 ? -12.308 10.829 14.668 1.00 36.22 257 THR B N 1
ATOM 4156 C CA . THR B 1 261 ? -11.397 10.460 13.593 1.00 37.68 257 THR B CA 1
ATOM 4157 C C . THR B 1 261 ? -11.010 9.003 13.689 1.00 37.50 257 THR B C 1
ATOM 4158 O O . THR B 1 261 ? -10.592 8.538 14.750 1.00 36.15 257 THR B O 1
ATOM 4162 N N . GLN B 1 262 ? -11.104 8.303 12.565 1.00 38.54 258 GLN B N 1
ATOM 4163 C CA . GLN B 1 262 ? -10.759 6.890 12.481 1.00 39.10 258 GLN B CA 1
ATOM 4164 C C . GLN B 1 262 ? -9.509 6.698 11.625 1.00 37.48 258 GLN B C 1
ATOM 4165 O O . GLN B 1 262 ? -9.489 7.104 10.470 1.00 36.77 258 GLN B O 1
ATOM 4171 N N . LEU B 1 263 ? -8.490 6.069 12.205 1.00 35.86 259 LEU B N 1
ATOM 4172 C CA . LEU B 1 263 ? -7.226 5.812 11.509 1.00 35.79 259 LEU B CA 1
ATOM 4173 C C . LEU B 1 263 ? -7.046 4.319 11.313 1.00 34.32 259 LEU B C 1
ATOM 4174 O O . LEU B 1 263 ? -7.084 3.565 12.269 1.00 32.87 259 LEU B O 1
ATOM 4179 N N . ILE B 1 264 ? -6.902 3.906 10.055 1.00 36.32 260 ILE B N 1
ATOM 4180 C CA . ILE B 1 264 ? -6.848 2.499 9.670 1.00 36.64 260 ILE B CA 1
ATOM 4181 C C . ILE B 1 264 ? -5.415 2.052 9.482 1.00 36.31 260 ILE B C 1
ATOM 4182 O O . ILE B 1 264 ? -4.651 2.702 8.785 1.00 36.16 260 ILE B O 1
ATOM 4187 N N . ALA B 1 265 ? -5.040 0.952 10.132 1.00 37.21 261 ALA B N 1
ATOM 4188 C CA . ALA B 1 265 ? -3.718 0.345 9.941 1.00 38.16 261 ALA B CA 1
ATOM 4189 C C . ALA B 1 265 ? -3.593 -0.233 8.521 1.00 41.59 261 ALA B C 1
ATOM 4190 O O . ALA B 1 265 ? -4.500 -0.897 8.042 1.00 41.54 261 ALA B O 1
ATOM 4192 N N . ARG B 1 266 ? -2.443 -0.022 7.890 1.00 44.26 262 ARG B N 1
ATOM 4193 C CA . ARG B 1 266 ? -2.158 -0.573 6.557 1.00 47.10 262 ARG B CA 1
ATOM 4194 C C . ARG B 1 266 ? -2.034 -2.113 6.562 1.00 48.36 262 ARG B C 1
ATOM 4195 O O . ARG B 1 266 ? -2.418 -2.778 5.614 1.00 47.07 262 ARG B O 1
ATOM 4197 N N . THR B 1 267 ? -1.523 -2.663 7.656 1.00 47.86 263 THR B N 1
ATOM 4198 C CA . THR B 1 267 ? -1.233 -4.087 7.780 1.00 47.39 263 THR B CA 1
ATOM 4199 C C . THR B 1 267 ? -2.248 -4.752 8.689 1.00 45.23 263 THR B C 1
ATOM 4200 O O . THR B 1 267 ? -2.693 -4.158 9.668 1.00 42.59 263 THR B O 1
ATOM 4204 N N . ALA B 1 268 ? -2.609 -5.989 8.369 1.00 45.80 264 ALA B N 1
ATOM 4205 C CA . ALA B 1 268 ? -3.494 -6.796 9.226 1.00 46.01 264 ALA B CA 1
ATOM 4206 C C . ALA B 1 268 ? -2.747 -7.399 10.425 1.00 43.94 264 ALA B C 1
ATOM 4207 O O . ALA B 1 268 ? -1.513 -7.481 10.430 1.00 42.59 264 ALA B O 1
ATOM 4209 N N . ARG B 1 269 ? -3.515 -7.826 11.426 1.00 43.64 265 ARG B N 1
ATOM 4210 C CA . ARG B 1 269 ? -2.974 -8.356 12.687 1.00 43.53 265 ARG B CA 1
ATOM 4211 C C . ARG B 1 269 ? -2.022 -9.559 12.468 1.00 43.47 265 ARG B C 1
ATOM 4212 O O . ARG B 1 269 ? -0.942 -9.592 13.042 1.00 41.78 265 ARG B O 1
ATOM 4214 N N . MET B 1 270 ? -2.422 -10.533 11.650 1.00 44.08 266 MET B N 1
ATOM 4215 C CA . MET B 1 270 ? -1.613 -11.751 11.453 1.00 45.58 266 MET B CA 1
ATOM 4216 C C . MET B 1 270 ? -0.326 -11.429 10.666 1.00 42.12 266 MET B C 1
ATOM 4217 O O . MET B 1 270 ? 0.751 -11.885 11.043 1.00 38.32 266 MET B O 1
ATOM 4222 N N . ALA B 1 271 ? -0.433 -10.591 9.634 1.00 38.63 267 ALA B N 1
ATOM 4223 C CA . ALA B 1 271 ? 0.739 -10.161 8.895 1.00 36.96 267 ALA B CA 1
ATOM 4224 C C . ALA B 1 271 ? 1.690 -9.342 9.767 1.00 34.74 267 ALA B C 1
ATOM 4225 O O . ALA B 1 271 ? 2.908 -9.473 9.647 1.00 33.73 267 ALA B O 1
ATOM 4227 N N . ALA B 1 272 ? 1.157 -8.486 10.637 1.00 32.64 268 ALA B N 1
ATOM 4228 C CA . ALA B 1 272 ? 2.012 -7.741 11.569 1.00 31.14 268 ALA B CA 1
ATOM 4229 C C . ALA B 1 272 ? 2.692 -8.713 12.543 1.00 30.11 268 ALA B C 1
ATOM 4230 O O . ALA B 1 272 ? 3.851 -8.532 12.871 1.00 28.56 268 ALA B O 1
ATOM 4232 N N . ARG B 1 273 ? 1.953 -9.724 13.002 1.00 30.42 269 ARG B N 1
ATOM 4233 C CA . ARG B 1 273 ? 2.511 -10.748 13.872 1.00 31.16 269 ARG B CA 1
AT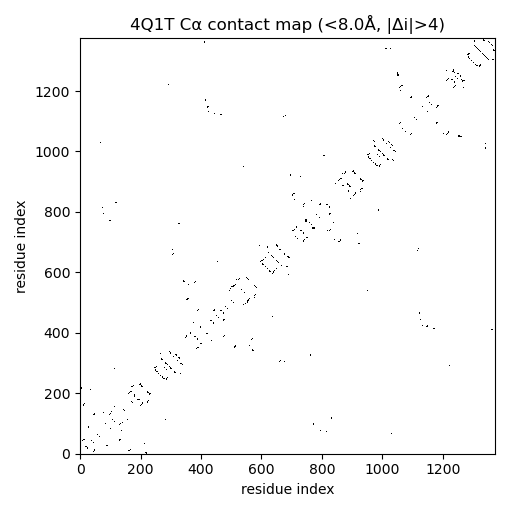OM 4234 C C . ARG B 1 273 ? 3.659 -11.486 13.198 1.00 31.21 269 ARG B C 1
ATOM 4235 O O . ARG B 1 273 ? 4.676 -11.751 13.845 1.00 29.78 269 ARG B O 1
ATOM 4243 N N . LYS B 1 274 ? 3.508 -11.825 11.921 1.00 32.61 270 LYS B N 1
ATOM 4244 C CA . LYS B 1 274 ? 4.597 -12.519 11.168 1.00 34.67 270 LYS B CA 1
ATOM 4245 C C . LYS B 1 274 ? 5.837 -11.661 11.004 1.00 33.92 270 LYS B C 1
ATOM 4246 O O . LYS B 1 274 ? 6.949 -12.149 11.130 1.00 33.07 270 LYS B O 1
ATOM 4252 N N . GLN B 1 275 ? 5.644 -10.378 10.712 1.00 33.33 271 GLN B N 1
ATOM 4253 C CA . GLN B 1 275 ? 6.747 -9.452 10.680 1.00 34.97 271 GLN B CA 1
ATOM 4254 C C . GLN B 1 275 ? 7.419 -9.305 12.061 1.00 33.33 271 GLN B C 1
ATOM 4255 O O . GLN B 1 275 ? 8.637 -9.226 12.142 1.00 33.02 271 GLN B O 1
ATOM 4261 N N . TRP B 1 276 ? 6.628 -9.240 13.130 1.00 31.66 272 TRP B N 1
ATOM 4262 C CA . TRP B 1 276 ? 7.171 -9.091 14.476 1.00 30.60 272 TRP B CA 1
ATOM 4263 C C . TRP B 1 276 ? 8.023 -10.312 14.822 1.00 30.65 272 TRP B C 1
ATOM 4264 O O . TRP B 1 276 ? 9.118 -10.166 15.340 1.00 29.86 272 TRP B O 1
ATOM 4275 N N . MET B 1 277 ? 7.522 -11.510 14.516 1.00 30.48 273 MET B N 1
ATOM 4276 C CA . MET B 1 277 ? 8.283 -12.744 14.755 1.00 30.88 273 MET B CA 1
ATOM 4277 C C . MET B 1 277 ? 9.586 -12.783 13.959 1.00 32.02 273 MET B C 1
ATOM 4278 O O . MET B 1 277 ? 10.641 -13.154 14.509 1.00 31.60 273 MET B O 1
ATOM 4283 N N . ALA B 1 278 ? 9.531 -12.401 12.677 1.00 32.53 274 ALA B N 1
ATOM 4284 C CA . ALA B 1 278 ? 10.753 -12.303 11.860 1.00 33.91 274 ALA B CA 1
ATOM 4285 C C . ALA B 1 278 ? 11.710 -11.252 12.421 1.00 35.42 274 ALA B C 1
ATOM 4286 O O . ALA B 1 278 ? 12.892 -11.473 12.462 1.00 37.83 274 ALA B O 1
ATOM 4288 N N . ASP B 1 279 ? 11.188 -10.105 12.855 1.00 37.54 275 ASP B N 1
ATOM 4289 C CA . ASP B 1 279 ? 12.029 -9.053 13.436 1.00 38.08 275 ASP B CA 1
ATOM 4290 C C . ASP B 1 279 ? 12.808 -9.539 14.681 1.00 39.07 275 ASP B C 1
ATOM 4291 O O . ASP B 1 279 ? 13.984 -9.219 14.828 1.00 40.71 275 ASP B O 1
ATOM 4296 N N . HIS B 1 280 ? 12.185 -10.367 15.519 1.00 38.03 276 HIS B N 1
ATOM 4297 C CA . HIS B 1 280 ? 12.821 -10.833 16.757 1.00 37.79 276 HIS B CA 1
ATOM 4298 C C . HIS B 1 280 ? 13.396 -12.241 16.722 1.00 38.03 276 HIS B C 1
ATOM 4299 O O . HIS B 1 280 ? 13.906 -12.685 17.720 1.00 39.63 276 HIS B O 1
ATOM 4306 N N . LEU B 1 281 ? 13.305 -12.938 15.597 1.00 38.07 277 LEU B N 1
ATOM 4307 C CA . LEU B 1 281 ? 13.806 -14.289 15.499 1.00 39.57 277 LEU B CA 1
ATOM 4308 C C . LEU B 1 281 ? 15.309 -14.378 15.807 1.00 41.84 277 LEU B C 1
ATOM 4309 O O . LEU B 1 281 ? 16.103 -13.598 15.294 1.00 41.31 277 LEU B O 1
ATOM 4314 N N . GLN B 1 282 ? 15.684 -15.333 16.646 1.00 44.69 278 GLN B N 1
ATOM 4315 C CA . GLN B 1 282 ? 17.102 -15.681 16.827 1.00 47.14 278 GLN B CA 1
ATOM 4316 C C . GLN B 1 282 ? 17.252 -17.105 16.394 1.00 49.10 278 GLN B C 1
ATOM 4317 O O . GLN B 1 282 ? 16.295 -17.871 16.413 1.00 49.31 278 GLN B O 1
ATOM 4323 N N . VAL B 1 283 ? 18.455 -17.451 15.970 1.00 54.34 279 VAL B N 1
ATOM 4324 C CA . VAL B 1 283 ? 18.732 -18.778 15.443 1.00 56.62 279 VAL B CA 1
ATOM 4325 C C . VAL B 1 283 ? 19.878 -19.453 16.224 1.00 56.89 279 VAL B C 1
ATOM 4326 O O . VAL B 1 283 ? 20.452 -20.440 15.773 1.00 57.77 279 VAL B O 1
ATOM 4330 N N . ARG B 1 284 ? 20.183 -18.931 17.414 1.00 56.05 280 ARG B N 1
ATOM 4331 C CA . ARG B 1 284 ? 21.136 -19.561 18.331 1.00 55.89 280 ARG B CA 1
ATOM 4332 C C . ARG B 1 284 ? 20.566 -20.878 18.878 1.00 59.08 280 ARG B C 1
ATOM 4333 O O . ARG B 1 284 ? 21.328 -21.744 19.304 1.00 60.59 280 ARG B O 1
ATOM 4335 N N . GLY B 1 285 ? 19.236 -21.024 18.877 1.00 58.00 281 GLY B N 1
ATOM 4336 C CA . GLY B 1 285 ? 18.598 -22.270 19.279 1.00 58.34 281 GLY B CA 1
ATOM 4337 C C . GLY B 1 285 ? 17.216 -22.449 18.673 1.00 58.01 281 GLY B C 1
ATOM 4338 O O . GLY B 1 285 ? 16.587 -21.492 18.222 1.00 57.78 281 GLY B O 1
ATOM 4339 N N . HIS B 1 286 ? 16.743 -23.689 18.682 1.00 58.62 282 HIS B N 1
ATOM 4340 C CA . HIS B 1 286 ? 15.414 -24.026 18.178 1.00 59.42 282 HIS B CA 1
ATOM 4341 C C . HIS B 1 286 ? 14.930 -25.340 18.777 1.00 58.70 282 HIS B C 1
ATOM 4342 O O . HIS B 1 286 ? 15.640 -25.980 19.573 1.00 58.27 282 HIS B O 1
ATOM 4349 N N . VAL B 1 287 ? 13.715 -25.733 18.408 1.00 55.77 283 VAL B N 1
ATOM 4350 C CA . VAL B 1 287 ? 13.187 -27.028 18.806 1.00 55.28 283 VAL B CA 1
ATOM 4351 C C . VAL B 1 287 ? 12.767 -27.806 17.585 1.00 54.38 283 VAL B C 1
ATOM 4352 O O . VAL B 1 287 ? 12.367 -27.242 16.559 1.00 53.14 283 VAL B O 1
ATOM 4356 N N . VAL B 1 288 ? 12.904 -29.121 17.709 1.00 54.24 284 VAL B N 1
ATOM 4357 C CA . VAL B 1 288 ? 12.428 -30.062 16.732 1.00 53.79 284 VAL B CA 1
ATOM 4358 C C . VAL B 1 288 ? 11.152 -30.652 17.330 1.00 53.18 284 VAL B C 1
ATOM 4359 O O . VAL B 1 288 ? 11.097 -31.017 18.518 1.00 51.22 284 VAL B O 1
ATOM 4363 N N . ILE B 1 289 ? 10.124 -30.737 16.505 1.00 52.71 285 ILE B N 1
ATOM 4364 C CA . ILE B 1 289 ? 8.827 -31.193 16.977 1.00 53.32 285 ILE B CA 1
ATOM 4365 C C . ILE B 1 289 ? 8.365 -32.358 16.125 1.00 53.87 285 ILE B C 1
ATOM 4366 O O . ILE B 1 289 ? 8.705 -32.436 14.947 1.00 54.74 285 ILE B O 1
ATOM 4371 N N . ASP B 1 290 ? 7.575 -33.246 16.721 1.00 54.15 286 ASP B N 1
ATOM 4372 C CA . ASP B 1 290 ? 7.059 -34.418 15.998 1.00 55.42 286 ASP B CA 1
ATOM 4373 C C . ASP B 1 290 ? 5.825 -34.113 15.144 1.00 54.98 286 ASP B C 1
ATOM 4374 O O . ASP B 1 290 ? 5.206 -33.029 15.244 1.00 53.45 286 ASP B O 1
ATOM 4379 N N . ALA B 1 291 ? 5.492 -35.075 14.287 1.00 55.77 287 ALA B N 1
ATOM 4380 C CA . ALA B 1 291 ? 4.404 -34.935 13.307 1.00 56.23 287 ALA B CA 1
ATOM 4381 C C . ALA B 1 291 ? 3.064 -34.612 13.970 1.00 55.20 287 ALA B C 1
ATOM 4382 O O . ALA B 1 291 ? 2.297 -33.800 13.462 1.00 55.89 287 ALA B O 1
ATOM 4384 N N . GLY B 1 292 ? 2.795 -35.253 15.104 1.00 55.66 288 GLY B N 1
ATOM 4385 C CA . GLY B 1 292 ? 1.589 -34.982 15.877 1.00 56.25 288 GLY B CA 1
ATOM 4386 C C . GLY B 1 292 ? 1.510 -33.514 16.300 1.00 55.39 288 GLY B C 1
ATOM 4387 O O . GLY B 1 292 ? 0.455 -32.894 16.213 1.00 54.54 288 GLY B O 1
ATOM 4388 N N . ALA B 1 293 ? 2.642 -32.956 16.726 1.00 54.86 289 ALA B N 1
ATOM 4389 C CA . ALA B 1 293 ? 2.703 -31.539 17.088 1.00 53.43 289 ALA B CA 1
ATOM 4390 C C . ALA B 1 293 ? 2.575 -30.639 15.861 1.00 53.43 289 ALA B C 1
ATOM 4391 O O . ALA B 1 293 ? 1.887 -29.612 15.906 1.00 50.95 289 ALA B O 1
ATOM 4393 N N . VAL B 1 294 ? 3.221 -31.027 14.762 1.00 55.40 290 VAL B N 1
ATOM 4394 C CA . VAL B 1 294 ? 3.125 -30.274 13.500 1.00 56.63 290 VAL B CA 1
ATOM 4395 C C . VAL B 1 294 ? 1.671 -30.185 13.046 1.00 57.68 290 VAL B C 1
ATOM 4396 O O . VAL B 1 294 ? 1.204 -29.109 12.656 1.00 54.36 290 VAL B O 1
ATOM 4400 N N . ASP B 1 295 ? 0.964 -31.312 13.092 1.00 59.66 291 ASP B N 1
ATOM 4401 C CA . ASP B 1 295 ? -0.438 -31.326 12.669 1.00 61.91 291 ASP B CA 1
ATOM 4402 C C . ASP B 1 295 ? -1.303 -30.439 13.561 1.00 60.03 291 ASP B C 1
ATOM 4403 O O . ASP B 1 295 ? -2.105 -29.645 13.058 1.00 59.73 291 ASP B O 1
ATOM 4408 N N . LYS B 1 296 ? -1.125 -30.573 14.875 1.00 58.60 292 LYS B N 1
ATOM 4409 C CA . LYS B 1 296 ? -1.812 -29.716 15.838 1.00 57.87 292 LYS B CA 1
ATOM 4410 C C . LYS B 1 296 ? -1.611 -28.215 15.545 1.00 55.45 292 LYS B C 1
ATOM 4411 O O . LYS B 1 296 ? -2.566 -27.416 15.624 1.00 54.62 292 LYS B O 1
ATOM 4417 N N . LEU B 1 297 ? -0.379 -27.837 15.209 1.00 53.01 293 LEU B N 1
ATOM 4418 C CA . LEU B 1 297 ? -0.065 -26.436 14.904 1.00 51.89 293 LEU B CA 1
ATOM 4419 C C . LEU B 1 297 ? -0.703 -25.989 13.606 1.00 52.47 293 LEU B C 1
ATOM 4420 O O . LEU B 1 297 ? -1.355 -24.944 13.563 1.00 50.25 293 LEU B O 1
ATOM 4425 N N . THR B 1 298 ? -0.486 -26.772 12.555 1.00 53.68 294 THR B N 1
ATOM 4426 C CA . THR B 1 298 ? -0.898 -26.390 11.209 1.00 55.93 294 THR B CA 1
ATOM 4427 C C . THR B 1 298 ? -2.407 -26.517 10.979 1.00 55.96 294 THR B C 1
ATOM 4428 O O . THR B 1 298 ? -3.023 -25.612 10.410 1.00 56.03 294 THR B O 1
ATOM 4432 N N . ALA B 1 299 ? -2.992 -27.635 11.398 1.00 56.36 295 ALA B N 1
ATOM 4433 C CA . ALA B 1 299 ? -4.414 -27.876 11.183 1.00 58.57 295 ALA B CA 1
ATOM 4434 C C . ALA B 1 299 ? -5.236 -27.419 12.378 1.00 57.89 295 ALA B C 1
ATOM 4435 O O . ALA B 1 299 ? -6.179 -26.655 12.221 1.00 56.70 295 ALA B O 1
ATOM 4437 N N . GLY B 1 300 ? -4.858 -27.869 13.573 1.00 57.95 296 GLY B N 1
ATOM 4438 C CA . GLY B 1 300 ? -5.669 -27.664 14.773 1.00 58.52 296 GLY B CA 1
ATOM 4439 C C . GLY B 1 300 ? -5.706 -26.273 15.412 1.00 56.96 296 GLY B C 1
ATOM 4440 O O . GLY B 1 300 ? -6.449 -26.073 16.384 1.00 58.41 296 GLY B O 1
ATOM 4441 N N . GLY B 1 301 ? -4.952 -25.308 14.881 1.00 55.02 297 GLY B N 1
ATOM 4442 C CA . GLY B 1 301 ? -4.875 -23.965 15.487 1.00 53.91 297 GLY B CA 1
ATOM 4443 C C . GLY B 1 301 ? -4.474 -23.985 16.965 1.00 52.00 297 GLY B C 1
ATOM 4444 O O . GLY B 1 301 ? -4.933 -23.152 17.746 1.00 51.29 297 GLY B O 1
ATOM 4445 N N . LYS B 1 302 ? -3.603 -24.925 17.342 1.00 51.41 298 LYS B N 1
ATOM 4446 C CA . LYS B 1 302 ? -3.274 -25.173 18.750 1.00 49.21 298 LYS B CA 1
ATOM 4447 C C . LYS B 1 302 ? -1.904 -24.629 19.157 1.00 45.77 298 LYS B C 1
ATOM 4448 O O . LYS B 1 302 ? -1.138 -24.107 18.342 1.00 43.93 298 LYS B O 1
ATOM 4450 N N . SER B 1 303 ? -1.635 -24.711 20.454 1.00 44.62 299 SER B N 1
ATOM 4451 C CA . SER B 1 303 ? -0.349 -24.336 21.014 1.00 42.86 299 SER B CA 1
ATOM 4452 C C . SER B 1 303 ? 0.672 -25.472 20.828 1.00 43.66 299 SER B C 1
ATOM 4453 O O . SER B 1 303 ? 0.307 -26.600 20.535 1.00 42.98 299 SER B O 1
ATOM 4456 N N . LEU B 1 304 ? 1.952 -25.159 20.997 1.00 44.44 300 LEU B N 1
ATOM 4457 C CA . LEU B 1 304 ? 2.996 -26.192 21.066 1.00 46.46 300 LEU B CA 1
ATOM 4458 C C . LEU B 1 304 ? 3.224 -26.549 22.527 1.00 47.84 300 LEU B C 1
ATOM 4459 O O . LEU B 1 304 ? 3.576 -25.674 23.340 1.00 49.14 300 LEU B O 1
ATOM 4464 N N . LEU B 1 305 ? 3.019 -27.821 22.860 1.00 49.56 301 LEU B N 1
ATOM 4465 C CA . LEU B 1 305 ? 3.217 -28.315 24.216 1.00 50.82 301 LEU B CA 1
ATOM 4466 C C . LEU B 1 305 ? 4.562 -29.034 24.331 1.00 51.17 301 LEU B C 1
ATOM 4467 O O . LEU B 1 305 ? 5.078 -29.542 23.339 1.00 51.61 301 LEU B O 1
ATOM 4472 N N . PRO B 1 306 ? 5.127 -29.093 25.551 1.00 51.76 302 PRO B N 1
ATOM 4473 C CA . PRO B 1 306 ? 6.398 -29.783 25.801 1.00 52.76 302 PRO B CA 1
ATOM 4474 C C . PRO B 1 306 ? 6.416 -31.219 25.300 1.00 55.64 302 PRO B C 1
ATOM 4475 O O . PRO B 1 306 ? 7.440 -31.670 24.806 1.00 56.13 302 PRO B O 1
ATOM 4479 N N . ILE B 1 307 ? 5.273 -31.903 25.402 1.00 56.54 303 ILE B N 1
ATOM 4480 C CA . ILE B 1 307 ? 5.143 -33.282 24.968 1.00 58.66 303 ILE B CA 1
ATOM 4481 C C . ILE B 1 307 ? 5.433 -33.474 23.478 1.00 58.32 303 ILE B C 1
ATOM 4482 O O . ILE B 1 307 ? 5.828 -34.571 23.069 1.00 60.28 303 ILE B O 1
ATOM 4484 N N . GLY B 1 308 ? 5.209 -32.440 22.665 1.00 55.83 304 GLY B N 1
ATOM 4485 C CA . GLY B 1 308 ? 5.468 -32.521 21.223 1.00 54.84 304 GLY B CA 1
ATOM 4486 C C . GLY B 1 308 ? 6.896 -32.232 20.813 1.00 54.34 304 GLY B C 1
ATOM 4487 O O . GLY B 1 308 ? 7.240 -32.364 19.646 1.00 54.14 304 GLY B O 1
ATOM 4488 N N . VAL B 1 309 ? 7.743 -31.871 21.769 1.00 54.24 305 VAL B N 1
ATOM 4489 C CA . VAL B 1 309 ? 9.140 -31.533 21.475 1.00 56.36 305 VAL B CA 1
ATOM 4490 C C . VAL B 1 309 ? 9.995 -32.803 21.466 1.00 59.18 305 VAL B C 1
ATOM 4491 O O . VAL B 1 309 ? 10.093 -33.482 22.492 1.00 59.43 305 VAL B O 1
ATOM 4495 N N . VAL B 1 310 ? 10.623 -33.099 20.322 1.00 61.30 306 VAL B N 1
ATOM 4496 C CA . VAL B 1 310 ? 11.496 -34.285 20.218 1.00 63.30 306 VAL B CA 1
ATOM 4497 C C . VAL B 1 310 ? 12.948 -33.909 20.595 1.00 64.20 306 VAL B C 1
ATOM 4498 O O . VAL B 1 310 ? 13.633 -34.707 21.225 1.00 65.73 306 VAL B O 1
ATOM 4502 N N . ALA B 1 311 ? 13.395 -32.691 20.281 1.00 61.90 307 ALA B N 1
ATOM 4503 C CA . ALA B 1 311 ? 14.726 -32.254 20.699 1.00 62.46 307 ALA B CA 1
ATOM 4504 C C . ALA B 1 311 ? 14.863 -30.734 20.829 1.00 61.99 307 ALA B C 1
ATOM 4505 O O . ALA B 1 311 ? 14.104 -29.969 20.232 1.00 59.08 307 ALA B O 1
ATOM 4507 N N . VAL B 1 312 ? 15.855 -30.343 21.622 1.00 61.29 308 VAL B N 1
ATOM 4508 C CA . VAL B 1 312 ? 16.176 -28.975 21.884 1.00 61.10 308 VAL B CA 1
ATOM 4509 C C . VAL B 1 312 ? 17.617 -28.777 21.441 1.00 62.14 308 VAL B C 1
ATOM 4510 O O . VAL B 1 312 ? 18.511 -29.475 21.914 1.00 65.06 308 VAL B O 1
ATOM 4514 N N . GLN B 1 313 ? 17.828 -27.849 20.514 1.00 60.46 309 GLN B N 1
ATOM 4515 C CA . GLN B 1 313 ? 19.129 -27.620 19.908 1.00 59.35 309 GLN B CA 1
ATOM 4516 C C . GLN B 1 313 ? 19.558 -26.217 20.257 1.00 58.25 309 GLN B C 1
ATOM 4517 O O . GLN B 1 313 ? 18.762 -25.284 20.155 1.00 59.71 309 GLN B O 1
ATOM 4519 N N . GLY B 1 314 ? 20.809 -26.051 20.669 1.00 57.22 310 GLY B N 1
ATOM 4520 C CA . GLY B 1 314 ? 21.358 -24.720 20.935 1.00 54.93 310 GLY B CA 1
ATOM 4521 C C . GLY B 1 314 ? 20.826 -24.107 22.210 1.00 52.63 310 GLY B C 1
ATOM 4522 O O . GLY B 1 314 ? 20.475 -24.824 23.140 1.00 52.49 310 GLY B O 1
ATOM 4523 N N . VAL B 1 315 ? 20.732 -22.777 22.234 1.00 51.58 311 VAL B N 1
ATOM 4524 C CA . VAL B 1 315 ? 20.382 -22.046 23.449 1.00 49.78 311 VAL B CA 1
ATOM 4525 C C . VAL B 1 315 ? 19.327 -20.968 23.179 1.00 48.22 311 VAL B C 1
ATOM 4526 O O . VAL B 1 315 ? 19.347 -20.310 22.137 1.00 50.06 311 VAL B O 1
ATOM 4530 N N . PHE B 1 316 ? 18.396 -20.821 24.114 1.00 45.30 312 PHE B N 1
ATOM 4531 C CA . PHE B 1 316 ? 17.427 -19.753 24.079 1.00 44.11 312 PHE B CA 1
ATOM 4532 C C . PHE B 1 316 ? 16.872 -19.524 25.467 1.00 44.56 312 PHE B C 1
ATOM 4533 O O . PHE B 1 316 ? 16.943 -20.391 26.330 1.00 49.19 312 PHE B O 1
ATOM 4541 N N . ALA B 1 317 ? 16.274 -18.366 25.640 1.00 45.05 313 ALA B N 1
ATOM 4542 C CA . ALA B 1 317 ? 15.758 -17.911 26.914 1.00 45.53 313 ALA B CA 1
ATOM 4543 C C . ALA B 1 317 ? 14.279 -17.569 26.772 1.00 44.60 313 ALA B C 1
ATOM 4544 O O . ALA B 1 317 ? 13.801 -17.302 25.675 1.00 45.87 313 ALA B O 1
ATOM 4546 N N . ARG B 1 318 ? 13.573 -17.579 27.894 1.00 42.65 314 ARG B N 1
ATOM 4547 C CA . ARG B 1 318 ? 12.171 -17.273 27.917 1.00 41.34 314 ARG B CA 1
ATOM 4548 C C . ARG B 1 318 ? 11.965 -15.925 27.261 1.00 40.72 314 ARG B C 1
ATOM 4549 O O . ARG B 1 318 ? 12.691 -14.967 27.546 1.00 41.10 314 ARG B O 1
ATOM 4557 N N . GLY B 1 319 ? 10.978 -15.844 26.376 1.00 38.75 315 GLY B N 1
ATOM 4558 C CA . GLY B 1 319 ? 10.683 -14.585 25.725 1.00 38.07 315 GLY B CA 1
ATOM 4559 C C . GLY B 1 319 ? 11.343 -14.358 24.376 1.00 37.80 315 GLY B C 1
ATOM 4560 O O . GLY B 1 319 ? 11.002 -13.419 23.690 1.00 35.63 315 GLY B O 1
ATOM 4561 N N . GLU B 1 320 ? 12.297 -15.206 24.005 1.00 39.35 316 GLU B N 1
ATOM 4562 C CA . GLU B 1 320 ? 12.899 -15.131 22.694 1.00 40.02 316 GLU B CA 1
ATOM 4563 C C . GLU B 1 320 ? 12.037 -15.871 21.679 1.00 39.45 316 GLU B C 1
ATOM 4564 O O . GLU B 1 320 ? 11.203 -16.728 22.031 1.00 39.20 316 GLU B O 1
ATOM 4570 N N . VAL B 1 321 ? 12.223 -15.504 20.418 1.00 36.69 317 VAL B N 1
ATOM 4571 C CA . VAL B 1 321 ? 11.497 -16.108 19.320 1.00 36.48 317 VAL B CA 1
ATOM 4572 C C . VAL B 1 321 ? 12.366 -17.200 18.733 1.00 37.42 317 VAL B C 1
ATOM 4573 O O . VAL B 1 321 ? 13.486 -16.932 18.310 1.00 37.91 317 VAL B O 1
ATOM 4577 N N . ILE B 1 322 ? 11.816 -18.407 18.668 1.00 37.63 318 ILE B N 1
ATOM 4578 C CA . ILE B 1 322 ? 12.509 -19.564 18.155 1.00 39.34 318 ILE B CA 1
ATOM 4579 C C . ILE B 1 322 ? 11.733 -20.265 17.044 1.00 39.37 318 ILE B C 1
ATOM 4580 O O . ILE B 1 322 ? 10.513 -20.192 16.971 1.00 38.19 318 ILE B O 1
ATOM 4585 N N . ALA B 1 323 ? 12.473 -20.953 16.189 1.00 40.45 319 ALA B N 1
ATOM 4586 C CA . ALA B 1 323 ? 11.915 -21.739 15.122 1.00 41.05 319 ALA B CA 1
ATOM 4587 C C . ALA B 1 323 ? 11.491 -23.097 15.665 1.00 42.59 319 ALA B C 1
ATOM 4588 O O . ALA B 1 323 ? 12.136 -23.640 16.585 1.00 41.85 319 ALA B O 1
ATOM 4590 N N . CYS B 1 324 ? 10.391 -23.609 15.120 1.00 43.25 320 CYS B N 1
ATOM 4591 C CA . CYS B 1 324 ? 9.933 -24.957 15.381 1.00 45.22 320 CYS B CA 1
ATOM 4592 C C . CYS B 1 324 ? 10.152 -25.737 14.102 1.00 46.81 320 CYS B C 1
ATOM 4593 O O . CYS B 1 324 ? 9.588 -25.420 13.052 1.00 45.78 320 CYS B O 1
ATOM 4596 N N . VAL B 1 325 ? 11.021 -26.740 14.189 1.00 48.39 321 VAL B N 1
ATOM 4597 C CA . VAL B 1 325 ? 11.478 -27.452 13.011 1.00 50.23 321 VAL B CA 1
ATOM 4598 C C . VAL B 1 325 ? 10.926 -28.866 13.055 1.00 51.50 321 VAL B C 1
ATOM 4599 O O . VAL B 1 325 ? 10.820 -29.468 14.124 1.00 50.17 321 VAL B O 1
ATOM 4603 N N . ASN B 1 326 ? 10.540 -29.369 11.887 1.00 53.71 322 ASN B N 1
ATOM 4604 C CA . ASN B 1 326 ? 10.026 -30.726 11.767 1.00 56.58 322 ASN B CA 1
ATOM 4605 C C . ASN B 1 326 ? 11.200 -31.705 11.605 1.00 59.97 322 ASN B C 1
ATOM 4606 O O . ASN B 1 326 ? 12.372 -31.295 11.536 1.00 59.68 322 ASN B O 1
ATOM 4611 N N . ASP B 1 327 ? 10.881 -32.994 11.574 1.00 62.16 323 ASP B N 1
ATOM 4612 C CA . ASP B 1 327 ? 11.892 -34.047 11.487 1.00 64.81 323 ASP B CA 1
ATOM 4613 C C . ASP B 1 327 ? 12.769 -33.938 10.224 1.00 66.53 323 ASP B C 1
ATOM 4614 O O . ASP B 1 327 ? 13.951 -34.297 10.245 1.00 70.78 323 ASP B O 1
ATOM 4619 N N . ALA B 1 328 ? 12.173 -33.448 9.137 1.00 66.83 324 ALA B N 1
ATOM 4620 C CA . ALA B 1 328 ? 12.873 -33.219 7.872 1.00 67.85 324 ALA B CA 1
ATOM 4621 C C . ALA B 1 328 ? 13.760 -31.965 7.871 1.00 66.58 324 ALA B C 1
ATOM 4622 O O . ALA B 1 328 ? 14.398 -31.660 6.863 1.00 68.49 324 ALA B O 1
ATOM 4624 N N . GLY B 1 329 ? 13.794 -31.232 8.983 1.00 64.61 325 GLY B N 1
ATOM 4625 C CA . GLY B 1 329 ? 14.603 -30.024 9.090 1.00 61.65 325 GLY B CA 1
ATOM 4626 C C . GLY B 1 329 ? 13.953 -28.776 8.515 1.00 58.58 325 GLY B C 1
ATOM 4627 O O . GLY B 1 329 ? 14.615 -27.753 8.407 1.00 56.88 325 GLY B O 1
ATOM 4628 N N . ARG B 1 330 ? 12.672 -28.850 8.141 1.00 56.56 326 ARG B N 1
ATOM 4629 C CA . ARG B 1 330 ? 11.950 -27.681 7.634 1.00 54.52 326 ARG B CA 1
ATOM 4630 C C . ARG B 1 330 ? 11.314 -26.872 8.796 1.00 51.69 326 ARG B C 1
ATOM 4631 O O . ARG B 1 330 ? 10.705 -27.441 9.704 1.00 50.03 326 ARG B O 1
ATOM 4633 N N . GLU B 1 331 ? 11.502 -25.554 8.790 1.00 49.17 327 GLU B N 1
ATOM 4634 C CA . GLU B 1 331 ? 10.817 -24.683 9.772 1.00 46.66 327 GLU B CA 1
ATOM 4635 C C . GLU B 1 331 ? 9.319 -24.673 9.437 1.00 44.30 327 GLU B C 1
ATOM 4636 O O . GLU B 1 331 ? 8.944 -24.380 8.301 1.00 43.48 327 GLU B O 1
ATOM 4642 N N . VAL B 1 332 ? 8.491 -25.050 10.405 1.00 41.47 328 VAL B N 1
ATOM 4643 C CA . VAL B 1 332 ? 7.049 -25.060 10.204 1.00 40.88 328 VAL B CA 1
ATOM 4644 C C . VAL B 1 332 ? 6.341 -23.936 10.984 1.00 39.40 328 VAL B C 1
ATOM 4645 O O . VAL B 1 332 ? 5.239 -23.531 10.614 1.00 38.24 328 VAL B O 1
ATOM 4649 N N . ALA B 1 333 ? 6.965 -23.452 12.058 1.00 38.24 329 ALA B N 1
ATOM 4650 C CA . ALA B 1 333 ? 6.410 -22.337 12.825 1.00 37.52 329 ALA B CA 1
ATOM 4651 C C . ALA B 1 333 ? 7.493 -21.607 13.553 1.00 37.18 329 ALA B C 1
ATOM 4652 O O . ALA B 1 333 ? 8.636 -22.095 13.654 1.00 38.44 329 ALA B O 1
ATOM 4654 N N . ARG B 1 334 ? 7.131 -20.452 14.107 1.00 35.90 330 ARG B N 1
ATOM 4655 C CA . ARG B 1 334 ? 8.046 -19.697 14.943 1.00 34.72 330 ARG B CA 1
ATOM 4656 C C . ARG B 1 334 ? 7.237 -18.880 15.952 1.00 33.39 330 ARG B C 1
ATOM 4657 O O . ARG B 1 334 ? 6.108 -18.476 15.674 1.00 31.35 330 ARG B O 1
ATOM 4665 N N . GLY B 1 335 ? 7.791 -18.731 17.150 1.00 32.55 331 GLY B N 1
ATOM 4666 C CA . GLY B 1 335 ? 7.050 -18.151 18.237 1.00 31.95 331 GLY B CA 1
ATOM 4667 C C . GLY B 1 335 ? 7.863 -17.883 19.469 1.00 31.90 331 GLY B C 1
ATOM 4668 O O . GLY B 1 335 ? 9.032 -18.282 19.587 1.00 31.78 331 GLY B O 1
ATOM 4669 N N . ILE B 1 336 ? 7.218 -17.216 20.410 1.00 31.94 332 ILE B N 1
ATOM 4670 C CA . ILE B 1 336 ? 7.855 -16.849 21.665 1.00 32.74 332 ILE B CA 1
ATOM 4671 C C . ILE B 1 336 ? 7.849 -18.069 22.610 1.00 34.34 332 ILE B C 1
ATOM 4672 O O . ILE B 1 336 ? 6.792 -18.591 22.936 1.00 34.76 332 ILE B O 1
ATOM 4677 N N . THR B 1 337 ? 9.034 -18.509 23.035 1.00 36.41 333 THR B N 1
ATOM 4678 C CA . THR B 1 337 ? 9.145 -19.588 24.017 1.00 38.32 333 THR B CA 1
ATOM 4679 C C . THR B 1 337 ? 8.909 -19.135 25.460 1.00 38.69 333 THR B C 1
ATOM 4680 O O . THR B 1 337 ? 9.424 -18.115 25.912 1.00 38.77 333 THR B O 1
ATOM 4684 N N . ASN B 1 338 ? 8.136 -19.930 26.185 1.00 40.80 334 ASN B N 1
ATOM 4685 C CA . ASN B 1 338 ? 7.876 -19.722 27.602 1.00 41.75 334 ASN B CA 1
ATOM 4686 C C . ASN B 1 338 ? 9.012 -20.214 28.498 1.00 42.63 334 ASN B C 1
ATOM 4687 O O . ASN B 1 338 ? 9.103 -19.835 29.665 1.00 42.94 334 ASN B O 1
ATOM 4692 N N . TYR B 1 339 ? 9.864 -21.070 27.958 1.00 44.93 335 TYR B N 1
ATOM 4693 C CA . TYR B 1 339 ? 10.878 -21.748 28.739 1.00 49.58 335 TYR B CA 1
ATOM 4694 C C . TYR B 1 339 ? 12.241 -21.578 28.076 1.00 50.56 335 TYR B C 1
ATOM 4695 O O . TYR B 1 339 ? 12.333 -21.433 26.865 1.00 48.68 335 TYR B O 1
ATOM 4704 N N . SER B 1 340 ? 13.294 -21.613 28.883 1.00 52.40 336 SER B N 1
ATOM 4705 C CA . SER B 1 340 ? 14.667 -21.640 28.378 1.00 52.71 336 SER B CA 1
ATOM 4706 C C . SER B 1 340 ? 14.959 -22.976 27.725 1.00 51.21 336 SER B C 1
ATOM 4707 O O . SER B 1 340 ? 14.227 -23.932 27.926 1.00 53.67 336 SER B O 1
ATOM 4710 N N . SER B 1 341 ? 16.039 -23.052 26.951 1.00 50.86 337 SER B N 1
ATOM 4711 C CA . SER B 1 341 ? 16.452 -24.316 26.323 1.00 54.63 337 SER B CA 1
ATOM 4712 C C . SER B 1 341 ? 16.791 -25.407 27.351 1.00 57.55 337 SER B C 1
ATOM 4713 O O . SER B 1 341 ? 16.514 -26.577 27.136 1.00 58.50 337 SER B O 1
ATOM 4716 N N . ALA B 1 342 ? 17.398 -25.012 28.459 1.00 61.53 338 ALA B N 1
ATOM 4717 C CA . ALA B 1 342 ? 17.752 -25.957 29.517 1.00 67.02 338 ALA B CA 1
ATOM 4718 C C . ALA B 1 342 ? 16.487 -26.504 30.194 1.00 69.22 338 ALA B C 1
ATOM 4719 O O . ALA B 1 342 ? 16.372 -27.710 30.414 1.00 68.96 338 ALA B O 1
ATOM 4721 N N . GLU B 1 343 ? 15.555 -25.611 30.524 1.00 69.70 339 GLU B N 1
ATOM 4722 C CA . GLU B 1 343 ? 14.241 -26.010 31.049 1.00 71.04 339 GLU B CA 1
ATOM 4723 C C . GLU B 1 343 ? 13.484 -26.909 30.071 1.00 68.61 339 GLU B C 1
ATOM 4724 O O . GLU B 1 343 ? 12.909 -27.928 30.465 1.00 70.64 339 GLU B O 1
ATOM 4730 N N . ALA B 1 344 ? 13.489 -26.527 28.798 1.00 68.44 340 ALA B N 1
ATOM 4731 C CA . ALA B 1 344 ? 12.849 -27.320 27.738 1.00 67.92 340 ALA B CA 1
ATOM 4732 C C . ALA B 1 344 ? 13.459 -28.703 27.629 1.00 68.36 340 ALA B C 1
ATOM 4733 O O . ALA B 1 344 ? 12.743 -29.695 27.400 1.00 68.71 340 ALA B O 1
ATOM 4735 N N . LYS B 1 345 ? 14.778 -28.778 27.775 1.00 67.38 341 LYS B N 1
ATOM 4736 C CA . LYS B 1 345 ? 15.470 -30.083 27.804 1.00 69.57 341 LYS B CA 1
ATOM 4737 C C . LYS B 1 345 ? 14.963 -30.980 28.931 1.00 69.41 341 LYS B C 1
ATOM 4738 O O . LYS B 1 345 ? 14.814 -32.188 28.759 1.00 67.77 341 LYS B O 1
ATOM 4744 N N . LEU B 1 346 ? 14.689 -30.373 30.077 1.00 69.62 342 LEU B N 1
ATOM 4745 C CA . LEU B 1 346 ? 14.222 -31.109 31.237 1.00 74.03 342 LEU B CA 1
ATOM 4746 C C . LEU B 1 346 ? 12.805 -31.638 31.115 1.00 74.88 342 LEU B C 1
ATOM 4747 O O . LEU B 1 346 ? 12.503 -32.684 31.680 1.00 76.07 342 LEU B O 1
ATOM 4749 N N . ILE B 1 347 ? 11.947 -30.903 30.402 1.00 70.18 343 ILE B N 1
ATOM 4750 C CA . ILE B 1 347 ? 10.514 -31.202 30.350 1.00 68.40 343 ILE B CA 1
ATOM 4751 C C . ILE B 1 347 ? 10.031 -31.707 28.992 1.00 67.82 343 ILE B C 1
ATOM 4752 O O . ILE B 1 347 ? 8.839 -31.980 28.821 1.00 66.92 343 ILE B O 1
ATOM 4757 N N . GLN B 1 348 ? 10.935 -31.834 28.026 1.00 66.97 344 GLN B N 1
ATOM 4758 C CA . GLN B 1 348 ? 10.538 -32.325 26.717 1.00 68.90 344 GLN B CA 1
ATOM 4759 C C . GLN B 1 348 ? 9.927 -33.721 26.838 1.00 71.39 344 GLN B C 1
ATOM 4760 O O . GLN B 1 348 ? 10.375 -34.529 27.657 1.00 75.66 344 GLN B O 1
ATOM 4766 N N . ARG B 1 349 ? 8.893 -33.985 26.038 1.00 70.86 345 ARG B N 1
ATOM 4767 C CA . ARG B 1 349 ? 8.190 -35.269 26.038 1.00 71.89 345 ARG B CA 1
ATOM 4768 C C . ARG B 1 349 ? 7.396 -35.553 27.309 1.00 74.58 345 ARG B C 1
ATOM 4769 O O . ARG B 1 349 ? 6.893 -36.653 27.473 1.00 79.81 345 ARG B O 1
ATOM 4771 N N . LYS B 1 350 ? 7.232 -34.567 28.185 1.00 76.98 346 LYS B N 1
ATOM 4772 C CA . LYS B 1 350 ? 6.467 -34.759 29.418 1.00 81.47 346 LYS B CA 1
ATOM 4773 C C . LYS B 1 350 ? 5.092 -34.078 29.325 1.00 84.34 346 LYS B C 1
ATOM 4774 O O . LYS B 1 350 ? 4.974 -32.990 28.745 1.00 81.06 346 LYS B O 1
ATOM 4776 N N . PRO B 1 351 ? 4.047 -34.711 29.903 1.00 89.02 347 PRO B N 1
ATOM 4777 C CA . PRO B 1 351 ? 2.760 -34.018 30.005 1.00 88.95 347 PRO B CA 1
ATOM 4778 C C . PRO B 1 351 ? 2.869 -32.831 30.953 1.00 87.05 347 PRO B C 1
ATOM 4779 O O . PRO B 1 351 ? 3.741 -32.810 31.828 1.00 83.93 347 PRO B O 1
ATOM 4783 N N . SER B 1 352 ? 1.996 -31.848 30.769 1.00 88.83 348 SER B N 1
ATOM 4784 C CA . SER B 1 352 ? 2.098 -30.584 31.492 1.00 89.16 348 SER B CA 1
ATOM 4785 C C . SER B 1 352 ? 1.986 -30.761 33.014 1.00 92.29 348 SER B C 1
ATOM 4786 O O . SER B 1 352 ? 2.655 -30.059 33.774 1.00 97.49 348 SER B O 1
ATOM 4789 N N . GLY B 1 353 ? 1.183 -31.724 33.452 1.00 95.99 349 GLY B N 1
ATOM 4790 C CA . GLY B 1 353 ? 1.048 -32.030 34.878 1.00 97.32 349 GLY B CA 1
ATOM 4791 C C . GLY B 1 353 ? 2.302 -32.576 35.557 1.00 98.07 349 GLY B C 1
ATOM 4792 O O . GLY B 1 353 ? 2.350 -32.658 36.781 1.00 95.88 349 GLY B O 1
ATOM 4793 N N . GLU B 1 354 ? 3.312 -32.955 34.773 1.00 97.88 350 GLU B N 1
ATOM 4794 C CA . GLU B 1 354 ? 4.587 -33.432 35.321 1.00 100.79 350 GLU B CA 1
ATOM 4795 C C . GLU B 1 354 ? 5.686 -32.351 35.366 1.00 103.72 350 GLU B C 1
ATOM 4796 O O . GLU B 1 354 ? 6.752 -32.581 35.944 1.00 106.11 350 GLU B O 1
ATOM 4798 N N . ILE B 1 355 ? 5.442 -31.186 34.760 1.00 98.66 351 ILE B N 1
ATOM 4799 C CA . ILE B 1 355 ? 6.451 -30.115 34.712 1.00 96.64 351 ILE B CA 1
ATOM 4800 C C . ILE B 1 355 ? 6.876 -29.650 36.110 1.00 95.67 351 ILE B C 1
ATOM 4801 O O . ILE B 1 355 ? 8.062 -29.434 36.354 1.00 89.21 351 ILE B O 1
ATOM 4803 N N . GLU B 1 356 ? 5.914 -29.512 37.023 1.00 97.54 352 GLU B N 1
ATOM 4804 C CA . GLU B 1 356 ? 6.188 -28.991 38.370 1.00 98.99 352 GLU B CA 1
ATOM 4805 C C . GLU B 1 356 ? 7.143 -29.880 39.165 1.00 100.27 352 GLU B C 1
ATOM 4806 O O . GLU B 1 356 ? 8.055 -29.380 39.826 1.00 97.96 352 GLU B O 1
ATOM 4812 N N . ALA B 1 357 ? 6.933 -31.191 39.086 1.00 103.43 353 ALA B N 1
ATOM 4813 C CA . ALA B 1 357 ? 7.810 -32.157 39.739 1.00 107.64 353 ALA B CA 1
ATOM 4814 C C . ALA B 1 357 ? 9.228 -32.096 39.178 1.00 109.17 353 ALA B C 1
ATOM 4815 O O . ALA B 1 357 ? 10.199 -32.190 39.930 1.00 112.68 353 ALA B O 1
ATOM 4817 N N . VAL B 1 358 ? 9.348 -31.955 37.861 1.00 106.37 354 VAL B N 1
ATOM 4818 C CA . VAL B 1 358 ? 10.662 -31.956 37.208 1.00 106.05 354 VAL B CA 1
ATOM 4819 C C . VAL B 1 358 ? 11.467 -30.690 37.515 1.00 102.13 354 VAL B C 1
ATOM 4820 O O . VAL B 1 358 ? 12.652 -30.787 37.824 1.00 103.10 354 VAL B O 1
ATOM 4824 N N . LEU B 1 359 ? 10.829 -29.525 37.439 1.00 98.85 355 LEU B N 1
ATOM 4825 C CA . LEU B 1 359 ? 11.539 -28.245 37.629 1.00 98.45 355 LEU B CA 1
ATOM 4826 C C . LEU B 1 359 ? 11.540 -27.737 39.070 1.00 97.69 355 LEU B C 1
ATOM 4827 O O . LEU B 1 359 ? 12.438 -26.982 39.445 1.00 94.54 355 LEU B O 1
ATOM 4829 N N . GLY B 1 360 ? 10.551 -28.146 39.868 1.00 95.94 356 GLY B N 1
ATOM 4830 C CA . GLY B 1 360 ? 10.322 -27.543 41.191 1.00 95.90 356 GLY B CA 1
ATOM 4831 C C . GLY B 1 360 ? 9.349 -26.369 41.147 1.00 94.34 356 GLY B C 1
ATOM 4832 O O . GLY B 1 360 ? 9.025 -25.780 42.172 1.00 91.58 356 GLY B O 1
ATOM 4833 N N . TYR B 1 361 ? 8.873 -26.048 39.948 1.00 93.61 357 TYR B N 1
ATOM 4834 C CA . TYR B 1 361 ? 7.921 -24.969 39.728 1.00 90.43 357 TYR B CA 1
ATOM 4835 C C . TYR B 1 361 ? 7.364 -25.203 38.337 1.00 86.14 357 TYR B C 1
ATOM 4836 O O . TYR B 1 361 ? 7.865 -26.040 37.588 1.00 85.32 357 TYR B O 1
ATOM 4845 N N . MET B 1 362 ? 6.347 -24.457 37.958 1.00 83.19 358 MET B N 1
ATOM 4846 C CA . MET B 1 362 ? 6.011 -24.425 36.548 1.00 80.58 358 MET B CA 1
ATOM 4847 C C . MET B 1 362 ? 5.677 -23.029 36.123 1.00 76.50 358 MET B C 1
ATOM 4848 O O . MET B 1 362 ? 5.336 -22.171 36.943 1.00 77.15 358 MET B O 1
ATOM 4853 N N . LEU B 1 363 ? 5.823 -22.805 34.827 1.00 72.63 359 LEU B N 1
ATOM 4854 C CA . LEU B 1 363 ? 5.440 -21.555 34.236 1.00 68.30 359 LEU B CA 1
ATOM 4855 C C . LEU B 1 363 ? 4.077 -21.824 33.593 1.00 66.08 359 LEU B C 1
ATOM 4856 O O . LEU B 1 363 ? 3.133 -22.147 34.322 1.00 69.67 359 LEU B O 1
ATOM 4861 N N . GLU B 1 364 ? 3.944 -21.660 32.278 1.00 59.85 360 GLU B N 1
ATOM 4862 C CA . GLU B 1 364 ? 2.699 -21.973 31.583 1.00 55.78 360 GLU B CA 1
ATOM 4863 C C . GLU B 1 364 ? 2.729 -23.440 31.174 1.00 54.91 360 GLU B C 1
ATOM 4864 O O . GLU B 1 364 ? 3.810 -24.053 31.154 1.00 55.71 360 GLU B O 1
ATOM 4870 N N . PRO B 1 365 ? 1.553 -24.031 30.874 1.00 53.47 361 PRO B N 1
ATOM 4871 C CA . PRO B 1 365 ? 1.576 -25.421 30.393 1.00 54.03 361 PRO B CA 1
ATOM 4872 C C . PRO B 1 365 ? 2.128 -25.556 28.971 1.00 53.23 361 PRO B C 1
ATOM 4873 O O . PRO B 1 365 ? 2.636 -26.609 28.618 1.00 54.19 361 PRO B O 1
ATOM 4877 N N . GLU B 1 366 ? 2.050 -24.486 28.180 1.00 52.06 362 GLU B N 1
ATOM 4878 C CA . GLU B 1 366 ? 2.504 -24.501 26.794 1.00 49.89 362 GLU B CA 1
ATOM 4879 C C . GLU B 1 366 ? 3.979 -24.175 26.721 1.00 48.07 362 GLU B C 1
ATOM 4880 O O . GLU B 1 366 ? 4.513 -23.453 27.569 1.00 47.05 362 GLU B O 1
ATOM 4886 N N . LEU B 1 367 ? 4.665 -24.726 25.732 1.00 47.07 363 LEU B N 1
ATOM 4887 C CA . LEU B 1 367 ? 6.007 -24.242 25.417 1.00 45.58 363 LEU B CA 1
ATOM 4888 C C . LEU B 1 367 ? 5.905 -22.944 24.613 1.00 42.60 363 LEU B C 1
ATOM 4889 O O . LEU B 1 367 ? 6.601 -21.986 24.906 1.00 42.14 363 LEU B O 1
ATOM 4894 N N . ILE B 1 368 ? 5.058 -22.944 23.581 1.00 40.91 364 ILE B N 1
ATOM 4895 C CA . ILE B 1 368 ? 4.754 -21.741 22.822 1.00 39.01 364 ILE B CA 1
ATOM 4896 C C . ILE B 1 368 ? 3.241 -21.643 22.685 1.00 38.82 364 ILE B C 1
ATOM 4897 O O . ILE B 1 368 ? 2.633 -22.502 22.087 1.00 38.20 364 ILE B O 1
ATOM 4902 N N . HIS B 1 369 ? 2.648 -20.592 23.251 1.00 37.97 365 HIS B N 1
ATOM 4903 C CA . HIS B 1 369 ? 1.227 -20.386 23.156 1.00 38.94 365 HIS B CA 1
ATOM 4904 C C . HIS B 1 369 ? 0.841 -20.066 21.719 1.00 39.13 365 HIS B C 1
ATOM 4905 O O . HIS B 1 369 ? 1.581 -19.393 21.005 1.00 38.25 365 HIS B O 1
ATOM 4912 N N . ARG B 1 370 ? -0.331 -20.549 21.324 1.00 40.12 366 ARG B N 1
ATOM 4913 C CA . ARG B 1 370 ? -0.904 -20.257 20.015 1.00 40.28 366 ARG B CA 1
ATOM 4914 C C . ARG B 1 370 ? -0.933 -18.757 19.663 1.00 39.37 366 ARG B C 1
ATOM 4915 O O . ARG B 1 370 ? -0.782 -18.399 18.509 1.00 38.26 366 ARG B O 1
ATOM 4917 N N . ASP B 1 371 ? -1.123 -17.883 20.651 1.00 39.57 367 ASP B N 1
ATOM 4918 C CA . ASP B 1 371 ? -1.202 -16.433 20.413 1.00 37.67 367 ASP B CA 1
ATOM 4919 C C . ASP B 1 371 ? 0.168 -15.825 20.161 1.00 35.15 367 ASP B C 1
ATOM 4920 O O . ASP B 1 371 ? 0.276 -14.691 19.703 1.00 32.28 367 ASP B O 1
ATOM 4925 N N . ASN B 1 372 ? 1.210 -16.594 20.468 1.00 34.47 368 ASN B N 1
ATOM 4926 C CA . ASN B 1 372 ? 2.581 -16.137 20.333 1.00 33.54 368 ASN B CA 1
ATOM 4927 C C . ASN B 1 372 ? 3.359 -16.882 19.241 1.00 33.95 368 ASN B C 1
ATOM 4928 O O . ASN B 1 372 ? 4.579 -16.962 19.289 1.00 32.54 368 ASN B O 1
ATOM 4933 N N . LEU B 1 373 ? 2.655 -17.430 18.258 1.00 35.79 369 LEU B N 1
ATOM 4934 C CA . LEU B 1 373 ? 3.317 -18.115 17.154 1.00 36.95 369 LEU B CA 1
ATOM 4935 C C . LEU B 1 373 ? 2.661 -17.840 15.822 1.00 37.02 369 LEU B C 1
ATOM 4936 O O . LEU B 1 373 ? 1.494 -17.441 15.753 1.00 37.68 369 LEU B O 1
ATOM 4941 N N . VAL B 1 374 ? 3.436 -18.029 14.761 1.00 36.53 370 VAL B N 1
ATOM 4942 C CA . VAL B 1 374 ? 2.931 -17.965 13.391 1.00 36.77 370 VAL B CA 1
ATOM 4943 C C . VAL B 1 374 ? 3.434 -19.191 12.648 1.00 40.42 370 VAL B C 1
ATOM 4944 O O . VAL B 1 374 ? 4.467 -19.797 13.035 1.00 39.15 370 VAL B O 1
ATOM 4948 N N . LEU B 1 375 ? 2.673 -19.593 11.628 1.00 44.03 371 LEU B N 1
ATOM 4949 C CA . LEU B 1 375 ? 3.065 -20.654 10.719 1.00 48.32 371 LEU B CA 1
ATOM 4950 C C . LEU B 1 375 ? 4.093 -20.173 9.694 1.00 51.14 371 LEU B C 1
ATOM 4951 O O . LEU B 1 375 ? 4.065 -19.013 9.262 1.00 48.18 371 LEU B O 1
ATOM 4956 N N . VAL B 1 376 ? 4.981 -21.117 9.370 1.00 55.13 372 VAL B N 1
ATOM 4957 C CA . VAL B 1 376 ? 6.034 -21.075 8.350 1.00 60.96 372 VAL B CA 1
ATOM 4958 C C . VAL B 1 376 ? 6.924 -19.877 8.509 1.00 61.14 372 VAL B C 1
ATOM 4959 O O . VAL B 1 376 ? 6.575 -18.778 8.076 1.00 62.77 372 VAL B O 1
ATOM 4964 N N . MET C 1 5 ? 23.259 -9.734 -16.561 1.00 67.81 1 MET C N 1
ATOM 4965 C CA . MET C 1 5 ? 22.945 -9.265 -15.180 1.00 65.92 1 MET C CA 1
ATOM 4966 C C . MET C 1 5 ? 24.085 -8.432 -14.583 1.00 63.58 1 MET C C 1
ATOM 4967 O O . MET C 1 5 ? 25.202 -8.907 -14.435 1.00 63.73 1 MET C O 1
ATOM 4969 N N . ARG C 1 6 ? 23.792 -7.187 -14.234 1.00 61.90 2 ARG C N 1
ATOM 4970 C CA . ARG C 1 6 ? 24.793 -6.289 -13.672 1.00 61.72 2 ARG C CA 1
ATOM 4971 C C . ARG C 1 6 ? 24.805 -6.384 -12.140 1.00 55.09 2 ARG C C 1
ATOM 4972 O O . ARG C 1 6 ? 23.755 -6.477 -11.514 1.00 54.18 2 ARG C O 1
ATOM 4980 N N . SER C 1 7 ? 25.989 -6.357 -11.541 1.00 49.89 3 SER C N 1
ATOM 4981 C CA . SER C 1 7 ? 26.084 -6.365 -10.088 1.00 44.60 3 SER C CA 1
ATOM 4982 C C . SER C 1 7 ? 25.710 -4.994 -9.564 1.00 44.07 3 SER C C 1
ATOM 4983 O O . SER C 1 7 ? 26.259 -3.984 -10.014 1.00 43.08 3 SER C O 1
ATOM 4986 N N . ILE C 1 8 ? 24.827 -4.990 -8.570 1.00 43.02 4 ILE C N 1
ATOM 4987 C CA . ILE C 1 8 ? 24.505 -3.788 -7.786 1.00 44.90 4 ILE C CA 1
ATOM 4988 C C . ILE C 1 8 ? 25.739 -3.149 -7.115 1.00 42.99 4 ILE C C 1
ATOM 4989 O O . ILE C 1 8 ? 25.713 -1.974 -6.750 1.00 44.78 4 ILE C O 1
ATOM 4994 N N . ILE C 1 9 ? 26.828 -3.905 -6.958 1.00 39.91 5 ILE C N 1
ATOM 4995 C CA . ILE C 1 9 ? 28.034 -3.366 -6.318 1.00 38.59 5 ILE C CA 1
ATOM 4996 C C . ILE C 1 9 ? 28.672 -2.265 -7.154 1.00 39.97 5 ILE C C 1
ATOM 4997 O O . ILE C 1 9 ? 29.329 -1.374 -6.605 1.00 38.79 5 ILE C O 1
ATOM 5002 N N . ALA C 1 10 ? 28.501 -2.332 -8.476 1.00 42.09 6 ALA C N 1
ATOM 5003 C CA . ALA C 1 10 ? 29.061 -1.312 -9.373 1.00 45.04 6 ALA C CA 1
ATOM 5004 C C . ALA C 1 10 ? 28.519 0.095 -9.064 1.00 46.31 6 ALA C C 1
ATOM 5005 O O . ALA C 1 10 ? 29.247 1.070 -9.220 1.00 46.50 6 ALA C O 1
ATOM 5007 N N . ASP C 1 11 ? 27.263 0.188 -8.621 1.00 46.62 7 ASP C N 1
ATOM 5008 C CA . ASP C 1 11 ? 26.665 1.483 -8.241 1.00 47.32 7 ASP C CA 1
ATOM 5009 C C . ASP C 1 11 ? 26.589 1.682 -6.719 1.00 45.77 7 ASP C C 1
ATOM 5010 O O . ASP C 1 11 ? 25.766 2.459 -6.268 1.00 47.30 7 ASP C O 1
ATOM 5012 N N . SER C 1 12 ? 27.416 0.986 -5.934 1.00 43.17 8 SER C N 1
ATOM 5013 C CA . SER C 1 12 ? 27.366 1.083 -4.476 1.00 42.41 8 SER C CA 1
ATOM 5014 C C . SER C 1 12 ? 28.648 1.735 -4.000 1.00 40.70 8 SER C C 1
ATOM 5015 O O . SER C 1 12 ? 29.733 1.211 -4.246 1.00 42.63 8 SER C O 1
ATOM 5018 N N . LYS C 1 13 ? 28.537 2.877 -3.341 1.00 38.93 9 LYS C N 1
ATOM 5019 C CA . LYS C 1 13 ? 29.715 3.606 -2.890 1.00 40.39 9 LYS C CA 1
ATOM 5020 C C . LYS C 1 13 ? 30.243 3.108 -1.518 1.00 38.21 9 LYS C C 1
ATOM 5021 O O . LYS C 1 13 ? 31.450 3.041 -1.316 1.00 38.84 9 LYS C O 1
ATOM 5027 N N . ARG C 1 14 ? 29.350 2.777 -0.595 1.00 34.26 10 ARG C N 1
ATOM 5028 C CA . ARG C 1 14 ? 29.742 2.422 0.780 1.00 30.76 10 ARG C CA 1
ATOM 5029 C C . ARG C 1 14 ? 29.421 0.958 1.052 1.00 27.63 10 ARG C C 1
ATOM 5030 O O . ARG C 1 14 ? 28.260 0.551 1.023 1.00 28.02 10 ARG C O 1
ATOM 5038 N N . LEU C 1 15 ? 30.467 0.166 1.270 1.00 25.16 11 LEU C N 1
ATOM 5039 C CA . LEU C 1 15 ? 30.369 -1.288 1.319 1.00 23.02 11 LEU C CA 1
ATOM 5040 C C . LEU C 1 15 ? 30.811 -1.826 2.650 1.00 21.22 11 LEU C C 1
ATOM 5041 O O . LEU C 1 15 ? 31.816 -1.368 3.194 1.00 21.09 11 LEU C O 1
ATOM 5046 N N . VAL C 1 16 ? 30.062 -2.793 3.180 1.00 19.64 12 VAL C N 1
ATOM 5047 C CA . VAL C 1 16 ? 30.520 -3.601 4.298 1.00 18.45 12 VAL C CA 1
ATOM 5048 C C . VAL C 1 16 ? 30.907 -4.984 3.725 1.00 19.91 12 VAL C C 1
ATOM 5049 O O . VAL C 1 16 ? 30.084 -5.635 3.096 1.00 20.69 12 VAL C O 1
ATOM 5053 N N . VAL C 1 17 ? 32.164 -5.372 3.902 1.00 19.35 13 VAL C N 1
ATOM 5054 C CA . VAL C 1 17 ? 32.682 -6.591 3.368 1.00 21.22 13 VAL C CA 1
ATOM 5055 C C . VAL C 1 17 ? 32.912 -7.512 4.551 1.00 20.82 13 VAL C C 1
ATOM 5056 O O . VAL C 1 17 ? 33.703 -7.201 5.434 1.00 19.79 13 VAL C O 1
ATOM 5060 N N . LYS C 1 18 ? 32.226 -8.645 4.543 1.00 22.13 14 LYS C N 1
ATOM 5061 C CA . LYS C 1 18 ? 32.357 -9.641 5.579 1.00 23.87 14 LYS C CA 1
ATOM 5062 C C . LYS C 1 18 ? 33.012 -10.923 5.043 1.00 25.04 14 LYS C C 1
ATOM 5063 O O . LYS C 1 18 ? 32.555 -11.530 4.067 1.00 24.50 14 LYS C O 1
ATOM 5069 N N . VAL C 1 19 ? 34.109 -11.309 5.666 1.00 25.52 15 VAL C N 1
ATOM 5070 C CA . VAL C 1 19 ? 34.904 -12.432 5.182 1.00 29.96 15 VAL C CA 1
ATOM 5071 C C . VAL C 1 19 ? 34.841 -13.586 6.169 1.00 30.58 15 VAL C C 1
ATOM 5072 O O . VAL C 1 19 ? 35.178 -13.418 7.343 1.00 30.45 15 VAL C O 1
ATOM 5076 N N . GLY C 1 20 ? 34.374 -14.741 5.704 1.00 33.30 16 GLY C N 1
ATOM 5077 C CA . GLY C 1 20 ? 34.171 -15.896 6.588 1.00 35.26 16 GLY C CA 1
ATOM 5078 C C . GLY C 1 20 ? 35.450 -16.469 7.153 1.00 35.32 16 GLY C C 1
ATOM 5079 O O . GLY C 1 20 ? 36.493 -16.314 6.553 1.00 36.28 16 GLY C O 1
ATOM 5080 N N . SER C 1 21 ? 35.343 -17.118 8.309 1.00 39.13 17 SER C N 1
ATOM 5081 C CA . SER C 1 21 ? 36.484 -17.793 8.951 1.00 43.83 17 SER C CA 1
ATOM 5082 C C . SER C 1 21 ? 37.244 -18.712 8.011 1.00 43.77 17 SER C C 1
ATOM 5083 O O . SER C 1 21 ? 38.467 -18.608 7.891 1.00 42.95 17 SER C O 1
ATOM 5086 N N . SER C 1 22 ? 36.508 -19.589 7.338 1.00 45.93 18 SER C N 1
ATOM 5087 C CA . SER C 1 22 ? 37.111 -20.585 6.449 1.00 50.54 18 SER C CA 1
ATOM 5088 C C . SER C 1 22 ? 38.011 -19.955 5.377 1.00 48.73 18 SER C C 1
ATOM 5089 O O . SER C 1 22 ? 39.034 -20.523 5.015 1.00 52.09 18 SER C O 1
ATOM 5092 N N . LEU C 1 23 ? 37.653 -18.756 4.920 1.00 43.37 19 LEU C N 1
ATOM 5093 C CA . LEU C 1 23 ? 38.442 -18.052 3.910 1.00 42.34 19 LEU C CA 1
ATOM 5094 C C . LEU C 1 23 ? 39.728 -17.476 4.460 1.00 43.23 19 LEU C C 1
ATOM 5095 O O . LEU C 1 23 ? 40.707 -17.340 3.743 1.00 44.74 19 LEU C O 1
ATOM 5100 N N . VAL C 1 24 ? 39.716 -17.101 5.731 1.00 49.45 20 VAL C N 1
ATOM 5101 C CA . VAL C 1 24 ? 40.826 -16.334 6.298 1.00 55.33 20 VAL C CA 1
ATOM 5102 C C . VAL C 1 24 ? 41.777 -17.200 7.154 1.00 57.03 20 VAL C C 1
ATOM 5103 O O . VAL C 1 24 ? 42.921 -16.804 7.428 1.00 58.17 20 VAL C O 1
ATOM 5107 N N . THR C 1 25 ? 41.316 -18.402 7.516 1.00 57.49 21 THR C N 1
ATOM 5108 C CA . THR C 1 25 ? 42.082 -19.349 8.327 1.00 57.30 21 THR C CA 1
ATOM 5109 C C . THR C 1 25 ? 42.419 -20.620 7.563 1.00 58.68 21 THR C C 1
ATOM 5110 O O . THR C 1 25 ? 41.671 -21.054 6.695 1.00 64.95 21 THR C O 1
ATOM 5114 N N . ASN C 1 26 ? 43.538 -21.237 7.915 1.00 63.20 22 ASN C N 1
ATOM 5115 C CA . ASN C 1 26 ? 43.835 -22.602 7.454 1.00 67.26 22 ASN C CA 1
ATOM 5116 C C . ASN C 1 26 ? 42.985 -23.674 8.164 1.00 66.66 22 ASN C C 1
ATOM 5117 O O . ASN C 1 26 ? 43.469 -24.438 9.014 1.00 68.17 22 ASN C O 1
ATOM 5122 N N . GLY C 1 30 ? 46.008 -21.597 12.160 1.00 54.78 26 GLY C N 1
ATOM 5123 C CA . GLY C 1 30 ? 46.163 -20.152 12.241 1.00 53.37 26 GLY C CA 1
ATOM 5124 C C . GLY C 1 30 ? 45.597 -19.374 11.060 1.00 51.83 26 GLY C C 1
ATOM 5125 O O . GLY C 1 30 ? 44.619 -19.783 10.468 1.00 51.73 26 GLY C O 1
ATOM 5126 N N . LEU C 1 31 ? 46.227 -18.258 10.706 1.00 50.93 27 LEU C N 1
ATOM 5127 C CA . LEU C 1 31 ? 45.737 -17.393 9.616 1.00 51.86 27 LEU C CA 1
ATOM 5128 C C . LEU C 1 31 ? 46.446 -17.651 8.292 1.00 51.19 27 LEU C C 1
ATOM 5129 O O . LEU C 1 31 ? 47.641 -17.922 8.257 1.00 50.68 27 LEU C O 1
ATOM 5134 N N . ASP C 1 32 ? 45.676 -17.581 7.214 1.00 50.86 28 ASP C N 1
ATOM 5135 C CA . ASP C 1 32 ? 46.217 -17.639 5.861 1.00 49.96 28 ASP C CA 1
ATOM 5136 C C . ASP C 1 32 ? 46.619 -16.218 5.481 1.00 45.63 28 ASP C C 1
ATOM 5137 O O . ASP C 1 32 ? 45.803 -15.460 4.978 1.00 44.54 28 ASP C O 1
ATOM 5142 N N . HIS C 1 33 ? 47.872 -15.857 5.731 1.00 47.13 29 HIS C N 1
ATOM 5143 C CA . HIS C 1 33 ? 48.346 -14.487 5.476 1.00 49.49 29 HIS C CA 1
ATOM 5144 C C . HIS C 1 33 ? 48.243 -14.080 3.999 1.00 51.55 29 HIS C C 1
ATOM 5145 O O . HIS C 1 33 ? 48.080 -12.902 3.689 1.00 49.81 29 HIS C O 1
ATOM 5152 N N . ASP C 1 34 ? 48.381 -15.046 3.097 1.00 54.99 30 ASP C N 1
ATOM 5153 C CA . ASP C 1 34 ? 48.372 -14.762 1.664 1.00 57.94 30 ASP C CA 1
ATOM 5154 C C . ASP C 1 34 ? 46.973 -14.405 1.230 1.00 51.95 30 ASP C C 1
ATOM 5155 O O . ASP C 1 34 ? 46.783 -13.485 0.454 1.00 51.23 30 ASP C O 1
ATOM 5160 N N . ALA C 1 35 ? 45.989 -15.131 1.746 1.00 49.50 31 ALA C N 1
ATOM 5161 C CA . ALA C 1 35 ? 44.598 -14.848 1.413 1.00 47.78 31 ALA C CA 1
ATOM 5162 C C . ALA C 1 35 ? 44.163 -13.483 1.960 1.00 47.33 31 ALA C C 1
ATOM 5163 O O . ALA C 1 35 ? 43.395 -12.767 1.317 1.00 49.86 31 ALA C O 1
ATOM 5165 N N . ILE C 1 36 ? 44.665 -13.121 3.138 1.00 45.09 32 ILE C N 1
ATOM 5166 C CA . ILE C 1 36 ? 44.391 -11.793 3.703 1.00 46.51 32 ILE C CA 1
ATOM 5167 C C . ILE C 1 36 ? 45.005 -10.704 2.798 1.00 43.25 32 ILE C C 1
ATOM 5168 O O . ILE C 1 36 ? 44.399 -9.665 2.584 1.00 43.10 32 ILE C O 1
ATOM 5173 N N . GLY C 1 37 ? 46.215 -10.949 2.298 1.00 43.22 33 GLY C N 1
ATOM 5174 C CA . GLY C 1 37 ? 46.889 -10.023 1.397 1.00 40.57 33 GLY C CA 1
ATOM 5175 C C . GLY C 1 37 ? 46.089 -9.805 0.141 1.00 40.51 33 GLY C C 1
ATOM 5176 O O . GLY C 1 37 ? 45.972 -8.677 -0.330 1.00 38.94 33 GLY C O 1
ATOM 5177 N N . ARG C 1 38 ? 45.488 -10.874 -0.380 1.00 41.06 34 ARG C N 1
ATOM 5178 C CA . ARG C 1 38 ? 44.632 -10.748 -1.552 1.00 43.13 34 ARG C CA 1
ATOM 5179 C C . ARG C 1 38 ? 43.376 -9.924 -1.281 1.00 42.51 34 ARG C C 1
ATOM 5180 O O . ARG C 1 38 ? 42.998 -9.078 -2.103 1.00 43.41 34 ARG C O 1
ATOM 5188 N N . TRP C 1 39 ? 42.743 -10.129 -0.124 1.00 40.71 35 TRP C N 1
ATOM 5189 C CA . TRP C 1 39 ? 41.578 -9.307 0.229 1.00 39.97 35 TRP C CA 1
ATOM 5190 C C . TRP C 1 39 ? 41.986 -7.861 0.406 1.00 37.34 35 TRP C C 1
ATOM 5191 O O . TRP C 1 39 ? 41.298 -6.955 -0.026 1.00 34.91 35 TRP C O 1
ATOM 5202 N N . ALA C 1 40 ? 43.096 -7.654 1.098 1.00 37.68 36 ALA C N 1
ATOM 5203 C CA . ALA C 1 40 ? 43.612 -6.310 1.320 1.00 36.47 36 ALA C CA 1
ATOM 5204 C C . ALA C 1 40 ? 43.897 -5.611 0.006 1.00 38.79 36 ALA C C 1
ATOM 5205 O O . ALA C 1 40 ? 43.572 -4.441 -0.153 1.00 39.76 36 ALA C O 1
ATOM 5207 N N . ALA C 1 41 ? 44.479 -6.332 -0.956 1.00 38.67 37 ALA C N 1
ATOM 5208 C CA . ALA C 1 41 ? 44.757 -5.764 -2.277 1.00 39.31 37 ALA C CA 1
ATOM 5209 C C . ALA C 1 41 ? 43.476 -5.408 -3.023 1.00 39.85 37 ALA C C 1
ATOM 5210 O O . ALA C 1 41 ? 43.388 -4.355 -3.652 1.00 41.64 37 ALA C O 1
ATOM 5212 N N . GLN C 1 42 ? 42.473 -6.279 -2.957 1.00 39.10 38 GLN C N 1
ATOM 5213 C CA . GLN C 1 42 ? 41.180 -6.002 -3.592 1.00 39.91 38 GLN C CA 1
ATOM 5214 C C . GLN C 1 42 ? 40.475 -4.823 -2.945 1.00 40.00 38 GLN C C 1
ATOM 5215 O O . GLN C 1 42 ? 39.953 -3.934 -3.634 1.00 41.88 38 GLN C O 1
ATOM 5221 N N . ILE C 1 43 ? 40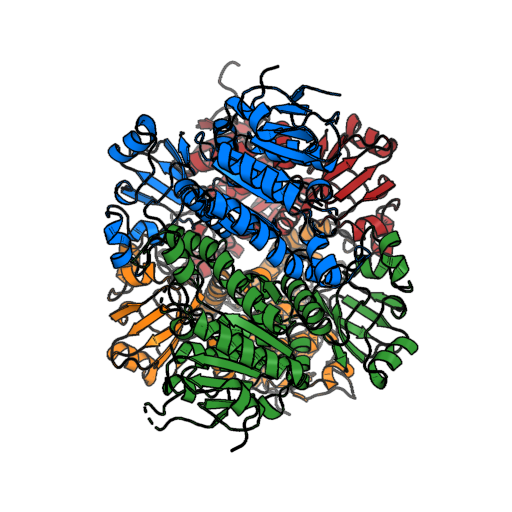.454 -4.802 -1.622 1.00 40.49 39 ILE C N 1
ATOM 5222 C CA . ILE C 1 43 ? 39.821 -3.687 -0.913 1.00 42.10 39 ILE C CA 1
ATOM 5223 C C . ILE C 1 43 ? 40.544 -2.370 -1.210 1.00 46.12 39 ILE C C 1
ATOM 5224 O O . ILE C 1 43 ? 39.896 -1.340 -1.407 1.00 47.30 39 ILE C O 1
ATOM 5229 N N . ALA C 1 44 ? 41.873 -2.418 -1.265 1.00 48.59 40 ALA C N 1
ATOM 5230 C CA . ALA C 1 44 ? 42.671 -1.255 -1.641 1.00 50.99 40 ALA C CA 1
ATOM 5231 C C . ALA C 1 44 ? 42.307 -0.725 -3.017 1.00 52.84 40 ALA C C 1
ATOM 5232 O O . ALA C 1 44 ? 42.206 0.482 -3.206 1.00 56.08 40 ALA C O 1
ATOM 5234 N N . ALA C 1 45 ? 42.110 -1.613 -3.987 1.00 52.13 41 ALA C N 1
ATOM 5235 C CA . ALA C 1 45 ? 41.686 -1.185 -5.315 1.00 50.19 41 ALA C CA 1
ATOM 5236 C C . ALA C 1 45 ? 40.290 -0.558 -5.311 1.00 51.62 41 ALA C C 1
ATOM 5237 O O . ALA C 1 45 ? 40.026 0.376 -6.073 1.00 54.98 41 ALA C O 1
ATOM 5239 N N . LEU C 1 46 ? 39.379 -1.076 -4.489 1.00 50.19 42 LEU C N 1
ATOM 5240 C CA . LEU C 1 46 ? 38.051 -0.461 -4.350 1.00 49.29 42 LEU C CA 1
ATOM 5241 C C . LEU C 1 46 ? 38.147 0.927 -3.726 1.00 48.41 42 LEU C C 1
ATOM 5242 O O . LEU C 1 46 ? 37.505 1.861 -4.167 1.00 46.60 42 LEU C O 1
ATOM 5247 N N . ARG C 1 47 ? 38.957 1.031 -2.685 1.00 50.57 43 ARG C N 1
ATOM 5248 C CA . ARG C 1 47 ? 39.238 2.282 -1.994 1.00 53.60 43 ARG C CA 1
ATOM 5249 C C . ARG C 1 47 ? 39.785 3.354 -2.945 1.00 58.75 43 ARG C C 1
ATOM 5250 O O . ARG C 1 47 ? 39.456 4.534 -2.799 1.00 60.61 43 ARG C O 1
ATOM 5258 N N . ASN C 1 48 ? 40.606 2.939 -3.916 1.00 63.29 44 ASN C N 1
ATOM 5259 C CA . ASN C 1 48 ? 41.200 3.852 -4.908 1.00 65.23 44 ASN C CA 1
ATOM 5260 C C . ASN C 1 48 ? 40.259 4.214 -6.049 1.00 66.91 44 ASN C C 1
ATOM 5261 O O . ASN C 1 48 ? 40.507 5.171 -6.778 1.00 66.58 44 ASN C O 1
ATOM 5266 N N . GLU C 1 49 ? 39.198 3.435 -6.224 1.00 66.50 45 GLU C N 1
ATOM 5267 C CA . GLU C 1 49 ? 38.153 3.759 -7.181 1.00 65.44 45 GLU C CA 1
ATOM 5268 C C . GLU C 1 49 ? 37.094 4.661 -6.496 1.00 62.23 45 GLU C C 1
ATOM 5269 O O . GLU C 1 49 ? 36.139 5.112 -7.135 1.00 62.52 45 GLU C O 1
ATOM 5275 N N . GLY C 1 50 ? 37.279 4.957 -5.208 1.00 58.53 46 GLY C N 1
ATOM 5276 C CA . GLY C 1 50 ? 36.392 5.888 -4.489 1.00 55.29 46 GLY C CA 1
ATOM 5277 C C . GLY C 1 50 ? 35.377 5.235 -3.564 1.00 50.53 46 GLY C C 1
ATOM 5278 O O . GLY C 1 50 ? 34.548 5.929 -2.983 1.00 52.90 46 GLY C O 1
ATOM 5279 N N . LYS C 1 51 ? 35.423 3.908 -3.419 1.00 47.83 47 LYS C N 1
ATOM 5280 C CA . LYS C 1 51 ? 34.496 3.215 -2.517 1.00 42.49 47 LYS C CA 1
ATOM 5281 C C . LYS C 1 51 ? 34.916 3.478 -1.082 1.00 40.98 47 LYS C C 1
ATOM 5282 O O . LYS C 1 51 ? 36.100 3.668 -0.813 1.00 45.08 47 LYS C O 1
ATOM 5288 N N . GLU C 1 52 ? 33.941 3.470 -0.180 1.00 36.57 48 GLU C N 1
ATOM 5289 C CA . GLU C 1 52 ? 34.161 3.504 1.255 1.00 34.35 48 GLU C CA 1
ATOM 5290 C C . GLU C 1 52 ? 33.863 2.094 1.745 1.00 31.80 48 GLU C C 1
ATOM 5291 O O . GLU C 1 52 ? 32.811 1.541 1.435 1.00 28.90 48 GLU C O 1
ATOM 5297 N N . VAL C 1 53 ? 34.834 1.493 2.425 1.00 30.32 49 VAL C N 1
ATOM 5298 C CA . VAL C 1 53 ? 34.784 0.091 2.775 1.00 27.87 49 VAL C CA 1
ATOM 5299 C C . VAL C 1 53 ? 35.017 -0.077 4.251 1.00 25.55 49 VAL C C 1
ATOM 5300 O O . VAL C 1 53 ? 35.933 0.504 4.809 1.00 23.67 49 VAL C O 1
ATOM 5304 N N . VAL C 1 54 ? 34.155 -0.871 4.876 1.00 24.69 50 VAL C N 1
ATOM 5305 C CA . VAL C 1 54 ? 34.322 -1.336 6.248 1.00 23.26 50 VAL C CA 1
ATOM 5306 C C . VAL C 1 54 ? 34.468 -2.845 6.160 1.00 23.09 50 VAL C C 1
ATOM 5307 O O . VAL C 1 54 ? 33.731 -3.490 5.437 1.00 23.48 50 VAL C O 1
ATOM 5311 N N . LEU C 1 55 ? 35.418 -3.390 6.908 1.00 23.47 51 LEU C N 1
ATOM 5312 C CA . LEU C 1 55 ? 35.698 -4.795 6.921 1.00 23.49 51 LEU C CA 1
ATOM 5313 C C . LEU C 1 55 ? 35.250 -5.444 8.208 1.00 22.68 51 LEU C C 1
ATOM 5314 O O . LEU C 1 55 ? 35.585 -4.969 9.293 1.00 22.77 51 LEU C O 1
ATOM 5319 N N . VAL C 1 56 ? 34.450 -6.497 8.089 1.00 20.58 52 VAL C N 1
ATOM 5320 C CA . VAL C 1 56 ? 34.099 -7.317 9.191 1.00 20.55 52 VAL C CA 1
ATOM 5321 C C . VAL C 1 56 ? 34.751 -8.701 8.953 1.00 21.44 52 VAL C C 1
ATOM 5322 O O . VAL C 1 56 ? 34.307 -9.455 8.122 1.00 20.06 52 VAL C O 1
ATOM 5326 N N . SER C 1 57 ? 35.776 -9.027 9.718 1.00 23.99 53 SER C N 1
ATOM 5327 C CA . SER C 1 57 ? 36.508 -10.258 9.492 1.00 27.76 53 SER C CA 1
ATOM 5328 C C . SER C 1 57 ? 36.501 -11.184 10.695 1.00 29.62 53 SER C C 1
ATOM 5329 O O . SER C 1 57 ? 36.602 -10.709 11.786 1.00 29.98 53 SER C O 1
ATOM 5332 N N . SER C 1 58 ? 36.395 -12.491 10.450 1.00 33.95 54 SER C N 1
ATOM 5333 C CA . SER C 1 58 ? 36.541 -13.538 11.451 1.00 36.80 54 SER C CA 1
ATOM 5334 C C . SER C 1 58 ? 37.999 -13.954 11.509 1.00 34.70 54 SER C C 1
ATOM 5335 O O . SER C 1 58 ? 38.831 -13.367 10.812 1.00 33.38 54 SER C O 1
ATOM 5338 N N . GLY C 1 59 ? 38.308 -14.973 12.311 1.00 32.11 55 GLY C N 1
ATOM 5339 C CA . GLY C 1 59 ? 39.688 -15.504 12.369 1.00 33.96 55 GLY C CA 1
ATOM 5340 C C . GLY C 1 59 ? 40.390 -15.360 13.716 1.00 31.72 55 GLY C C 1
ATOM 5341 O O . GLY C 1 59 ? 41.477 -15.917 13.914 1.00 35.82 55 GLY C O 1
ATOM 5342 N N . ALA C 1 60 ? 39.831 -14.567 14.616 1.00 27.53 56 ALA C N 1
ATOM 5343 C CA . ALA C 1 60 ? 40.528 -14.252 15.853 1.00 27.33 56 ALA C CA 1
ATOM 5344 C C . ALA C 1 60 ? 40.794 -15.492 16.722 1.00 26.27 56 ALA C C 1
ATOM 5345 O O . ALA C 1 60 ? 41.874 -15.618 17.299 1.00 28.33 56 ALA C O 1
ATOM 5347 N N . ILE C 1 61 ? 39.818 -16.385 16.841 1.00 25.21 57 ILE C N 1
ATOM 5348 C CA . ILE C 1 61 ? 39.976 -17.558 17.701 1.00 27.72 57 ILE C CA 1
ATOM 5349 C C . ILE C 1 61 ? 41.022 -18.513 17.137 1.00 27.94 57 ILE C C 1
ATOM 5350 O O . ILE C 1 61 ? 41.882 -19.012 17.887 1.00 29.58 57 ILE C O 1
ATOM 5355 N N . ALA C 1 62 ? 40.997 -18.717 15.818 1.00 27.10 58 ALA C N 1
ATOM 5356 C CA . ALA C 1 62 ? 41.989 -19.526 15.134 1.00 28.16 58 ALA C CA 1
ATOM 5357 C C . ALA C 1 62 ? 43.393 -18.987 15.310 1.00 28.02 58 ALA C C 1
ATOM 5358 O O . ALA C 1 62 ? 44.318 -19.760 15.504 1.00 30.14 58 ALA C O 1
ATOM 5360 N N . GLU C 1 63 ? 43.567 -17.674 15.223 1.00 28.40 59 GLU C N 1
ATOM 5361 C CA . GLU C 1 63 ? 44.882 -17.053 15.415 1.00 28.04 59 GLU C CA 1
ATOM 5362 C C . GLU C 1 63 ? 45.319 -17.198 16.854 1.00 28.38 59 GLU C C 1
ATOM 5363 O O . GLU C 1 63 ? 46.480 -17.491 17.142 1.00 29.87 59 GLU C O 1
ATOM 5369 N N . GLY C 1 64 ? 44.378 -16.991 17.771 1.00 27.50 60 GLY C N 1
ATOM 5370 C CA . GLY C 1 64 ? 44.665 -17.137 19.174 1.00 27.58 60 GLY C CA 1
ATOM 5371 C C . GLY C 1 64 ? 45.125 -18.545 19.501 1.00 28.40 60 GLY C C 1
ATOM 5372 O O . GLY C 1 64 ? 46.083 -18.726 20.240 1.00 27.08 60 GLY C O 1
ATOM 5373 N N . MET C 1 65 ? 44.414 -19.523 18.960 1.00 28.56 61 MET C N 1
ATOM 5374 C CA . MET C 1 65 ? 44.750 -20.925 19.147 1.00 31.39 61 MET C CA 1
ATOM 5375 C C . MET C 1 65 ? 46.186 -21.157 18.713 1.00 32.73 61 MET C C 1
ATOM 5376 O O . MET C 1 65 ? 46.968 -21.715 19.468 1.00 33.90 61 MET C O 1
ATOM 5381 N N . GLN C 1 66 ? 46.532 -20.693 17.517 1.00 32.32 62 GLN C N 1
ATOM 5382 C CA . GLN C 1 66 ? 47.883 -20.867 17.005 1.00 33.47 62 GLN C CA 1
ATOM 5383 C C . GLN C 1 66 ? 48.923 -20.237 17.927 1.00 34.44 62 GLN C C 1
ATOM 5384 O O . GLN C 1 66 ? 49.944 -20.862 18.256 1.00 33.13 62 GLN C O 1
ATOM 5386 N N . ARG C 1 67 ? 48.654 -19.019 18.366 1.00 33.74 63 ARG C N 1
ATOM 5387 C CA . ARG C 1 67 ? 49.599 -18.314 19.231 1.00 36.13 63 ARG C CA 1
ATOM 5388 C C . ARG C 1 67 ? 49.727 -18.939 20.621 1.00 35.59 63 ARG C C 1
ATOM 5389 O O . ARG C 1 67 ? 50.769 -18.804 21.256 1.00 35.57 63 ARG C O 1
ATOM 5397 N N . LEU C 1 68 ? 48.678 -19.614 21.087 1.00 33.62 64 LEU C N 1
ATOM 5398 C CA . LEU C 1 68 ? 48.718 -20.269 22.388 1.00 34.78 64 LEU C CA 1
ATOM 5399 C C . LEU C 1 68 ? 49.139 -21.731 22.327 1.00 36.57 64 LEU C C 1
ATOM 5400 O O . LEU C 1 68 ? 49.226 -22.391 23.359 1.00 36.74 64 LEU C O 1
ATOM 5405 N N . GLY C 1 69 ? 49.400 -22.242 21.127 1.00 36.65 65 GLY C N 1
ATOM 5406 C CA . GLY C 1 69 ? 49.839 -23.614 20.964 1.00 39.06 65 GLY C CA 1
ATOM 5407 C C . GLY C 1 69 ? 48.733 -24.649 21.073 1.00 40.45 65 GLY C C 1
ATOM 5408 O O . GLY C 1 69 ? 48.998 -25.802 21.435 1.00 42.91 65 GLY C O 1
ATOM 5409 N N . TRP C 1 70 ? 47.498 -24.258 20.765 1.00 38.89 66 TRP C N 1
ATOM 5410 C CA . TRP C 1 70 ? 46.360 -25.176 20.824 1.00 38.94 66 TRP C CA 1
ATOM 5411 C C . TRP C 1 70 ? 46.008 -25.699 19.436 1.00 40.59 66 TRP C C 1
ATOM 5412 O O . TRP C 1 70 ? 45.795 -24.926 18.510 1.00 42.57 66 TRP C O 1
ATOM 5423 N N . SER C 1 71 ? 45.923 -27.016 19.298 1.00 44.70 67 SER C N 1
ATOM 5424 C CA . SER C 1 71 ? 45.556 -27.651 18.016 1.00 48.30 67 SER C CA 1
ATOM 5425 C C . SER C 1 71 ? 44.041 -27.892 17.886 1.00 48.41 67 SER C C 1
ATOM 5426 O O . SER C 1 71 ? 43.522 -27.978 16.776 1.00 48.21 67 SER C O 1
ATOM 5429 N N . ARG C 1 72 ? 43.356 -28.001 19.023 1.00 48.98 68 ARG C N 1
ATOM 5430 C CA . ARG C 1 72 ? 41.914 -28.219 19.070 1.00 48.71 68 ARG C CA 1
ATOM 5431 C C . ARG C 1 72 ? 41.191 -26.969 19.627 1.00 46.84 68 ARG C C 1
ATOM 5432 O O . ARG C 1 72 ? 41.662 -26.315 20.566 1.00 42.93 68 ARG C O 1
ATOM 5434 N N . ARG C 1 73 ? 40.074 -26.613 18.995 1.00 46.58 69 ARG C N 1
ATOM 5435 C CA . ARG C 1 73 ? 39.250 -25.520 19.456 1.00 45.66 69 ARG C CA 1
ATOM 5436 C C . ARG C 1 73 ? 38.798 -25.838 20.882 1.00 45.56 69 ARG C C 1
ATOM 5437 O O . ARG C 1 73 ? 38.263 -26.907 21.141 1.00 44.94 69 ARG C O 1
ATOM 5445 N N . PRO C 1 74 ? 39.038 -24.919 21.820 1.00 43.89 70 PRO C N 1
ATOM 5446 C CA . PRO C 1 74 ? 38.633 -25.211 23.201 1.00 44.05 70 PRO C CA 1
ATOM 5447 C C . PRO C 1 74 ? 37.117 -25.240 23.366 1.00 41.40 70 PRO C C 1
ATOM 5448 O O . PRO C 1 74 ? 36.408 -24.575 22.624 1.00 39.12 70 PRO C O 1
ATOM 5452 N N . ARG C 1 75 ? 36.654 -26.047 24.315 1.00 42.96 71 ARG C N 1
ATOM 5453 C CA . ARG C 1 75 ? 35.238 -26.168 24.629 1.00 42.64 71 ARG C CA 1
ATOM 5454 C C . ARG C 1 75 ? 34.803 -25.169 25.679 1.00 39.85 71 ARG C C 1
ATOM 5455 O O . ARG C 1 75 ? 33.668 -24.716 25.644 1.00 36.95 71 ARG C O 1
ATOM 5463 N N . GLU C 1 76 ? 35.686 -24.876 26.635 1.00 39.04 72 GLU C N 1
ATOM 5464 C CA . GLU C 1 76 ? 35.350 -23.954 27.732 1.00 39.90 72 GLU C CA 1
ATOM 5465 C C . GLU C 1 76 ? 35.363 -22.514 27.274 1.00 36.69 72 GLU C C 1
ATOM 5466 O O . GLU C 1 76 ? 36.228 -22.098 26.506 1.00 35.13 72 GLU C O 1
ATOM 5472 N N . ILE C 1 77 ? 34.349 -21.767 27.689 1.00 36.51 73 ILE C N 1
ATOM 5473 C CA . ILE C 1 77 ? 34.123 -20.429 27.149 1.00 34.81 73 ILE C CA 1
ATOM 5474 C C . ILE C 1 77 ? 35.276 -19.472 27.453 1.00 32.79 73 ILE C C 1
ATOM 5475 O O . ILE C 1 77 ? 35.622 -18.631 26.627 1.00 30.32 73 ILE C O 1
ATOM 5480 N N . ASP C 1 78 ? 35.842 -19.592 28.646 1.00 33.47 74 ASP C N 1
ATOM 5481 C CA . ASP C 1 78 ? 36.918 -18.722 29.070 1.00 34.03 74 ASP C CA 1
ATOM 5482 C C . ASP C 1 78 ? 38.157 -18.930 28.214 1.00 32.84 74 ASP C C 1
ATOM 5483 O O . ASP C 1 78 ? 38.808 -17.951 27.859 1.00 31.86 74 ASP C O 1
ATOM 5488 N N . GLU C 1 79 ? 38.440 -20.169 27.799 1.00 32.61 75 GLU C N 1
ATOM 5489 C CA . GLU C 1 79 ? 39.569 -20.417 26.893 1.00 32.71 75 GLU C CA 1
ATOM 5490 C C . GLU C 1 79 ? 39.278 -19.891 25.511 1.00 30.03 75 GLU C C 1
ATOM 5491 O O . GLU C 1 79 ? 40.158 -19.343 24.859 1.00 30.24 75 GLU C O 1
ATOM 5497 N N . LEU C 1 80 ? 38.028 -19.969 25.077 1.00 28.99 76 LEU C N 1
ATOM 5498 C CA . LEU C 1 80 ? 37.625 -19.335 23.830 1.00 27.22 76 LEU C CA 1
ATOM 5499 C C . LEU C 1 80 ? 37.779 -17.816 23.886 1.00 25.60 76 LEU C C 1
ATOM 5500 O O . LEU C 1 80 ? 38.249 -17.203 22.940 1.00 25.09 76 LEU C O 1
ATOM 5505 N N . GLN C 1 81 ? 37.376 -17.198 24.993 1.00 25.05 77 GLN C N 1
ATOM 5506 C CA . GLN C 1 81 ? 37.518 -15.764 25.141 1.00 23.44 77 GLN C CA 1
ATOM 5507 C C . GLN C 1 81 ? 38.992 -15.361 25.134 1.00 23.82 77 GLN C C 1
ATOM 5508 O O . GLN C 1 81 ? 39.351 -14.344 24.561 1.00 23.37 77 GLN C O 1
ATOM 5514 N N . ALA C 1 82 ? 39.830 -16.152 25.789 1.00 25.58 78 ALA C N 1
ATOM 5515 C CA . ALA C 1 82 ? 41.268 -15.888 25.831 1.00 26.57 78 ALA C CA 1
ATOM 5516 C C . ALA C 1 82 ? 41.892 -15.975 24.427 1.00 26.84 78 ALA C C 1
ATOM 5517 O O . ALA C 1 82 ? 42.646 -15.090 24.018 1.00 25.31 78 ALA C O 1
ATOM 5519 N N . ALA C 1 83 ? 41.542 -17.027 23.695 1.00 27.34 79 ALA C N 1
ATOM 5520 C CA . ALA C 1 83 ? 42.005 -17.192 22.324 1.00 26.17 79 ALA C CA 1
ATOM 5521 C C . ALA C 1 83 ? 41.561 -16.024 21.456 1.00 25.59 79 ALA C C 1
ATOM 5522 O O . ALA C 1 83 ? 42.349 -15.498 20.664 1.00 25.71 79 ALA C O 1
ATOM 5524 N N . ALA C 1 84 ? 40.326 -15.574 21.633 1.00 24.26 80 ALA C N 1
ATOM 5525 C CA . ALA C 1 84 ? 39.870 -14.408 20.887 1.00 23.87 80 ALA C CA 1
ATOM 5526 C C . ALA C 1 84 ? 40.698 -13.155 21.189 1.00 24.12 80 ALA C C 1
ATOM 5527 O O . ALA C 1 84 ? 41.070 -12.421 20.269 1.00 23.13 80 ALA C O 1
ATOM 5529 N N . ALA C 1 85 ? 40.970 -12.890 22.461 1.00 24.50 81 ALA C N 1
ATOM 5530 C CA . ALA C 1 85 ? 41.713 -11.704 22.824 1.00 25.24 81 ALA C CA 1
ATOM 5531 C C . ALA C 1 85 ? 43.153 -11.773 22.300 1.00 27.37 81 ALA C C 1
ATOM 5532 O O . ALA C 1 85 ? 43.763 -10.736 21.996 1.00 28.13 81 ALA C O 1
ATOM 5534 N N . VAL C 1 86 ? 43.741 -12.961 22.341 1.00 27.11 82 VAL C N 1
ATOM 5535 C CA . VAL C 1 86 ? 45.091 -13.139 21.845 1.00 28.31 82 VAL C CA 1
ATOM 5536 C C . VAL C 1 86 ? 45.061 -12.975 20.320 1.00 29.37 82 VAL C C 1
ATOM 5537 O O . VAL C 1 86 ? 45.902 -12.301 19.760 1.00 27.97 82 VAL C O 1
ATOM 5541 N N . GLY C 1 87 ? 44.080 -13.604 19.683 1.00 30.16 83 GLY C N 1
ATOM 5542 C CA . GLY C 1 87 ? 44.038 -13.654 18.236 1.00 33.22 83 GLY C CA 1
ATOM 5543 C C . GLY C 1 87 ? 43.688 -12.332 17.564 1.00 36.94 83 GLY C C 1
ATOM 5544 O O . GLY C 1 87 ? 44.153 -12.061 16.478 1.00 33.93 83 GLY C O 1
ATOM 5545 N N . GLN C 1 88 ? 42.851 -11.537 18.226 1.00 40.76 84 GLN C N 1
ATOM 5546 C CA . GLN C 1 88 ? 42.471 -10.217 17.777 1.00 45.55 84 GLN C CA 1
ATOM 5547 C C . GLN C 1 88 ? 43.676 -9.347 17.438 1.00 46.83 84 GLN C C 1
ATOM 5548 O O . GLN C 1 88 ? 43.685 -8.650 16.443 1.00 47.73 84 GLN C O 1
ATOM 5554 N N . MET C 1 89 ? 44.682 -9.389 18.290 1.00 47.20 85 MET C N 1
ATOM 5555 C CA . MET C 1 89 ? 45.930 -8.655 18.080 1.00 51.16 85 MET C CA 1
ATOM 5556 C C . MET C 1 89 ? 46.651 -9.038 16.796 1.00 52.82 85 MET C C 1
ATOM 5557 O O . MET C 1 89 ? 47.137 -8.171 16.063 1.00 56.25 85 MET C O 1
ATOM 5562 N N . GLY C 1 90 ? 46.734 -10.340 16.536 1.00 51.04 86 GLY C N 1
ATOM 5563 C CA . GLY C 1 90 ? 47.391 -10.843 15.342 1.00 48.54 86 GLY C CA 1
ATOM 5564 C C . GLY C 1 90 ? 46.591 -10.547 14.090 1.00 45.77 86 GLY C C 1
ATOM 5565 O O . GLY C 1 90 ? 47.140 -10.119 13.092 1.00 46.35 86 GLY C O 1
ATOM 5566 N N . LEU C 1 91 ? 45.289 -10.777 14.152 1.00 47.24 87 LEU C N 1
ATOM 5567 C CA . LEU C 1 91 ? 44.421 -10.626 12.991 1.00 49.34 87 LEU C CA 1
ATOM 5568 C C . LEU C 1 91 ? 44.509 -9.198 12.449 1.00 50.64 87 LEU C C 1
ATOM 5569 O O . LEU C 1 91 ? 44.595 -8.990 11.239 1.00 52.66 87 LEU C O 1
ATOM 5574 N N . ALA C 1 92 ? 44.513 -8.237 13.360 1.00 47.87 88 ALA C N 1
ATOM 5575 C CA . ALA C 1 92 ? 44.541 -6.836 13.001 1.00 49.61 88 ALA C CA 1
ATOM 5576 C C . ALA C 1 92 ? 45.910 -6.448 12.464 1.00 51.23 88 ALA C C 1
ATOM 5577 O O . ALA C 1 92 ? 45.988 -5.788 11.427 1.00 55.35 88 ALA C O 1
ATOM 5579 N N . GLN C 1 93 ? 46.973 -6.879 13.146 1.00 49.46 89 GLN C N 1
ATOM 5580 C CA . GLN C 1 93 ? 48.355 -6.569 12.716 1.00 49.69 89 GLN C CA 1
ATOM 5581 C C . GLN C 1 93 ? 48.632 -7.031 11.288 1.00 48.63 89 GLN C C 1
ATOM 5582 O O . GLN C 1 93 ? 49.322 -6.343 10.546 1.00 50.09 89 GLN C O 1
ATOM 5584 N N . VAL C 1 94 ? 48.054 -8.170 10.894 1.00 47.38 90 VAL C N 1
ATOM 5585 C CA . VAL C 1 94 ? 48.199 -8.682 9.541 1.00 46.14 90 VAL C CA 1
ATOM 5586 C C . VAL C 1 94 ? 47.478 -7.765 8.573 1.00 44.46 90 VAL C C 1
ATOM 5587 O O . VAL C 1 94 ? 48.052 -7.335 7.574 1.00 44.27 90 VAL C O 1
ATOM 5591 N N . TYR C 1 95 ? 46.223 -7.451 8.875 1.00 42.15 91 TYR C N 1
ATOM 5592 C CA . TYR C 1 95 ? 45.465 -6.544 8.020 1.00 41.59 91 TYR C CA 1
ATOM 5593 C C . TYR C 1 95 ? 46.129 -5.173 7.908 1.00 39.46 91 TYR C C 1
ATOM 5594 O O . TYR C 1 95 ? 46.223 -4.619 6.836 1.00 41.09 91 TYR C O 1
ATOM 5603 N N . GLU C 1 96 ? 46.629 -4.653 9.013 1.00 40.97 92 GLU C N 1
ATOM 5604 C CA . GLU C 1 96 ? 47.278 -3.373 9.006 1.00 46.20 92 GLU C CA 1
ATOM 5605 C C . GLU C 1 96 ? 48.518 -3.366 8.089 1.00 45.91 92 GLU C C 1
ATOM 5606 O O . GLU C 1 96 ? 48.660 -2.471 7.252 1.00 46.12 92 GLU C O 1
ATOM 5612 N N . SER C 1 97 ? 49.372 -4.377 8.238 1.00 45.83 93 SER C N 1
ATOM 5613 C CA . SER C 1 97 ? 50.549 -4.563 7.373 1.00 46.69 93 SER C CA 1
ATOM 5614 C C . SER C 1 97 ? 50.187 -4.605 5.899 1.00 46.45 93 SER C C 1
ATOM 5615 O O . SER C 1 97 ? 50.769 -3.893 5.085 1.00 44.45 93 SER C O 1
ATOM 5618 N N . ARG C 1 98 ? 49.241 -5.465 5.543 1.00 46.63 94 ARG C N 1
ATOM 5619 C CA . ARG C 1 98 ? 48.901 -5.613 4.142 1.00 48.91 94 ARG C CA 1
ATOM 5620 C C . ARG C 1 98 ? 48.285 -4.348 3.585 1.00 48.60 94 ARG C C 1
ATOM 5621 O O . ARG C 1 98 ? 48.618 -3.947 2.470 1.00 51.19 94 ARG C O 1
ATOM 5629 N N . PHE C 1 99 ? 47.420 -3.695 4.362 1.00 45.49 95 PHE C N 1
ATOM 5630 C CA . PHE C 1 99 ? 46.846 -2.423 3.918 1.00 44.77 95 PHE C CA 1
ATOM 5631 C C . PHE C 1 99 ? 47.882 -1.305 3.836 1.00 45.76 95 PHE C C 1
ATOM 5632 O O . PHE C 1 99 ? 47.820 -0.474 2.929 1.00 46.58 95 PHE C O 1
ATOM 5640 N N . ALA C 1 100 ? 48.813 -1.276 4.790 1.00 46.81 96 ALA C N 1
ATOM 5641 C CA . ALA C 1 100 ? 49.926 -0.310 4.781 1.00 49.28 96 ALA C CA 1
ATOM 5642 C C . ALA C 1 100 ? 50.741 -0.368 3.490 1.00 50.14 96 ALA C C 1
ATOM 5643 O O . ALA C 1 100 ? 51.204 0.657 3.013 1.00 52.87 96 ALA C O 1
ATOM 5645 N N . GLU C 1 101 ? 50.909 -1.568 2.927 1.00 52.49 97 GLU C N 1
ATOM 5646 C CA . GLU C 1 101 ? 51.643 -1.756 1.663 1.00 54.31 97 GLU C CA 1
ATOM 5647 C C . GLU C 1 101 ? 50.966 -1.001 0.510 1.00 55.95 97 GLU C C 1
ATOM 5648 O O . GLU C 1 101 ? 51.625 -0.647 -0.468 1.00 60.63 97 GLU C O 1
ATOM 5650 N N . HIS C 1 102 ? 49.662 -0.723 0.638 1.00 53.63 98 HIS C N 1
ATOM 5651 C CA . HIS C 1 102 ? 48.916 0.074 -0.349 1.00 51.44 98 HIS C CA 1
ATOM 5652 C C . HIS C 1 102 ? 48.664 1.505 0.100 1.00 47.95 98 HIS C C 1
ATOM 5653 O O . HIS C 1 102 ? 47.891 2.210 -0.530 1.00 48.88 98 HIS C O 1
ATOM 5660 N N . GLY C 1 103 ? 49.328 1.951 1.165 1.00 46.64 99 GLY C N 1
ATOM 5661 C CA . GLY C 1 103 ? 49.121 3.317 1.692 1.00 46.00 99 GLY C CA 1
ATOM 5662 C C . GLY C 1 103 ? 47.807 3.552 2.429 1.00 45.03 99 GLY C C 1
ATOM 5663 O O . GLY C 1 103 ? 47.376 4.694 2.585 1.00 45.86 99 GLY C O 1
ATOM 5664 N N . ILE C 1 104 ? 47.167 2.484 2.910 1.00 43.35 100 ILE C N 1
ATOM 5665 C CA . ILE C 1 104 ? 45.866 2.630 3.568 1.00 42.66 100 ILE C CA 1
ATOM 5666 C C . ILE C 1 104 ? 45.972 2.458 5.086 1.00 39.91 100 ILE C C 1
ATOM 5667 O O . ILE C 1 104 ? 46.550 1.483 5.545 1.00 39.47 100 ILE C O 1
ATOM 5672 N N . ARG C 1 105 ? 45.424 3.424 5.828 1.00 38.32 101 ARG C N 1
ATOM 5673 C CA . ARG C 1 105 ? 45.285 3.341 7.274 1.00 37.35 101 ARG C CA 1
ATOM 5674 C C . ARG C 1 105 ? 44.087 2.476 7.637 1.00 34.41 101 ARG C C 1
ATOM 5675 O O . ARG C 1 105 ? 43.049 2.515 6.957 1.00 32.94 101 ARG C O 1
ATOM 5683 N N . THR C 1 106 ? 44.224 1.726 8.722 1.00 31.69 102 THR C N 1
ATOM 5684 C CA . THR C 1 106 ? 43.145 0.936 9.261 1.00 29.78 102 THR C CA 1
ATOM 5685 C C . THR C 1 106 ? 42.877 1.345 10.692 1.00 28.59 102 THR C C 1
ATOM 5686 O O . THR C 1 106 ? 43.682 2.002 11.318 1.00 27.71 102 THR C O 1
ATOM 5690 N N . ALA C 1 107 ? 41.730 0.921 11.206 1.00 27.73 103 ALA C N 1
ATOM 5691 C CA . ALA C 1 107 ? 41.397 1.115 12.596 1.00 28.72 103 ALA C CA 1
ATOM 5692 C C . ALA C 1 107 ? 40.690 -0.124 13.124 1.00 29.82 103 ALA C C 1
ATOM 5693 O O . ALA C 1 107 ? 40.014 -0.811 12.367 1.00 30.96 103 ALA C O 1
ATOM 5695 N N . GLN C 1 108 ? 40.879 -0.435 14.404 1.00 29.47 104 GLN C N 1
ATOM 5696 C CA . GLN C 1 108 ? 40.222 -1.576 15.024 1.00 29.05 104 GLN C CA 1
ATOM 5697 C C . GLN C 1 108 ? 39.048 -1.048 15.776 1.00 27.56 104 GLN C C 1
ATOM 5698 O O . GLN C 1 108 ? 39.158 -0.044 16.444 1.00 27.29 104 GLN C O 1
ATOM 5700 N N . ILE C 1 109 ? 37.920 -1.729 15.644 1.00 26.13 105 ILE C N 1
ATOM 5701 C CA . ILE C 1 109 ? 36.697 -1.373 16.310 1.00 24.74 105 ILE C CA 1
ATOM 5702 C C . ILE C 1 109 ? 36.113 -2.670 16.878 1.00 24.07 105 ILE C C 1
ATOM 5703 O O . ILE C 1 109 ? 36.142 -3.702 16.224 1.00 22.94 105 ILE C O 1
ATOM 5708 N N . LEU C 1 110 ? 35.669 -2.637 18.132 1.00 24.13 106 LEU C N 1
ATOM 5709 C CA . LEU C 1 110 ? 35.021 -3.776 18.750 1.00 22.32 106 LEU C CA 1
ATOM 5710 C C . LEU C 1 110 ? 33.656 -3.299 19.165 1.00 22.23 106 LEU C C 1
ATOM 5711 O O . LEU C 1 110 ? 33.519 -2.292 19.828 1.00 23.41 106 LEU C O 1
ATOM 5716 N N . LEU C 1 111 ? 32.640 -4.039 18.760 1.00 24.41 107 LEU C N 1
ATOM 5717 C CA . LEU C 1 111 ? 31.250 -3.688 19.038 1.00 28.10 107 LEU C CA 1
ATOM 5718 C C . LEU C 1 111 ? 30.534 -4.919 19.573 1.00 28.48 107 LEU C C 1
ATOM 5719 O O . LEU C 1 111 ? 30.931 -6.041 19.247 1.00 27.48 107 LEU C O 1
ATOM 5724 N N . THR C 1 112 ? 29.469 -4.722 20.360 1.00 27.30 108 THR C N 1
ATOM 5725 C CA . THR C 1 112 ? 28.534 -5.820 20.676 1.00 29.23 108 THR C CA 1
ATOM 5726 C C . THR C 1 112 ? 27.124 -5.407 20.214 1.00 30.93 108 THR C C 1
ATOM 5727 O O . THR C 1 112 ? 26.845 -4.218 20.094 1.00 26.52 108 THR C O 1
ATOM 5731 N N . HIS C 1 113 ? 26.249 -6.380 19.971 1.00 32.84 109 HIS C N 1
ATOM 5732 C CA . HIS C 1 113 ? 24.870 -6.083 19.528 1.00 38.34 109 HIS C CA 1
ATOM 5733 C C . HIS C 1 113 ? 24.154 -5.282 20.585 1.00 37.17 109 HIS C C 1
ATOM 5734 O O . HIS C 1 113 ? 23.316 -4.453 20.280 1.00 39.89 109 HIS C O 1
ATOM 5741 N N . ALA C 1 114 ? 24.505 -5.511 21.838 1.00 41.01 110 ALA C N 1
ATOM 5742 C CA . ALA C 1 114 ? 23.923 -4.749 22.927 1.00 43.74 110 ALA C CA 1
ATOM 5743 C C . ALA C 1 114 ? 24.238 -3.279 22.761 1.00 42.19 110 ALA C C 1
ATOM 5744 O O . ALA C 1 114 ? 23.335 -2.442 22.871 1.00 41.01 110 ALA C O 1
ATOM 5746 N N . ASP C 1 115 ? 25.513 -2.955 22.521 1.00 42.11 111 ASP C N 1
ATOM 5747 C CA . ASP C 1 115 ? 25.932 -1.551 22.349 1.00 41.09 111 ASP C CA 1
ATOM 5748 C C . ASP C 1 115 ? 24.984 -0.849 21.389 1.00 40.61 111 ASP C C 1
ATOM 5749 O O . ASP C 1 115 ? 24.526 0.266 21.631 1.00 39.12 111 ASP C O 1
ATOM 5754 N N . LEU C 1 116 ? 24.690 -1.520 20.287 1.00 38.44 112 LEU C N 1
ATOM 5755 C CA . LEU C 1 116 ? 23.923 -0.906 19.226 1.00 38.90 112 LEU C CA 1
ATOM 5756 C C . LEU C 1 116 ? 22.422 -0.789 19.509 1.00 41.26 112 LEU C C 1
ATOM 5757 O O . LEU C 1 116 ? 21.707 -0.101 18.781 1.00 42.90 112 LEU C O 1
ATOM 5762 N N . ALA C 1 117 ? 21.956 -1.417 20.581 1.00 40.79 113 ALA C N 1
ATOM 5763 C CA . ALA C 1 117 ? 20.571 -1.264 21.007 1.00 39.98 113 ALA C CA 1
ATOM 5764 C C . ALA C 1 117 ? 20.393 -0.040 21.902 1.00 39.95 113 ALA C C 1
ATOM 5765 O O . ALA C 1 117 ? 19.279 0.429 22.061 1.00 47.64 113 ALA C O 1
ATOM 5767 N N . ASP C 1 118 ? 21.475 0.451 22.502 1.00 37.26 114 ASP C N 1
ATOM 5768 C CA . ASP C 1 118 ? 21.462 1.653 23.326 1.00 34.00 114 ASP C CA 1
ATOM 5769 C C . ASP C 1 118 ? 21.622 2.877 22.441 1.00 31.86 114 ASP C C 1
ATOM 5770 O O . ASP C 1 118 ? 22.574 2.958 21.673 1.00 29.90 114 ASP C O 1
ATOM 5775 N N . ARG C 1 119 ? 20.721 3.846 22.594 1.00 30.98 115 ARG C N 1
ATOM 5776 C CA . ARG C 1 119 ? 20.672 5.033 21.733 1.00 31.50 115 ARG C CA 1
ATOM 5777 C C . ARG C 1 119 ? 21.962 5.833 21.737 1.00 28.98 115 ARG C C 1
ATOM 5778 O O . ARG C 1 119 ? 22.352 6.391 20.733 1.00 27.43 115 ARG C O 1
ATOM 5786 N N . GLU C 1 120 ? 22.609 5.932 22.885 1.00 28.98 116 GLU C N 1
ATOM 5787 C CA . GLU C 1 120 ? 23.797 6.755 22.990 1.00 30.67 116 GLU C CA 1
ATOM 5788 C C . GLU C 1 120 ? 25.005 6.036 22.438 1.00 28.44 116 GLU C C 1
ATOM 5789 O O . GLU C 1 120 ? 25.823 6.629 21.730 1.00 26.09 116 GLU C O 1
ATOM 5795 N N . ARG C 1 121 ? 25.106 4.747 22.735 1.00 27.43 117 ARG C N 1
ATOM 5796 C CA . ARG C 1 121 ? 26.243 3.969 22.250 1.00 28.44 117 ARG C CA 1
ATOM 5797 C C . ARG C 1 121 ? 26.153 3.741 20.757 1.00 24.05 117 ARG C C 1
ATOM 5798 O O . ARG C 1 121 ? 27.163 3.775 20.057 1.00 23.53 117 ARG C O 1
ATOM 5806 N N . TYR C 1 122 ? 24.930 3.597 20.259 1.00 23.72 118 TYR C N 1
ATOM 5807 C CA . TYR C 1 122 ? 24.690 3.561 18.816 1.00 23.93 118 TYR C CA 1
ATOM 5808 C C . TYR C 1 122 ? 25.224 4.802 18.104 1.00 23.22 118 TYR C C 1
ATOM 5809 O O . TYR C 1 122 ? 25.940 4.709 17.101 1.00 21.80 118 TYR C O 1
ATOM 5818 N N . LEU C 1 123 ? 24.869 5.972 18.605 1.00 20.80 119 LEU C N 1
ATOM 5819 C CA . LEU C 1 123 ? 25.313 7.192 17.988 1.00 20.31 119 LEU C CA 1
ATOM 5820 C C . LEU C 1 123 ? 26.814 7.371 18.096 1.00 19.97 119 LEU C C 1
ATOM 5821 O O . LEU C 1 123 ? 27.455 7.850 17.176 1.00 18.58 119 LEU C O 1
ATOM 5826 N N . ASN C 1 124 ? 27.366 7.053 19.260 1.00 21.24 120 ASN C N 1
ATOM 5827 C CA . ASN C 1 124 ? 28.797 7.151 19.451 1.00 20.56 120 ASN C CA 1
ATOM 5828 C C . ASN C 1 124 ? 29.529 6.293 18.436 1.00 20.24 120 ASN C C 1
ATOM 5829 O O . ASN C 1 124 ? 30.528 6.735 17.873 1.00 20.14 120 ASN C O 1
ATOM 5834 N N . ALA C 1 125 ? 29.047 5.071 18.215 1.00 18.43 121 ALA C N 1
ATOM 5835 C CA . ALA C 1 125 ? 29.714 4.167 17.285 1.00 18.66 121 ALA C CA 1
ATOM 5836 C C . ALA C 1 125 ? 29.536 4.616 15.837 1.00 20.08 121 ALA C C 1
ATOM 5837 O O . ALA C 1 125 ? 30.476 4.552 15.020 1.00 18.52 121 ALA C O 1
ATOM 5839 N N . ARG C 1 126 ? 28.329 5.080 15.521 1.00 19.80 122 ARG C N 1
ATOM 5840 C CA . ARG C 1 126 ? 28.045 5.594 14.191 1.00 20.66 122 ARG C CA 1
ATOM 5841 C C . ARG C 1 126 ? 28.931 6.775 13.853 1.00 21.16 122 ARG C C 1
ATOM 5842 O O . ARG C 1 126 ? 29.512 6.850 12.782 1.00 21.30 122 ARG C O 1
ATOM 5850 N N . SER C 1 127 ? 29.054 7.673 14.800 1.00 21.31 123 SER C N 1
ATOM 5851 C CA . SER C 1 127 ? 29.860 8.868 14.632 1.00 24.22 123 SER C CA 1
ATOM 5852 C C . SER C 1 127 ? 31.345 8.533 14.459 1.00 23.72 123 SER C C 1
ATOM 5853 O O . SER C 1 127 ? 32.037 9.101 13.588 1.00 24.55 123 SER C O 1
ATOM 5856 N N . THR C 1 128 ? 31.841 7.595 15.263 1.00 22.54 124 THR C N 1
ATOM 5857 C CA . THR C 1 128 ? 33.223 7.112 15.089 1.00 22.09 124 THR C CA 1
ATOM 5858 C C . THR C 1 128 ? 33.465 6.580 13.676 1.00 21.57 124 THR C C 1
ATOM 5859 O O . THR C 1 128 ? 34.407 6.981 12.970 1.00 20.41 124 THR C O 1
ATOM 5863 N N . LEU C 1 129 ? 32.574 5.712 13.227 1.00 21.06 125 LEU C N 1
ATOM 5864 C CA . LEU C 1 129 ? 32.751 5.107 11.908 1.00 21.54 125 LEU C CA 1
ATOM 5865 C C . LEU C 1 129 ? 32.613 6.080 10.740 1.00 21.65 125 LEU C C 1
ATOM 5866 O O . LEU C 1 129 ? 33.393 5.995 9.775 1.00 19.06 125 LEU C O 1
ATOM 5871 N N . LEU C 1 130 ? 31.627 6.979 10.807 1.00 23.25 126 LEU C N 1
ATOM 5872 C CA . LEU C 1 130 ? 31.439 7.953 9.735 1.00 25.43 126 LEU C CA 1
ATOM 5873 C C . LEU C 1 130 ? 32.632 8.890 9.681 1.00 25.28 126 LEU C C 1
ATOM 5874 O O . LEU C 1 130 ? 33.020 9.323 8.610 1.00 25.74 126 LEU C O 1
ATOM 5879 N N . THR C 1 131 ? 33.213 9.208 10.840 1.00 24.03 127 THR C N 1
ATOM 5880 C CA . THR C 1 131 ? 34.387 10.082 10.857 1.00 23.40 127 THR C CA 1
ATOM 5881 C C . THR C 1 131 ? 35.568 9.367 10.247 1.00 23.15 127 THR C C 1
ATOM 5882 O O . THR C 1 131 ? 36.336 9.951 9.482 1.00 23.16 127 THR C O 1
ATOM 5886 N N . LEU C 1 132 ? 35.729 8.093 10.575 1.00 21.47 128 LEU C N 1
ATOM 5887 C CA . LEU C 1 132 ? 36.830 7.302 9.990 1.00 21.52 128 LEU C CA 1
ATOM 5888 C C . LEU C 1 132 ? 36.713 7.193 8.440 1.00 22.55 128 LEU C C 1
ATOM 5889 O O . LEU C 1 132 ? 37.701 7.353 7.712 1.00 24.23 128 LEU C O 1
ATOM 5894 N N . LEU C 1 133 ? 35.502 6.987 7.942 1.00 21.75 129 LEU C N 1
ATOM 5895 C CA . LEU C 1 133 ? 35.291 6.920 6.508 1.00 23.25 129 LEU C CA 1
ATOM 5896 C C . LEU C 1 133 ? 35.595 8.262 5.788 1.00 24.10 129 LEU C C 1
ATOM 5897 O O . LEU C 1 133 ? 36.260 8.262 4.752 1.00 24.05 129 LEU C O 1
ATOM 5902 N N . ARG C 1 134 ? 35.138 9.356 6.370 1.00 23.80 130 ARG C N 1
ATOM 5903 C CA . ARG C 1 134 ? 35.463 10.697 5.898 1.00 25.90 130 ARG C CA 1
ATOM 5904 C C . ARG C 1 134 ? 36.969 10.885 5.785 1.00 26.11 130 ARG C C 1
ATOM 5905 O O . ARG C 1 134 ? 37.442 11.490 4.837 1.00 26.55 130 ARG C O 1
ATOM 5913 N N . LEU C 1 135 ? 37.725 10.332 6.733 1.00 26.37 131 LEU C N 1
ATOM 5914 C CA . LEU C 1 135 ? 39.189 10.478 6.746 1.00 27.03 131 LEU C CA 1
ATOM 5915 C C . LEU C 1 135 ? 39.884 9.467 5.876 1.00 27.31 131 LEU C C 1
ATOM 5916 O O . LEU C 1 135 ? 41.113 9.465 5.782 1.00 28.54 131 LEU C O 1
ATOM 5921 N N . GLY C 1 136 ? 39.126 8.603 5.221 1.00 25.74 132 GLY C N 1
ATOM 5922 C CA . GLY C 1 136 ? 39.727 7.623 4.298 1.00 26.01 132 GLY C CA 1
ATOM 5923 C C . GLY C 1 136 ? 40.382 6.456 4.974 1.00 25.06 132 GLY C C 1
ATOM 5924 O O . GLY C 1 136 ? 41.238 5.802 4.399 1.00 26.04 132 GLY C O 1
ATOM 5925 N N . VAL C 1 137 ? 39.990 6.183 6.218 1.00 24.25 133 VAL C N 1
ATOM 5926 C CA . VAL C 1 137 ? 40.486 5.029 6.949 1.00 24.59 133 VAL C CA 1
ATOM 5927 C C . VAL C 1 137 ? 39.575 3.819 6.661 1.00 24.84 133 VAL C C 1
ATOM 5928 O O . VAL C 1 137 ? 38.385 3.996 6.490 1.00 27.01 133 VAL C O 1
ATOM 5932 N N . VAL C 1 138 ? 40.129 2.610 6.589 1.00 24.26 134 VAL C N 1
ATOM 5933 C CA . VAL C 1 138 ? 39.321 1.390 6.531 1.00 24.27 134 VAL C CA 1
ATOM 5934 C C . VAL C 1 138 ? 39.119 0.823 7.935 1.00 23.27 134 VAL C C 1
ATOM 5935 O O . VAL C 1 138 ? 40.052 0.302 8.540 1.00 22.88 134 VAL C O 1
ATOM 5939 N N . PRO C 1 139 ? 37.915 0.968 8.497 1.00 23.73 135 PRO C N 1
ATOM 5940 C CA . PRO C 1 139 ? 37.662 0.342 9.793 1.00 22.91 135 PRO C CA 1
ATOM 5941 C C . PRO C 1 139 ? 37.601 -1.175 9.671 1.00 23.43 135 PRO C C 1
ATOM 5942 O O . PRO C 1 139 ? 36.999 -1.690 8.724 1.00 22.72 135 PRO C O 1
ATOM 5946 N N . ILE C 1 140 ? 38.124 -1.866 10.683 1.00 24.53 136 ILE C N 1
ATOM 5947 C CA . ILE C 1 140 ? 38.024 -3.309 10.795 1.00 25.86 136 ILE C CA 1
ATOM 5948 C C . ILE C 1 140 ? 37.289 -3.634 12.072 1.00 25.81 136 ILE C C 1
ATOM 5949 O O . ILE C 1 140 ? 37.743 -3.278 13.166 1.00 26.64 136 ILE C O 1
ATOM 5954 N N . ILE C 1 141 ? 36.127 -4.256 11.924 1.00 24.58 137 ILE C N 1
ATOM 5955 C CA . ILE C 1 141 ? 35.193 -4.412 13.021 1.00 26.06 137 ILE C CA 1
ATOM 5956 C C . ILE C 1 141 ? 35.052 -5.866 13.447 1.00 26.63 137 ILE C C 1
ATOM 5957 O O . ILE C 1 141 ? 34.872 -6.771 12.615 1.00 26.28 137 ILE C O 1
ATOM 5962 N N . ASN C 1 142 ? 35.125 -6.086 14.754 1.00 27.05 138 ASN C N 1
ATOM 5963 C CA A ASN C 1 142 ? 34.866 -7.428 15.333 0.50 27.00 138 ASN C CA 1
ATOM 5964 C CA B ASN C 1 142 ? 34.869 -7.390 15.355 0.50 27.03 138 ASN C CA 1
ATOM 5965 C C . ASN C 1 142 ? 33.999 -7.303 16.584 1.00 27.10 138 ASN C C 1
ATOM 5966 O O . ASN C 1 142 ? 33.794 -6.201 17.130 1.00 26.97 138 ASN C O 1
ATOM 5975 N N . GLU C 1 143 ? 33.443 -8.445 16.975 1.00 25.77 139 GLU C N 1
ATOM 5976 C CA . GLU C 1 143 ? 32.657 -8.581 18.178 1.00 25.69 139 GLU C CA 1
ATOM 5977 C C . GLU C 1 143 ? 33.580 -8.525 19.375 1.00 25.59 139 GLU C C 1
ATOM 5978 O O . GLU C 1 143 ? 34.734 -8.937 19.287 1.00 25.02 139 GLU C O 1
ATOM 5980 N N . ASN C 1 144 ? 33.108 -7.945 20.466 1.00 25.61 140 ASN C N 1
ATOM 5981 C CA . ASN C 1 144 ? 33.897 -7.924 21.703 1.00 24.70 140 ASN C CA 1
ATOM 5982 C C . ASN C 1 144 ? 33.608 -9.142 22.606 1.00 25.27 140 ASN C C 1
ATOM 5983 O O . ASN C 1 144 ? 32.779 -9.052 23.525 1.00 24.87 140 ASN C O 1
ATOM 5988 N N . ASP C 1 145 ? 34.317 -10.239 22.357 1.00 24.03 141 ASP C N 1
ATOM 5989 C CA . ASP C 1 145 ? 34.137 -11.506 23.066 1.00 26.19 141 ASP C CA 1
ATOM 5990 C C . ASP C 1 145 ? 34.601 -11.511 24.536 1.00 25.69 141 ASP C C 1
ATOM 5991 O O . ASP C 1 145 ? 34.244 -12.417 25.297 1.00 26.75 141 ASP C O 1
ATOM 5996 N N . THR C 1 146 ? 35.373 -10.503 24.929 1.00 22.68 142 THR C N 1
ATOM 5997 C CA . THR C 1 146 ? 35.708 -10.321 26.304 1.00 23.87 142 THR C CA 1
ATOM 5998 C C . THR C 1 146 ? 34.462 -10.084 27.171 1.00 24.10 142 THR C C 1
ATOM 5999 O O . THR C 1 146 ? 34.400 -10.560 28.323 1.00 26.61 142 THR C O 1
ATOM 6003 N N . VAL C 1 147 ? 33.475 -9.366 26.642 1.00 22.88 143 VAL C N 1
A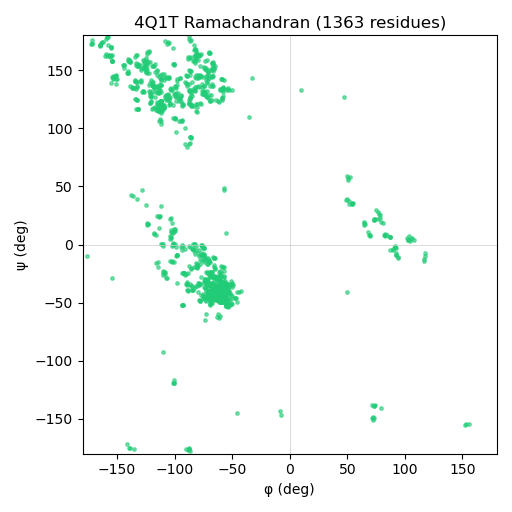TOM 6004 C CA . VAL C 1 147 ? 32.313 -8.987 27.451 1.00 24.05 143 VAL C CA 1
ATOM 6005 C C . VAL C 1 147 ? 31.020 -9.733 27.127 1.00 24.71 143 VAL C C 1
ATOM 6006 O O . VAL C 1 147 ? 30.180 -9.847 27.992 1.00 23.69 143 VAL C O 1
ATOM 6010 N N . VAL C 1 148 ? 30.852 -10.166 25.880 1.00 26.92 144 VAL C N 1
ATOM 6011 C CA . VAL C 1 148 ? 29.622 -10.818 25.406 1.00 28.46 144 VAL C CA 1
ATOM 6012 C C . VAL C 1 148 ? 30.031 -12.072 24.648 1.00 28.16 144 VAL C C 1
ATOM 6013 O O . VAL C 1 148 ? 30.791 -12.001 23.701 1.00 29.18 144 VAL C O 1
ATOM 6017 N N . THR C 1 149 ? 29.505 -13.216 25.049 1.00 27.98 145 THR C N 1
ATOM 6018 C CA . THR C 1 149 ? 29.918 -14.506 24.492 1.00 27.65 145 THR C CA 1
ATOM 6019 C C . THR C 1 149 ? 28.805 -15.244 23.740 1.00 28.51 145 THR C C 1
ATOM 6020 O O . THR C 1 149 ? 28.981 -16.399 23.398 1.00 28.85 145 THR C O 1
ATOM 6024 N N . ASP C 1 150 ? 27.663 -14.596 23.530 1.00 31.86 146 ASP C N 1
ATOM 6025 C CA . ASP C 1 150 ? 26.473 -15.202 22.870 1.00 36.38 146 ASP C CA 1
ATOM 6026 C C . ASP C 1 150 ? 26.778 -15.752 21.482 1.00 37.59 146 ASP C C 1
ATOM 6027 O O . ASP C 1 150 ? 26.203 -16.751 21.063 1.00 37.13 146 ASP C O 1
ATOM 6032 N N . GLU C 1 151 ? 27.673 -15.078 20.771 1.00 3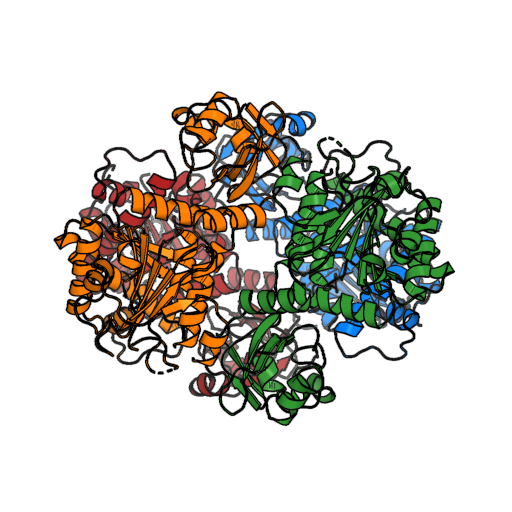9.30 147 GLU C N 1
ATOM 6033 C CA . GLU C 1 151 ? 27.975 -15.370 19.377 1.00 42.83 147 GLU C CA 1
ATOM 6034 C C . GLU C 1 151 ? 29.235 -16.215 19.214 1.00 40.81 147 GLU C C 1
ATOM 6035 O O . GLU C 1 151 ? 29.588 -16.533 18.081 1.00 41.26 147 GLU C O 1
ATOM 6041 N N . ILE C 1 152 ? 29.921 -16.542 20.310 1.00 38.06 148 ILE C N 1
ATOM 6042 C CA . ILE C 1 152 ? 31.207 -17.206 20.227 1.00 40.51 148 ILE C CA 1
ATOM 6043 C C . ILE C 1 152 ? 31.046 -18.621 19.702 1.00 42.80 148 ILE C C 1
ATOM 6044 O O . ILE C 1 152 ? 31.846 -19.058 18.871 1.00 44.82 148 ILE C O 1
ATOM 6049 N N . LYS C 1 153 ? 30.016 -19.317 20.181 1.00 44.25 149 LYS C N 1
ATOM 6050 C CA . LYS C 1 153 ? 29.808 -20.740 19.892 1.00 50.03 149 LYS C CA 1
ATOM 6051 C C . LYS C 1 153 ? 29.626 -21.025 18.392 1.00 53.08 149 LYS C C 1
ATOM 6052 O O . LYS C 1 153 ? 30.424 -21.755 17.788 1.00 57.66 149 LYS C O 1
ATOM 6054 N N . PHE C 1 154 ? 28.579 -20.434 17.815 1.00 54.17 150 PHE C N 1
ATOM 6055 C CA . PHE C 1 154 ? 28.137 -20.734 16.446 1.00 55.25 150 PHE C CA 1
ATOM 6056 C C . PHE C 1 154 ? 28.280 -19.577 15.447 1.00 52.45 150 PHE C C 1
ATOM 6057 O O . PHE C 1 154 ? 28.287 -19.807 14.241 1.00 52.53 150 PHE C O 1
ATOM 6059 N N . GLY C 1 155 ? 28.401 -18.341 15.935 1.00 48.49 151 GLY C N 1
ATOM 6060 C CA . GLY C 1 155 ? 28.315 -17.182 15.051 1.00 43.12 151 GLY C CA 1
ATOM 6061 C C . GLY C 1 155 ? 29.554 -17.039 14.188 1.00 40.23 151 GLY C C 1
ATOM 6062 O O . GLY C 1 155 ? 30.636 -17.485 14.582 1.00 37.16 151 GLY C O 1
ATOM 6063 N N . ASP C 1 156 ? 29.388 -16.475 12.993 1.00 37.95 152 ASP C N 1
ATOM 6064 C CA . ASP C 1 156 ? 30.530 -16.180 12.122 1.00 37.03 152 ASP C CA 1
ATOM 6065 C C . ASP C 1 156 ? 30.361 -14.769 11.616 1.00 34.46 152 ASP C C 1
ATOM 6066 O O . ASP C 1 156 ? 30.615 -14.487 10.439 1.00 37.56 152 ASP C O 1
ATOM 6071 N N . ASN C 1 157 ? 29.886 -13.893 12.501 1.00 30.59 153 ASN C N 1
ATOM 6072 C CA . ASN C 1 157 ? 29.790 -12.452 12.236 1.00 29.51 153 ASN C CA 1
ATOM 6073 C C . ASN C 1 157 ? 28.827 -12.042 11.151 1.00 28.75 153 ASN C C 1
ATOM 6074 O O . ASN C 1 157 ? 28.928 -10.935 10.620 1.00 27.22 153 ASN C O 1
ATOM 6079 N N . ASP C 1 158 ? 27.909 -12.929 10.784 1.00 30.19 154 ASP C N 1
ATOM 6080 C CA . ASP C 1 158 ? 26.909 -12.565 9.775 1.00 29.89 154 ASP C CA 1
ATOM 6081 C C . ASP C 1 158 ? 25.966 -11.482 10.312 1.00 27.43 154 ASP C C 1
ATOM 6082 O O . ASP C 1 158 ? 25.746 -10.478 9.661 1.00 26.14 154 ASP C O 1
ATOM 6087 N N . THR C 1 159 ? 25.493 -11.646 11.541 1.00 25.92 155 THR C N 1
ATOM 6088 C CA . THR C 1 159 ? 24.604 -10.665 12.137 1.00 24.93 155 THR C CA 1
ATOM 6089 C C . THR C 1 159 ? 25.363 -9.370 12.366 1.00 23.82 155 THR C C 1
ATOM 6090 O O . THR C 1 159 ? 24.823 -8.311 12.140 1.00 24.26 155 THR C O 1
ATOM 6094 N N . LEU C 1 160 ? 26.637 -9.443 12.759 1.00 22.34 156 LEU C N 1
ATOM 6095 C CA . LEU C 1 160 ? 27.431 -8.247 12.930 1.00 20.92 156 LEU C CA 1
ATOM 6096 C C . LEU C 1 160 ? 27.556 -7.445 11.624 1.00 20.89 156 LEU C C 1
ATOM 6097 O O . LEU C 1 160 ? 27.358 -6.238 11.616 1.00 19.99 156 LEU C O 1
ATOM 6102 N N . GLY C 1 161 ? 27.808 -8.135 10.516 1.00 20.70 157 GLY C N 1
ATOM 6103 C CA . GLY C 1 161 ? 27.867 -7.487 9.210 1.00 21.49 157 GLY C CA 1
ATOM 6104 C C . GLY C 1 161 ? 26.621 -6.656 8.896 1.00 21.06 157 GLY C C 1
ATOM 6105 O O . GLY C 1 161 ? 26.723 -5.519 8.416 1.00 20.87 157 GLY C O 1
ATOM 6106 N N . ALA C 1 162 ? 25.464 -7.229 9.129 1.00 20.36 158 ALA C N 1
ATOM 6107 C CA . ALA C 1 162 ? 24.197 -6.549 8.854 1.00 22.49 158 ALA C CA 1
ATOM 6108 C C . ALA C 1 162 ? 23.976 -5.372 9.792 1.00 21.42 158 ALA C C 1
ATOM 6109 O O . ALA C 1 162 ? 23.482 -4.324 9.368 1.00 23.47 158 ALA C O 1
ATOM 6111 N N . LEU C 1 163 ? 24.322 -5.545 11.056 1.00 21.91 159 LEU C N 1
ATOM 6112 C CA . LEU C 1 163 ? 24.240 -4.435 12.011 1.00 21.41 159 LEU C CA 1
ATOM 6113 C C . LEU C 1 163 ? 25.197 -3.313 11.619 1.00 21.30 159 LEU C C 1
ATOM 6114 O O . LEU C 1 163 ? 24.826 -2.178 11.710 1.00 20.52 159 LEU C O 1
ATOM 6119 N N . VAL C 1 164 ? 26.403 -3.627 11.143 1.00 19.95 160 VAL C N 1
ATOM 6120 C CA . VAL C 1 164 ? 27.316 -2.597 10.695 1.00 19.89 160 VAL C CA 1
ATOM 6121 C C . VAL C 1 164 ? 26.742 -1.899 9.449 1.00 20.88 160 VAL C C 1
ATOM 6122 O O . VAL C 1 164 ? 26.787 -0.668 9.332 1.00 21.49 160 VAL C O 1
ATOM 6126 N N . ALA C 1 165 ? 26.184 -2.658 8.517 1.00 19.78 161 ALA C N 1
ATOM 6127 C CA . ALA C 1 165 ? 25.553 -2.024 7.356 1.00 20.06 161 ALA C CA 1
ATOM 6128 C C . ALA C 1 165 ? 24.457 -1.010 7.807 1.00 21.01 161 ALA C C 1
ATOM 6129 O O . ALA C 1 165 ? 24.379 0.092 7.283 1.00 22.39 161 ALA C O 1
ATOM 6131 N N . ASN C 1 166 ? 23.621 -1.393 8.752 1.00 21.24 162 ASN C N 1
ATOM 6132 C CA . ASN C 1 166 ? 22.575 -0.490 9.281 1.00 23.12 162 ASN C CA 1
ATOM 6133 C C . ASN C 1 166 ? 23.209 0.696 9.908 1.00 23.53 162 ASN C C 1
ATOM 6134 O O . ASN C 1 166 ? 22.831 1.830 9.630 1.00 25.79 162 ASN C O 1
ATOM 6139 N N . LEU C 1 167 ? 24.226 0.434 10.717 1.00 23.44 163 LEU C N 1
ATOM 6140 C CA . LEU C 1 167 ? 24.905 1.454 11.469 1.00 22.41 163 LEU C CA 1
ATOM 6141 C C . LEU C 1 167 ? 25.482 2.563 10.635 1.00 22.84 163 LEU C C 1
ATOM 6142 O O . LEU C 1 167 ? 25.372 3.752 11.021 1.00 21.70 163 LEU C O 1
ATOM 6147 N N . ILE C 1 168 ? 26.100 2.224 9.503 1.00 22.68 164 ILE C N 1
ATOM 6148 C CA . ILE C 1 168 ? 26.757 3.218 8.681 1.00 22.71 164 ILE C CA 1
ATOM 6149 C C . ILE C 1 168 ? 25.964 3.578 7.432 1.00 24.30 164 ILE C C 1
ATOM 6150 O O . ILE C 1 168 ? 26.450 4.320 6.558 1.00 24.43 164 ILE C O 1
ATOM 6155 N N . GLU C 1 169 ? 24.742 3.073 7.339 1.00 25.03 165 GLU C N 1
ATOM 6156 C CA . GLU C 1 169 ? 23.930 3.201 6.132 1.00 27.54 165 GLU C CA 1
ATOM 6157 C C . GLU C 1 169 ? 24.674 2.772 4.886 1.00 27.25 165 GLU C C 1
ATOM 6158 O O . GLU C 1 169 ? 24.794 3.537 3.942 1.00 27.65 165 GLU C O 1
ATOM 6164 N N . GLY C 1 170 ? 25.178 1.544 4.891 1.00 26.89 166 GLY C N 1
ATOM 6165 C CA . GLY C 1 170 ? 25.888 1.023 3.734 1.00 26.91 166 GLY C CA 1
ATOM 6166 C C . GLY C 1 170 ? 24.965 0.878 2.547 1.00 28.77 166 GLY C C 1
ATOM 6167 O O . GLY C 1 170 ? 23.746 0.660 2.703 1.00 29.23 166 GLY C O 1
ATOM 6168 N N . ASP C 1 171 ? 25.537 0.992 1.356 1.00 28.84 167 ASP C N 1
ATOM 6169 C CA . ASP C 1 171 ? 24.805 0.733 0.137 1.00 30.65 167 ASP C CA 1
ATOM 6170 C C . ASP C 1 171 ? 24.694 -0.761 -0.055 1.00 29.60 167 ASP C C 1
ATOM 6171 O O . ASP C 1 171 ? 23.670 -1.251 -0.537 1.00 30.33 167 ASP C O 1
ATOM 6176 N N . ALA C 1 172 ? 25.719 -1.497 0.363 1.00 27.94 168 ALA C N 1
ATOM 6177 C CA . ALA C 1 172 ? 25.702 -2.957 0.204 1.00 28.05 168 ALA C CA 1
ATOM 6178 C C . ALA C 1 172 ? 26.547 -3.703 1.230 1.00 25.91 168 ALA C C 1
ATOM 6179 O O . ALA C 1 172 ? 27.596 -3.233 1.654 1.00 26.16 168 ALA C O 1
ATOM 6181 N N . LEU C 1 173 ? 26.048 -4.872 1.617 1.00 24.76 169 LEU C N 1
ATOM 6182 C CA . LEU C 1 173 ? 26.753 -5.818 2.443 1.00 22.80 169 LEU C CA 1
ATOM 6183 C C . LEU C 1 173 ? 27.216 -6.932 1.513 1.00 22.13 169 LEU C C 1
ATOM 6184 O O . LEU C 1 173 ? 26.396 -7.514 0.806 1.00 22.49 169 LEU C O 1
ATOM 6189 N N . ILE C 1 174 ? 28.505 -7.243 1.529 1.00 20.63 170 ILE C N 1
ATOM 6190 C CA . ILE C 1 174 ? 29.019 -8.376 0.782 1.00 21.41 170 ILE C CA 1
ATOM 6191 C C . ILE C 1 174 ? 29.505 -9.456 1.731 1.00 20.86 170 ILE C C 1
ATOM 6192 O O . ILE C 1 174 ? 30.473 -9.272 2.478 1.00 19.89 170 ILE C O 1
ATOM 6197 N N . ILE C 1 175 ? 28.840 -10.596 1.693 1.00 21.98 171 ILE C N 1
ATOM 6198 C CA . ILE C 1 175 ? 29.218 -11.742 2.480 1.00 22.42 171 ILE C CA 1
ATOM 6199 C C . ILE C 1 175 ? 29.993 -12.734 1.616 1.00 23.52 171 ILE C C 1
ATOM 6200 O O . ILE C 1 175 ? 29.435 -13.419 0.757 1.00 25.45 171 ILE C O 1
ATOM 6205 N N . LEU C 1 176 ? 31.281 -12.839 1.865 1.00 23.30 172 LEU C N 1
ATOM 6206 C CA . LEU C 1 176 ? 32.139 -13.770 1.158 1.00 25.52 172 LEU C CA 1
ATOM 6207 C C . LEU C 1 176 ? 32.263 -15.059 1.951 1.00 27.05 172 LEU C C 1
ATOM 6208 O O . LEU C 1 176 ? 32.601 -15.006 3.117 1.00 26.34 172 LEU C O 1
ATOM 6213 N N . THR C 1 177 ? 32.001 -16.196 1.312 1.00 29.37 173 THR C N 1
ATOM 6214 C CA . THR C 1 177 ? 31.803 -17.467 2.014 1.00 33.42 173 THR C CA 1
ATOM 6215 C C . THR C 1 177 ? 32.488 -18.598 1.259 1.00 36.02 173 THR C C 1
ATOM 6216 O O . THR C 1 177 ? 33.195 -18.347 0.271 1.00 32.07 173 THR C O 1
ATOM 6220 N N . ASP C 1 178 ? 32.302 -19.830 1.733 1.00 38.62 174 ASP C N 1
ATOM 6221 C CA . ASP C 1 178 ? 32.840 -21.009 1.040 1.00 44.08 174 ASP C CA 1
ATOM 6222 C C . ASP C 1 178 ? 31.904 -21.546 -0.037 1.00 43.21 174 ASP C C 1
ATOM 6223 O O . ASP C 1 178 ? 32.379 -22.063 -1.057 1.00 50.21 174 ASP C O 1
ATOM 6228 N N . GLN C 1 179 ? 30.603 -21.436 0.200 1.00 40.67 175 GLN C N 1
ATOM 6229 C CA . GLN C 1 179 ? 29.575 -21.870 -0.736 1.00 41.08 175 GLN C CA 1
ATOM 6230 C C . GLN C 1 179 ? 29.301 -20.817 -1.838 1.00 42.63 175 GLN C C 1
ATOM 6231 O O . GLN C 1 179 ? 29.659 -19.633 -1.702 1.00 41.92 175 GLN C O 1
ATOM 6233 N N . GLN C 1 180 ? 28.669 -21.246 -2.937 1.00 43.27 176 GLN C N 1
ATOM 6234 C CA . GLN C 1 180 ? 28.468 -20.358 -4.104 1.00 44.91 176 GLN C CA 1
ATOM 6235 C C . GLN C 1 180 ? 27.439 -19.234 -3.845 1.00 44.54 176 GLN C C 1
ATOM 6236 O O . GLN C 1 180 ? 27.513 -18.154 -4.448 1.00 43.86 176 GLN C O 1
ATOM 6242 N N . GLY C 1 181 ? 26.491 -19.498 -2.949 1.00 44.80 177 GLY C N 1
ATOM 6243 C CA . GLY C 1 181 ? 25.372 -18.596 -2.699 1.00 45.18 177 GLY C CA 1
ATOM 6244 C C . GLY C 1 181 ? 24.189 -19.406 -2.180 1.00 46.69 177 GLY C C 1
ATOM 6245 O O . GLY C 1 181 ? 24.369 -20.489 -1.625 1.00 44.99 177 GLY C O 1
ATOM 6246 N N . LEU C 1 182 ? 22.981 -18.893 -2.399 1.00 48.74 178 LEU C N 1
ATOM 6247 C CA . LEU C 1 182 ? 21.744 -19.590 -2.037 1.00 49.70 178 LEU C CA 1
ATOM 6248 C C . LEU C 1 182 ? 21.303 -20.514 -3.165 1.00 51.88 178 LEU C C 1
ATOM 6249 O O . LEU C 1 182 ? 21.325 -20.125 -4.341 1.00 52.42 178 LEU C O 1
ATOM 6254 N N . PHE C 1 183 ? 20.863 -21.717 -2.792 1.00 54.61 179 PHE C N 1
ATOM 6255 C CA . PHE C 1 183 ? 20.364 -22.706 -3.745 1.00 60.13 179 PHE C CA 1
ATOM 6256 C C . PHE C 1 183 ? 18.855 -22.922 -3.592 1.00 63.77 179 PHE C C 1
ATOM 6257 O O . PHE C 1 183 ? 18.330 -22.860 -2.489 1.00 62.16 179 PHE C O 1
ATOM 6265 N N . THR C 1 184 ? 18.164 -23.209 -4.693 1.00 66.59 180 THR C N 1
ATOM 6266 C CA . THR C 1 184 ? 16.738 -23.567 -4.608 1.00 69.42 180 THR C CA 1
ATOM 6267 C C . THR C 1 184 ? 16.473 -24.650 -3.540 1.00 72.57 180 THR C C 1
ATOM 6268 O O . THR C 1 184 ? 15.433 -24.630 -2.881 1.00 76.38 180 THR C O 1
ATOM 6272 N N . ALA C 1 185 ? 17.413 -25.583 -3.377 1.00 75.16 181 ALA C N 1
ATOM 6273 C CA . ALA C 1 185 ? 17.370 -26.589 -2.307 1.00 75.76 181 ALA C CA 1
ATOM 6274 C C . ALA C 1 185 ? 18.782 -27.082 -1.954 1.00 74.22 181 ALA C C 1
ATOM 6275 O O . ALA C 1 185 ? 18.963 -28.200 -1.457 1.00 77.47 181 ALA C O 1
ATOM 6277 N N . THR C 1 194 ? 19.602 -25.395 -8.473 1.00 67.25 190 THR C N 1
ATOM 6278 C CA . THR C 1 194 ? 19.926 -24.113 -9.102 1.00 66.29 190 THR C CA 1
ATOM 6279 C C . THR C 1 194 ? 20.326 -23.047 -8.070 1.00 63.49 190 THR C C 1
ATOM 6280 O O . THR C 1 194 ? 19.653 -22.860 -7.048 1.00 63.02 190 THR C O 1
ATOM 6282 N N . LEU C 1 195 ? 21.429 -22.356 -8.354 1.00 61.02 191 LEU C N 1
ATOM 6283 C CA . LEU C 1 195 ? 21.834 -21.169 -7.607 1.00 55.30 191 LEU C CA 1
ATOM 6284 C C . LEU C 1 195 ? 20.896 -20.020 -7.956 1.00 53.40 191 LEU C C 1
ATOM 6285 O O . LEU C 1 195 ? 20.634 -19.755 -9.131 1.00 55.69 191 LEU C O 1
ATOM 6290 N N . VAL C 1 196 ? 20.408 -19.340 -6.926 1.00 49.33 192 VAL C N 1
ATOM 6291 C CA . VAL C 1 196 ? 19.584 -18.144 -7.084 1.00 48.27 192 VAL C CA 1
ATOM 6292 C C . VAL C 1 196 ? 20.501 -16.943 -7.328 1.00 47.01 192 VAL C C 1
ATOM 6293 O O . VAL C 1 196 ? 21.289 -16.554 -6.454 1.00 44.14 192 VAL C O 1
ATOM 6297 N N . ALA C 1 197 ? 20.402 -16.366 -8.518 1.00 47.73 193 ALA C N 1
ATOM 6298 C CA . ALA C 1 197 ? 21.252 -15.255 -8.912 1.00 48.09 193 ALA C CA 1
ATOM 6299 C C . ALA C 1 197 ? 20.752 -13.926 -8.343 1.00 47.79 193 ALA C C 1
ATOM 6300 O O . ALA C 1 197 ? 21.559 -13.042 -8.019 1.00 43.98 193 ALA C O 1
ATOM 6302 N N . GLU C 1 198 ? 19.424 -13.785 -8.274 1.00 49.65 194 GLU C N 1
ATOM 6303 C CA . GLU C 1 198 ? 18.769 -12.534 -7.881 1.00 50.14 194 GLU C CA 1
ATOM 6304 C C . GLU C 1 198 ? 17.432 -12.794 -7.209 1.00 48.91 194 GLU C C 1
ATOM 6305 O O . GLU C 1 198 ? 16.666 -13.645 -7.644 1.00 47.36 194 GLU C O 1
ATOM 6311 N N . ALA C 1 199 ? 17.167 -12.040 -6.139 1.00 47.24 195 ALA C N 1
ATOM 6312 C CA . ALA C 1 199 ? 15.896 -12.109 -5.415 1.00 47.26 195 ALA C CA 1
ATOM 6313 C C . ALA C 1 199 ? 15.728 -10.860 -4.563 1.00 45.21 195 ALA C C 1
ATOM 6314 O O . ALA C 1 199 ? 16.638 -10.030 -4.475 1.00 42.99 195 ALA C O 1
ATOM 6316 N N . SER C 1 200 ? 14.559 -10.733 -3.947 1.00 45.68 196 SER C N 1
ATOM 6317 C CA . SER C 1 200 ? 14.277 -9.637 -3.026 1.00 45.84 196 SER C CA 1
ATOM 6318 C C . SER C 1 200 ? 14.737 -10.013 -1.639 1.00 43.81 196 SER C C 1
ATOM 6319 O O . SER C 1 200 ? 14.320 -11.036 -1.095 1.00 44.49 196 SER C O 1
ATOM 6322 N N . ALA C 1 201 ? 15.558 -9.163 -1.049 1.00 41.60 197 ALA C N 1
ATOM 6323 C CA . ALA C 1 201 ? 15.969 -9.354 0.326 1.00 40.79 197 ALA C CA 1
ATOM 6324 C C . ALA C 1 201 ? 14.740 -9.396 1.228 1.00 42.86 197 ALA C C 1
ATOM 6325 O O . ALA C 1 201 ? 13.845 -8.565 1.110 1.00 46.15 197 ALA C O 1
ATOM 6327 N N . GLY C 1 202 ? 14.698 -10.372 2.126 1.00 43.81 198 GLY C N 1
ATOM 6328 C CA . GLY C 1 202 ? 13.615 -10.474 3.094 1.00 45.22 198 GLY C CA 1
ATOM 6329 C C . GLY C 1 202 ? 12.451 -11.338 2.674 1.00 47.70 198 GLY C C 1
ATOM 6330 O O . GLY C 1 202 ? 11.556 -11.578 3.479 1.00 50.34 198 GLY C O 1
ATOM 6331 N N . ALA C 1 203 ? 12.445 -11.797 1.419 1.00 50.86 199 ALA C N 1
ATOM 6332 C CA . ALA C 1 203 ? 11.377 -12.658 0.921 1.00 52.26 199 ALA C CA 1
ATOM 6333 C C . ALA C 1 203 ? 11.338 -13.974 1.705 1.00 53.36 199 ALA C C 1
ATOM 6334 O O . ALA C 1 203 ? 12.354 -14.675 1.775 1.00 51.29 199 ALA C O 1
ATOM 6336 N N . PRO C 1 204 ? 10.172 -14.297 2.317 1.00 57.58 200 PRO C N 1
ATOM 6337 C CA . PRO C 1 204 ? 9.970 -15.480 3.165 1.00 58.39 200 PRO C CA 1
ATOM 6338 C C . PRO C 1 204 ? 10.555 -16.780 2.629 1.00 59.13 200 PRO C C 1
ATOM 6339 O O . PRO C 1 204 ? 11.138 -17.544 3.401 1.00 58.64 200 PRO C O 1
ATOM 6343 N N . GLU C 1 205 ? 10.412 -17.007 1.320 1.00 59.76 201 GLU C N 1
ATOM 6344 C CA . GLU C 1 205 ? 10.794 -18.258 0.693 1.00 60.49 201 GLU C CA 1
ATOM 6345 C C . GLU C 1 205 ? 12.311 -18.455 0.617 1.00 57.69 201 GLU C C 1
ATOM 6346 O O . GLU C 1 205 ? 12.770 -19.564 0.403 1.00 57.96 201 GLU C O 1
ATOM 6352 N N . LEU C 1 206 ? 13.092 -17.392 0.790 1.00 54.28 202 LEU C N 1
ATOM 6353 C CA . LEU C 1 206 ? 14.547 -17.523 0.806 1.00 51.46 202 LEU C CA 1
ATOM 6354 C C . LEU C 1 206 ? 14.977 -18.293 2.040 1.00 50.88 202 LEU C C 1
ATOM 6355 O O . LEU C 1 206 ? 15.962 -19.012 2.003 1.00 49.00 202 LEU C O 1
ATOM 6360 N N . GLU C 1 207 ? 14.236 -18.121 3.135 1.00 53.11 203 GLU C N 1
ATOM 6361 C CA . GLU C 1 207 ? 14.507 -18.824 4.396 1.00 53.65 203 GLU C CA 1
ATOM 6362 C C . GLU C 1 207 ? 14.219 -20.321 4.299 1.00 58.56 203 GLU C C 1
ATOM 6363 O O . GLU C 1 207 ? 15.020 -21.144 4.770 1.00 55.86 203 GLU C O 1
ATOM 6369 N N . ALA C 1 208 ? 13.091 -20.667 3.671 1.00 60.79 204 ALA C N 1
ATOM 6370 C CA . ALA C 1 208 ? 12.768 -22.060 3.354 1.00 62.06 204 ALA C CA 1
ATOM 6371 C C . ALA C 1 208 ? 13.840 -22.693 2.458 1.00 63.87 204 ALA C C 1
ATOM 6372 O O . ALA C 1 208 ? 14.288 -23.814 2.709 1.00 66.76 204 ALA C O 1
ATOM 6374 N N . MET C 1 209 ? 14.247 -21.972 1.414 1.00 65.59 205 MET C N 1
ATOM 6375 C CA . MET C 1 209 ? 15.284 -22.450 0.488 1.00 68.84 205 MET C CA 1
ATOM 6376 C C . MET C 1 209 ? 16.605 -22.792 1.176 1.00 70.36 205 MET C C 1
ATOM 6377 O O . MET C 1 209 ? 17.360 -23.622 0.672 1.00 72.15 205 MET C O 1
ATOM 6382 N N . ALA C 1 210 ? 16.897 -22.138 2.300 1.00 70.98 206 ALA C N 1
ATOM 6383 C CA . ALA C 1 210 ? 18.046 -22.511 3.138 1.00 73.80 206 ALA C CA 1
ATOM 6384 C C . ALA C 1 210 ? 17.644 -23.595 4.138 1.00 73.52 206 ALA C C 1
ATOM 6385 O O . ALA C 1 210 ? 18.278 -23.765 5.174 1.00 74.23 206 ALA C O 1
ATOM 6387 N N . GLY C 1 221 ? 26.215 -22.218 6.958 1.00 55.15 217 GLY C N 1
ATOM 6388 C CA . GLY C 1 221 ? 25.378 -21.315 7.728 1.00 54.42 217 GLY C CA 1
ATOM 6389 C C . GLY C 1 221 ? 24.583 -20.400 6.814 1.00 54.16 217 GLY C C 1
ATOM 6390 O O . GLY C 1 221 ? 24.567 -19.181 7.018 1.00 52.62 217 GLY C O 1
ATOM 6391 N N . MET C 1 222 ? 23.928 -20.977 5.800 1.00 52.32 218 MET C N 1
ATOM 6392 C CA . MET C 1 222 ? 23.178 -20.168 4.852 1.00 49.34 218 MET C CA 1
ATOM 6393 C C . MET C 1 222 ? 22.051 -19.371 5.475 1.00 47.29 218 MET C C 1
ATOM 6394 O O . MET C 1 222 ? 21.838 -18.238 5.097 1.00 44.22 218 MET C O 1
ATOM 6399 N N . LEU C 1 223 ? 21.347 -19.954 6.438 1.00 48.06 219 LEU C N 1
ATOM 6400 C CA . LEU C 1 223 ? 20.182 -19.299 7.017 1.00 46.88 219 LEU C CA 1
ATOM 6401 C C . LEU C 1 223 ? 20.546 -17.990 7.693 1.00 44.58 219 LEU C C 1
ATOM 6402 O O . LEU C 1 223 ? 19.864 -16.993 7.485 1.00 44.78 219 LEU C O 1
ATOM 6407 N N . THR C 1 224 ? 21.624 -17.992 8.485 1.00 40.62 220 THR C N 1
ATOM 6408 C CA . THR C 1 224 ? 22.043 -16.795 9.199 1.00 36.67 220 THR C CA 1
ATOM 6409 C C . THR C 1 224 ? 22.462 -15.709 8.198 1.00 33.81 220 THR C C 1
ATOM 6410 O O . THR C 1 224 ? 22.283 -14.527 8.468 1.00 32.87 220 THR C O 1
ATOM 6414 N N . LYS C 1 225 ? 22.951 -16.103 7.025 1.00 32.53 221 LYS C N 1
ATOM 6415 C CA . LYS C 1 225 ? 23.316 -15.150 5.997 1.00 31.98 221 LYS C CA 1
ATOM 6416 C C . LYS C 1 225 ? 22.094 -14.529 5.339 1.00 33.03 221 LYS C C 1
ATOM 6417 O O . LYS C 1 225 ? 22.086 -13.347 5.024 1.00 31.42 221 LYS C O 1
ATOM 6423 N N . ILE C 1 226 ? 21.058 -15.324 5.124 1.00 35.04 222 ILE C N 1
ATOM 6424 C CA . ILE C 1 226 ? 19.812 -14.805 4.544 1.00 36.69 222 ILE C CA 1
ATOM 6425 C C . ILE C 1 226 ? 19.122 -13.881 5.544 1.00 36.41 222 ILE C C 1
ATOM 6426 O O . ILE C 1 226 ? 18.604 -12.810 5.174 1.00 38.55 222 ILE C O 1
ATOM 6431 N N . LEU C 1 227 ? 19.135 -14.258 6.818 1.00 36.47 223 LEU C N 1
ATOM 6432 C CA . LEU C 1 227 ? 18.576 -13.392 7.861 1.00 36.24 223 LEU C CA 1
ATOM 6433 C C . LEU C 1 227 ? 19.377 -12.116 7.940 1.00 33.81 223 LEU C C 1
ATOM 6434 O O . LEU C 1 227 ? 18.811 -11.042 8.144 1.00 34.41 223 LEU C O 1
ATOM 6439 N N . ALA C 1 228 ? 20.690 -12.221 7.767 1.00 31.15 224 ALA C N 1
ATOM 6440 C CA . ALA C 1 228 ? 21.524 -11.024 7.715 1.00 27.91 224 ALA C CA 1
ATOM 6441 C C . ALA C 1 228 ? 21.144 -10.116 6.579 1.00 27.81 224 ALA C C 1
ATOM 6442 O O . ALA C 1 228 ? 21.128 -8.903 6.725 1.00 25.31 224 ALA C O 1
ATOM 6444 N N . ALA C 1 229 ? 20.852 -10.687 5.426 1.00 29.37 225 ALA C N 1
ATOM 6445 C CA . ALA C 1 229 ? 20.421 -9.861 4.278 1.00 30.18 225 ALA C CA 1
ATOM 6446 C C . ALA C 1 229 ? 19.114 -9.119 4.555 1.00 30.64 225 ALA C C 1
ATOM 6447 O O . ALA C 1 229 ? 18.961 -7.953 4.155 1.00 30.63 225 ALA C O 1
ATOM 6449 N N . LYS C 1 230 ? 18.179 -9.791 5.222 1.00 31.97 226 LYS C N 1
ATOM 6450 C CA . LYS C 1 230 ? 16.903 -9.165 5.627 1.00 34.34 226 LYS C CA 1
ATOM 6451 C C . LYS C 1 230 ? 17.111 -8.007 6.580 1.00 32.76 226 LYS C C 1
ATOM 6452 O O . LYS C 1 230 ? 16.547 -6.942 6.410 1.00 31.59 226 LYS C O 1
ATOM 6458 N N . ARG C 1 231 ? 17.957 -8.216 7.575 1.00 31.20 227 ARG C N 1
ATOM 6459 C CA . ARG C 1 231 ? 18.274 -7.181 8.511 1.00 30.51 227 ARG C CA 1
ATOM 6460 C C . ARG C 1 231 ? 18.940 -5.997 7.802 1.00 28.33 227 ARG C C 1
ATOM 6461 O O . ARG C 1 231 ? 18.592 -4.853 8.041 1.00 26.02 227 ARG C O 1
ATOM 6469 N N . ALA C 1 232 ? 19.910 -6.279 6.938 1.00 27.13 228 ALA C N 1
ATOM 6470 C CA . ALA C 1 232 ? 20.594 -5.214 6.209 1.00 25.81 228 ALA C CA 1
ATOM 6471 C C . ALA C 1 232 ? 19.607 -4.393 5.376 1.00 27.48 228 ALA C C 1
ATOM 6472 O O . ALA C 1 232 ? 19.777 -3.186 5.253 1.00 26.96 228 ALA C O 1
ATOM 6474 N N . ALA C 1 233 ? 18.630 -5.060 4.759 1.00 28.79 229 ALA C N 1
ATOM 6475 C CA . ALA C 1 233 ? 17.683 -4.364 3.903 1.00 32.92 229 ALA C CA 1
ATOM 6476 C C . ALA C 1 233 ? 16.782 -3.380 4.702 1.00 34.47 229 ALA C C 1
ATOM 6477 O O . ALA C 1 233 ? 16.266 -2.456 4.126 1.00 34.55 229 ALA C O 1
ATOM 6479 N N . HIS C 1 234 ? 16.703 -3.544 6.025 1.00 36.19 230 HIS C N 1
ATOM 6480 C CA . HIS C 1 234 ? 15.965 -2.616 6.876 1.00 38.50 230 HIS C CA 1
ATOM 6481 C C . HIS C 1 234 ? 16.473 -1.182 6.761 1.00 35.18 230 HIS C C 1
ATOM 6482 O O . HIS C 1 234 ? 15.694 -0.262 6.901 1.00 33.05 230 HIS C O 1
ATOM 6489 N N . SER C 1 235 ? 17.762 -0.993 6.473 1.00 31.36 231 SER C N 1
ATOM 6490 C CA . SER C 1 235 ? 18.297 0.350 6.211 1.00 29.54 231 SER C CA 1
ATOM 6491 C C . SER C 1 235 ? 18.460 0.673 4.730 1.00 28.79 231 SER C C 1
ATOM 6492 O O . SER C 1 235 ? 19.083 1.658 4.380 1.00 29.23 231 SER C O 1
ATOM 6495 N N . GLY C 1 236 ? 17.908 -0.152 3.857 1.00 29.43 232 GLY C N 1
ATOM 6496 C CA . GLY C 1 236 ? 18.082 0.044 2.421 1.00 30.96 232 GLY C CA 1
ATOM 6497 C C . GLY C 1 236 ? 19.334 -0.593 1.810 1.00 30.71 232 GLY C C 1
ATOM 6498 O O . GLY C 1 236 ? 19.622 -0.411 0.646 1.00 31.93 232 GLY C O 1
ATOM 6499 N N . ALA C 1 237 ? 20.073 -1.363 2.578 1.00 30.40 233 ALA C N 1
ATOM 6500 C CA . ALA C 1 237 ? 21.290 -1.986 2.056 1.00 30.40 233 ALA C CA 1
ATOM 6501 C C . ALA C 1 237 ? 20.954 -3.262 1.310 1.00 29.89 233 ALA C C 1
ATOM 6502 O O . ALA C 1 237 ? 20.161 -4.094 1.770 1.00 29.08 233 ALA C O 1
ATOM 6504 N N . ASN C 1 238 ? 21.543 -3.392 0.132 1.00 30.75 234 ASN C N 1
ATOM 6505 C CA . ASN C 1 238 ? 21.484 -4.646 -0.625 1.00 31.47 234 ASN C CA 1
ATOM 6506 C C . ASN C 1 238 ? 22.518 -5.612 -0.109 1.00 30.34 234 ASN C C 1
ATOM 6507 O O . ASN C 1 238 ? 23.493 -5.186 0.527 1.00 29.47 234 ASN C O 1
ATOM 6512 N N . THR C 1 239 ? 22.353 -6.904 -0.403 1.00 30.04 235 THR C N 1
ATOM 6513 C CA . THR C 1 239 ? 23.340 -7.891 0.002 1.00 29.26 235 THR C CA 1
ATOM 6514 C C . THR C 1 239 ? 23.790 -8.790 -1.164 1.00 28.93 235 THR C C 1
ATOM 6515 O O . THR C 1 239 ? 23.001 -9.167 -2.009 1.00 29.62 235 THR C O 1
ATOM 6519 N N . VAL C 1 240 ? 25.069 -9.117 -1.187 1.00 27.75 236 VAL C N 1
ATOM 6520 C CA . VAL C 1 240 ? 25.589 -10.098 -2.125 1.00 28.91 236 VAL C CA 1
ATOM 6521 C C . VAL C 1 240 ? 26.226 -11.208 -1.306 1.00 27.98 236 VAL C C 1
ATOM 6522 O O . VAL C 1 240 ? 27.011 -10.946 -0.384 1.00 27.84 236 VAL C O 1
ATOM 6526 N N . ILE C 1 241 ? 25.861 -12.436 -1.609 1.00 28.55 237 ILE C N 1
ATOM 6527 C CA . ILE C 1 241 ? 26.468 -13.595 -0.978 1.00 28.43 237 ILE C CA 1
ATOM 6528 C C . ILE C 1 241 ? 27.242 -14.342 -2.064 1.00 30.16 237 ILE C C 1
ATOM 6529 O O . ILE C 1 241 ? 26.652 -14.829 -3.015 1.00 32.60 237 ILE C O 1
ATOM 6534 N N . ALA C 1 242 ? 28.563 -14.412 -1.946 1.00 28.85 238 ALA C N 1
ATOM 6535 C CA . ALA C 1 242 ? 29.390 -14.980 -3.019 1.00 28.95 238 ALA C CA 1
ATOM 6536 C C . ALA C 1 242 ? 30.566 -15.755 -2.472 1.00 27.96 238 ALA C C 1
ATOM 6537 O O . ALA C 1 242 ? 31.015 -15.494 -1.356 1.00 26.89 238 ALA C O 1
ATOM 6539 N N . SER C 1 243 ? 31.053 -16.709 -3.254 1.00 28.80 239 SER C N 1
ATOM 6540 C CA . SER C 1 243 ? 32.185 -17.526 -2.839 1.00 29.99 239 SER C CA 1
ATOM 6541 C C . SER C 1 243 ? 33.461 -16.718 -2.863 1.00 29.72 239 SER C C 1
ATOM 6542 O O . SER C 1 243 ? 33.772 -16.063 -3.868 1.00 31.33 239 SER C O 1
ATOM 6545 N N . GLY C 1 244 ? 34.167 -16.733 -1.738 1.00 28.77 240 GLY C N 1
ATOM 6546 C CA . GLY C 1 244 ? 35.449 -16.070 -1.634 1.00 29.36 240 GLY C CA 1
ATOM 6547 C C . GLY C 1 244 ? 36.525 -16.855 -2.375 1.00 30.68 240 GLY C C 1
ATOM 6548 O O . GLY C 1 244 ? 37.582 -16.308 -2.598 1.00 32.31 240 GLY C O 1
ATOM 6549 N N . ARG C 1 245 ? 36.229 -18.090 -2.793 1.00 31.66 241 ARG C N 1
ATOM 6550 C CA . ARG C 1 245 ? 37.127 -18.854 -3.688 1.00 33.53 241 ARG C CA 1
ATOM 6551 C C . ARG C 1 245 ? 37.145 -18.340 -5.116 1.00 33.58 241 ARG C C 1
ATOM 6552 O O . ARG C 1 245 ? 37.956 -18.786 -5.923 1.00 34.89 241 ARG C O 1
ATOM 6560 N N . GLU C 1 246 ? 36.223 -17.452 -5.461 1.00 32.69 242 GLU C N 1
ATOM 6561 C CA . GLU C 1 246 ? 36.219 -16.873 -6.796 1.00 33.22 242 GLU C CA 1
ATOM 6562 C C . GLU C 1 246 ? 37.362 -15.866 -6.920 1.00 33.00 242 GLU C C 1
ATOM 6563 O O . GLU C 1 246 ? 37.497 -14.963 -6.101 1.00 31.47 242 GLU C O 1
ATOM 6569 N N . ARG C 1 247 ? 38.157 -16.010 -7.972 1.00 33.26 243 ARG C N 1
ATOM 6570 C CA . ARG C 1 247 ? 39.268 -15.106 -8.218 1.00 34.26 243 ARG C CA 1
ATOM 6571 C C . ARG C 1 247 ? 38.805 -13.660 -8.409 1.00 34.04 243 ARG C C 1
ATOM 6572 O O . ARG C 1 247 ? 37.843 -13.395 -9.127 1.00 33.75 243 ARG C O 1
ATOM 6580 N N . ASP C 1 248 ? 39.483 -12.745 -7.724 1.00 34.33 244 ASP C N 1
ATOM 6581 C CA . ASP C 1 248 ? 39.196 -11.294 -7.774 1.00 35.03 244 ASP C CA 1
ATOM 6582 C C . ASP C 1 248 ? 37.749 -10.942 -7.580 1.00 32.84 244 ASP C C 1
ATOM 6583 O O . ASP C 1 248 ? 37.251 -10.013 -8.193 1.00 33.50 244 ASP C O 1
ATOM 6588 N N . VAL C 1 249 ? 37.071 -11.653 -6.682 1.00 30.75 245 VAL C N 1
ATOM 6589 C CA . VAL C 1 249 ? 35.623 -11.544 -6.582 1.00 29.85 245 VAL C CA 1
ATOM 6590 C C . VAL C 1 249 ? 35.152 -10.098 -6.326 1.00 30.45 245 VAL C C 1
ATOM 6591 O O . VAL C 1 249 ? 34.194 -9.640 -6.950 1.00 29.60 245 VAL C O 1
ATOM 6595 N N . LEU C 1 250 ? 35.840 -9.365 -5.460 1.00 30.21 246 LEU C N 1
ATOM 6596 C CA . LEU C 1 250 ? 35.415 -8.001 -5.155 1.00 30.33 246 LEU C CA 1
ATOM 6597 C C . LEU C 1 250 ? 35.600 -7.043 -6.334 1.00 31.97 246 LEU C C 1
ATOM 6598 O O . LEU C 1 250 ? 34.726 -6.226 -6.598 1.00 30.83 246 LEU C O 1
ATOM 6603 N N . LEU C 1 251 ? 36.731 -7.146 -7.032 1.00 34.87 247 LEU C N 1
ATOM 6604 C CA . LEU C 1 251 ? 36.978 -6.313 -8.222 1.00 39.10 247 LEU C CA 1
ATOM 6605 C C . LEU C 1 251 ? 35.953 -6.583 -9.328 1.00 38.78 247 LEU C C 1
ATOM 6606 O O . LEU C 1 251 ? 35.407 -5.655 -9.909 1.00 40.79 247 LEU C O 1
ATOM 6611 N N . ARG C 1 252 ? 35.647 -7.849 -9.551 1.00 38.39 248 ARG C N 1
ATOM 6612 C CA . ARG C 1 252 ? 34.696 -8.252 -10.587 1.00 38.22 248 ARG C CA 1
ATOM 6613 C C . ARG C 1 252 ? 33.285 -7.763 -10.272 1.00 38.36 248 ARG C C 1
ATOM 6614 O O . ARG C 1 252 ? 32.589 -7.254 -11.160 1.00 39.84 248 ARG C O 1
ATOM 6622 N N . LEU C 1 253 ? 32.857 -7.879 -9.011 1.00 35.95 249 LEU C N 1
ATOM 6623 C CA . LEU C 1 253 ? 31.569 -7.291 -8.581 1.00 34.49 249 LEU C CA 1
ATOM 6624 C C . LEU C 1 253 ? 31.550 -5.779 -8.798 1.00 35.23 249 LEU C C 1
ATOM 6625 O O . LEU C 1 253 ? 30.576 -5.221 -9.304 1.00 35.93 249 LEU C O 1
ATOM 6630 N N . ALA C 1 254 ? 32.611 -5.108 -8.370 1.00 35.28 250 ALA C N 1
ATOM 6631 C CA . ALA C 1 254 ? 32.694 -3.648 -8.514 1.00 35.31 250 ALA C CA 1
ATOM 6632 C C . ALA C 1 254 ? 32.741 -3.219 -9.983 1.00 39.23 250 ALA C C 1
ATOM 6633 O O . ALA C 1 254 ? 32.304 -2.134 -10.308 1.00 40.51 250 ALA C O 1
ATOM 6635 N N . SER C 1 255 ? 33.250 -4.079 -10.868 1.00 40.14 251 SER C N 1
ATOM 6636 C CA . SER C 1 255 ? 33.230 -3.809 -12.303 1.00 42.61 251 SER C CA 1
ATOM 6637 C C . SER C 1 255 ? 31.857 -4.058 -12.928 1.00 43.22 251 SER C C 1
ATOM 6638 O O . SER C 1 255 ? 31.639 -3.696 -14.058 1.00 44.83 251 SER C O 1
ATOM 6641 N N . GLY C 1 256 ? 30.928 -4.643 -12.176 1.00 43.47 252 GLY C N 1
ATOM 6642 C CA . GLY C 1 256 ? 29.558 -4.849 -12.630 1.00 43.26 252 GLY C CA 1
ATOM 6643 C C . GLY C 1 256 ? 29.236 -6.280 -12.986 1.00 44.19 252 GLY C C 1
ATOM 6644 O O . GLY C 1 256 ? 28.142 -6.549 -13.475 1.00 44.75 252 GLY C O 1
ATOM 6645 N N . GLU C 1 257 ? 30.169 -7.212 -12.750 1.00 44.11 253 GLU C N 1
ATOM 6646 C CA . GLU C 1 257 ? 29.910 -8.639 -13.010 1.00 44.63 253 GLU C CA 1
ATOM 6647 C C . GLU C 1 257 ? 29.228 -9.292 -11.804 1.00 43.16 253 GLU C C 1
ATOM 6648 O O . GLU C 1 257 ? 29.786 -9.301 -10.704 1.00 41.40 253 GLU C O 1
ATOM 6654 N N . ALA C 1 258 ? 28.033 -9.843 -12.015 1.00 43.19 254 ALA C N 1
ATOM 6655 C CA . ALA C 1 258 ? 27.283 -10.484 -10.948 1.00 41.50 254 ALA C CA 1
ATOM 6656 C C . ALA C 1 258 ? 27.885 -11.839 -10.642 1.00 39.79 254 ALA C C 1
ATOM 6657 O O . ALA C 1 258 ? 28.146 -12.609 -11.556 1.00 40.34 254 ALA C O 1
ATOM 6659 N N . ILE C 1 259 ? 28.139 -12.091 -9.351 1.00 36.63 255 ILE C N 1
ATOM 6660 C CA . ILE C 1 259 ? 28.680 -13.363 -8.880 1.00 35.17 255 ILE C CA 1
ATOM 6661 C C . ILE C 1 259 ? 27.932 -13.779 -7.608 1.00 32.95 255 ILE C C 1
ATOM 6662 O O . ILE C 1 259 ? 27.716 -12.967 -6.729 1.00 31.70 255 ILE C O 1
ATOM 6667 N N . GLY C 1 260 ? 27.557 -15.047 -7.523 1.00 33.06 256 GLY C N 1
ATOM 6668 C CA . GLY C 1 260 ? 26.783 -15.564 -6.401 1.00 33.05 256 GLY C CA 1
ATOM 6669 C C . GLY C 1 260 ? 25.332 -15.093 -6.384 1.00 33.76 256 GLY C C 1
ATOM 6670 O O . GLY C 1 260 ? 24.669 -15.081 -7.413 1.00 36.14 256 GLY C O 1
ATOM 6671 N N . THR C 1 261 ? 24.828 -14.749 -5.209 1.00 32.55 257 THR C N 1
ATOM 6672 C CA . THR C 1 261 ? 23.435 -14.368 -5.045 1.00 33.44 257 THR C CA 1
ATOM 6673 C C . THR C 1 261 ? 23.331 -12.910 -4.650 1.00 33.83 257 THR C C 1
ATOM 6674 O O . THR C 1 261 ? 23.981 -12.487 -3.700 1.00 31.30 257 THR C O 1
ATOM 6678 N N . GLN C 1 262 ? 22.482 -12.162 -5.355 1.00 35.50 258 GLN C N 1
ATOM 6679 C CA . GLN C 1 262 ? 22.259 -10.754 -5.101 1.00 36.64 258 GLN C CA 1
ATOM 6680 C C . GLN C 1 262 ? 20.852 -10.550 -4.562 1.00 38.28 258 GLN C C 1
ATOM 6681 O O . GLN C 1 262 ? 19.884 -10.931 -5.219 1.00 40.94 258 GLN C O 1
ATOM 6687 N N . LEU C 1 263 ? 20.740 -9.939 -3.378 1.00 36.39 259 LEU C N 1
ATOM 6688 C CA . LEU C 1 263 ? 19.470 -9.696 -2.733 1.00 36.93 259 LEU C CA 1
ATOM 6689 C C . LEU C 1 263 ? 19.243 -8.193 -2.653 1.00 37.53 259 LEU C C 1
ATOM 6690 O O . LEU C 1 263 ? 20.060 -7.463 -2.097 1.00 36.49 259 LEU C O 1
ATOM 6695 N N . ILE C 1 264 ? 18.134 -7.734 -3.231 1.00 38.37 260 ILE C N 1
ATOM 6696 C CA . ILE C 1 264 ? 17.835 -6.319 -3.384 1.00 39.60 260 ILE C CA 1
ATOM 6697 C C . ILE C 1 264 ? 16.849 -5.868 -2.312 1.00 39.23 260 ILE C C 1
ATOM 6698 O O . ILE C 1 264 ? 15.841 -6.529 -2.097 1.00 40.04 260 ILE C O 1
ATOM 6703 N N . ALA C 1 265 ? 17.174 -4.778 -1.618 1.00 37.38 261 ALA C N 1
ATOM 6704 C CA . ALA C 1 265 ? 16.291 -4.211 -0.598 1.00 38.77 261 ALA C CA 1
ATOM 6705 C C . ALA C 1 265 ? 15.051 -3.607 -1.234 1.00 40.33 261 ALA C C 1
ATOM 6706 O O . ALA C 1 265 ? 15.155 -2.962 -2.283 1.00 42.30 261 ALA C O 1
ATOM 6708 N N . ARG C 1 266 ? 13.890 -3.857 -0.632 1.00 41.13 262 ARG C N 1
ATOM 6709 C CA . ARG C 1 266 ? 12.604 -3.341 -1.144 1.00 45.79 262 ARG C CA 1
ATOM 6710 C C . ARG C 1 266 ? 12.544 -1.813 -1.054 1.00 45.75 262 ARG C C 1
ATOM 6711 O O . ARG C 1 266 ? 11.966 -1.163 -1.909 1.00 45.06 262 ARG C O 1
ATOM 6713 N N . THR C 1 267 ? 13.188 -1.265 -0.031 1.00 44.03 263 THR C N 1
ATOM 6714 C CA . THR C 1 267 ? 13.168 0.147 0.268 1.00 47.32 263 THR C CA 1
ATOM 6715 C C . THR C 1 267 ? 14.529 0.808 -0.021 1.00 46.36 263 THR C C 1
ATOM 6716 O O . THR C 1 267 ? 15.573 0.210 0.193 1.00 41.61 263 THR C O 1
ATOM 6720 N N . ALA C 1 268 ? 14.507 2.051 -0.492 1.00 48.31 264 ALA C N 1
ATOM 6721 C CA . ALA C 1 268 ? 15.738 2.824 -0.722 1.00 48.22 264 ALA C CA 1
ATOM 6722 C C . ALA C 1 268 ? 16.286 3.395 0.591 1.00 48.49 264 ALA C C 1
ATOM 6723 O O . ALA C 1 268 ? 15.573 3.482 1.596 1.00 44.49 264 ALA C O 1
ATOM 6725 N N . ARG C 1 269 ? 17.550 3.806 0.549 1.00 47.96 265 ARG C N 1
ATOM 6726 C CA . ARG C 1 269 ? 18.265 4.314 1.711 1.00 49.17 265 ARG C CA 1
ATOM 6727 C C . ARG C 1 269 ? 17.563 5.504 2.398 1.00 46.75 265 ARG C C 1
ATOM 6728 O O . ARG C 1 269 ? 17.406 5.515 3.617 1.00 43.75 265 ARG C O 1
ATOM 6736 N N . MET C 1 270 ? 17.154 6.502 1.620 1.00 47.47 266 MET C N 1
ATOM 6737 C CA . MET C 1 270 ? 16.535 7.700 2.209 1.00 48.22 266 MET C CA 1
ATOM 6738 C C . MET C 1 270 ? 15.158 7.364 2.790 1.00 43.66 266 MET C C 1
ATOM 6739 O O . MET C 1 270 ? 14.830 7.808 3.888 1.00 42.76 266 MET C O 1
ATOM 6744 N N . ALA C 1 271 ? 14.382 6.548 2.084 1.00 40.91 267 ALA C N 1
ATOM 6745 C CA . ALA C 1 271 ? 13.074 6.130 2.582 1.00 40.18 267 ALA C CA 1
ATOM 6746 C C . ALA C 1 271 ? 13.191 5.262 3.840 1.00 38.45 267 ALA C C 1
ATOM 6747 O O . ALA C 1 271 ? 12.399 5.403 4.769 1.00 37.54 267 ALA C O 1
ATOM 6749 N N . ALA C 1 272 ? 14.196 4.398 3.900 1.00 36.47 268 ALA C N 1
ATOM 6750 C CA . ALA C 1 272 ? 14.462 3.633 5.129 1.00 34.17 268 ALA C CA 1
ATOM 6751 C C . ALA C 1 272 ? 14.874 4.551 6.271 1.00 32.38 268 ALA C C 1
ATOM 6752 O O . ALA C 1 272 ? 14.453 4.352 7.396 1.00 31.24 268 ALA C O 1
ATOM 6754 N N . ARG C 1 273 ? 15.684 5.569 5.969 1.00 32.98 269 ARG C N 1
ATOM 6755 C CA . ARG C 1 273 ? 16.058 6.564 6.968 1.00 32.63 269 ARG C CA 1
ATOM 6756 C C . ARG C 1 273 ? 14.837 7.298 7.515 1.00 30.84 269 ARG C C 1
ATOM 6757 O O . ARG C 1 273 ? 14.771 7.529 8.707 1.00 29.19 269 ARG C O 1
ATOM 6765 N N . LYS C 1 274 ? 13.895 7.677 6.658 1.00 31.33 270 LYS C N 1
ATOM 6766 C CA . LYS C 1 274 ? 12.667 8.347 7.139 1.00 32.93 270 LYS C CA 1
ATOM 6767 C C . LYS C 1 274 ? 11.804 7.470 8.009 1.00 33.86 270 LYS C C 1
ATOM 6768 O O . LYS C 1 274 ? 11.235 7.942 8.976 1.00 32.99 270 LYS C O 1
ATOM 6770 N N . GLN C 1 275 ? 11.654 6.210 7.633 1.00 35.59 271 GLN C N 1
ATOM 6771 C CA . GLN C 1 275 ? 10.968 5.254 8.470 1.00 37.50 271 GLN C CA 1
ATOM 6772 C C . GLN C 1 275 ? 11.692 5.060 9.802 1.00 35.76 271 GLN C C 1
ATOM 6773 O O . GLN C 1 275 ? 11.047 4.936 10.835 1.00 34.67 271 GLN C O 1
ATOM 6779 N N . TRP C 1 276 ? 13.024 5.002 9.775 1.00 32.72 272 TRP C N 1
ATOM 6780 C CA . TRP C 1 276 ? 13.787 4.806 10.997 1.00 32.67 272 TRP C CA 1
ATOM 6781 C C . TRP C 1 276 ? 13.563 5.999 11.938 1.00 31.49 272 TRP C C 1
ATOM 6782 O O . TRP C 1 276 ? 13.345 5.800 13.123 1.00 33.03 272 TRP C O 1
ATOM 6793 N N . MET C 1 277 ? 13.631 7.212 11.398 1.00 29.45 273 MET C N 1
ATOM 6794 C CA . MET C 1 277 ? 13.371 8.415 12.185 1.00 29.50 273 MET C CA 1
ATOM 6795 C C . MET C 1 277 ? 11.953 8.449 12.774 1.00 29.67 273 MET C C 1
ATOM 6796 O O . MET C 1 277 ? 11.779 8.753 13.961 1.00 27.87 273 MET C O 1
ATOM 6801 N N . ALA C 1 278 ? 10.955 8.082 11.971 1.00 30.63 274 ALA C N 1
ATOM 6802 C CA . ALA C 1 278 ? 9.579 7.982 12.464 1.00 31.98 274 ALA C CA 1
ATOM 6803 C C . ALA C 1 278 ? 9.454 6.900 13.531 1.00 32.93 274 ALA C C 1
ATOM 6804 O O . ALA C 1 278 ? 8.772 7.093 14.516 1.00 34.49 274 ALA C O 1
ATOM 6806 N N . ASP C 1 279 ? 10.093 5.757 13.333 1.00 34.42 275 ASP C N 1
ATOM 6807 C CA . ASP C 1 279 ? 10.049 4.681 14.319 1.00 36.68 275 ASP C CA 1
ATOM 6808 C C . ASP C 1 279 ? 10.574 5.149 15.694 1.00 38.18 275 ASP C C 1
ATOM 6809 O O . ASP C 1 279 ? 10.012 4.785 16.722 1.00 40.35 275 ASP C O 1
ATOM 6814 N N . HIS C 1 280 ? 11.640 5.948 15.708 1.00 37.70 276 HIS C N 1
ATOM 6815 C CA . HIS C 1 280 ? 12.291 6.325 16.960 1.00 38.47 276 HIS C CA 1
ATOM 6816 C C . HIS C 1 280 ? 11.946 7.712 17.456 1.00 38.25 276 HIS C C 1
ATOM 6817 O O . HIS C 1 280 ? 12.474 8.120 18.472 1.00 38.90 276 HIS C O 1
ATOM 6824 N N . LEU C 1 281 ? 11.092 8.441 16.746 1.00 36.62 277 LEU C N 1
ATOM 6825 C CA . LEU C 1 281 ? 10.740 9.796 17.148 1.00 36.79 277 LEU C CA 1
ATOM 6826 C C . LEU C 1 281 ? 10.110 9.835 18.548 1.00 35.31 277 LEU C C 1
ATOM 6827 O O . LEU C 1 281 ? 9.234 9.049 18.856 1.00 36.36 277 LEU C O 1
ATOM 6832 N N . GLN C 1 282 ? 10.559 10.761 19.374 1.00 35.09 278 GLN C N 1
ATOM 6833 C CA . GLN C 1 282 ? 9.856 11.072 20.613 1.00 36.69 278 GLN C CA 1
ATOM 6834 C C . GLN C 1 282 ? 9.409 12.513 20.516 1.00 35.74 278 GLN C C 1
ATOM 6835 O O . GLN C 1 282 ? 10.028 13.294 19.790 1.00 34.38 278 GLN C O 1
ATOM 6841 N N . VAL C 1 283 ? 8.358 12.861 21.250 1.00 37.04 279 VAL C N 1
ATOM 6842 C CA . VAL C 1 283 ? 7.806 14.233 21.248 1.00 39.68 279 VAL C CA 1
ATOM 6843 C C . VAL C 1 283 ? 7.767 14.833 22.647 1.00 40.19 279 VAL C C 1
ATOM 6844 O O . VAL C 1 283 ? 7.085 15.814 22.863 1.00 42.74 279 VAL C O 1
ATOM 6848 N N . ARG C 1 284 ? 8.531 14.261 23.578 1.00 41.60 280 ARG C N 1
ATOM 6849 C CA . ARG C 1 284 ? 8.717 14.853 24.893 1.00 41.61 280 ARG C CA 1
ATOM 6850 C C . ARG C 1 284 ? 9.509 16.162 24.787 1.00 38.50 280 ARG C C 1
ATOM 6851 O O . ARG C 1 284 ? 9.428 16.999 25.673 1.00 40.55 280 ARG C O 1
ATOM 6859 N N . GLY C 1 285 ? 10.299 16.318 23.727 1.00 35.90 281 GLY C N 1
ATOM 6860 C CA . GLY C 1 285 ? 11.038 17.567 23.494 1.00 33.60 281 GLY C CA 1
ATOM 6861 C C . GLY C 1 285 ? 11.387 17.788 22.033 1.00 31.23 281 GLY C C 1
ATOM 6862 O O . GLY C 1 285 ? 11.372 16.851 21.216 1.00 29.19 281 GLY C O 1
ATOM 6863 N N . HIS C 1 286 ? 11.695 19.038 21.703 1.00 30.19 282 HIS C N 1
ATOM 6864 C CA . HIS C 1 286 ? 12.069 19.418 20.341 1.00 29.52 282 HIS C CA 1
ATOM 6865 C C . HIS C 1 286 ? 12.853 20.716 20.347 1.00 30.22 282 HIS C C 1
ATOM 6866 O O . HIS C 1 286 ? 13.053 21.331 21.399 1.00 31.35 282 HIS C O 1
ATOM 6873 N N . VAL C 1 287 ? 13.272 21.152 19.162 1.00 30.73 283 VAL C N 1
ATOM 6874 C CA . VAL C 1 287 ? 13.906 22.449 19.006 1.00 30.69 283 VAL C CA 1
ATOM 6875 C C . VAL C 1 287 ? 13.173 23.285 17.960 1.00 32.10 283 VAL C C 1
ATOM 6876 O O . VAL C 1 287 ? 12.557 22.753 17.028 1.00 34.50 283 VAL C O 1
ATOM 6880 N N . VAL C 1 288 ? 13.202 24.589 18.176 1.00 31.52 284 VAL C N 1
ATOM 6881 C CA . VAL C 1 288 ? 12.697 25.562 17.256 1.00 32.86 284 VAL C CA 1
ATOM 6882 C C . VAL C 1 288 ? 13.934 26.174 16.595 1.00 33.12 284 VAL C C 1
ATOM 6883 O O . VAL C 1 288 ? 14.924 26.499 17.269 1.00 31.93 284 VAL C O 1
ATOM 6887 N N . ILE C 1 289 ? 13.881 26.294 15.279 1.00 33.45 285 ILE C N 1
ATOM 6888 C CA . ILE C 1 289 ? 15.024 26.743 14.529 1.00 34.25 285 ILE C CA 1
ATOM 6889 C C . ILE C 1 289 ? 14.623 27.920 13.675 1.00 35.97 285 ILE C C 1
ATOM 6890 O O . ILE C 1 289 ? 13.464 28.033 13.274 1.00 37.45 285 ILE C O 1
ATOM 6895 N N . ASP C 1 290 ? 15.576 28.805 13.399 1.00 37.25 286 ASP C N 1
ATOM 6896 C CA . ASP C 1 290 ? 15.287 30.002 12.587 1.00 39.63 286 ASP C CA 1
ATOM 6897 C C . ASP C 1 290 ? 15.303 29.736 11.087 1.00 40.71 286 ASP C C 1
ATOM 6898 O O . ASP C 1 290 ? 15.766 28.672 10.620 1.00 38.62 286 ASP C O 1
ATOM 6903 N N . ALA C 1 291 ? 14.812 30.721 10.332 1.00 43.04 287 ALA C N 1
ATOM 6904 C CA . ALA C 1 291 ? 14.681 30.631 8.881 1.00 45.25 287 ALA C CA 1
ATOM 6905 C C . ALA C 1 291 ? 16.009 30.305 8.200 1.00 46.81 287 ALA C C 1
ATOM 6906 O O . ALA C 1 291 ? 16.057 29.511 7.253 1.00 46.11 287 ALA C O 1
ATOM 6908 N N . GLY C 1 292 ? 17.088 30.928 8.667 1.00 47.76 288 GLY C N 1
ATOM 6909 C CA . GLY C 1 292 ? 18.426 30.647 8.127 1.00 47.59 288 GLY C CA 1
ATOM 6910 C C . GLY C 1 292 ? 18.796 29.180 8.279 1.00 45.43 288 GLY C C 1
ATOM 6911 O O . GLY C 1 292 ? 19.349 28.567 7.355 1.00 45.62 288 GLY C O 1
ATOM 6912 N N . ALA C 1 293 ? 18.471 28.604 9.432 1.00 43.50 289 ALA C N 1
ATOM 6913 C CA . ALA C 1 293 ? 18.712 27.179 9.653 1.00 40.16 289 ALA C CA 1
ATOM 6914 C C . ALA C 1 293 ? 17.776 26.312 8.810 1.00 40.45 289 ALA C C 1
ATOM 6915 O O . ALA C 1 293 ? 18.205 25.304 8.239 1.00 40.27 289 ALA C O 1
ATOM 6917 N N . VAL C 1 294 ? 16.515 26.693 8.714 1.00 42.26 290 VAL C N 1
ATOM 6918 C CA . VAL C 1 294 ? 15.539 25.994 7.857 1.00 45.33 290 VAL C CA 1
ATOM 6919 C C . VAL C 1 294 ? 16.006 25.949 6.407 1.00 48.34 290 VAL C C 1
ATOM 6920 O O . VAL C 1 294 ? 15.965 24.893 5.775 1.00 49.89 290 VAL C O 1
ATOM 6924 N N . ASP C 1 295 ? 16.472 27.075 5.884 1.00 51.08 291 ASP C N 1
ATOM 6925 C CA . ASP C 1 295 ? 16.966 27.109 4.513 1.00 56.35 291 ASP C CA 1
ATOM 6926 C C . ASP C 1 295 ? 18.177 26.190 4.322 1.00 55.58 291 ASP C C 1
ATOM 6927 O O . ASP C 1 295 ? 18.242 25.442 3.335 1.00 56.15 291 ASP C O 1
ATOM 6932 N N . LYS C 1 296 ? 19.147 26.285 5.234 1.00 53.87 292 LYS C N 1
ATOM 6933 C CA . LYS C 1 296 ? 20.338 25.426 5.209 1.00 54.87 292 LYS C CA 1
ATOM 6934 C C . LYS C 1 296 ? 19.968 23.937 5.168 1.00 52.79 292 LYS C C 1
ATOM 6935 O O . LYS C 1 296 ? 20.558 23.157 4.409 1.00 51.57 292 LYS C O 1
ATOM 6941 N N . LEU C 1 297 ? 18.966 23.566 5.961 1.00 52.43 293 LEU C N 1
ATOM 6942 C CA . LEU C 1 297 ? 18.498 22.188 5.994 1.00 53.82 293 LEU C CA 1
ATOM 6943 C C . LEU C 1 297 ? 17.795 21.779 4.706 1.00 58.84 293 LEU C C 1
ATOM 6944 O O . LEU C 1 297 ? 18.140 20.749 4.121 1.00 59.35 293 LEU C O 1
ATOM 6949 N N . THR C 1 298 ? 16.816 22.586 4.289 1.00 63.80 294 THR C N 1
ATOM 6950 C CA . THR C 1 298 ? 15.947 22.268 3.146 1.00 68.19 294 THR C CA 1
ATOM 6951 C C . THR C 1 298 ? 16.648 22.412 1.790 1.00 69.97 294 THR C C 1
ATOM 6952 O O . THR C 1 298 ? 16.564 21.525 0.948 1.00 72.70 294 THR C O 1
ATOM 6956 N N . ALA C 1 299 ? 17.367 23.510 1.594 1.00 70.98 295 ALA C N 1
ATOM 6957 C CA . ALA C 1 299 ? 18.048 23.750 0.326 1.00 74.54 295 ALA C CA 1
ATOM 6958 C C . ALA C 1 299 ? 19.480 23.237 0.359 1.00 72.58 295 ALA C C 1
ATOM 6959 O O . ALA C 1 299 ? 19.888 22.488 -0.520 1.00 75.77 295 ALA C O 1
ATOM 6961 N N . GLY C 1 300 ? 20.243 23.646 1.368 1.00 70.47 296 GLY C N 1
ATOM 6962 C CA . GLY C 1 300 ? 21.696 23.414 1.390 1.00 68.57 296 GLY C CA 1
ATOM 6963 C C . GLY C 1 300 ? 22.217 22.010 1.709 1.00 66.50 296 GLY C C 1
ATOM 6964 O O . GLY C 1 300 ? 23.431 21.798 1.679 1.00 67.15 296 GLY C O 1
ATOM 6965 N N . GLY C 1 301 ? 21.331 21.056 2.004 1.00 63.09 297 GLY C N 1
ATOM 6966 C CA . GLY C 1 301 ? 21.748 19.708 2.415 1.00 62.10 297 GLY C CA 1
ATOM 6967 C C . GLY C 1 301 ? 22.713 19.686 3.608 1.00 58.75 297 GLY C C 1
ATOM 6968 O O . GLY C 1 301 ? 23.612 18.853 3.659 1.00 57.24 297 GLY C O 1
ATOM 6969 N N . LYS C 1 302 ? 22.538 20.610 4.552 1.00 55.75 298 LYS C N 1
ATOM 6970 C CA . LYS C 1 302 ? 23.535 20.829 5.605 1.00 51.84 298 LYS C CA 1
ATOM 6971 C C . LYS C 1 302 ? 23.058 20.336 6.970 1.00 45.99 298 LYS C C 1
ATOM 6972 O O . LYS C 1 302 ? 21.936 19.851 7.109 1.00 45.18 298 LYS C O 1
ATOM 6978 N N . SER C 1 303 ? 23.947 20.414 7.952 1.00 40.01 299 SER C N 1
ATOM 6979 C CA . SER C 1 303 ? 23.651 20.007 9.310 1.00 37.22 299 SER C CA 1
ATOM 6980 C C . SER C 1 303 ? 22.897 21.122 10.064 1.00 36.90 299 SER C C 1
ATOM 6981 O O . SER C 1 303 ? 22.889 22.263 9.640 1.00 35.89 299 SER C O 1
ATOM 6984 N N . LEU C 1 304 ? 22.278 20.767 11.187 1.00 35.11 300 LEU C N 1
ATOM 6985 C CA . LEU C 1 304 ? 21.736 21.761 12.101 1.00 33.74 300 LEU C CA 1
ATOM 6986 C C . LEU C 1 304 ? 22.806 22.061 13.151 1.00 33.04 300 LEU C C 1
ATOM 6987 O O . LEU C 1 304 ? 23.230 21.160 13.889 1.00 29.96 300 LEU C O 1
ATOM 6992 N N . LEU C 1 305 ? 23.205 23.328 13.229 1.00 31.70 301 LEU C N 1
ATOM 6993 C CA . LEU C 1 305 ? 24.181 23.778 14.215 1.00 31.72 301 LEU C CA 1
ATOM 6994 C C . LEU C 1 305 ? 23.473 24.462 15.393 1.00 31.31 301 LEU C C 1
ATOM 6995 O O . LEU C 1 305 ? 22.372 25.004 15.231 1.00 31.41 301 LEU C O 1
ATOM 7000 N N . PRO C 1 306 ? 24.107 24.453 16.571 1.00 31.36 302 PRO C N 1
ATOM 7001 C CA . PRO C 1 306 ? 23.566 25.126 17.740 1.00 32.39 302 PRO C CA 1
ATOM 7002 C C . PRO C 1 306 ? 23.155 26.565 17.490 1.00 34.70 302 PRO C C 1
ATOM 7003 O O . PRO C 1 306 ? 22.172 27.020 18.075 1.00 36.30 302 PRO C O 1
ATOM 7007 N N . ILE C 1 307 ? 23.913 27.273 16.652 1.00 35.40 303 ILE C N 1
ATOM 7008 C CA . ILE C 1 307 ? 23.661 28.666 16.358 1.00 37.57 303 ILE C CA 1
ATOM 7009 C C . ILE C 1 307 ? 22.302 28.923 15.698 1.00 37.57 303 ILE C C 1
ATOM 7010 O O . ILE C 1 307 ? 21.739 29.999 15.856 1.00 38.83 303 ILE C O 1
ATOM 7015 N N . GLY C 1 308 ? 21.778 27.943 14.978 1.00 36.72 304 GLY C N 1
ATOM 7016 C CA . GLY C 1 308 ? 20.456 28.050 14.365 1.00 36.79 304 GLY C CA 1
ATOM 7017 C C . GLY C 1 308 ? 19.270 27.758 15.283 1.00 36.15 304 GLY C C 1
ATOM 7018 O O . GLY C 1 308 ? 18.124 27.883 14.859 1.00 35.49 304 GLY C O 1
ATOM 7019 N N . VAL C 1 309 ? 19.534 27.347 16.521 1.00 35.55 305 VAL C N 1
ATOM 7020 C CA . VAL C 1 309 ? 18.475 26.951 17.454 1.00 35.92 305 VAL C CA 1
ATOM 7021 C C . VAL C 1 309 ? 17.982 28.176 18.188 1.00 37.37 305 VAL C C 1
ATOM 7022 O O . VAL C 1 309 ? 18.753 28.854 18.871 1.00 38.79 305 VAL C O 1
ATOM 7026 N N . VAL C 1 310 ? 16.686 28.453 18.046 1.00 37.75 306 VAL C N 1
ATOM 7027 C CA . VAL C 1 310 ? 16.050 29.608 18.678 1.00 37.58 306 VAL C CA 1
ATOM 7028 C C . VAL C 1 310 ? 15.551 29.254 20.061 1.00 36.55 306 VAL C C 1
ATOM 7029 O O . VAL C 1 310 ? 15.649 30.057 20.976 1.00 37.60 306 VAL C O 1
ATOM 7033 N N . ALA C 1 311 ? 15.009 28.051 20.215 1.00 36.08 307 ALA C N 1
ATOM 7034 C CA . ALA C 1 311 ? 14.559 27.589 21.535 1.00 35.00 307 ALA C CA 1
ATOM 7035 C C . ALA C 1 311 ? 14.558 26.065 21.659 1.00 33.82 307 ALA C C 1
ATOM 7036 O O . ALA C 1 311 ? 14.519 25.338 20.674 1.00 32.53 307 ALA C O 1
ATOM 7038 N N . VAL C 1 312 ? 14.607 25.618 22.910 1.00 34.47 308 VAL C N 1
ATOM 7039 C CA . VAL C 1 312 ? 14.606 24.246 23.280 1.00 34.34 308 VAL C CA 1
ATOM 7040 C C . VAL C 1 312 ? 13.392 24.035 24.168 1.00 35.70 308 VAL C C 1
ATOM 7041 O O . VAL C 1 312 ? 13.266 24.701 25.196 1.00 35.48 308 VAL C O 1
ATOM 7045 N N . GLN C 1 313 ? 12.514 23.120 23.767 1.00 35.43 309 GLN C N 1
ATOM 7046 C CA . GLN C 1 313 ? 11.264 22.877 24.467 1.00 37.59 309 GLN C CA 1
ATOM 7047 C C . GLN C 1 313 ? 11.279 21.444 24.974 1.00 36.45 309 GLN C C 1
ATOM 7048 O O . GLN C 1 313 ? 11.675 20.537 24.237 1.00 36.40 309 GLN C O 1
ATOM 7054 N N . GLY C 1 314 ? 10.863 21.242 26.215 1.00 34.04 310 GLY C N 1
ATOM 7055 C CA . GLY C 1 314 ? 10.759 19.919 26.778 1.00 34.97 310 GLY C CA 1
ATOM 7056 C C . GLY C 1 314 ? 12.098 19.275 27.069 1.00 34.70 310 GLY C C 1
ATOM 7057 O O . GLY C 1 314 ? 13.068 19.964 27.354 1.00 35.99 310 GLY C O 1
ATOM 7058 N N . VAL C 1 315 ? 12.154 17.951 26.965 1.00 33.95 311 VAL C N 1
ATOM 7059 C CA . VAL C 1 315 ? 13.323 17.192 27.361 1.00 33.97 311 VAL C CA 1
ATOM 7060 C C . VAL C 1 315 ? 13.714 16.144 26.316 1.00 31.93 311 VAL C C 1
ATOM 7061 O O . VAL C 1 315 ? 12.856 15.501 25.705 1.00 31.58 311 VAL C O 1
ATOM 7065 N N . PHE C 1 316 ? 15.018 15.984 26.110 1.00 29.14 312 PHE C N 1
ATOM 7066 C CA . PHE C 1 316 ? 15.556 14.919 25.276 1.00 26.98 312 PHE C CA 1
ATOM 7067 C C . PHE C 1 316 ? 17.008 14.667 25.620 1.00 26.45 312 PHE C C 1
ATOM 7068 O O . PHE C 1 316 ? 17.671 15.505 26.230 1.00 26.36 312 PHE C O 1
ATOM 7076 N N . ALA C 1 317 ? 17.497 13.526 25.182 1.00 27.14 313 ALA C N 1
ATOM 7077 C CA . ALA C 1 317 ? 18.822 13.032 25.514 1.00 28.27 313 ALA C CA 1
ATOM 7078 C C . ALA C 1 317 ? 19.583 12.695 24.248 1.00 27.57 313 ALA C C 1
ATOM 7079 O O . ALA C 1 317 ? 18.978 12.465 23.198 1.00 26.61 313 ALA C O 1
ATOM 7081 N N . ARG C 1 318 ? 20.911 12.701 24.347 1.00 25.90 314 ARG C N 1
ATOM 7082 C CA . ARG C 1 318 ? 21.761 12.396 23.212 1.00 26.28 314 ARG C CA 1
ATOM 7083 C C . ARG C 1 318 ? 21.342 11.060 22.610 1.00 27.93 314 ARG C C 1
ATOM 7084 O O . ARG C 1 318 ? 21.115 10.082 23.336 1.00 28.33 314 ARG C O 1
ATOM 7092 N N . GLY C 1 319 ? 21.202 11.029 21.282 1.00 25.68 315 GLY C N 1
ATOM 7093 C CA . GLY C 1 319 ? 20.830 9.814 20.605 1.00 26.33 315 GLY C CA 1
ATOM 7094 C C . GLY C 1 319 ? 19.349 9.632 20.335 1.00 24.78 315 GLY C C 1
ATOM 7095 O O . GLY C 1 319 ? 18.976 8.737 19.608 1.00 22.35 315 GLY C O 1
ATOM 7096 N N . GLU C 1 320 ? 18.510 10.465 20.931 1.00 25.88 316 GLU C N 1
ATOM 7097 C CA . GLU C 1 320 ? 17.089 10.415 20.648 1.00 26.23 316 GLU C CA 1
ATOM 7098 C C . GLU C 1 320 ? 16.809 11.189 19.365 1.00 25.90 316 GLU C C 1
ATOM 7099 O O . GLU C 1 320 ? 17.580 12.068 18.935 1.00 25.42 316 GLU C O 1
ATOM 7105 N N . VAL C 1 321 ? 15.688 10.851 18.760 1.00 26.40 317 VAL C N 1
ATOM 7106 C CA . VAL C 1 321 ? 15.224 11.526 17.556 1.00 26.76 317 VAL C CA 1
ATOM 7107 C C . VAL C 1 321 ? 14.240 12.616 17.968 1.00 26.20 317 VAL C C 1
ATOM 7108 O O . VAL C 1 321 ? 13.232 12.348 18.621 1.00 25.71 317 VAL C O 1
ATOM 7112 N N . ILE C 1 322 ? 14.519 13.835 17.519 1.00 27.56 318 ILE C N 1
ATOM 7113 C CA . ILE C 1 322 ? 13.696 14.993 17.828 1.00 28.39 318 ILE C CA 1
ATOM 7114 C C . ILE C 1 322 ? 13.233 15.706 16.572 1.00 28.97 318 ILE C C 1
ATOM 7115 O O . ILE C 1 322 ? 13.916 15.708 15.546 1.00 30.08 318 ILE C O 1
ATOM 7120 N N . ALA C 1 323 ? 12.118 16.409 16.701 1.00 29.09 319 ALA C N 1
ATOM 7121 C CA . ALA C 1 323 ? 11.619 17.259 15.651 1.00 30.84 319 ALA C CA 1
ATOM 7122 C C . ALA C 1 323 ? 12.366 18.608 15.680 1.00 31.35 319 ALA C C 1
ATOM 7123 O O . ALA C 1 323 ? 12.679 19.143 16.756 1.00 31.24 319 ALA C O 1
ATOM 7125 N N . CYS C 1 324 ? 12.569 19.167 14.496 1.00 31.51 320 CYS C N 1
ATOM 7126 C CA . CYS C 1 324 ? 13.019 20.530 14.324 1.00 32.63 320 CYS C CA 1
ATOM 7127 C C . CYS C 1 324 ? 11.839 21.342 13.773 1.00 33.40 320 CYS C C 1
ATOM 7128 O O . CYS C 1 324 ? 11.323 21.072 12.685 1.00 33.90 320 CYS C O 1
ATOM 7131 N N . VAL C 1 325 ? 11.404 22.318 14.548 1.00 33.38 321 VAL C N 1
ATOM 7132 C CA . VAL C 1 325 ? 10.186 23.055 14.234 1.00 35.43 321 VAL C CA 1
ATOM 7133 C C . VAL C 1 325 ? 10.564 24.481 13.855 1.00 36.08 321 VAL C C 1
ATOM 7134 O O . VAL C 1 325 ? 11.508 25.051 14.408 1.00 35.91 321 VAL C O 1
ATOM 7138 N N . ASN C 1 326 ? 9.847 25.029 12.885 1.00 37.68 322 ASN C N 1
ATOM 7139 C CA . ASN C 1 326 ? 10.074 26.383 12.440 1.00 40.69 322 ASN C CA 1
ATOM 7140 C C . ASN C 1 326 ? 9.252 27.346 13.318 1.00 42.86 322 ASN C C 1
ATOM 7141 O O . ASN C 1 326 ? 8.511 26.929 14.216 1.00 41.66 322 ASN C O 1
ATOM 7146 N N . ASP C 1 327 ? 9.443 28.629 13.078 1.00 46.45 323 ASP C N 1
ATOM 7147 C CA . ASP C 1 327 ? 8.792 29.696 13.846 1.00 50.56 323 ASP C CA 1
ATOM 7148 C C . ASP C 1 327 ? 7.256 29.608 13.817 1.00 50.59 323 ASP C C 1
ATOM 7149 O O . ASP C 1 327 ? 6.593 29.955 14.793 1.00 51.20 323 ASP C O 1
ATOM 7154 N N . ALA C 1 328 ? 6.714 29.134 12.690 1.00 50.90 324 ALA C N 1
ATOM 7155 C CA . ALA C 1 328 ? 5.276 28.923 12.509 1.00 52.13 324 ALA C CA 1
ATOM 7156 C C . ALA C 1 328 ? 4.734 27.671 13.209 1.00 51.48 324 ALA C C 1
ATOM 7157 O O . ALA C 1 328 ? 3.543 27.395 13.134 1.00 53.92 324 ALA C O 1
ATOM 7159 N N . GLY C 1 329 ? 5.597 26.910 13.877 1.00 49.12 325 GLY C N 1
ATOM 7160 C CA . GLY C 1 329 ? 5.191 25.677 14.545 1.00 47.49 325 GLY C CA 1
ATOM 7161 C C . GLY C 1 329 ? 5.102 24.442 13.647 1.00 46.48 325 GLY C C 1
ATOM 7162 O O . GLY C 1 329 ? 4.641 23.399 14.098 1.00 45.67 325 GLY C O 1
ATOM 7163 N N . ARG C 1 330 ? 5.555 24.545 12.397 1.00 45.05 326 ARG C N 1
ATOM 7164 C CA . ARG C 1 330 ? 5.576 23.399 11.479 1.00 43.50 326 ARG C CA 1
ATOM 7165 C C . ARG C 1 330 ? 6.867 22.577 11.635 1.00 40.31 326 ARG C C 1
ATOM 7166 O O . ARG C 1 330 ? 7.967 23.137 11.667 1.00 38.31 326 ARG C O 1
ATOM 7168 N N . GLU C 1 331 ? 6.739 21.256 11.728 1.00 38.78 327 GLU C N 1
ATOM 7169 C CA . GLU C 1 331 ? 7.928 20.392 11.724 1.00 37.24 327 GLU C CA 1
ATOM 7170 C C . GLU C 1 331 ? 8.533 20.430 10.326 1.00 36.57 327 GLU C C 1
ATOM 7171 O O . GLU C 1 331 ? 7.826 20.180 9.339 1.00 37.55 327 GLU C O 1
ATOM 7177 N N . VAL C 1 332 ? 9.817 20.767 10.239 1.00 34.71 328 VAL C N 1
ATOM 7178 C CA . VAL C 1 332 ? 10.509 20.810 8.946 1.00 35.43 328 VAL C CA 1
ATOM 7179 C C . VAL C 1 332 ? 11.537 19.685 8.800 1.00 34.08 328 VAL C C 1
ATOM 7180 O O . VAL C 1 332 ? 11.881 19.315 7.680 1.00 34.56 328 VAL C O 1
ATOM 7184 N N . ALA C 1 333 ? 12.045 19.169 9.919 1.00 32.74 329 ALA C N 1
ATOM 7185 C CA . ALA C 1 333 ? 12.987 18.063 9.892 1.00 31.09 329 ALA C CA 1
ATOM 7186 C C . ALA C 1 333 ? 12.940 17.294 11.176 1.00 30.53 329 ALA C C 1
ATOM 7187 O O . ALA C 1 333 ? 12.350 17.747 12.160 1.00 30.47 329 ALA C O 1
ATOM 7189 N N . ARG C 1 334 ? 13.604 16.139 11.170 1.00 29.99 330 ARG C N 1
ATOM 7190 C CA . ARG C 1 334 ? 13.738 15.347 12.362 1.00 29.16 330 ARG C CA 1
ATOM 7191 C C . ARG C 1 334 ? 15.033 14.570 12.258 1.00 28.32 330 ARG C C 1
ATOM 7192 O O . ARG C 1 334 ? 15.450 14.163 11.174 1.00 28.48 330 ARG C O 1
ATOM 7200 N N . GLY C 1 335 ? 15.680 14.366 13.406 1.00 27.42 331 GLY C N 1
ATOM 7201 C CA . GLY C 1 335 ? 16.971 13.748 13.419 1.00 25.99 331 GLY C CA 1
ATOM 7202 C C . GLY C 1 335 ? 17.493 13.411 14.783 1.00 25.28 331 GLY C C 1
ATOM 7203 O O . GLY C 1 335 ? 16.896 13.778 15.817 1.00 25.24 331 GLY C O 1
ATOM 7204 N N . ILE C 1 336 ? 18.624 12.702 14.783 1.00 24.64 332 ILE C N 1
ATOM 7205 C CA . ILE C 1 336 ? 19.281 12.292 16.018 1.00 25.03 332 ILE C CA 1
ATOM 7206 C C . ILE C 1 336 ? 20.050 13.454 16.616 1.00 24.76 332 ILE C C 1
ATOM 7207 O O . ILE C 1 336 ? 20.927 14.022 15.972 1.00 26.23 332 ILE C O 1
ATOM 7212 N N . THR C 1 337 ? 19.716 13.820 17.852 1.00 25.80 333 THR C N 1
ATOM 7213 C CA . THR C 1 337 ? 20.433 14.903 18.561 1.00 25.69 333 THR C CA 1
ATOM 7214 C C . THR C 1 337 ? 21.728 14.418 19.216 1.00 25.08 333 THR C C 1
ATOM 7215 O O . THR C 1 337 ? 21.775 13.368 19.837 1.00 24.07 333 THR C O 1
ATOM 7219 N N . ASN C 1 338 ? 22.780 15.209 19.056 1.00 26.38 334 ASN C N 1
ATOM 7220 C CA . ASN C 1 338 ? 24.077 14.951 19.651 1.00 25.12 334 ASN C CA 1
ATOM 7221 C C . ASN C 1 338 ? 24.139 15.390 21.111 1.00 26.16 334 ASN C C 1
ATOM 7222 O O . ASN C 1 338 ? 25.005 14.950 21.862 1.00 24.04 334 ASN C O 1
ATOM 7227 N N . TYR C 1 339 ? 23.218 16.270 21.498 1.00 27.39 335 TYR C N 1
ATOM 7228 C CA . TYR C 1 339 ? 23.232 16.897 22.809 1.00 29.18 335 TYR C CA 1
ATOM 7229 C C . TYR C 1 339 ? 21.880 16.705 23.502 1.00 29.74 335 TYR C C 1
ATOM 7230 O O . TYR C 1 339 ? 20.851 16.590 22.856 1.00 29.42 335 TYR C O 1
ATOM 7239 N N . SER C 1 340 ? 21.895 16.687 24.830 1.00 30.80 336 SER C N 1
ATOM 7240 C CA . SER C 1 340 ? 20.677 16.714 25.632 1.00 30.28 336 SER C CA 1
ATOM 7241 C C . SER C 1 340 ? 19.983 18.072 25.544 1.00 29.74 336 SER C C 1
ATOM 7242 O O . SER C 1 340 ? 20.587 19.053 25.104 1.00 30.39 336 SER C O 1
ATOM 7245 N N . SER C 1 341 ? 18.725 18.150 25.972 1.00 29.27 337 SER C N 1
ATOM 7246 C CA . SER C 1 341 ? 17.995 19.432 25.968 1.00 30.30 337 SER C CA 1
ATOM 7247 C C . SER C 1 341 ? 18.632 20.472 26.902 1.00 32.42 337 SER C C 1
ATOM 7248 O O . SER C 1 341 ? 18.645 21.670 26.587 1.00 33.79 337 SER C O 1
ATOM 7251 N N . ALA C 1 342 ? 19.143 20.018 28.047 1.00 30.80 338 ALA C N 1
ATOM 7252 C CA . ALA C 1 342 ? 19.803 20.926 28.979 1.00 31.84 338 ALA C CA 1
ATOM 7253 C C . ALA C 1 342 ? 21.107 21.492 28.370 1.00 31.94 338 ALA C C 1
ATOM 7254 O O . ALA C 1 342 ? 21.361 22.686 28.455 1.00 31.34 338 ALA C O 1
ATOM 7256 N N . GLU C 1 343 ? 21.911 20.615 27.788 1.00 33.35 339 GLU C N 1
ATOM 7257 C CA . GLU C 1 343 ? 23.139 21.035 27.102 1.00 36.29 339 GLU C CA 1
ATOM 7258 C C . GLU C 1 343 ? 22.830 21.948 25.870 1.00 34.03 339 GLU C C 1
ATOM 7259 O O . GLU C 1 343 ? 23.449 22.981 25.700 1.00 32.61 339 GLU C O 1
ATOM 7265 N N . ALA C 1 344 ? 21.775 21.629 25.117 1.00 34.52 340 ALA C N 1
ATOM 7266 C CA . ALA C 1 344 ? 21.300 22.480 24.007 1.00 33.17 340 ALA C CA 1
ATOM 7267 C C . ALA C 1 344 ? 20.843 23.858 24.483 1.00 33.56 340 ALA C C 1
ATOM 7268 O O . ALA C 1 344 ? 21.105 24.864 23.823 1.00 31.75 340 ALA C O 1
ATOM 7270 N N . LYS C 1 345 ? 20.179 23.900 25.629 1.00 34.37 341 LYS C N 1
ATOM 7271 C CA . LYS C 1 345 ? 19.826 25.177 26.261 1.00 37.54 341 LYS C CA 1
ATOM 7272 C C . LYS C 1 345 ? 21.045 26.036 26.562 1.00 37.35 341 LYS C C 1
ATOM 7273 O O . LYS C 1 345 ? 21.005 27.261 26.385 1.00 35.41 341 LYS C O 1
ATOM 7279 N N . LEU C 1 346 ? 22.120 25.388 27.007 1.00 36.64 342 LEU C N 1
ATOM 7280 C CA . LEU C 1 346 ? 23.337 26.109 27.365 1.00 37.77 342 LEU C CA 1
ATOM 7281 C C . LEU C 1 346 ? 24.088 26.653 26.157 1.00 37.07 342 LEU C C 1
ATOM 7282 O O . LEU C 1 346 ? 24.715 27.703 26.262 1.00 40.39 342 LEU C O 1
ATOM 7287 N N . ILE C 1 347 ? 23.997 25.961 25.018 1.00 35.46 343 ILE C N 1
ATOM 7288 C CA . ILE C 1 347 ? 24.806 26.288 23.840 1.00 36.28 343 ILE C CA 1
ATOM 7289 C C . ILE C 1 347 ? 24.003 26.842 22.654 1.00 37.60 343 ILE C C 1
ATOM 7290 O O . ILE C 1 347 ? 24.578 27.169 21.610 1.00 39.84 343 ILE C O 1
ATOM 7295 N N . GLN C 1 348 ? 22.689 26.986 22.806 1.00 38.29 344 GLN C N 1
ATOM 7296 C CA . GLN C 1 348 ? 21.883 27.545 21.726 1.00 38.96 344 GLN C CA 1
ATOM 7297 C C . GLN C 1 348 ? 22.352 28.959 21.357 1.00 41.68 344 GLN C C 1
ATOM 7298 O O . GLN C 1 348 ? 22.762 29.733 22.228 1.00 39.71 344 GLN C O 1
ATOM 7304 N N . ARG C 1 349 ? 22.321 29.271 20.059 1.00 44.56 345 ARG C N 1
ATOM 7305 C CA . ARG C 1 349 ? 22.793 30.571 19.534 1.00 48.00 345 ARG C CA 1
ATOM 7306 C C . ARG C 1 349 ? 24.296 30.796 19.628 1.00 46.86 345 ARG C C 1
ATOM 7307 O O . ARG C 1 349 ? 24.747 31.887 19.360 1.00 48.66 345 ARG C O 1
ATOM 7315 N N . LYS C 1 350 ? 25.074 29.785 20.005 1.00 48.29 346 LYS C N 1
ATOM 7316 C CA . LYS C 1 350 ? 26.527 29.952 20.140 1.00 49.70 346 LYS C CA 1
ATOM 7317 C C . LYS C 1 350 ? 27.253 29.295 18.967 1.00 49.50 346 LYS C C 1
ATOM 7318 O O . LYS C 1 350 ? 26.825 28.244 18.478 1.00 45.91 346 LYS C O 1
ATOM 7320 N N . PRO C 1 351 ? 28.353 29.916 18.508 1.00 50.15 347 PRO C N 1
ATOM 7321 C CA . PRO C 1 351 ? 29.185 29.229 17.526 1.00 49.28 347 PRO C CA 1
ATOM 7322 C C . PRO C 1 351 ? 29.833 27.998 18.157 1.00 48.45 347 PRO C C 1
ATOM 7323 O O . PRO C 1 351 ? 30.017 27.944 19.375 1.00 44.09 347 PRO C O 1
ATOM 7327 N N . SER C 1 352 ? 30.208 27.042 17.320 1.00 49.51 348 SER C N 1
ATOM 7328 C CA . SER C 1 352 ? 30.724 25.769 17.794 1.00 51.50 348 SER C CA 1
ATOM 7329 C C . SER C 1 352 ? 31.999 25.905 18.634 1.00 50.67 348 SER C C 1
ATOM 7330 O O . SER C 1 352 ? 32.200 25.156 19.593 1.00 48.56 348 SER C O 1
ATOM 7333 N N . GLY C 1 353 ? 32.846 26.866 18.289 1.00 50.81 349 GLY C N 1
ATOM 7334 C CA . GLY C 1 353 ? 34.075 27.114 19.040 1.00 52.16 349 GLY C CA 1
ATOM 7335 C C . GLY C 1 353 ? 33.863 27.595 20.469 1.00 52.77 349 GLY C C 1
ATOM 7336 O O . GLY C 1 353 ? 34.823 27.665 21.240 1.00 54.77 349 GLY C O 1
ATOM 7337 N N . GLU C 1 354 ? 32.632 27.967 20.816 1.00 50.43 350 GLU C N 1
ATOM 7338 C CA . GLU C 1 354 ? 32.318 28.424 22.174 1.00 51.95 350 GLU C CA 1
ATOM 7339 C C . GLU C 1 354 ? 31.692 27.337 23.043 1.00 50.89 350 GLU C C 1
ATOM 7340 O O . GLU C 1 354 ? 31.539 27.533 24.250 1.00 50.57 350 GLU C O 1
ATOM 7346 N N . ILE C 1 355 ? 31.330 26.202 22.442 1.00 48.12 351 ILE C N 1
ATOM 7347 C CA . ILE C 1 355 ? 30.697 25.118 23.193 1.00 47.37 351 ILE C CA 1
ATOM 7348 C C . ILE C 1 355 ? 31.555 24.625 24.359 1.00 48.32 351 ILE C C 1
ATOM 7349 O O . ILE C 1 355 ? 31.022 24.353 25.431 1.00 50.49 351 ILE C O 1
ATOM 7354 N N . GLU C 1 356 ? 32.858 24.481 24.142 1.00 49.45 352 GLU C N 1
ATOM 7355 C CA . GLU C 1 356 ? 33.760 23.893 25.145 1.00 51.37 352 GLU C CA 1
ATOM 7356 C C . GLU C 1 356 ? 33.833 24.716 26.413 1.00 52.34 352 GLU C C 1
ATOM 7357 O O . GLU C 1 356 ? 33.791 24.168 27.515 1.00 52.50 352 GLU C O 1
ATOM 7363 N N . ALA C 1 357 ? 33.911 26.036 26.252 1.00 52.65 353 ALA C N 1
ATOM 7364 C CA . ALA C 1 357 ? 33.908 26.964 27.384 1.00 53.31 353 ALA C CA 1
ATOM 7365 C C . ALA C 1 357 ? 32.610 26.890 28.173 1.00 53.79 353 ALA C C 1
ATOM 7366 O O . ALA C 1 357 ? 32.632 26.935 29.399 1.00 54.66 353 ALA C O 1
ATOM 7368 N N . VAL C 1 358 ? 31.485 26.799 27.470 1.00 51.64 354 VAL C N 1
ATOM 7369 C CA . VAL C 1 358 ? 30.186 26.807 28.119 1.00 50.31 354 VAL C CA 1
ATOM 7370 C C . VAL C 1 358 ? 29.922 25.513 28.893 1.00 49.48 354 VAL C C 1
ATOM 7371 O O . VAL C 1 358 ? 29.459 25.559 30.025 1.00 53.38 354 VAL C O 1
ATOM 7375 N N . LEU C 1 359 ? 30.227 24.372 28.295 1.00 48.16 355 LEU C N 1
ATOM 7376 C CA . LEU C 1 359 ? 29.917 23.071 28.891 1.00 47.80 355 LEU C CA 1
ATOM 7377 C C . LEU C 1 359 ? 31.041 22.483 29.735 1.00 48.84 355 LEU C C 1
ATOM 7378 O O . LEU C 1 359 ? 30.775 21.671 30.629 1.00 51.70 355 LEU C O 1
ATOM 7383 N N . GLY C 1 360 ? 32.279 22.887 29.470 1.00 46.79 356 GLY C N 1
ATOM 7384 C CA . GLY C 1 360 ? 33.452 22.238 30.070 1.00 45.64 356 GLY C CA 1
ATOM 7385 C C . GLY C 1 360 ? 34.004 21.104 29.210 1.00 43.83 356 GLY C C 1
ATOM 7386 O O . GLY C 1 360 ? 35.010 20.486 29.557 1.00 45.11 356 GLY C O 1
ATOM 7387 N N . TYR C 1 361 ? 33.347 20.834 28.088 1.00 40.91 357 TYR C N 1
ATOM 7388 C CA . TYR C 1 361 ? 33.749 19.778 27.156 1.00 39.74 357 TYR C CA 1
ATOM 7389 C C . TYR C 1 361 ? 32.986 20.054 25.882 1.00 39.59 357 TYR C C 1
ATOM 7390 O O . TYR C 1 361 ? 32.089 20.910 25.851 1.00 37.90 357 TYR C O 1
ATOM 7399 N N . MET C 1 362 ? 33.303 19.339 24.819 1.00 41.45 358 MET C N 1
ATOM 7400 C CA . MET C 1 362 ? 32.393 19.353 23.693 1.00 44.58 358 MET C CA 1
ATOM 7401 C C . MET C 1 362 ? 32.250 17.980 23.101 1.00 44.27 358 MET C C 1
ATOM 7402 O O . MET C 1 362 ? 33.102 17.116 23.289 1.00 45.21 358 MET C O 1
ATOM 7407 N N . LEU C 1 363 ? 31.136 17.797 22.402 1.00 42.11 359 LEU C N 1
ATOM 7408 C CA . LEU C 1 363 ? 30.877 16.571 21.690 1.00 38.88 359 LEU C CA 1
ATOM 7409 C C . LEU C 1 363 ? 31.190 16.878 20.217 1.00 36.88 359 LEU C C 1
ATOM 7410 O O . LEU C 1 363 ? 32.322 17.226 19.924 1.00 39.90 359 LEU C O 1
ATOM 7415 N N . GLU C 1 364 ? 30.214 16.762 19.319 1.00 34.61 360 GLU C N 1
ATOM 7416 C CA . GLU C 1 364 ? 30.376 17.164 17.927 1.00 34.02 360 GLU C CA 1
ATOM 7417 C C . GLU C 1 364 ? 30.041 18.656 17.791 1.00 34.08 360 GLU C C 1
ATOM 7418 O O . GLU C 1 364 ? 29.387 19.228 18.665 1.00 34.52 360 GLU C O 1
ATOM 7424 N N . PRO C 1 365 ? 30.482 19.293 16.697 1.00 35.32 361 PRO C N 1
ATOM 7425 C CA . PRO C 1 365 ? 30.100 20.684 16.501 1.00 36.29 361 PRO C CA 1
ATOM 7426 C C . PRO C 1 365 ? 28.615 20.860 16.111 1.00 36.78 361 PRO C C 1
ATOM 7427 O O . PRO C 1 365 ? 28.046 21.925 16.329 1.00 38.03 361 PRO C O 1
ATOM 7431 N N . GLU C 1 366 ? 28.010 19.828 15.540 1.00 35.29 362 GLU C N 1
ATOM 7432 C CA . GLU C 1 366 ? 26.638 19.906 15.059 1.00 35.49 362 GLU C CA 1
ATOM 7433 C C . GLU C 1 366 ? 25.698 19.551 16.194 1.00 33.61 362 GLU C C 1
ATOM 7434 O O . GLU C 1 366 ? 26.056 18.773 17.076 1.00 32.47 362 GLU C O 1
ATOM 7440 N N . LEU C 1 367 ? 24.499 20.121 16.185 1.00 32.94 363 LEU C N 1
ATOM 7441 C CA . LEU C 1 367 ? 23.442 19.617 17.036 1.00 29.96 363 LEU C CA 1
ATOM 7442 C C . LEU C 1 367 ? 22.846 18.346 16.416 1.00 29.04 363 LEU C C 1
ATOM 7443 O O . LEU C 1 367 ? 22.657 17.353 17.115 1.00 29.84 363 LEU C O 1
ATOM 7448 N N . ILE C 1 368 ? 22.534 18.390 15.124 1.00 28.33 364 ILE C N 1
ATOM 7449 C CA . ILE C 1 368 ? 22.075 17.208 14.381 1.00 27.84 364 ILE C CA 1
ATOM 7450 C C . ILE C 1 368 ? 22.841 17.151 13.085 1.00 28.55 364 ILE C C 1
ATOM 7451 O O . ILE C 1 368 ? 22.739 18.059 12.268 1.00 29.89 364 ILE C O 1
ATOM 7456 N N . HIS C 1 369 ? 23.642 16.106 12.894 1.00 29.49 365 HIS C N 1
ATOM 7457 C CA . HIS C 1 369 ? 24.414 15.963 11.670 1.00 29.59 365 HIS C CA 1
ATOM 7458 C C . HIS C 1 369 ? 23.482 15.713 10.520 1.00 30.00 365 HIS C C 1
ATOM 7459 O O . HIS C 1 369 ? 22.459 15.021 10.664 1.00 28.93 365 HIS C O 1
ATOM 7466 N N . ARG C 1 370 ? 23.849 16.241 9.365 1.00 32.52 366 ARG C N 1
ATOM 7467 C CA . ARG C 1 370 ? 23.123 15.974 8.105 1.00 36.34 366 ARG C CA 1
ATOM 7468 C C . ARG C 1 370 ? 22.847 14.490 7.793 1.00 35.61 366 ARG C C 1
ATOM 7469 O O . ARG C 1 370 ? 21.814 14.162 7.231 1.00 34.54 366 ARG C O 1
ATOM 7477 N N . ASP C 1 371 ? 23.746 13.595 8.197 1.00 34.61 367 ASP C N 1
ATOM 7478 C CA . ASP C 1 371 ? 23.589 12.162 7.947 1.00 35.72 367 ASP C CA 1
ATOM 7479 C C . ASP C 1 371 ? 22.545 11.551 8.848 1.00 33.24 367 ASP C C 1
ATOM 7480 O O . ASP C 1 371 ? 22.149 10.410 8.639 1.00 33.91 367 ASP C O 1
ATOM 7485 N N . ASN C 1 372 ? 22.171 12.287 9.899 1.00 32.56 368 ASN C N 1
ATOM 7486 C CA . ASN C 1 372 ? 21.285 11.798 10.935 1.00 29.22 368 ASN C CA 1
ATOM 7487 C C . ASN C 1 372 ? 19.970 12.558 10.962 1.00 28.90 368 ASN C C 1
ATOM 7488 O O . ASN C 1 372 ? 19.283 12.580 11.982 1.00 26.82 368 ASN C O 1
ATOM 7493 N N . LEU C 1 373 ? 19.591 13.151 9.836 1.00 29.37 369 LEU C N 1
ATOM 7494 C CA . LEU C 1 373 ? 18.301 13.827 9.768 1.00 30.98 369 LEU C CA 1
ATOM 7495 C C . LEU C 1 373 ? 17.602 13.596 8.437 1.00 30.89 369 LEU C C 1
ATOM 7496 O O . LEU C 1 373 ? 18.232 13.222 7.440 1.00 30.03 369 LEU C O 1
ATOM 7501 N N . VAL C 1 374 ? 16.291 13.797 8.452 1.00 29.99 370 VAL C N 1
ATOM 7502 C CA . VAL C 1 374 ? 15.476 13.784 7.248 1.00 30.89 370 VAL C CA 1
ATOM 7503 C C . VAL C 1 374 ? 14.571 15.021 7.274 1.00 33.34 370 VAL C C 1
ATOM 7504 O O . VAL C 1 374 ? 14.291 15.580 8.348 1.00 31.43 370 VAL C O 1
ATOM 7508 N N . LEU C 1 375 ? 14.188 15.458 6.083 1.00 36.36 371 LEU C N 1
ATOM 7509 C CA . LEU C 1 375 ? 13.219 16.501 5.882 1.00 41.32 371 LEU C CA 1
ATOM 7510 C C . LEU C 1 375 ? 11.803 15.998 6.074 1.00 43.42 371 LEU C C 1
ATOM 7511 O O . LEU C 1 375 ? 11.466 14.842 5.782 1.00 44.32 371 LEU C O 1
ATOM 7516 N N . VAL C 1 376 ? 10.992 16.874 6.632 1.00 44.92 372 VAL C N 1
ATOM 7517 C CA . VAL C 1 376 ? 9.572 16.554 6.790 1.00 49.65 372 VAL C CA 1
ATOM 7518 C C . VAL C 1 376 ? 8.713 17.634 6.152 1.00 52.92 372 VAL C C 1
ATOM 7519 O O . VAL C 1 376 ? 7.558 17.361 5.809 1.00 57.60 372 VAL C O 1
ATOM 7524 N N . PRO D 1 2 ? 12.404 -4.951 84.496 1.00 63.11 -2 PRO D N 1
ATOM 7525 C CA . PRO D 1 2 ? 13.550 -4.029 84.586 1.00 61.71 -2 PRO D CA 1
ATOM 7526 C C . PRO D 1 2 ? 14.776 -4.509 83.786 1.00 58.48 -2 PRO D C 1
ATOM 7527 O O . PRO D 1 2 ? 15.234 -3.798 82.886 1.00 56.07 -2 PRO D O 1
ATOM 7531 N N . GLY D 1 3 ? 15.276 -5.707 84.090 1.00 54.53 -1 GLY D N 1
ATOM 7532 C CA . GLY D 1 3 ? 16.426 -6.264 83.380 1.00 51.58 -1 GLY D CA 1
ATOM 7533 C C . GLY D 1 3 ? 16.137 -7.178 82.190 1.00 49.23 -1 GLY D C 1
ATOM 7534 O O . GLY D 1 3 ? 17.072 -7.614 81.504 1.00 48.76 -1 GLY D O 1
ATOM 7535 N N . SER D 1 4 ? 14.869 -7.488 81.919 1.00 46.83 0 SER D N 1
ATOM 7536 C CA . SER D 1 4 ? 14.551 -8.499 80.897 1.00 43.68 0 SER D CA 1
ATOM 7537 C C . SER D 1 4 ? 14.865 -7.913 79.534 1.00 40.84 0 SER D C 1
ATOM 7538 O O . SER D 1 4 ? 14.653 -6.717 79.318 1.00 39.26 0 SER D O 1
ATOM 7541 N N . MET D 1 5 ? 15.381 -8.757 78.630 1.00 39.36 1 MET D N 1
ATOM 7542 C CA . MET D 1 5 ? 16.051 -8.307 77.405 1.00 39.39 1 MET D CA 1
ATOM 7543 C C . MET D 1 5 ? 15.176 -7.299 76.695 1.00 37.64 1 MET D C 1
ATOM 7544 O O . MET D 1 5 ? 13.984 -7.542 76.525 1.00 37.77 1 MET D O 1
ATOM 7549 N N . ARG D 1 6 ? 15.758 -6.186 76.280 1.00 34.09 2 ARG D N 1
ATOM 7550 C CA . ARG D 1 6 ? 15.011 -5.150 75.623 1.00 32.80 2 ARG D CA 1
ATOM 7551 C C . ARG D 1 6 ? 14.964 -5.368 74.099 1.00 29.94 2 ARG D C 1
ATOM 7552 O O . ARG D 1 6 ? 15.966 -5.713 73.484 1.00 29.14 2 ARG D O 1
ATOM 7560 N N . SER D 1 7 ? 13.799 -5.149 73.495 1.00 27.96 3 SER D N 1
ATOM 7561 C CA . SER D 1 7 ? 13.697 -5.202 72.047 1.00 26.72 3 SER D CA 1
ATOM 7562 C C . SER D 1 7 ? 14.274 -3.939 71.409 1.00 26.62 3 SER D C 1
ATOM 7563 O O . SER D 1 7 ? 13.979 -2.821 71.846 1.00 25.70 3 SER D O 1
ATOM 7566 N N . ILE D 1 8 ? 15.114 -4.143 70.398 1.00 27.07 4 ILE D N 1
ATOM 7567 C CA . ILE D 1 8 ? 15.682 -3.062 69.591 1.00 27.98 4 ILE D CA 1
ATOM 7568 C C . ILE D 1 8 ? 14.590 -2.234 68.909 1.00 28.73 4 ILE D C 1
ATOM 7569 O O . ILE D 1 8 ? 14.852 -1.104 68.489 1.00 30.30 4 ILE D O 1
ATOM 7574 N N . ILE D 1 9 ? 13.380 -2.781 68.792 1.00 27.05 5 ILE D N 1
ATOM 7575 C CA . ILE D 1 9 ? 12.295 -2.078 68.150 1.00 26.57 5 ILE D CA 1
ATOM 7576 C C . ILE D 1 9 ? 11.873 -0.852 68.958 1.00 28.10 5 ILE D C 1
ATOM 7577 O O . ILE D 1 9 ? 11.440 0.140 68.370 1.00 27.46 5 ILE D O 1
ATOM 7582 N N . ALA D 1 10 ? 12.043 -0.882 70.284 1.00 29.84 6 ALA D N 1
ATOM 7583 C CA . ALA D 1 10 ? 11.721 0.278 71.122 1.00 31.33 6 ALA D CA 1
ATOM 7584 C C . ALA D 1 10 ? 12.542 1.531 70.723 1.00 33.99 6 ALA D C 1
ATOM 7585 O O . ALA D 1 10 ? 12.058 2.649 70.860 1.00 35.88 6 ALA D O 1
ATOM 7587 N N . ASP D 1 11 ? 13.772 1.346 70.258 1.00 33.50 7 ASP D N 1
ATOM 7588 C CA . ASP D 1 11 ? 14.630 2.455 69.841 1.00 36.94 7 ASP D CA 1
ATOM 7589 C C . ASP D 1 11 ? 14.704 2.625 68.311 1.00 34.74 7 ASP D C 1
ATOM 7590 O O . ASP D 1 11 ? 15.645 3.233 67.823 1.00 34.26 7 ASP D O 1
ATOM 7595 N N . SER D 1 12 ? 13.758 2.056 67.554 1.00 31.62 8 SER D N 1
ATOM 7596 C CA . SER D 1 12 ? 13.812 2.070 66.092 1.00 30.31 8 SER D CA 1
ATOM 7597 C C . SER D 1 12 ? 12.673 2.928 65.594 1.00 31.51 8 SER D C 1
ATOM 7598 O O . SER D 1 12 ? 11.501 2.632 65.891 1.00 33.54 8 SER D O 1
ATOM 7601 N N . LYS D 1 13 ? 12.992 3.999 64.867 1.00 31.06 9 LYS D N 1
ATOM 7602 C CA . LYS D 1 13 ? 11.963 4.911 64.409 1.00 33.60 9 LYS D CA 1
ATOM 7603 C C . LYS D 1 13 ? 11.305 4.463 63.086 1.00 30.83 9 LYS D C 1
ATOM 7604 O O . LYS D 1 13 ? 10.085 4.606 62.929 1.00 31.37 9 LYS D O 1
ATOM 7610 N N . ARG D 1 14 ? 12.089 3.925 62.157 1.00 27.01 10 ARG D N 1
ATOM 7611 C CA . ARG D 1 14 ? 11.591 3.582 60.835 1.00 25.77 10 ARG D CA 1
ATOM 7612 C C . ARG D 1 14 ? 11.613 2.072 60.650 1.00 23.94 10 ARG D C 1
ATOM 7613 O O . ARG D 1 14 ? 12.678 1.447 60.640 1.00 22.93 10 ARG D O 1
ATOM 7621 N N . LEU D 1 15 ? 10.430 1.498 60.485 1.00 21.94 11 LEU D N 1
ATOM 7622 C CA . LEU D 1 15 ? 10.268 0.070 60.474 1.00 22.18 11 LEU D CA 1
ATOM 7623 C C . LEU D 1 15 ? 9.710 -0.410 59.165 1.00 21.75 11 LEU D C 1
ATOM 7624 O O . LEU D 1 15 ? 8.749 0.175 58.647 1.00 21.60 11 LEU D O 1
ATOM 7629 N N . VAL D 1 16 ? 10.232 -1.530 58.685 1.00 21.47 12 VAL D N 1
ATOM 7630 C CA . VAL D 1 16 ? 9.582 -2.306 57.639 1.00 20.94 12 VAL D CA 1
ATOM 7631 C C . VAL D 1 16 ? 8.958 -3.529 58.308 1.00 21.74 12 VAL D C 1
ATOM 7632 O O . VAL D 1 16 ? 9.662 -4.341 58.914 1.00 22.88 12 VAL D O 1
ATOM 7636 N N . VAL D 1 17 ? 7.654 -3.685 58.171 1.00 21.88 13 VAL D N 1
ATOM 7637 C CA . VAL D 1 17 ? 6.931 -4.791 58.746 1.00 22.88 13 VAL D CA 1
ATOM 7638 C C . VAL D 1 17 ? 6.483 -5.718 57.631 1.00 24.01 13 VAL D C 1
ATOM 7639 O O . VAL D 1 17 ? 5.725 -5.321 56.745 1.00 22.95 13 VAL D O 1
ATOM 7643 N N . LYS D 1 18 ? 6.934 -6.965 57.694 1.00 26.34 14 LYS D N 1
ATOM 7644 C CA . LYS D 1 18 ? 6.600 -7.958 56.701 1.00 29.16 14 LYS D CA 1
ATOM 7645 C C . LYS D 1 18 ? 5.726 -9.039 57.301 1.00 30.89 14 LYS D C 1
ATOM 7646 O O . LYS D 1 18 ? 6.108 -9.706 58.267 1.00 30.96 14 LYS D O 1
ATOM 7652 N N . VAL D 1 19 ? 4.550 -9.219 56.711 1.00 32.97 15 VAL D N 1
ATOM 7653 C CA . VAL D 1 19 ? 3.587 -10.166 57.221 1.00 36.63 15 VAL D CA 1
ATOM 7654 C C . VAL D 1 19 ? 3.439 -11.338 56.249 1.00 38.99 15 VAL D C 1
ATOM 7655 O O . VAL D 1 19 ? 3.047 -11.153 55.088 1.00 39.99 15 VAL D O 1
ATOM 7659 N N . GLY D 1 20 ? 3.666 -12.552 56.742 1.00 40.86 16 GLY D N 1
ATOM 7660 C CA . GLY D 1 20 ? 3.547 -13.747 55.903 1.00 43.45 16 GLY D CA 1
ATOM 7661 C C . GLY D 1 20 ? 2.132 -14.032 55.400 1.00 45.11 16 GLY D C 1
ATOM 7662 O O . GLY D 1 20 ? 1.155 -13.633 56.032 1.00 45.33 16 GLY D O 1
ATOM 7663 N N . SER D 1 21 ? 2.033 -14.724 54.254 1.00 45.66 17 SER D N 1
ATOM 7664 C CA . SER D 1 21 ? 0.743 -15.153 53.658 1.00 48.54 17 SER D CA 1
ATOM 7665 C C . SER D 1 21 ? -0.132 -15.870 54.673 1.00 49.12 17 SER D C 1
ATOM 7666 O O . SER D 1 21 ? -1.312 -15.540 54.834 1.00 51.43 17 SER D O 1
ATOM 7669 N N . SER D 1 22 ? 0.443 -16.857 55.352 1.00 48.06 18 SER D N 1
ATOM 7670 C CA . SER D 1 22 ? -0.313 -17.682 56.294 1.00 50.50 18 SER D CA 1
ATOM 7671 C C . SER D 1 22 ? -1.041 -16.845 57.353 1.00 51.10 18 SER D C 1
ATOM 7672 O O . SER D 1 22 ? -2.125 -17.211 57.812 1.00 52.59 18 SER D O 1
ATOM 7675 N N . LEU D 1 23 ? -0.431 -15.735 57.750 1.00 49.36 19 LEU D N 1
ATOM 7676 C CA . LEU D 1 23 ? -0.996 -14.870 58.780 1.00 50.11 19 LEU D CA 1
ATOM 7677 C C . LEU D 1 23 ? -2.184 -14.065 58.268 1.00 52.83 19 LEU D C 1
ATOM 7678 O O . LEU D 1 23 ? -3.090 -13.731 59.018 1.00 53.26 19 LEU D O 1
ATOM 7683 N N . VAL D 1 24 ? -2.181 -13.753 56.985 1.00 57.22 20 VAL D N 1
ATOM 7684 C CA . VAL D 1 24 ? -3.158 -12.821 56.417 1.00 61.91 20 VAL D CA 1
ATOM 7685 C C . VAL D 1 24 ? -4.297 -13.530 55.637 1.00 67.70 20 VAL D C 1
ATOM 7686 O O . VAL D 1 24 ? -5.359 -12.936 55.363 1.00 69.66 20 VAL D O 1
ATOM 7690 N N . THR D 1 25 ? -4.087 -14.812 55.333 1.00 69.13 21 THR D N 1
ATOM 7691 C CA . THR D 1 25 ? -5.057 -15.616 54.593 1.00 71.55 21 THR D CA 1
ATOM 7692 C C . THR D 1 25 ? -5.603 -16.759 55.432 1.00 73.32 21 THR D C 1
ATOM 7693 O O . THR D 1 25 ? -4.901 -17.305 56.278 1.00 70.32 21 THR D O 1
ATOM 7697 N N . ASN D 1 26 ? -6.857 -17.125 55.160 1.00 78.93 22 ASN D N 1
ATOM 7698 C CA . ASN D 1 26 ? -7.487 -18.303 55.718 1.00 82.44 22 ASN D CA 1
ATOM 7699 C C . ASN D 1 26 ? -7.200 -19.420 54.726 1.00 87.26 22 ASN D C 1
ATOM 7700 O O . ASN D 1 26 ? -7.858 -19.489 53.702 1.00 91.36 22 ASN D O 1
ATOM 7702 N N . ASP D 1 27 ? -6.200 -20.260 55.016 1.00 90.34 23 ASP D N 1
ATOM 7703 C CA . ASP D 1 27 ? -5.760 -21.352 54.119 1.00 92.09 23 ASP D CA 1
ATOM 7704 C C . ASP D 1 27 ? -5.523 -20.899 52.676 1.00 92.10 23 ASP D C 1
ATOM 7705 O O . ASP D 1 27 ? -4.444 -20.408 52.331 1.00 90.36 23 ASP D O 1
ATOM 7707 N N . GLY D 1 30 ? -9.637 -17.182 51.081 1.00 77.48 26 GLY D N 1
ATOM 7708 C CA . GLY D 1 30 ? -9.475 -15.753 50.857 1.00 73.49 26 GLY D CA 1
ATOM 7709 C C . GLY D 1 30 ? -8.686 -15.062 51.952 1.00 69.07 26 GLY D C 1
ATOM 7710 O O . GLY D 1 30 ? -7.780 -15.649 52.541 1.00 71.14 26 GLY D O 1
ATOM 7711 N N . LEU D 1 31 ? -9.050 -13.823 52.251 1.00 65.29 27 LEU D N 1
ATOM 7712 C CA . LEU D 1 31 ? -8.358 -13.052 53.270 1.00 65.15 27 LEU D CA 1
ATOM 7713 C C . LEU D 1 31 ? -9.044 -13.137 54.623 1.00 66.02 27 LEU D C 1
ATOM 7714 O O . LEU D 1 31 ? -10.275 -13.173 54.718 1.00 69.01 27 LEU D O 1
ATOM 7719 N N . ASP D 1 32 ? -8.224 -13.161 55.668 1.00 64.86 28 ASP D N 1
ATOM 7720 C CA . ASP D 1 32 ? -8.714 -13.062 57.023 1.00 66.89 28 ASP D CA 1
ATOM 7721 C C . ASP D 1 32 ? -8.822 -11.572 57.344 1.00 64.08 28 ASP D C 1
ATOM 7722 O O . ASP D 1 32 ? -7.858 -10.972 57.811 1.00 63.11 28 ASP D O 1
ATOM 7727 N N . HIS D 1 33 ? -9.994 -10.988 57.112 1.00 62.53 29 HIS D N 1
ATOM 7728 C CA . HIS D 1 33 ? -10.197 -9.555 57.332 1.00 63.61 29 HIS D CA 1
ATOM 7729 C C . HIS D 1 33 ? -9.977 -9.104 58.777 1.00 64.31 29 HIS D C 1
ATOM 7730 O O . HIS D 1 33 ? -9.557 -7.973 59.026 1.00 64.05 29 HIS D O 1
ATOM 7737 N N . ASP D 1 34 ? -10.262 -9.985 59.730 1.00 67.70 30 ASP D N 1
ATOM 7738 C CA . ASP D 1 34 ? -10.114 -9.647 61.136 1.00 66.71 30 ASP D CA 1
ATOM 7739 C C . ASP D 1 34 ? -8.648 -9.555 61.491 1.00 59.25 30 ASP D C 1
ATOM 7740 O O . ASP D 1 34 ? -8.244 -8.680 62.239 1.00 58.11 30 ASP D O 1
ATOM 7745 N N . ALA D 1 35 ? -7.855 -10.483 60.982 1.00 55.42 31 ALA D N 1
ATOM 7746 C CA . ALA D 1 35 ? -6.421 -10.476 61.267 1.00 54.08 31 ALA D CA 1
ATOM 7747 C C . ALA D 1 35 ? -5.735 -9.251 60.648 1.00 51.78 31 ALA D C 1
ATOM 7748 O O . ALA D 1 35 ? -4.804 -8.697 61.229 1.00 48.70 31 ALA D O 1
ATOM 7750 N N . ILE D 1 36 ? -6.219 -8.827 59.482 1.00 51.62 32 ILE D N 1
ATOM 7751 C CA . ILE D 1 36 ? -5.703 -7.611 58.847 1.00 50.60 32 ILE D CA 1
ATOM 7752 C C . ILE D 1 36 ? -6.050 -6.396 59.704 1.00 48.85 32 ILE D C 1
ATOM 7753 O O . ILE D 1 36 ? -5.223 -5.506 59.888 1.00 47.70 32 ILE D O 1
ATOM 7758 N N . GLY D 1 37 ? -7.256 -6.387 60.261 1.00 48.60 33 GLY D N 1
ATOM 7759 C CA . GLY D 1 37 ? -7.675 -5.331 61.174 1.00 46.81 33 GLY D CA 1
ATOM 7760 C C . GLY D 1 37 ? -6.789 -5.239 62.384 1.00 44.26 33 GLY D C 1
ATOM 7761 O O . GLY D 1 37 ? -6.449 -4.154 62.833 1.00 43.03 33 GLY D O 1
ATOM 7762 N N . ARG D 1 38 ? -6.394 -6.384 62.915 1.00 45.41 34 ARG D N 1
ATOM 7763 C CA . ARG D 1 38 ? -5.481 -6.411 64.058 1.00 45.35 34 ARG D CA 1
ATOM 7764 C C . ARG D 1 38 ? -4.095 -5.867 63.712 1.00 42.78 34 ARG D C 1
ATOM 7765 O O . ARG D 1 38 ? -3.523 -5.105 64.494 1.00 40.42 34 ARG D O 1
ATOM 7773 N N . TRP D 1 39 ? -3.566 -6.226 62.542 1.00 41.18 35 TRP D N 1
ATOM 7774 C CA . TRP D 1 39 ? -2.270 -5.674 62.114 1.00 39.33 35 TRP D CA 1
ATOM 7775 C C . TRP D 1 39 ? -2.381 -4.183 61.886 1.00 37.94 35 TRP D C 1
ATOM 7776 O O . TRP D 1 39 ? -1.523 -3.408 62.312 1.00 36.72 35 TRP D O 1
ATOM 7787 N N . ALA D 1 40 ? -3.468 -3.782 61.250 1.00 38.32 36 ALA D N 1
ATOM 7788 C CA . ALA D 1 40 ? -3.736 -2.373 61.037 1.00 38.11 36 ALA D CA 1
ATOM 7789 C C . ALA D 1 40 ? -3.835 -1.596 62.342 1.00 38.22 36 ALA D C 1
ATOM 7790 O O . ALA D 1 40 ? -3.279 -0.514 62.448 1.00 38.34 36 ALA D O 1
ATOM 7792 N N . ALA D 1 41 ? -4.525 -2.155 63.334 1.00 37.65 37 ALA D N 1
ATOM 7793 C CA . ALA D 1 41 ? -4.622 -1.521 64.651 1.00 39.15 37 ALA D CA 1
ATOM 7794 C C . ALA D 1 41 ? -3.265 -1.392 65.345 1.00 37.18 37 ALA D C 1
ATOM 7795 O O . ALA D 1 41 ? -2.955 -0.358 65.935 1.00 36.64 37 ALA D O 1
ATOM 7797 N N . GLN D 1 42 ? -2.462 -2.442 65.267 1.00 36.05 38 GLN D N 1
ATOM 7798 C CA . GLN D 1 42 ? -1.118 -2.395 65.858 1.00 36.57 38 GLN D CA 1
ATOM 7799 C C . GLN D 1 42 ? -0.210 -1.387 65.160 1.00 35.10 38 GLN D C 1
ATOM 7800 O O . GLN D 1 42 ? 0.488 -0.591 65.799 1.00 36.01 38 GLN D O 1
ATOM 7806 N N . ILE D 1 43 ? -0.232 -1.408 63.843 1.00 34.97 39 ILE D N 1
ATOM 7807 C CA . ILE D 1 43 ? 0.583 -0.451 63.068 1.00 34.71 39 ILE D CA 1
ATOM 7808 C C . ILE D 1 43 ? 0.136 0.968 63.358 1.00 36.64 39 ILE D C 1
ATOM 7809 O O . ILE D 1 43 ? 0.962 1.873 63.474 1.00 34.18 39 ILE D O 1
ATOM 7814 N N . ALA D 1 44 ? -1.181 1.162 63.476 1.00 39.83 40 ALA D N 1
ATOM 7815 C CA . ALA D 1 44 ? -1.728 2.473 63.813 1.00 43.46 40 ALA D CA 1
ATOM 7816 C C . ALA D 1 44 ? -1.211 2.976 65.150 1.00 45.33 40 ALA D C 1
ATOM 7817 O O . ALA D 1 44 ? -0.912 4.150 65.296 1.00 50.59 40 ALA D O 1
ATOM 7819 N N . ALA D 1 45 ? -1.129 2.099 66.135 1.00 47.24 41 ALA D N 1
ATOM 7820 C CA . ALA D 1 45 ? -0.617 2.496 67.445 1.00 47.15 41 ALA D CA 1
ATOM 7821 C C . ALA D 1 45 ? 0.875 2.833 67.397 1.00 47.93 41 ALA D C 1
ATOM 7822 O O . ALA D 1 45 ? 1.325 3.734 68.094 1.00 49.61 41 ALA D O 1
ATOM 7824 N N . LEU D 1 46 ? 1.634 2.116 66.575 1.00 46.51 42 LEU D N 1
ATOM 7825 C CA . LEU D 1 46 ? 3.040 2.485 66.329 1.00 45.74 42 LEU D CA 1
ATOM 7826 C C . LEU D 1 46 ? 3.172 3.850 65.656 1.00 44.94 42 LEU D C 1
ATOM 7827 O O . LEU D 1 46 ? 4.005 4.665 66.039 1.00 42.59 42 LEU D O 1
ATOM 7832 N N . ARG D 1 47 ? 2.345 4.084 64.645 1.00 46.98 43 ARG D N 1
ATOM 7833 C CA . ARG D 1 47 ? 2.328 5.378 63.949 1.00 51.15 43 ARG D CA 1
ATOM 7834 C C . ARG D 1 47 ? 2.097 6.515 64.953 1.00 56.90 43 ARG D C 1
ATOM 7835 O O . ARG D 1 47 ? 2.736 7.571 64.877 1.00 59.42 43 ARG D O 1
ATOM 7843 N N . ASN D 1 48 ? 1.195 6.284 65.909 1.00 61.13 44 ASN D N 1
ATOM 7844 C CA . ASN D 1 48 ? 0.804 7.318 66.863 1.00 66.67 44 ASN D CA 1
ATOM 7845 C C . ASN D 1 48 ? 1.839 7.521 67.968 1.00 65.36 44 ASN D C 1
ATOM 7846 O O . ASN D 1 48 ? 1.802 8.522 68.668 1.00 70.73 44 ASN D O 1
ATOM 7851 N N . GLU D 1 49 ? 2.742 6.564 68.127 1.00 60.76 45 GLU D N 1
ATOM 7852 C CA . GLU D 1 49 ? 3.884 6.716 69.014 1.00 58.70 45 GLU D CA 1
ATOM 7853 C C . GLU D 1 49 ? 5.062 7.407 68.255 1.00 55.14 45 GLU D C 1
ATOM 7854 O O . GLU D 1 49 ? 6.101 7.686 68.843 1.00 56.99 45 GLU D O 1
ATOM 7860 N N . GLY D 1 50 ? 4.890 7.711 66.966 1.00 49.72 46 GLY D N 1
ATOM 7861 C CA . GLY D 1 50 ? 5.908 8.427 66.185 1.00 48.20 46 GLY D CA 1
ATOM 7862 C C . GLY D 1 50 ? 6.738 7.564 65.235 1.00 44.53 46 GLY D C 1
ATOM 7863 O O . GLY D 1 50 ? 7.650 8.069 64.577 1.00 42.60 46 GLY D O 1
ATOM 7864 N N . LYS D 1 51 ? 6.419 6.273 65.132 1.00 40.33 47 LYS D N 1
ATOM 7865 C CA . LYS D 1 51 ? 7.156 5.396 64.219 1.00 35.66 47 LYS D CA 1
ATOM 7866 C C . LYS D 1 51 ? 6.745 5.674 62.793 1.00 35.76 47 LYS D C 1
ATOM 7867 O O . LYS D 1 51 ? 5.605 6.078 62.545 1.00 37.73 47 LYS D O 1
ATOM 7873 N N . GLU D 1 52 ? 7.671 5.427 61.865 1.00 33.58 48 GLU D N 1
ATOM 7874 C CA . GLU D 1 52 ? 7.408 5.447 60.435 1.00 33.26 48 GLU D CA 1
ATOM 7875 C C . GLU D 1 52 ? 7.405 3.989 60.034 1.00 32.61 48 GLU D C 1
ATOM 7876 O O . GLU D 1 52 ? 8.359 3.266 60.322 1.00 34.08 48 GLU D O 1
ATOM 7882 N N . VAL D 1 53 ? 6.332 3.557 59.385 1.00 29.18 49 VAL D N 1
ATOM 7883 C CA . VAL D 1 53 ? 6.121 2.177 59.091 1.00 27.95 49 VAL D CA 1
ATOM 7884 C C . VAL D 1 53 ? 5.841 2.029 57.613 1.00 26.40 49 VAL D C 1
ATOM 7885 O O . VAL D 1 53 ? 4.981 2.714 57.064 1.00 27.05 49 VAL D O 1
ATOM 7889 N N . VAL D 1 54 ? 6.534 1.082 56.996 1.00 24.76 50 VAL D N 1
ATOM 7890 C CA . VAL D 1 54 ? 6.209 0.569 55.669 1.00 24.65 50 VAL D CA 1
ATOM 7891 C C . VAL D 1 54 ? 5.778 -0.899 55.829 1.00 24.10 50 VAL D C 1
ATOM 7892 O O . VAL D 1 54 ? 6.395 -1.657 56.569 1.00 23.58 50 VAL D O 1
ATOM 7896 N N . LEU D 1 55 ? 4.710 -1.278 55.158 1.00 24.74 51 LEU D N 1
ATOM 7897 C CA . LEU D 1 55 ? 4.167 -2.621 55.220 1.00 26.78 51 LEU D CA 1
ATOM 7898 C C . LEU D 1 55 ? 4.436 -3.396 53.951 1.00 28.34 51 LEU D C 1
ATOM 7899 O O . LEU D 1 55 ? 4.155 -2.914 52.860 1.00 31.16 51 LEU D O 1
ATOM 7904 N N . VAL D 1 56 ? 5.023 -4.575 54.090 1.00 29.59 52 VAL D N 1
ATOM 7905 C CA . VAL D 1 56 ? 5.179 -5.513 53.016 1.00 29.63 52 VAL D CA 1
ATOM 7906 C C . VAL D 1 56 ? 4.286 -6.713 53.327 1.00 31.51 52 VAL D C 1
ATOM 7907 O O . VAL D 1 56 ? 4.612 -7.522 54.188 1.00 31.35 52 VAL D O 1
ATOM 7911 N N . SER D 1 57 ? 3.176 -6.837 52.611 1.00 35.93 53 SER D N 1
ATOM 7912 C CA . SER D 1 57 ? 2.184 -7.879 52.892 1.00 43.78 53 SER D CA 1
ATOM 7913 C C . SER D 1 57 ? 1.935 -8.805 51.711 1.00 48.22 53 SER D C 1
ATOM 7914 O O . SER D 1 57 ? 1.826 -8.351 50.596 1.00 47.87 53 SER D O 1
ATOM 7917 N N . SER D 1 58 ? 1.808 -10.102 51.993 1.00 56.14 54 SER D N 1
ATOM 7918 C CA . SER D 1 58 ? 1.387 -11.121 51.005 1.00 60.06 54 SER D CA 1
ATOM 7919 C C . SER D 1 58 ? -0.158 -11.215 50.988 1.00 62.06 54 SER D C 1
ATOM 7920 O O . SER D 1 58 ? -0.821 -10.467 51.713 1.00 63.15 54 SER D O 1
ATOM 7923 N N . GLY D 1 59 ? -0.724 -12.156 50.229 1.00 58.67 55 GLY D N 1
ATOM 7924 C CA . GLY D 1 59 ? -2.175 -12.432 50.270 1.00 60.35 55 GLY D CA 1
ATOM 7925 C C . GLY D 1 59 ? -2.937 -12.189 48.968 1.00 60.93 55 GLY D C 1
ATOM 7926 O O . GLY D 1 59 ? -4.113 -12.555 48.835 1.00 60.09 55 GLY D O 1
ATOM 7927 N N . ALA D 1 60 ? -2.273 -11.569 48.003 1.00 58.25 56 ALA D N 1
ATOM 7928 C CA . ALA D 1 60 ? -2.942 -11.198 46.764 1.00 57.14 56 ALA D CA 1
ATOM 7929 C C . ALA D 1 60 ? -3.472 -12.402 45.971 1.00 56.85 56 ALA D C 1
ATOM 7930 O O . ALA D 1 60 ? -4.569 -12.370 45.437 1.00 53.19 56 ALA D O 1
ATOM 7932 N N . ILE D 1 61 ? -2.705 -13.481 45.938 1.00 55.63 57 ILE D N 1
ATOM 7933 C CA . ILE D 1 61 ? -3.127 -14.668 45.205 1.00 55.76 57 ILE D CA 1
ATOM 7934 C C . ILE D 1 61 ? -4.335 -15.356 45.833 1.00 55.28 57 ILE D C 1
ATOM 7935 O O . ILE D 1 61 ? -5.283 -15.752 45.135 1.00 55.49 57 ILE D O 1
ATOM 7940 N N . ALA D 1 62 ? -4.300 -15.483 47.151 1.00 51.64 58 ALA D N 1
ATOM 7941 C CA . ALA D 1 62 ? -5.402 -16.067 47.897 1.00 51.87 58 ALA D CA 1
ATOM 7942 C C . ALA D 1 62 ? -6.679 -15.270 47.699 1.00 51.59 58 ALA D C 1
ATOM 7943 O O . ALA D 1 62 ? -7.744 -15.851 47.566 1.00 52.61 58 ALA D O 1
ATOM 7945 N N . GLU D 1 63 ? -6.572 -13.942 47.674 1.00 50.12 59 GLU D N 1
ATOM 7946 C CA . GLU D 1 63 ? -7.738 -13.092 47.455 1.00 51.08 59 GLU D CA 1
ATOM 7947 C C . GLU D 1 63 ? -8.234 -13.223 46.020 1.00 53.01 59 GLU D C 1
ATOM 7948 O O . GLU D 1 63 ? -9.441 -13.315 45.768 1.00 54.11 59 GLU D O 1
ATOM 7954 N N . GLY D 1 64 ? -7.291 -13.273 45.087 1.00 51.92 60 GLY D N 1
ATOM 7955 C CA . GLY D 1 64 ? -7.623 -13.462 43.699 1.00 53.45 60 GLY D CA 1
ATOM 7956 C C . GLY D 1 64 ? -8.352 -14.769 43.481 1.00 56.73 60 GLY D C 1
ATOM 7957 O O . GLY D 1 64 ? -9.338 -14.814 42.747 1.00 57.87 60 GLY D O 1
ATOM 7958 N N . MET D 1 65 ? -7.842 -15.832 44.094 1.00 57.88 61 MET D N 1
ATOM 7959 C CA . MET D 1 65 ? -8.465 -17.138 44.007 1.00 64.09 61 MET D CA 1
ATOM 7960 C C . MET D 1 65 ? -9.915 -17.044 44.443 1.00 67.50 61 MET D C 1
ATOM 7961 O O . MET D 1 65 ? -10.806 -17.495 43.726 1.00 70.11 61 MET D O 1
ATOM 7966 N N . GLN D 1 66 ? -10.151 -16.443 45.611 1.00 68.40 62 GLN D N 1
ATOM 7967 C CA . GLN D 1 66 ? -11.516 -16.326 46.133 1.00 70.90 62 GLN D CA 1
ATOM 7968 C C . GLN D 1 66 ? -12.408 -15.566 45.161 1.00 71.26 62 GLN D C 1
ATOM 7969 O O . GLN D 1 66 ? -13.527 -15.983 44.888 1.00 75.75 62 GLN D O 1
ATOM 7975 N N . ARG D 1 67 ? -11.908 -14.456 44.641 1.00 68.24 63 ARG D N 1
ATOM 7976 C CA . ARG D 1 67 ? -12.690 -13.639 43.727 1.00 70.63 63 ARG D CA 1
ATOM 7977 C C . ARG D 1 67 ? -12.956 -14.315 42.379 1.00 73.57 63 ARG D C 1
ATOM 7978 O O . ARG D 1 67 ? -13.945 -14.008 41.725 1.00 74.45 63 ARG D O 1
ATOM 7986 N N . LEU D 1 68 ? -12.072 -15.217 41.965 1.00 74.12 64 LEU D N 1
ATOM 7987 C CA . LEU D 1 68 ? -12.244 -15.933 40.705 1.00 75.73 64 LEU D CA 1
ATOM 7988 C C . LEU D 1 68 ? -12.964 -17.267 40.882 1.00 78.63 64 LEU D C 1
ATOM 7989 O O . LEU D 1 68 ? -13.215 -17.954 39.900 1.00 81.34 64 LEU D O 1
ATOM 7994 N N . GLY D 1 69 ? -13.308 -17.626 42.115 1.00 78.96 65 GLY D N 1
ATOM 7995 C CA . GLY D 1 69 ? -14.018 -18.872 42.380 1.00 81.91 65 GLY D CA 1
ATOM 7996 C C . GLY D 1 69 ? -13.143 -20.114 42.322 1.00 83.05 65 GLY D C 1
ATOM 7997 O O . GLY D 1 69 ? -13.635 -21.205 42.024 1.00 86.72 65 GLY D O 1
ATOM 7998 N N . TRP D 1 70 ? -11.851 -19.960 42.611 1.00 78.55 66 TRP D N 1
ATOM 7999 C CA . TRP D 1 70 ? -10.914 -21.082 42.602 1.00 77.85 66 TRP D CA 1
ATOM 8000 C C . TRP D 1 70 ? -10.683 -21.590 44.018 1.00 80.11 66 TRP D C 1
ATOM 8001 O O . TRP D 1 70 ? -10.323 -20.821 44.907 1.00 81.14 66 TRP D O 1
ATOM 8012 N N . SER D 1 71 ? -10.854 -22.893 44.209 1.00 83.93 67 SER D N 1
ATOM 8013 C CA . SER D 1 71 ? -10.647 -23.526 45.510 1.00 86.65 67 SER D CA 1
ATOM 8014 C C . SER D 1 71 ? -9.212 -24.024 45.698 1.00 84.17 67 SER D C 1
ATOM 8015 O O . SER D 1 71 ? -8.749 -24.154 46.825 1.00 87.25 67 SER D O 1
ATOM 8018 N N . ARG D 1 72 ? -8.533 -24.325 44.592 1.00 83.52 68 ARG D N 1
ATOM 8019 C CA . ARG D 1 72 ? -7.161 -24.829 44.617 1.00 80.49 68 ARG D CA 1
ATOM 8020 C C . ARG D 1 72 ? -6.199 -23.782 44.011 1.00 77.71 68 ARG D C 1
ATOM 8021 O O . ARG D 1 72 ? -6.509 -23.114 43.015 1.00 75.32 68 ARG D O 1
ATOM 8023 N N . ARG D 1 73 ? -5.048 -23.608 44.650 1.00 74.65 69 ARG D N 1
ATOM 8024 C CA . ARG D 1 73 ? -4.013 -22.734 44.140 1.00 71.43 69 ARG D CA 1
ATOM 8025 C C . ARG D 1 73 ? -3.615 -23.235 42.765 1.00 71.97 69 ARG D C 1
ATOM 8026 O O . ARG D 1 73 ? -3.274 -24.399 42.605 1.00 70.63 69 ARG D O 1
ATOM 8034 N N . PRO D 1 74 ? -3.662 -22.357 41.752 1.00 71.82 70 PRO D N 1
ATOM 8035 C CA . PRO D 1 74 ? -3.289 -22.820 40.424 1.00 72.46 70 PRO D CA 1
ATOM 8036 C C . PRO D 1 74 ? -1.805 -23.178 40.330 1.00 71.95 70 PRO D C 1
ATOM 8037 O O . PRO D 1 74 ? -0.976 -22.579 41.024 1.00 69.35 70 PRO D O 1
ATOM 8041 N N . ARG D 1 75 ? -1.494 -24.145 39.471 1.00 73.02 71 ARG D N 1
ATOM 8042 C CA . ARG D 1 75 ? -0.127 -24.586 39.235 1.00 72.99 71 ARG D CA 1
ATOM 8043 C C . ARG D 1 75 ? 0.535 -23.776 38.103 1.00 72.32 71 ARG D C 1
ATOM 8044 O O . ARG D 1 75 ? 1.735 -23.492 38.152 1.00 73.36 71 ARG D O 1
ATOM 8046 N N . GLU D 1 76 ? -0.246 -23.369 37.104 1.00 70.87 72 GLU D N 1
ATOM 8047 C CA . GLU D 1 76 ? 0.286 -22.592 35.989 1.00 67.68 72 GLU D CA 1
ATOM 8048 C C . GLU D 1 76 ? 0.586 -21.136 36.365 1.00 62.95 72 GLU D C 1
ATOM 8049 O O . GLU D 1 76 ? -0.236 -20.484 36.987 1.00 60.81 72 GLU D O 1
ATOM 8051 N N . ILE D 1 77 ? 1.733 -20.617 35.920 1.00 59.63 73 ILE D N 1
ATOM 8052 C CA . ILE D 1 77 ? 2.187 -19.284 36.318 1.00 56.51 73 ILE D CA 1
ATOM 8053 C C . ILE D 1 77 ? 1.257 -18.151 35.881 1.00 52.93 73 ILE D C 1
ATOM 8054 O O . ILE D 1 77 ? 1.034 -17.203 36.619 1.00 48.33 73 ILE D O 1
ATOM 8059 N N . ASP D 1 78 ? 0.713 -18.267 34.678 1.00 54.97 74 ASP D N 1
ATOM 8060 C CA . ASP D 1 78 ? -0.189 -17.243 34.154 1.00 54.63 74 ASP D CA 1
ATOM 8061 C C . ASP D 1 78 ? -1.464 -17.140 35.001 1.00 53.86 74 ASP D C 1
ATOM 8062 O O . ASP D 1 78 ? -1.942 -16.038 35.226 1.00 49.94 74 ASP D O 1
ATOM 8067 N N . GLU D 1 79 ? -1.996 -18.277 35.477 1.00 54.81 75 GLU D N 1
ATOM 8068 C CA . GLU D 1 79 ? -3.186 -18.257 36.345 1.00 56.01 75 GLU D CA 1
ATOM 8069 C C . GLU D 1 79 ? -2.824 -17.661 37.678 1.00 53.49 75 GLU D C 1
ATOM 8070 O O . GLU D 1 79 ? -3.601 -16.912 38.262 1.00 53.02 75 GLU D O 1
ATOM 8072 N N . LEU D 1 80 ? -1.627 -17.964 38.159 1.00 53.25 76 LEU D N 1
ATOM 8073 C CA . LEU D 1 80 ? -1.123 -17.303 39.372 1.00 51.58 76 LEU D CA 1
ATOM 8074 C C . LEU D 1 80 ? -0.975 -15.801 39.183 1.00 48.85 76 LEU D C 1
ATOM 8075 O O . LEU D 1 80 ? -1.354 -15.030 40.050 1.00 49.53 76 LEU D O 1
ATOM 8080 N N . GLN D 1 81 ? -0.437 -15.362 38.057 1.00 47.05 77 GLN D N 1
ATOM 8081 C CA . GLN D 1 81 ? -0.328 -13.920 37.798 1.00 44.67 77 GLN D CA 1
ATOM 8082 C C . GLN D 1 81 ? -1.701 -13.249 37.717 1.00 45.42 77 GLN D C 1
ATOM 8083 O O . GLN D 1 81 ? -1.875 -12.131 38.179 1.00 42.53 77 GLN D O 1
ATOM 8089 N N . ALA D 1 82 ? -2.671 -13.919 37.090 1.00 47.94 78 ALA D N 1
ATOM 8090 C CA . ALA D 1 82 ? -4.043 -13.392 37.005 1.00 48.87 78 ALA D CA 1
ATOM 8091 C C . ALA D 1 82 ? -4.691 -13.253 38.371 1.00 48.94 78 ALA D C 1
ATOM 8092 O O . ALA D 1 82 ? -5.261 -12.200 38.702 1.00 48.29 78 ALA D O 1
ATOM 8094 N N . ALA D 1 83 ? -4.573 -14.304 39.179 1.00 49.64 79 ALA D N 1
ATOM 8095 C CA . ALA D 1 83 ? -5.059 -14.254 40.551 1.00 50.31 79 ALA D CA 1
ATOM 8096 C C . ALA D 1 83 ? -4.407 -13.115 41.321 1.00 48.84 79 ALA D C 1
ATOM 8097 O O . ALA D 1 83 ? -5.068 -12.402 42.079 1.00 50.39 79 ALA D O 1
ATOM 8099 N N . ALA D 1 84 ? -3.102 -12.920 41.136 1.00 47.07 80 ALA D N 1
ATOM 8100 C CA . ALA D 1 84 ? -2.421 -11.821 41.817 1.00 44.90 80 ALA D CA 1
ATOM 8101 C C . ALA D 1 84 ? -2.993 -10.458 41.422 1.00 45.17 80 ALA D C 1
ATOM 8102 O O . ALA D 1 84 ? -3.204 -9.602 42.270 1.00 46.59 80 ALA D O 1
ATOM 8104 N N . ALA D 1 85 ? -3.219 -10.242 40.133 1.00 46.01 81 ALA D N 1
ATOM 8105 C CA . ALA D 1 85 ? -3.718 -8.949 39.655 1.00 44.59 81 ALA D CA 1
ATOM 8106 C C . ALA D 1 85 ? -5.146 -8.698 40.125 1.00 46.98 81 ALA D C 1
ATOM 8107 O O . ALA D 1 85 ? -5.538 -7.558 40.405 1.00 46.04 81 ALA D O 1
ATOM 8109 N N . VAL D 1 86 ? -5.939 -9.763 40.185 1.00 48.90 82 VAL D N 1
ATOM 8110 C CA . VAL D 1 86 ? -7.288 -9.651 40.727 1.00 51.98 82 VAL D CA 1
ATOM 8111 C C . VAL D 1 86 ? -7.226 -9.388 42.236 1.00 51.08 82 VAL D C 1
ATOM 8112 O O . VAL D 1 86 ? -7.914 -8.516 42.756 1.00 50.10 82 VAL D O 1
ATOM 8116 N N . GLY D 1 87 ? -6.393 -10.151 42.929 1.00 53.00 83 GLY D N 1
ATOM 8117 C CA . GLY D 1 87 ? -6.350 -10.113 44.398 1.00 53.55 83 GLY D CA 1
ATOM 8118 C C . GLY D 1 87 ? -5.750 -8.866 44.986 1.00 53.37 83 GLY D C 1
ATOM 8119 O O . GLY D 1 87 ? -6.106 -8.444 46.083 1.00 52.25 83 GLY D O 1
ATOM 8120 N N . GLN D 1 88 ? -4.800 -8.294 44.265 1.00 56.91 84 GLN D N 1
ATOM 8121 C CA . GLN D 1 88 ? -4.153 -7.041 44.645 1.00 57.63 84 GLN D CA 1
ATOM 8122 C C . GLN D 1 88 ? -5.162 -5.940 44.982 1.00 57.34 84 GLN D C 1
ATOM 8123 O O . GLN D 1 88 ? -4.991 -5.201 45.952 1.00 56.10 84 GLN D O 1
ATOM 8129 N N . MET D 1 89 ? -6.180 -5.823 44.147 1.00 58.76 85 MET D N 1
ATOM 8130 C CA . MET D 1 89 ? -7.234 -4.820 44.352 1.00 63.49 85 MET D CA 1
ATOM 8131 C C . MET D 1 89 ? -8.013 -4.999 45.680 1.00 65.92 85 MET D C 1
ATOM 8132 O O . MET D 1 89 ? -8.260 -4.024 46.423 1.00 68.96 85 MET D O 1
ATOM 8137 N N . GLY D 1 90 ? -8.323 -6.246 46.008 1.00 63.01 86 GLY D N 1
ATOM 8138 C CA . GLY D 1 90 ? -8.997 -6.561 47.265 1.00 64.36 86 GLY D CA 1
ATOM 8139 C C . GLY D 1 90 ? -8.107 -6.397 48.490 1.00 59.63 86 GLY D C 1
ATOM 8140 O O . GLY D 1 90 ? -8.518 -5.817 49.494 1.00 57.42 86 GLY D O 1
ATOM 8141 N N . LEU D 1 91 ? -6.883 -6.902 48.408 1.00 59.63 87 LEU D N 1
ATOM 8142 C CA . LEU D 1 91 ? -5.943 -6.851 49.540 1.00 62.91 87 LEU D CA 1
ATOM 8143 C C . LEU D 1 91 ? -5.741 -5.413 50.013 1.00 61.35 87 LEU D C 1
ATOM 8144 O O . LEU D 1 91 ? -5.701 -5.132 51.225 1.00 63.99 87 LEU D O 1
ATOM 8149 N N . ALA D 1 92 ? -5.596 -4.513 49.050 1.00 61.66 88 ALA D N 1
ATOM 8150 C CA . ALA D 1 92 ? -5.335 -3.113 49.347 1.00 62.56 88 ALA D CA 1
ATOM 8151 C C . ALA D 1 92 ? -6.563 -2.439 49.930 1.00 59.87 88 ALA D C 1
ATOM 8152 O O . ALA D 1 92 ? -6.456 -1.734 50.948 1.00 63.40 88 ALA D O 1
ATOM 8154 N N . GLN D 1 93 ? -7.716 -2.669 49.310 1.00 60.60 89 GLN D N 1
ATOM 8155 C CA . GLN D 1 93 ? -8.979 -2.073 49.787 1.00 62.17 89 GLN D CA 1
ATOM 8156 C C . GLN D 1 93 ? -9.276 -2.426 51.248 1.00 58.96 89 GLN D C 1
ATOM 8157 O O . GLN D 1 93 ? -9.798 -1.598 51.994 1.00 56.28 89 GLN D O 1
ATOM 8163 N N . VAL D 1 94 ? -8.913 -3.636 51.657 1.00 56.75 90 VAL D N 1
ATOM 8164 C CA . VAL D 1 94 ? -9.103 -4.057 53.035 1.00 56.87 90 VAL D CA 1
ATOM 8165 C C . VAL D 1 94 ? -8.178 -3.252 53.928 1.00 52.74 90 VAL D C 1
ATOM 8166 O O . VAL D 1 94 ? -8.603 -2.702 54.940 1.00 51.93 90 VAL D O 1
ATOM 8170 N N . TYR D 1 95 ? -6.905 -3.197 53.558 1.00 49.94 91 TYR D N 1
ATOM 8171 C CA . TYR D 1 95 ? -5.943 -2.442 54.348 1.00 48.59 91 TYR D CA 1
ATOM 8172 C C . TYR D 1 95 ? -6.350 -0.980 54.454 1.00 49.16 91 TYR D C 1
ATOM 8173 O O . TYR D 1 95 ? -6.264 -0.393 55.530 1.00 48.89 91 TYR D O 1
ATOM 8182 N N . GLU D 1 96 ? -6.796 -0.397 53.352 1.00 49.72 92 GLU D N 1
ATOM 8183 C CA . GLU D 1 96 ? -7.179 1.014 53.356 1.00 51.26 92 GLU D CA 1
ATOM 8184 C C . GLU D 1 96 ? -8.335 1.245 54.345 1.00 52.39 92 GLU D C 1
ATOM 8185 O O . GLU D 1 96 ? -8.269 2.152 55.175 1.00 51.68 92 GLU D O 1
ATOM 8191 N N . SER D 1 97 ? -9.369 0.407 54.262 1.00 52.76 93 SER D N 1
ATOM 8192 C CA . SER D 1 97 ? -10.518 0.456 55.186 1.00 54.03 93 SER D CA 1
ATOM 8193 C C . SER D 1 97 ? -10.129 0.361 56.658 1.00 51.43 93 SER D C 1
ATOM 8194 O O . SER D 1 97 ? -10.520 1.201 57.469 1.00 52.43 93 SER D O 1
ATOM 8197 N N . ARG D 1 98 ? -9.361 -0.664 57.008 1.00 48.40 94 ARG D N 1
ATOM 8198 C CA . ARG D 1 98 ? -8.996 -0.856 58.401 1.00 46.24 94 ARG D CA 1
ATOM 8199 C C . ARG D 1 98 ? -8.092 0.287 58.882 1.00 44.82 94 ARG D C 1
ATOM 8200 O O . ARG D 1 98 ? -8.286 0.810 59.989 1.00 45.54 94 ARG D O 1
ATOM 8202 N N . PHE D 1 99 ? -7.142 0.734 58.056 1.00 42.44 95 PHE D N 1
ATOM 8203 C CA . PHE D 1 99 ? -6.314 1.917 58.428 1.00 40.94 95 PHE D CA 1
ATOM 8204 C C . PHE D 1 99 ? -7.130 3.213 58.522 1.00 42.24 95 PHE D C 1
ATOM 8205 O O . PHE D 1 99 ? -6.856 4.054 59.376 1.00 40.21 95 PHE D O 1
ATOM 8213 N N . ALA D 1 100 ? -8.094 3.380 57.619 1.00 45.22 96 ALA D N 1
ATOM 8214 C CA . ALA D 1 100 ? -8.999 4.546 57.641 1.00 49.52 96 ALA D CA 1
ATOM 8215 C C . ALA D 1 100 ? -9.754 4.679 58.962 1.00 52.23 96 ALA D C 1
ATOM 8216 O O . ALA D 1 100 ? -9.981 5.795 59.428 1.00 54.28 96 ALA D O 1
ATOM 8218 N N . GLU D 1 101 ? -10.115 3.554 59.575 1.00 54.51 97 GLU D N 1
ATOM 8219 C CA . GLU D 1 101 ? -10.771 3.576 60.897 1.00 57.12 97 GLU D CA 1
ATOM 8220 C C . GLU D 1 101 ? -9.902 4.217 61.977 1.00 55.22 97 GLU D C 1
ATOM 8221 O O . GLU D 1 101 ? -10.430 4.706 62.971 1.00 55.16 97 GLU D O 1
ATOM 8227 N N . HIS D 1 102 ? -8.579 4.235 61.768 1.00 50.44 98 HIS D N 1
ATOM 8228 C CA . HIS D 1 102 ? -7.651 4.904 62.675 1.00 48.61 98 HIS D CA 1
ATOM 8229 C C . HIS D 1 102 ? -7.160 6.244 62.156 1.00 47.26 98 HIS D C 1
ATOM 8230 O O . HIS D 1 102 ? -6.251 6.827 62.734 1.00 45.84 98 HIS D O 1
ATOM 8237 N N . GLY D 1 103 ? -7.772 6.760 61.094 1.00 48.34 99 GLY D N 1
ATOM 8238 C CA . GLY D 1 103 ? -7.350 8.041 60.510 1.00 48.72 99 GLY D CA 1
ATOM 8239 C C . GLY D 1 103 ? -6.041 7.997 59.727 1.00 46.97 99 GLY D C 1
ATOM 8240 O O . GLY D 1 103 ? -5.425 9.046 59.480 1.00 47.94 99 GLY D O 1
ATOM 8241 N N . ILE D 1 104 ? -5.629 6.813 59.275 1.00 44.47 100 ILE D N 1
ATOM 8242 C CA . ILE D 1 104 ? -4.346 6.694 58.533 1.00 42.45 100 ILE D CA 1
ATOM 8243 C C . ILE D 1 104 ? -4.546 6.492 57.038 1.00 40.71 100 ILE D C 1
ATOM 8244 O O . ILE D 1 104 ? -5.325 5.630 56.634 1.00 41.22 100 ILE D O 1
ATOM 8249 N N . ARG D 1 105 ? -3.860 7.307 56.235 1.00 39.95 101 ARG D N 1
ATOM 8250 C CA . ARG D 1 105 ? -3.787 7.132 54.781 1.00 40.04 101 ARG D CA 1
ATOM 8251 C C . ARG D 1 105 ? -2.784 6.037 54.429 1.00 37.13 101 ARG D C 1
ATOM 8252 O O . ARG D 1 105 ? -1.719 5.922 55.047 1.00 34.97 101 ARG D O 1
ATOM 8260 N N . THR D 1 106 ? -3.097 5.287 53.381 1.00 34.90 102 THR D N 1
ATOM 8261 C CA . THR D 1 106 ? -2.192 4.305 52.842 1.00 33.09 102 THR D CA 1
ATOM 8262 C C . THR D 1 106 ? -1.903 4.597 51.385 1.00 32.01 102 THR D C 1
ATOM 8263 O O . THR D 1 106 ? -2.606 5.357 50.730 1.00 31.43 102 THR D O 1
ATOM 8267 N N . ALA D 1 107 ? -0.887 3.935 50.860 1.00 30.01 103 ALA D N 1
ATOM 8268 C CA . ALA D 1 107 ? -0.597 3.991 49.451 1.00 30.26 103 ALA D CA 1
ATOM 8269 C C . ALA D 1 107 ? -0.179 2.615 48.977 1.00 30.17 103 ALA D C 1
ATOM 8270 O O . ALA D 1 107 ? 0.450 1.868 49.715 1.00 30.58 103 ALA D O 1
ATOM 8272 N N . GLN D 1 108 ? -0.502 2.279 47.731 1.00 31.68 104 GLN D N 1
ATOM 8273 C CA . GLN D 1 108 ? -0.080 1.000 47.140 1.00 31.52 104 GLN D CA 1
ATOM 8274 C C . GLN D 1 108 ? 1.147 1.267 46.295 1.00 29.24 104 GLN D C 1
ATOM 8275 O O . GLN D 1 108 ? 1.209 2.256 45.584 1.00 30.44 104 GLN D O 1
ATOM 8277 N N . ILE D 1 109 ? 2.140 0.409 46.443 1.00 27.24 105 ILE D N 1
ATOM 8278 C CA . ILE D 1 109 ? 3.382 0.506 45.709 1.00 27.74 105 ILE D CA 1
ATOM 8279 C C . ILE D 1 109 ? 3.647 -0.906 45.172 1.00 27.87 105 ILE D C 1
ATOM 8280 O O . ILE D 1 109 ? 3.536 -1.864 45.905 1.00 26.25 105 ILE D O 1
ATOM 8285 N N . LEU D 1 110 ? 4.061 -1.002 43.916 1.00 28.86 106 LEU D N 1
ATOM 8286 C CA . LEU D 1 110 ? 4.517 -2.259 43.380 1.00 28.81 106 LEU D CA 1
ATOM 8287 C C . LEU D 1 110 ? 5.949 -2.049 42.940 1.00 28.71 106 LEU D C 1
ATOM 8288 O O . LEU D 1 110 ? 6.254 -1.121 42.191 1.00 28.96 106 LEU D O 1
ATOM 8293 N N . LEU D 1 111 ? 6.825 -2.934 43.374 1.00 31.11 107 LEU D N 1
ATOM 8294 C CA . LEU D 1 111 ? 8.250 -2.860 43.038 1.00 32.81 107 LEU D CA 1
ATOM 8295 C C . LEU D 1 111 ? 8.727 -4.244 42.618 1.00 32.82 107 LEU D C 1
ATOM 8296 O O . LEU D 1 111 ? 8.148 -5.259 43.020 1.00 31.96 107 LEU D O 1
ATOM 8301 N N . THR D 1 112 ? 9.780 -4.275 41.810 1.00 34.17 108 THR D N 1
ATOM 8302 C CA . THR D 1 112 ? 10.508 -5.524 41.556 1.00 35.48 108 THR D CA 1
ATOM 8303 C C . THR D 1 112 ? 11.987 -5.301 41.833 1.00 34.09 108 THR D C 1
ATOM 8304 O O . THR D 1 112 ? 12.459 -4.182 41.748 1.00 31.44 108 THR D O 1
ATOM 8308 N N . HIS D 1 113 ? 12.717 -6.379 42.079 1.00 37.17 109 HIS D N 1
ATOM 8309 C CA . HIS D 1 113 ? 14.171 -6.326 42.270 1.00 39.16 109 HIS D CA 1
ATOM 8310 C C . HIS D 1 113 ? 14.865 -5.738 41.018 1.00 39.62 109 HIS D C 1
ATOM 8311 O O . HIS D 1 113 ? 15.816 -5.006 41.138 1.00 35.69 109 HIS D O 1
ATOM 8318 N N . ALA D 1 114 ? 14.315 -5.999 39.838 1.00 43.62 110 ALA D N 1
ATOM 8319 C CA . ALA D 1 114 ? 14.818 -5.409 38.608 1.00 50.07 110 ALA D CA 1
ATOM 8320 C C . ALA D 1 114 ? 14.746 -3.880 38.639 1.00 54.61 110 ALA D C 1
ATOM 8321 O O . ALA D 1 114 ? 15.765 -3.218 38.400 1.00 64.99 110 ALA D O 1
ATOM 8323 N N . ASP D 1 115 ? 13.588 -3.318 39.006 1.00 52.70 111 ASP D N 1
ATOM 8324 C CA . ASP D 1 115 ? 13.458 -1.850 39.169 1.00 50.77 111 ASP D CA 1
ATOM 8325 C C . ASP D 1 115 ? 14.617 -1.260 39.965 1.00 46.86 111 ASP D C 1
ATOM 8326 O O . ASP D 1 115 ? 15.277 -0.285 39.555 1.00 52.32 111 ASP D O 1
ATOM 8331 N N . LEU D 1 116 ? 14.900 -1.882 41.099 1.00 45.05 112 LEU D N 1
ATOM 8332 C CA . LEU D 1 116 ? 15.874 -1.355 42.044 1.00 44.22 112 LEU D CA 1
ATOM 8333 C C . LEU D 1 116 ? 17.312 -1.529 41.578 1.00 44.30 112 LEU D C 1
ATOM 8334 O O . LEU D 1 116 ? 18.228 -1.009 42.235 1.00 49.30 112 LEU D O 1
ATOM 8339 N N . ALA D 1 117 ? 17.545 -2.283 40.501 1.00 45.31 113 ALA D N 1
ATOM 8340 C CA . ALA D 1 117 ? 18.930 -2.481 39.996 1.00 45.66 113 ALA D CA 1
ATOM 8341 C C . ALA D 1 117 ? 19.378 -1.320 39.113 1.00 42.55 113 ALA D C 1
ATOM 8342 O O . ALA D 1 117 ? 20.561 -1.108 38.924 1.00 45.57 113 ALA D O 1
ATOM 8344 N N . ASP D 1 118 ? 18.425 -0.557 38.600 1.00 39.05 114 ASP D N 1
ATOM 8345 C CA . ASP D 1 118 ? 18.722 0.677 37.856 1.00 35.74 114 ASP D CA 1
ATOM 8346 C C . ASP D 1 118 ? 18.881 1.897 38.798 1.00 34.60 114 ASP D C 1
ATOM 8347 O O . ASP D 1 118 ? 18.009 2.142 39.617 1.00 33.91 114 ASP D O 1
ATOM 8352 N N . ARG D 1 119 ? 19.952 2.673 38.631 1.00 32.96 115 ARG D N 1
ATOM 8353 C CA . ARG D 1 119 ? 20.258 3.828 39.474 1.00 35.09 115 ARG D CA 1
ATOM 8354 C C . ARG D 1 119 ? 19.166 4.898 39.505 1.00 31.74 115 ARG D C 1
ATOM 8355 O O . ARG D 1 119 ? 18.929 5.497 40.530 1.00 30.15 115 ARG D O 1
ATOM 8363 N N . GLU D 1 120 ? 18.534 5.138 38.378 1.00 30.79 116 GLU D N 1
ATOM 8364 C CA . GLU D 1 120 ? 17.505 6.150 38.280 1.00 31.39 116 GLU D CA 1
ATOM 8365 C C . GLU D 1 120 ? 16.218 5.661 38.920 1.00 28.34 116 GLU D C 1
ATOM 8366 O O . GLU D 1 120 ? 15.570 6.406 39.658 1.00 27.02 116 GLU D O 1
ATOM 8372 N N . ARG D 1 121 ? 15.848 4.421 38.637 1.00 26.70 117 ARG D N 1
ATOM 8373 C CA . ARG D 1 121 ? 14.610 3.874 39.170 1.00 26.34 117 ARG D CA 1
ATOM 8374 C C . ARG D 1 121 ? 14.707 3.640 40.670 1.00 25.16 117 ARG D C 1
ATOM 8375 O O . ARG D 1 121 ? 13.737 3.878 41.405 1.00 24.00 117 ARG D O 1
ATOM 8383 N N . TYR D 1 122 ? 15.891 3.252 41.133 1.00 24.27 118 TYR D N 1
ATOM 8384 C CA . TYR D 1 122 ? 16.166 3.140 42.577 1.00 24.32 118 TYR D CA 1
ATOM 8385 C C . TYR D 1 122 ? 15.951 4.484 43.289 1.00 22.63 118 TYR D C 1
ATOM 8386 O O . TYR D 1 122 ? 15.219 4.540 44.286 1.00 21.70 118 TYR D O 1
ATOM 8395 N N . LEU D 1 123 ? 16.538 5.563 42.751 1.00 21.46 119 LEU D N 1
ATOM 8396 C CA . LEU D 1 123 ? 16.351 6.900 43.303 1.00 21.75 119 LEU D CA 1
ATOM 8397 C C . LEU D 1 123 ? 14.874 7.329 43.231 1.00 20.59 119 LEU D C 1
ATOM 8398 O O . LEU D 1 123 ? 14.343 7.910 44.144 1.00 21.34 119 LEU D O 1
ATOM 8403 N N . ASN D 1 124 ? 14.216 7.062 42.126 1.00 21.02 120 ASN D N 1
ATOM 8404 C CA . ASN D 1 124 ? 12.800 7.431 41.974 1.00 20.22 120 ASN D CA 1
ATOM 8405 C C . ASN D 1 124 ? 11.937 6.738 43.018 1.00 19.70 120 ASN D C 1
ATOM 8406 O O . ASN D 1 124 ? 11.061 7.366 43.583 1.00 20.23 120 ASN D O 1
ATOM 8411 N N . ALA D 1 125 ? 12.169 5.445 43.264 1.00 18.93 121 ALA D N 1
ATOM 8412 C CA . ALA D 1 125 ? 11.369 4.681 44.222 1.00 19.68 121 ALA D CA 1
ATOM 8413 C C . ALA D 1 125 ? 11.655 5.122 45.660 1.00 19.91 121 ALA D C 1
ATOM 8414 O O . ALA D 1 125 ? 10.754 5.264 46.482 1.00 19.29 121 ALA D O 1
ATOM 8416 N N . ARG D 1 126 ? 12.939 5.344 45.928 1.00 21.00 122 ARG D N 1
ATOM 8417 C CA . ARG D 1 126 ? 13.361 5.849 47.215 1.00 22.63 122 ARG D CA 1
ATOM 8418 C C . ARG D 1 126 ? 12.695 7.195 47.522 1.00 22.90 122 ARG D C 1
ATOM 8419 O O . ARG D 1 126 ? 12.168 7.393 48.605 1.00 22.42 122 ARG D O 1
ATOM 8427 N N . SER D 1 127 ? 12.728 8.081 46.559 1.00 22.10 123 SER D N 1
ATOM 8428 C CA . SER D 1 127 ? 12.171 9.408 46.704 1.00 23.82 123 SER D CA 1
ATOM 8429 C C . SER D 1 127 ? 10.633 9.375 46.910 1.00 23.54 123 SER D C 1
ATOM 8430 O O . SER D 1 127 ? 10.090 10.073 47.764 1.00 23.16 123 SER D O 1
ATOM 8433 N N . THR D 1 128 ? 9.939 8.528 46.149 1.00 22.71 124 THR D N 1
ATOM 8434 C CA . THR D 1 128 ? 8.532 8.292 46.392 1.00 22.38 124 THR D CA 1
ATOM 8435 C C . THR D 1 128 ? 8.265 7.885 47.866 1.00 23.32 124 THR D C 1
ATOM 8436 O O . THR D 1 128 ? 7.392 8.436 48.537 1.00 21.71 124 THR D O 1
ATOM 8440 N N . LEU D 1 129 ? 8.974 6.861 48.320 1.00 23.57 125 LEU D N 1
ATOM 8441 C CA . LEU D 1 129 ? 8.721 6.334 49.649 1.00 24.89 125 LEU D CA 1
ATOM 8442 C C . LEU D 1 129 ? 9.054 7.322 50.755 1.00 26.05 125 LEU D C 1
ATOM 8443 O O . LEU D 1 129 ? 8.307 7.421 51.733 1.00 25.10 125 LEU D O 1
ATOM 8448 N N . LEU D 1 130 ? 10.169 8.036 50.617 1.00 26.46 126 LEU D N 1
ATOM 8449 C CA . LEU D 1 130 ? 10.561 9.000 51.640 1.00 28.35 126 LEU D CA 1
ATOM 8450 C C . LEU D 1 130 ? 9.580 10.160 51.670 1.00 27.00 126 LEU D C 1
ATOM 8451 O O . LEU D 1 130 ? 9.316 10.705 52.710 1.00 25.50 126 LEU D O 1
ATOM 8456 N N . THR D 1 131 ? 9.034 10.530 50.516 1.00 25.90 127 THR D N 1
ATOM 8457 C CA . THR D 1 131 ? 8.019 11.599 50.477 1.00 26.26 127 THR D CA 1
ATOM 8458 C C . THR D 1 131 ? 6.720 11.134 51.123 1.00 26.43 127 THR D C 1
ATOM 8459 O O . THR D 1 131 ? 6.104 11.870 51.882 1.00 26.87 127 THR D O 1
ATOM 8463 N N . LEU D 1 132 ? 6.319 9.896 50.859 1.00 25.15 128 LEU D N 1
ATOM 8464 C CA . LEU D 1 132 ? 5.149 9.341 51.530 1.00 25.66 128 LEU D CA 1
ATOM 8465 C C . LEU D 1 132 ? 5.321 9.315 53.069 1.00 26.46 128 LEU D C 1
ATOM 8466 O O . LEU D 1 132 ? 4.382 9.652 53.827 1.00 25.64 128 LEU D O 1
ATOM 8471 N N . LEU D 1 133 ? 6.505 8.913 53.536 1.00 26.05 129 LEU D N 1
ATOM 8472 C CA . LEU D 1 133 ? 6.748 8.852 55.007 1.00 27.22 129 LEU D CA 1
ATOM 8473 C C . LEU D 1 133 ? 6.712 10.250 55.632 1.00 28.75 129 LEU D C 1
ATOM 8474 O O . LEU D 1 133 ? 6.067 10.440 56.658 1.00 28.92 129 LEU D O 1
ATOM 8479 N N . ARG D 1 134 ? 7.333 11.233 54.967 1.00 28.88 130 ARG D N 1
ATOM 8480 C CA . ARG D 1 134 ? 7.230 12.641 55.358 1.00 31.31 130 ARG D CA 1
ATOM 8481 C C . ARG D 1 134 ? 5.770 13.113 55.496 1.00 32.22 130 ARG D C 1
ATOM 8482 O O . ARG D 1 134 ? 5.444 13.848 56.410 1.00 33.04 130 ARG D O 1
ATOM 8490 N N . LEU D 1 135 ? 4.900 12.684 54.595 1.00 31.50 131 LEU D N 1
ATOM 8491 C CA . LEU D 1 135 ? 3.504 13.086 54.641 1.00 32.74 131 LEU D CA 1
ATOM 8492 C C . LEU D 1 135 ? 2.679 12.265 55.631 1.00 32.67 131 LEU D C 1
ATOM 8493 O O . LEU D 1 135 ? 1.485 12.475 55.746 1.00 34.45 131 LEU D O 1
ATOM 8498 N N . GLY D 1 136 ? 3.290 11.291 56.295 1.00 31.14 132 GLY D N 1
ATOM 8499 C CA . GLY D 1 136 ? 2.576 10.481 57.274 1.00 30.89 132 GLY D CA 1
ATOM 8500 C C . GLY D 1 136 ? 1.703 9.402 56.683 1.00 29.73 132 GLY D C 1
ATOM 8501 O O . GLY D 1 136 ? 0.786 8.928 57.330 1.00 29.39 132 GLY D O 1
ATOM 8502 N N . VAL D 1 137 ? 1.997 8.991 55.458 1.00 29.10 133 VAL D N 1
ATOM 8503 C CA . VAL D 1 137 ? 1.265 7.901 54.808 1.00 29.20 133 VAL D CA 1
ATOM 8504 C C . VAL D 1 137 ? 1.951 6.575 55.119 1.00 28.12 133 VAL D C 1
ATOM 8505 O O . VAL D 1 137 ? 3.160 6.539 55.275 1.00 27.20 133 VAL D O 1
ATOM 8509 N N . VAL D 1 138 ? 1.179 5.494 55.260 1.00 28.24 134 VAL D N 1
ATOM 8510 C CA . VAL D 1 138 ? 1.757 4.141 55.390 1.00 27.45 134 VAL D CA 1
ATOM 8511 C C . VAL D 1 138 ? 1.805 3.483 54.012 1.00 26.14 134 VAL D C 1
ATOM 8512 O O . VAL D 1 138 ? 0.765 3.128 53.471 1.00 25.88 134 VAL D O 1
ATOM 8516 N N . PRO D 1 139 ? 3.009 3.362 53.407 1.00 25.43 135 PRO D N 1
ATOM 8517 C CA . PRO D 1 139 ? 3.109 2.659 52.136 1.00 24.52 135 PRO D CA 1
ATOM 8518 C C . PRO D 1 139 ? 2.919 1.172 52.316 1.00 24.97 135 PRO D C 1
ATOM 8519 O O . PRO D 1 139 ? 3.403 0.597 53.295 1.00 23.73 135 PRO D O 1
ATOM 8523 N N . ILE D 1 140 ? 2.186 0.564 51.396 1.00 25.78 136 ILE D N 1
ATOM 8524 C CA . ILE D 1 140 ? 2.003 -0.877 51.374 1.00 27.21 136 ILE D CA 1
ATOM 8525 C C . ILE D 1 140 ? 2.620 -1.389 50.091 1.00 26.53 136 ILE D C 1
ATOM 8526 O O . ILE D 1 140 ? 2.199 -1.000 49.008 1.00 28.17 136 ILE D O 1
ATOM 8531 N N . ILE D 1 141 ? 3.639 -2.228 50.232 1.00 27.05 137 ILE D N 1
ATOM 8532 C CA . ILE D 1 141 ? 4.480 -2.615 49.125 1.00 28.37 137 ILE D CA 1
ATOM 8533 C C . ILE D 1 141 ? 4.284 -4.088 48.775 1.00 30.43 137 ILE D C 1
ATOM 8534 O O . ILE D 1 141 ? 4.359 -4.972 49.631 1.00 29.92 137 ILE D O 1
ATOM 8539 N N . ASN D 1 142 ? 4.096 -4.339 47.491 1.00 32.15 138 ASN D N 1
ATOM 8540 C CA . ASN D 1 142 ? 4.082 -5.683 46.956 1.00 34.04 138 ASN D CA 1
ATOM 8541 C C . ASN D 1 142 ? 4.913 -5.797 45.718 1.00 31.02 138 ASN D C 1
ATOM 8542 O O . ASN D 1 142 ? 5.308 -4.801 45.101 1.00 27.89 138 ASN D O 1
ATOM 8547 N N . GLU D 1 143 ? 5.227 -7.047 45.392 1.00 31.85 139 GLU D N 1
ATOM 8548 C CA . GLU D 1 143 ? 5.937 -7.382 44.162 1.00 32.82 139 GLU D CA 1
ATOM 8549 C C . GLU D 1 143 ? 4.988 -7.190 43.007 1.00 33.01 139 GLU D C 1
ATOM 8550 O O . GLU D 1 143 ? 3.791 -7.410 43.116 1.00 30.81 139 GLU D O 1
ATOM 8552 N N . ASN D 1 144 ? 5.532 -6.733 41.896 1.00 34.62 140 ASN D N 1
ATOM 8553 C CA . ASN D 1 144 ? 4.752 -6.637 40.663 1.00 35.44 140 ASN D CA 1
ATOM 8554 C C . ASN D 1 144 ? 4.789 -7.939 39.893 1.00 37.39 140 ASN D C 1
ATOM 8555 O O . ASN D 1 144 ? 5.613 -8.094 38.982 1.00 37.86 140 ASN D O 1
ATOM 8560 N N . ASP D 1 145 ? 3.856 -8.843 40.222 1.00 39.74 141 ASP D N 1
ATOM 8561 C CA . ASP D 1 145 ? 3.802 -10.199 39.640 1.00 41.55 141 ASP D CA 1
ATOM 8562 C C . ASP D 1 145 ? 3.396 -10.230 38.146 1.00 40.57 141 ASP D C 1
ATOM 8563 O O . ASP D 1 145 ? 3.548 -11.254 37.463 1.00 41.37 141 ASP D O 1
ATOM 8568 N N . THR D 1 146 ? 2.869 -9.126 37.647 1.00 37.77 142 THR D N 1
ATOM 8569 C CA . THR D 1 146 ? 2.595 -9.016 36.231 1.00 38.40 142 THR D CA 1
ATOM 8570 C C . THR D 1 146 ? 3.882 -9.101 35.374 1.00 38.91 142 THR D C 1
ATOM 8571 O O . THR D 1 146 ? 3.878 -9.685 34.293 1.00 37.92 142 THR D O 1
ATOM 8575 N N . VAL D 1 147 ? 4.980 -8.547 35.878 1.00 38.48 143 VAL D N 1
ATOM 8576 C CA . VAL D 1 147 ? 6.209 -8.481 35.094 1.00 39.13 143 VAL D CA 1
ATOM 8577 C C . VAL D 1 147 ? 7.340 -9.395 35.581 1.00 39.29 143 VAL D C 1
ATOM 8578 O O . VAL D 1 147 ? 8.159 -9.796 34.772 1.00 37.92 143 VAL D O 1
ATOM 8582 N N . VAL D 1 148 ? 7.365 -9.738 36.871 1.00 39.75 144 VAL D N 1
ATOM 8583 C CA . VAL D 1 148 ? 8.410 -10.598 37.484 1.00 40.18 144 VAL D CA 1
ATOM 8584 C C . VAL D 1 148 ? 7.745 -11.665 38.356 1.00 41.15 144 VAL D C 1
ATOM 8585 O O . VAL D 1 148 ? 6.957 -11.354 39.197 1.00 40.18 144 VAL D O 1
ATOM 8589 N N . THR D 1 149 ? 8.043 -12.927 38.109 1.00 45.52 145 THR D N 1
ATOM 8590 C CA . THR D 1 149 ? 7.297 -14.036 38.706 1.00 51.64 145 THR D CA 1
ATOM 8591 C C . THR D 1 149 ? 8.132 -14.866 39.690 1.00 58.09 145 THR D C 1
ATOM 8592 O O . THR D 1 149 ? 7.733 -15.973 40.041 1.00 62.75 145 THR D O 1
ATOM 8596 N N . ASP D 1 150 ? 9.283 -14.331 40.098 1.00 60.57 146 ASP D N 1
ATOM 8597 C CA . ASP D 1 150 ? 10.129 -14.963 41.116 1.00 63.62 146 ASP D CA 1
ATOM 8598 C C . ASP D 1 150 ? 9.459 -15.038 42.493 1.00 65.95 146 ASP D C 1
ATOM 8599 O O . ASP D 1 150 ? 9.588 -16.034 43.187 1.00 62.63 146 ASP D O 1
ATOM 8604 N N . GLU D 1 151 ? 8.731 -13.994 42.880 1.00 68.45 147 GLU D N 1
ATOM 8605 C CA . GLU D 1 151 ? 8.187 -13.917 44.244 1.00 69.66 147 GLU D CA 1
ATOM 8606 C C . GLU D 1 151 ? 7.010 -14.905 44.413 1.00 72.67 147 GLU D C 1
ATOM 8607 O O . GLU D 1 151 ? 6.877 -15.600 45.443 1.00 78.74 147 GLU D O 1
ATOM 8609 N N . ILE D 1 152 ? 6.179 -14.993 43.379 1.00 64.30 148 ILE D N 1
ATOM 8610 C CA . ILE D 1 152 ? 5.047 -15.919 43.379 1.00 62.96 148 ILE D CA 1
ATOM 8611 C C . ILE D 1 152 ? 5.516 -17.365 43.365 1.00 61.03 148 ILE D C 1
ATOM 8612 O O . ILE D 1 152 ? 4.970 -18.205 44.091 1.00 58.49 148 ILE D O 1
ATOM 8614 N N . LYS D 1 153 ? 6.535 -17.631 42.545 1.00 59.89 149 LYS D N 1
ATOM 8615 C CA . LYS D 1 153 ? 7.024 -18.992 42.284 1.00 61.35 149 LYS D CA 1
ATOM 8616 C C . LYS D 1 153 ? 7.561 -19.682 43.533 1.00 61.09 149 LYS D C 1
ATOM 8617 O O . LYS D 1 153 ? 7.043 -20.723 43.937 1.00 62.67 149 LYS D O 1
ATOM 8619 N N . PHE D 1 154 ? 8.581 -19.069 44.145 1.00 62.28 150 PHE D N 1
ATOM 8620 C CA . PHE D 1 154 ? 9.356 -19.656 45.246 1.00 64.24 150 PHE D CA 1
ATOM 8621 C C . PHE D 1 154 ? 9.266 -18.918 46.606 1.00 61.50 150 PHE D C 1
ATOM 8622 O O . PHE D 1 154 ? 9.602 -19.496 47.641 1.00 62.21 150 PHE D O 1
ATOM 8624 N N . GLY D 1 155 ? 8.791 -17.671 46.591 1.00 56.69 151 GLY D N 1
ATOM 8625 C CA . GLY D 1 155 ? 8.896 -16.724 47.704 1.00 53.70 151 GLY D CA 1
ATOM 8626 C C . GLY D 1 155 ? 7.710 -16.440 48.633 1.00 53.06 151 GLY D C 1
ATOM 8627 O O . GLY D 1 155 ? 6.568 -16.817 48.375 1.00 52.20 151 GLY D O 1
ATOM 8628 N N . ASP D 1 156 ? 8.003 -15.736 49.724 1.00 50.88 152 ASP D N 1
ATOM 8629 C CA . ASP D 1 156 ? 6.974 -15.142 50.567 1.00 50.05 152 ASP D CA 1
ATOM 8630 C C . ASP D 1 156 ? 7.420 -13.735 50.962 1.00 46.79 152 ASP D C 1
ATOM 8631 O O . ASP D 1 156 ? 7.269 -13.331 52.110 1.00 47.46 152 ASP D O 1
ATOM 8636 N N . ASN D 1 157 ? 7.973 -12.996 50.002 1.00 43.85 153 ASN D N 1
ATOM 8637 C CA . ASN D 1 157 ? 8.323 -11.576 50.171 1.00 41.56 153 ASN D CA 1
ATOM 8638 C C . ASN D 1 157 ? 9.411 -11.291 51.207 1.00 41.11 153 ASN D C 1
ATOM 8639 O O . ASN D 1 157 ? 9.543 -10.150 51.653 1.00 41.77 153 ASN D O 1
ATOM 8644 N N . ASP D 1 158 ? 10.168 -12.310 51.606 1.00 41.61 154 ASP D N 1
ATOM 8645 C CA . ASP D 1 158 ? 11.274 -12.105 52.531 1.00 39.05 154 ASP D CA 1
ATOM 8646 C C . ASP D 1 158 ? 12.339 -11.254 51.863 1.00 37.48 154 ASP D C 1
ATOM 8647 O O . ASP D 1 158 ? 12.815 -10.296 52.470 1.00 33.73 154 ASP D O 1
ATOM 8652 N N . THR D 1 159 ? 12.691 -11.577 50.615 1.00 35.34 155 THR D N 1
ATOM 8653 C CA . THR D 1 159 ? 13.734 -10.815 49.914 1.00 34.44 155 THR D CA 1
ATOM 8654 C C . THR D 1 159 ? 13.223 -9.391 49.644 1.00 30.56 155 THR D C 1
ATOM 8655 O O . THR D 1 159 ? 13.944 -8.429 49.824 1.00 28.80 155 THR D O 1
ATOM 8659 N N . LEU D 1 160 ? 11.941 -9.250 49.343 1.00 29.09 156 LEU D N 1
ATOM 8660 C CA . LEU D 1 160 ? 11.356 -7.905 49.166 1.00 27.93 156 LEU D CA 1
ATOM 8661 C C . LEU D 1 160 ? 11.470 -7.038 50.433 1.00 26.01 156 LEU D C 1
ATOM 8662 O O . LEU D 1 160 ? 11.877 -5.885 50.362 1.00 24.68 156 LEU D O 1
ATOM 8667 N N . GLY D 1 161 ? 11.151 -7.614 51.582 1.00 25.49 157 GLY D N 1
ATOM 8668 C CA . GLY D 1 161 ? 11.282 -6.906 52.862 1.00 24.84 157 GLY D CA 1
ATOM 8669 C C . GLY D 1 161 ? 12.668 -6.327 53.126 1.00 24.28 157 GLY D C 1
ATOM 8670 O O . GLY D 1 161 ? 12.790 -5.171 53.511 1.00 22.99 157 GLY D O 1
ATOM 8671 N N . ALA D 1 162 ? 13.703 -7.133 52.865 1.00 24.96 158 ALA D N 1
ATOM 8672 C CA . ALA D 1 162 ? 15.070 -6.702 53.027 1.00 24.70 158 ALA D CA 1
ATOM 8673 C C . ALA D 1 162 ? 15.444 -5.632 52.001 1.00 24.33 158 ALA D C 1
ATOM 8674 O O . ALA D 1 162 ? 16.143 -4.678 52.339 1.00 23.61 158 ALA D O 1
ATOM 8676 N N . LEU D 1 163 ? 14.983 -5.784 50.765 1.00 25.11 159 LEU D N 1
ATOM 8677 C CA . LEU D 1 163 ? 15.215 -4.736 49.761 1.00 25.63 159 LEU D CA 1
ATOM 8678 C C . LEU D 1 163 ? 14.531 -3.446 50.144 1.00 24.93 159 LEU D C 1
ATOM 8679 O O . LEU D 1 163 ? 15.109 -2.387 49.934 1.00 24.66 159 LEU D O 1
ATOM 8681 N N . VAL D 1 164 ? 13.315 -3.518 50.688 1.00 23.59 160 VAL D N 1
ATOM 8682 C CA . VAL D 1 164 ? 12.631 -2.281 51.100 1.00 23.56 160 VAL D CA 1
ATOM 8683 C C . VAL D 1 164 ? 13.380 -1.637 52.289 1.00 24.41 160 VAL D C 1
ATOM 8684 O O . VAL D 1 164 ? 13.593 -0.417 52.318 1.00 24.10 160 VAL D O 1
ATOM 8688 N N . ALA D 1 165 ? 13.817 -2.451 53.245 1.00 23.67 161 ALA D N 1
ATOM 8689 C CA . ALA D 1 165 ? 14.616 -1.912 54.321 1.00 24.17 161 ALA D CA 1
ATOM 8690 C C . ALA D 1 165 ? 15.868 -1.152 53.780 1.00 24.46 161 ALA D C 1
ATOM 8691 O O . ALA D 1 165 ? 16.170 -0.057 54.240 1.00 23.93 161 ALA D O 1
ATOM 8693 N N . ASN D 1 166 ? 16.598 -1.756 52.849 1.00 24.63 162 ASN D N 1
ATOM 8694 C CA . ASN D 1 166 ? 17.760 -1.091 52.250 1.00 25.87 162 ASN D CA 1
ATOM 8695 C C . ASN D 1 166 ? 17.313 0.199 51.572 1.00 25.49 162 ASN D C 1
ATOM 8696 O O . ASN D 1 166 ? 17.926 1.243 51.766 1.00 24.69 162 ASN D O 1
ATOM 8701 N N . LEU D 1 167 ? 16.236 0.103 50.793 1.00 24.77 163 LEU D N 1
ATOM 8702 C CA . LEU D 1 167 ? 15.749 1.215 49.989 1.00 25.02 163 LEU D CA 1
ATOM 8703 C C . LEU D 1 167 ? 15.406 2.476 50.797 1.00 25.05 163 LEU D C 1
ATOM 8704 O O . LEU D 1 167 ? 15.731 3.596 50.368 1.00 24.29 163 LEU D O 1
ATOM 8709 N N . ILE D 1 168 ? 14.770 2.301 51.956 1.00 24.82 164 ILE D N 1
ATOM 8710 C CA . ILE D 1 168 ? 14.347 3.457 52.772 1.00 24.36 164 ILE D CA 1
ATOM 8711 C C . ILE D 1 168 ? 15.263 3.690 53.972 1.00 25.14 164 ILE D C 1
ATOM 8712 O O . ILE D 1 168 ? 14.968 4.529 54.835 1.00 25.65 164 ILE D O 1
ATOM 8717 N N . GLU D 1 169 ? 16.362 2.940 54.046 1.00 25.86 165 GLU D N 1
ATOM 8718 C CA . GLU D 1 169 ? 17.225 2.941 55.230 1.00 28.10 165 GLU D CA 1
ATOM 8719 C C . GLU D 1 169 ? 16.458 2.740 56.511 1.00 26.40 165 GLU D C 1
ATOM 8720 O O . GLU D 1 169 ? 16.520 3.554 57.422 1.00 27.73 165 GLU D O 1
ATOM 8726 N N . GLY D 1 170 ? 15.754 1.626 56.601 1.00 26.76 166 GLY D N 1
ATOM 8727 C CA . GLY D 1 170 ? 15.005 1.308 57.809 1.00 27.52 166 GLY D CA 1
ATOM 8728 C C . GLY D 1 170 ? 15.915 1.030 58.986 1.00 28.41 166 GLY D C 1
ATOM 8729 O O . GLY D 1 170 ? 17.043 0.582 58.808 1.00 28.07 166 GLY D O 1
ATOM 8730 N N . ASP D 1 171 ? 15.417 1.303 60.186 1.00 27.25 167 ASP D N 1
ATOM 8731 C CA . ASP D 1 171 ? 16.138 0.986 61.395 1.00 28.39 167 ASP D CA 1
ATOM 8732 C C . ASP D 1 171 ? 15.971 -0.498 61.648 1.00 27.89 167 ASP D C 1
ATOM 8733 O O . ASP D 1 171 ? 16.881 -1.132 62.158 1.00 27.50 167 ASP D O 1
ATOM 8738 N N . ALA D 1 172 ? 14.817 -1.048 61.303 1.00 25.18 168 ALA D N 1
ATOM 8739 C CA . ALA D 1 172 ? 14.553 -2.446 61.573 1.00 24.49 168 ALA D CA 1
ATOM 8740 C C . ALA D 1 172 ? 13.542 -3.057 60.602 1.00 23.42 168 ALA D C 1
ATOM 8741 O O . ALA D 1 172 ? 12.589 -2.418 60.184 1.00 23.78 168 ALA D O 1
ATOM 8743 N N . LEU D 1 173 ? 13.799 -4.301 60.252 1.00 23.45 169 LEU D N 1
ATOM 8744 C CA . LEU D 1 173 ? 12.905 -5.132 59.473 1.00 22.84 169 LEU D CA 1
ATOM 8745 C C . LEU D 1 173 ? 12.275 -6.115 60.468 1.00 23.23 169 LEU D C 1
ATOM 8746 O O . LEU D 1 173 ? 12.988 -6.811 61.205 1.00 23.87 169 LEU D O 1
ATOM 8751 N N . ILE D 1 174 ? 10.955 -6.177 60.502 1.00 22.82 170 ILE D N 1
ATOM 8752 C CA . ILE D 1 174 ? 10.263 -7.151 61.336 1.00 22.99 170 ILE D CA 1
ATOM 8753 C C . ILE D 1 174 ? 9.581 -8.175 60.461 1.00 23.41 170 ILE D C 1
ATOM 8754 O O . ILE D 1 174 ? 8.641 -7.836 59.714 1.00 25.11 170 ILE D O 1
ATOM 8759 N N . ILE D 1 175 ? 10.031 -9.419 60.554 1.00 23.71 171 ILE D N 1
ATOM 8760 C CA . ILE D 1 175 ? 9.455 -10.511 59.818 1.00 24.97 171 ILE D CA 1
ATOM 8761 C C . ILE D 1 175 ? 8.516 -11.297 60.740 1.00 26.80 171 ILE D C 1
ATOM 8762 O O . ILE D 1 175 ? 8.968 -12.008 61.639 1.00 26.46 171 ILE D O 1
ATOM 8767 N N . LEU D 1 176 ? 7.214 -11.163 60.497 1.00 27.53 172 LEU D N 1
ATOM 8768 C CA . LEU D 1 176 ? 6.208 -11.878 61.235 1.00 29.70 172 LEU D CA 1
ATOM 8769 C C . LEU D 1 176 ? 5.826 -13.130 60.467 1.00 32.93 172 LEU D C 1
ATOM 8770 O O . LEU D 1 176 ? 5.430 -13.056 59.310 1.00 34.06 172 LEU D O 1
ATOM 8775 N N . THR D 1 177 ? 5.884 -14.268 61.142 1.00 36.38 173 THR D N 1
ATOM 8776 C CA . THR D 1 177 ? 5.795 -15.561 60.517 1.00 40.65 173 THR D CA 1
ATOM 8777 C C . THR D 1 177 ? 4.871 -16.502 61.264 1.00 44.66 173 THR D C 1
ATOM 8778 O O . THR D 1 177 ? 4.286 -16.109 62.254 1.00 42.99 173 THR D O 1
ATOM 8782 N N . ASP D 1 178 ? 4.775 -17.759 60.812 1.00 51.40 174 ASP D N 1
ATOM 8783 C CA . ASP D 1 178 ? 4.063 -18.819 61.576 1.00 58.93 174 ASP D CA 1
ATOM 8784 C C . ASP D 1 178 ? 4.829 -19.415 62.792 1.00 65.03 174 ASP D C 1
ATOM 8785 O O . ASP D 1 178 ? 4.202 -19.878 63.730 1.00 66.14 174 ASP D O 1
ATOM 8787 N N . GLN D 1 179 ? 6.165 -19.416 62.779 1.00 73.02 175 GLN D N 1
ATOM 8788 C CA . GLN D 1 179 ? 6.972 -20.071 63.806 1.00 74.40 175 GLN D CA 1
ATOM 8789 C C . GLN D 1 179 ? 7.699 -19.086 64.695 1.00 72.64 175 GLN D C 1
ATOM 8790 O O . GLN D 1 179 ? 8.336 -19.500 65.656 1.00 69.34 175 GLN D O 1
ATOM 8796 N N . MET D 1 222 ? 13.412 -21.378 57.760 1.00 50.81 218 MET D N 1
ATOM 8797 C CA . MET D 1 222 ? 13.930 -20.095 58.273 1.00 50.27 218 MET D CA 1
ATOM 8798 C C . MET D 1 222 ? 15.117 -19.569 57.455 1.00 49.25 218 MET D C 1
ATOM 8799 O O . MET D 1 222 ? 15.480 -18.424 57.647 1.00 46.80 218 MET D O 1
ATOM 8801 N N . LEU D 1 223 ? 15.684 -20.352 56.533 1.00 49.56 219 LEU D N 1
ATOM 8802 C CA . LEU D 1 223 ? 16.924 -19.951 55.860 1.00 50.52 219 LEU D CA 1
ATOM 8803 C C . LEU D 1 223 ? 16.793 -18.663 55.067 1.00 46.35 219 LEU D C 1
ATOM 8804 O O . LEU D 1 223 ? 17.632 -17.770 55.183 1.00 45.42 219 LEU D O 1
ATOM 8809 N N . THR D 1 224 ? 15.721 -18.540 54.282 1.00 46.67 220 THR D N 1
ATOM 8810 C CA . THR D 1 224 ? 15.514 -17.345 53.467 1.00 44.58 220 THR D CA 1
ATOM 8811 C C . THR D 1 224 ? 15.338 -16.116 54.365 1.00 41.21 220 THR D C 1
ATOM 8812 O O . THR D 1 224 ? 15.660 -14.986 53.975 1.00 41.82 220 THR D O 1
ATOM 8816 N N . LYS D 1 225 ? 14.777 -16.317 55.553 1.00 40.10 221 LYS D N 1
ATOM 8817 C CA . LYS D 1 225 ? 14.572 -15.194 56.470 1.00 38.23 221 LYS D CA 1
ATOM 8818 C C . LYS D 1 225 ? 15.901 -14.745 57.067 1.00 35.63 221 LYS D C 1
ATOM 8819 O O . LYS D 1 225 ? 16.097 -13.565 57.278 1.00 32.71 221 LYS D O 1
ATOM 8825 N N . ILE D 1 226 ? 16.788 -15.695 57.351 1.00 36.38 222 ILE D N 1
ATOM 8826 C CA . ILE D 1 226 ? 18.124 -15.374 57.874 1.00 37.24 222 ILE D CA 1
ATOM 8827 C C . ILE D 1 226 ? 18.953 -14.687 56.805 1.00 35.79 222 ILE D C 1
ATOM 8828 O O . ILE D 1 226 ? 19.618 -13.695 57.087 1.00 33.72 222 ILE D O 1
ATOM 8833 N N . LEU D 1 227 ? 18.856 -15.178 55.571 1.00 35.67 223 LEU D N 1
ATOM 8834 C CA . LEU D 1 227 ? 19.508 -14.501 54.450 1.00 35.96 223 LEU D CA 1
ATOM 8835 C C . LEU D 1 227 ? 18.922 -13.110 54.234 1.00 33.01 223 LEU D C 1
ATOM 8836 O O . LEU D 1 227 ? 19.663 -12.165 53.970 1.00 30.81 223 LEU D O 1
ATOM 8841 N N . ALA D 1 228 ? 17.599 -12.961 54.402 1.00 31.70 224 ALA D N 1
ATOM 8842 C CA . ALA D 1 228 ? 16.988 -11.606 54.398 1.00 30.67 224 ALA D CA 1
ATOM 8843 C C . ALA D 1 228 ? 17.555 -10.704 55.466 1.00 29.68 224 ALA D C 1
ATOM 8844 O O . ALA D 1 228 ? 17.737 -9.499 55.235 1.00 30.48 224 ALA D O 1
ATOM 8846 N N . ALA D 1 229 ? 17.761 -11.238 56.661 1.00 30.51 225 ALA D N 1
ATOM 8847 C CA . ALA D 1 229 ? 18.315 -10.425 57.751 1.00 30.87 225 ALA D CA 1
ATOM 8848 C C . ALA D 1 229 ? 19.721 -9.943 57.397 1.00 31.38 225 ALA D C 1
ATOM 8849 O O . ALA D 1 229 ? 20.087 -8.812 57.725 1.00 31.07 225 ALA D O 1
ATOM 8851 N N . LYS D 1 230 ? 20.516 -10.824 56.783 1.00 31.85 226 LYS D N 1
ATOM 8852 C CA . LYS D 1 230 ? 21.863 -10.462 56.271 1.00 32.46 226 LYS D CA 1
ATOM 8853 C C . LYS D 1 230 ? 21.817 -9.317 55.255 1.00 31.37 226 LYS D C 1
ATOM 8854 O O . LYS D 1 230 ? 22.547 -8.337 55.357 1.00 30.89 226 LYS D O 1
ATOM 8860 N N . ARG D 1 231 ? 20.930 -9.447 54.296 1.00 31.80 227 ARG D N 1
ATOM 8861 C CA . ARG D 1 231 ? 20.750 -8.416 53.287 1.00 33.31 227 ARG D CA 1
ATOM 8862 C C . ARG D 1 231 ? 20.314 -7.098 53.949 1.00 31.71 227 ARG D C 1
ATOM 8863 O O . ARG D 1 231 ? 20.872 -6.038 53.639 1.00 30.20 227 ARG D O 1
ATOM 8871 N N . ALA D 1 232 ? 19.369 -7.166 54.910 1.00 29.21 228 ALA D N 1
ATOM 8872 C CA . ALA D 1 232 ? 18.893 -5.944 55.576 1.00 27.50 228 ALA D CA 1
ATOM 8873 C C . ALA D 1 232 ? 20.005 -5.282 56.368 1.00 27.46 228 ALA D C 1
ATOM 8874 O O . ALA D 1 232 ? 20.102 -4.066 56.393 1.00 26.51 228 ALA D O 1
ATOM 8876 N N . ALA D 1 233 ? 20.844 -6.083 57.006 1.00 29.05 229 ALA D N 1
ATOM 8877 C CA . ALA D 1 233 ? 21.934 -5.541 57.797 1.00 31.84 229 ALA D CA 1
ATOM 8878 C C . ALA D 1 233 ? 22.951 -4.792 56.947 1.00 32.85 229 ALA D C 1
ATOM 8879 O O . ALA D 1 233 ? 23.707 -3.965 57.454 1.00 32.96 229 ALA D O 1
ATOM 8881 N N . HIS D 1 234 ? 22.992 -5.065 55.654 1.00 34.97 230 HIS D N 1
ATOM 8882 C CA . HIS D 1 234 ? 23.931 -4.374 54.802 1.00 37.38 230 HIS D CA 1
ATOM 8883 C C . HIS D 1 234 ? 23.698 -2.861 54.785 1.00 36.41 230 HIS D C 1
ATOM 8884 O O . HIS D 1 234 ? 24.630 -2.103 54.542 1.00 36.65 230 HIS D O 1
ATOM 8891 N N . SER D 1 235 ? 22.469 -2.410 55.033 1.00 34.84 231 SER D N 1
ATOM 8892 C CA . SER D 1 235 ? 22.201 -0.969 55.177 1.00 34.22 231 SER D CA 1
ATOM 8893 C C . SER D 1 235 ? 22.110 -0.554 56.652 1.00 33.69 231 SER D C 1
ATOM 8894 O O . SER D 1 235 ? 21.716 0.568 56.953 1.00 34.09 231 SER D O 1
ATOM 8897 N N . GLY D 1 236 ? 22.539 -1.416 57.567 1.00 33.04 232 GLY D N 1
ATOM 8898 C CA . GLY D 1 236 ? 22.470 -1.114 58.987 1.00 33.16 232 GLY D CA 1
ATOM 8899 C C . GLY D 1 236 ? 21.139 -1.426 59.652 1.00 31.82 232 GLY D C 1
ATOM 8900 O O . GLY D 1 236 ? 20.931 -1.117 60.820 1.00 31.48 232 GLY D O 1
ATOM 8901 N N . ALA D 1 237 ? 20.234 -2.090 58.944 1.00 31.49 233 ALA D N 1
ATOM 8902 C CA . ALA D 1 237 ? 18.945 -2.455 59.550 1.00 29.26 233 ALA D CA 1
ATOM 8903 C C . ALA D 1 237 ? 19.047 -3.719 60.380 1.00 28.55 233 ALA D C 1
ATOM 8904 O O . ALA D 1 237 ? 19.658 -4.720 59.953 1.00 27.94 233 ALA D O 1
ATOM 8906 N N . ASN D 1 238 ? 18.495 -3.656 61.591 1.00 27.87 234 ASN D N 1
ATOM 8907 C CA . ASN D 1 238 ? 18.358 -4.826 62.444 1.00 28.24 234 ASN D CA 1
ATOM 8908 C C . ASN D 1 238 ? 17.146 -5.609 62.026 1.00 28.32 234 ASN D C 1
ATOM 8909 O O . ASN D 1 238 ? 16.254 -5.060 61.355 1.00 29.31 234 ASN D O 1
ATOM 8914 N N . THR D 1 239 ? 17.090 -6.885 62.386 1.00 27.95 235 THR D N 1
ATOM 8915 C CA . THR D 1 239 ? 15.940 -7.713 62.022 1.00 27.53 235 THR D CA 1
ATOM 8916 C C . THR D 1 239 ? 15.359 -8.450 63.221 1.00 27.47 235 THR D C 1
ATOM 8917 O O . THR D 1 239 ? 16.091 -8.924 64.098 1.00 28.39 235 THR D O 1
ATOM 8921 N N . VAL D 1 240 ? 14.036 -8.523 63.285 1.00 26.01 236 VAL D N 1
ATOM 8922 C CA . VAL D 1 240 ? 13.377 -9.330 64.309 1.00 25.25 236 VAL D CA 1
ATOM 8923 C C . VAL D 1 240 ? 12.538 -10.335 63.583 1.00 25.22 236 VAL D C 1
ATOM 8924 O O . VAL D 1 240 ? 11.811 -9.988 62.626 1.00 24.22 236 VAL D O 1
ATOM 8928 N N . ILE D 1 241 ? 12.678 -11.590 63.986 1.00 25.09 237 ILE D N 1
ATOM 8929 C CA . ILE D 1 241 ? 11.879 -12.647 63.407 1.00 25.58 237 ILE D CA 1
ATOM 8930 C C . ILE D 1 241 ? 11.005 -13.154 64.530 1.00 25.45 237 ILE D C 1
ATOM 8931 O O . ILE D 1 241 ? 11.508 -13.724 65.478 1.00 26.67 237 ILE D O 1
ATOM 8936 N N . ALA D 1 242 ? 9.701 -13.005 64.391 1.00 25.87 238 ALA D N 1
ATOM 8937 C CA . ALA D 1 242 ? 8.793 -13.372 65.471 1.00 26.63 238 ALA D CA 1
ATOM 8938 C C . ALA D 1 242 ? 7.510 -13.951 64.923 1.00 28.00 238 ALA D C 1
ATOM 8939 O O . ALA D 1 242 ? 7.073 -13.641 63.805 1.00 29.28 238 ALA D O 1
ATOM 8941 N N . SER D 1 243 ? 6.896 -14.814 65.700 1.00 29.00 239 SER D N 1
ATOM 8942 C CA . SER D 1 243 ? 5.614 -15.374 65.302 1.00 30.26 239 SER D CA 1
ATOM 8943 C C . SER D 1 243 ? 4.523 -14.301 65.331 1.00 29.85 239 SER D C 1
ATOM 8944 O O . SER D 1 243 ? 4.340 -13.612 66.340 1.00 29.18 239 SER D O 1
ATOM 8947 N N . GLY D 1 244 ? 3.800 -14.189 64.223 1.00 30.60 240 GLY D N 1
ATOM 8948 C CA . GLY D 1 244 ? 2.628 -13.346 64.144 1.00 30.93 240 GLY D CA 1
ATOM 8949 C C . GLY D 1 244 ? 1.465 -13.882 64.955 1.00 33.78 240 GLY D C 1
ATOM 8950 O O . GLY D 1 244 ? 0.509 -13.151 65.177 1.00 33.54 240 GLY D O 1
ATOM 8951 N N . ARG D 1 245 ? 1.534 -15.144 65.408 1.00 35.96 241 ARG D N 1
ATOM 8952 C CA . ARG D 1 245 ? 0.514 -15.701 66.321 1.00 39.01 241 ARG D CA 1
ATOM 8953 C C . ARG D 1 245 ? 0.713 -15.242 67.774 1.00 38.08 241 ARG D C 1
ATOM 8954 O O . ARG D 1 245 ? -0.090 -15.587 68.632 1.00 37.45 241 ARG D O 1
ATOM 8962 N N . GLU D 1 246 ? 1.785 -14.500 68.060 1.00 36.70 242 GLU D N 1
ATOM 8963 C CA . GLU D 1 246 ? 1.947 -13.894 69.391 1.00 36.47 242 GLU D CA 1
ATOM 8964 C C . GLU D 1 246 ? 1.002 -12.693 69.539 1.00 36.39 242 GLU D C 1
ATOM 8965 O O . GLU D 1 246 ? 0.945 -11.833 68.657 1.00 35.47 242 GLU D O 1
ATOM 8971 N N . ARG D 1 247 ? 0.264 -12.664 70.642 1.00 37.02 243 ARG D N 1
ATOM 8972 C CA . ARG D 1 247 ? -0.714 -11.610 70.944 1.00 38.38 243 ARG D CA 1
ATOM 8973 C C . ARG D 1 247 ? -0.038 -10.256 70.952 1.00 36.04 243 ARG D C 1
ATOM 8974 O O . ARG D 1 247 ? 0.972 -10.116 71.626 1.00 35.04 243 ARG D O 1
ATOM 8982 N N . ASP D 1 248 ? -0.559 -9.279 70.199 1.00 34.44 244 ASP D N 1
ATOM 8983 C CA . ASP D 1 248 ? -0.045 -7.896 70.184 1.00 33.63 244 ASP D CA 1
ATOM 8984 C C . ASP D 1 248 ? 1.447 -7.795 69.984 1.00 30.57 244 ASP D C 1
ATOM 8985 O O . ASP D 1 248 ? 2.089 -6.910 70.528 1.00 29.66 244 ASP D O 1
ATOM 8990 N N . VAL D 1 249 ? 1.974 -8.650 69.125 1.00 28.84 245 VAL D N 1
ATOM 8991 C CA . VAL D 1 249 ? 3.397 -8.761 68.983 1.00 27.68 245 VAL D CA 1
ATOM 8992 C C . VAL D 1 249 ? 4.073 -7.423 68.659 1.00 26.98 245 VAL D C 1
ATOM 8993 O O . VAL D 1 249 ? 5.130 -7.112 69.226 1.00 26.79 245 VAL D O 1
ATOM 8997 N N . LEU D 1 250 ? 3.500 -6.610 67.773 1.00 27.51 246 LEU D N 1
ATOM 8998 C CA . LEU D 1 250 ? 4.179 -5.347 67.374 1.00 27.83 246 LEU D CA 1
ATOM 8999 C C . LEU D 1 250 ? 4.196 -4.317 68.512 1.00 28.17 246 LEU D C 1
ATOM 9000 O O . LEU D 1 250 ? 5.207 -3.674 68.723 1.00 26.58 246 LEU D O 1
ATOM 9005 N N . LEU D 1 251 ? 3.075 -4.193 69.234 1.00 30.56 247 LEU D N 1
ATOM 9006 C CA . LEU D 1 251 ? 2.996 -3.294 70.394 1.00 32.16 247 LEU D CA 1
ATOM 9007 C C . LEU D 1 251 ? 3.979 -3.698 71.485 1.00 30.28 247 LEU D C 1
ATOM 9008 O O . LEU D 1 251 ? 4.671 -2.858 72.017 1.00 30.76 247 LEU D O 1
ATOM 9013 N N . ARG D 1 252 ? 4.064 -4.994 71.756 1.00 29.08 248 ARG D N 1
ATOM 9014 C CA . ARG D 1 252 ? 4.957 -5.504 72.791 1.00 28.10 248 ARG D CA 1
ATOM 9015 C C . ARG D 1 252 ? 6.428 -5.263 72.434 1.00 26.90 248 ARG D C 1
ATOM 9016 O O . ARG D 1 252 ? 7.208 -4.842 73.285 1.00 26.42 248 ARG D O 1
ATOM 9024 N N . LEU D 1 253 ? 6.801 -5.497 71.176 1.00 26.51 249 LEU D N 1
ATOM 9025 C CA . LEU D 1 253 ? 8.157 -5.169 70.703 1.00 26.16 249 LEU D CA 1
ATOM 9026 C C . LEU D 1 253 ? 8.446 -3.684 70.854 1.00 25.50 249 LEU D C 1
ATOM 9027 O O . LEU D 1 253 ? 9.506 -3.287 71.300 1.00 24.76 249 LEU D O 1
ATOM 9032 N N . ALA D 1 254 ? 7.520 -2.860 70.399 1.00 26.01 250 ALA D N 1
ATOM 9033 C CA . ALA D 1 254 ? 7.701 -1.406 70.448 1.00 26.89 250 ALA D CA 1
ATOM 9034 C C . ALA D 1 254 ? 7.744 -0.906 71.876 1.00 27.79 250 ALA D C 1
ATOM 9035 O O . ALA D 1 254 ? 8.400 0.092 72.145 1.00 28.85 250 ALA D O 1
ATOM 9037 N N . SER D 1 255 ? 7.092 -1.617 72.809 1.00 28.38 251 SER D N 1
ATOM 9038 C CA . SER D 1 255 ? 7.175 -1.257 74.224 1.00 29.41 251 SER D CA 1
ATOM 9039 C C . SER D 1 255 ? 8.512 -1.685 74.836 1.00 28.33 251 SER D C 1
ATOM 9040 O O . SER D 1 255 ? 8.800 -1.345 75.964 1.00 28.14 251 SER D O 1
ATOM 9043 N N . GLY D 1 256 ? 9.308 -2.462 74.104 1.00 27.04 252 GLY D N 1
ATOM 9044 C CA . GLY D 1 256 ? 10.635 -2.909 74.559 1.00 26.89 252 GLY D CA 1
ATOM 9045 C C . GLY D 1 256 ? 10.698 -4.350 75.028 1.00 26.67 252 GLY D C 1
ATOM 9046 O O . GLY D 1 256 ? 11.736 -4.774 75.516 1.00 26.01 252 GLY D O 1
ATOM 9047 N N . GLU D 1 257 ? 9.623 -5.125 74.848 1.00 26.30 253 GLU D N 1
ATOM 9048 C CA . GLU D 1 257 ? 9.655 -6.552 75.162 1.00 26.33 253 GLU D CA 1
ATOM 9049 C C . GLU D 1 257 ? 10.188 -7.352 73.981 1.00 25.74 253 GLU D C 1
ATOM 9050 O O . GLU D 1 257 ? 9.590 -7.366 72.895 1.00 26.97 253 GLU D O 1
ATOM 9056 N N . ALA D 1 258 ? 11.283 -8.070 74.184 1.00 25.77 254 ALA D N 1
ATOM 9057 C CA . ALA D 1 258 ? 11.857 -8.914 73.127 1.00 25.37 254 ALA D CA 1
ATOM 9058 C C . ALA D 1 258 ? 11.013 -10.158 72.947 1.00 25.95 254 ALA D C 1
ATOM 9059 O O . ALA D 1 258 ? 10.667 -10.842 73.920 1.00 25.70 254 ALA D O 1
ATOM 9061 N N . ILE D 1 259 ? 10.697 -10.456 71.684 1.00 26.47 255 ILE D N 1
ATOM 9062 C CA . ILE D 1 259 ? 9.947 -11.644 71.311 1.00 27.53 255 ILE D CA 1
ATOM 9063 C C . ILE D 1 259 ? 10.578 -12.236 70.048 1.00 28.00 255 ILE D C 1
ATOM 9064 O O . ILE D 1 259 ? 10.875 -11.512 69.091 1.00 27.87 255 ILE D O 1
ATOM 9069 N N . GLY D 1 260 ? 10.724 -13.552 70.027 1.00 28.57 256 GLY D N 1
ATOM 9070 C CA . GLY D 1 260 ? 11.335 -14.256 68.911 1.00 28.95 256 GLY D CA 1
ATOM 9071 C C . GLY D 1 260 ? 12.845 -14.079 68.875 1.00 29.28 256 GLY D C 1
ATOM 9072 O O . GLY D 1 260 ? 13.507 -14.104 69.894 1.00 28.42 256 GLY D O 1
ATOM 9073 N N . THR D 1 261 ? 13.381 -13.862 67.680 1.00 29.99 257 THR D N 1
ATOM 9074 C CA . THR D 1 261 ? 14.812 -13.753 67.496 1.00 30.38 257 THR D CA 1
ATOM 9075 C C . THR D 1 261 ? 15.158 -12.370 66.992 1.00 29.62 257 THR D C 1
ATOM 9076 O O . THR D 1 261 ? 14.571 -11.898 66.027 1.00 29.92 257 THR D O 1
ATOM 9080 N N . GLN D 1 262 ? 16.141 -11.755 67.624 1.00 29.14 258 GLN D N 1
ATOM 9081 C CA . GLN D 1 262 ? 16.606 -10.431 67.267 1.00 29.07 258 GLN D CA 1
ATOM 9082 C C . GLN D 1 262 ? 18.025 -10.509 66.697 1.00 29.35 258 GLN D C 1
ATOM 9083 O O . GLN D 1 262 ? 18.919 -11.006 67.359 1.00 29.60 258 GLN D O 1
ATOM 9089 N N . LEU D 1 263 ? 18.209 -10.022 65.476 1.00 29.88 259 LEU D N 1
ATOM 9090 C CA . LEU D 1 263 ? 19.499 -10.035 64.797 1.00 31.15 259 LEU D CA 1
ATOM 9091 C C . LEU D 1 263 ? 19.978 -8.612 64.628 1.00 30.67 259 LEU D C 1
ATOM 9092 O O . LEU D 1 263 ? 19.292 -7.778 64.039 1.00 30.23 259 LEU D O 1
ATOM 9097 N N . ILE D 1 264 ? 21.152 -8.330 65.175 1.00 31.02 260 ILE D N 1
ATOM 9098 C CA . ILE D 1 264 ? 21.697 -6.993 65.210 1.00 31.40 260 ILE D CA 1
ATOM 9099 C C . ILE D 1 264 ? 22.699 -6.837 64.072 1.00 32.62 260 ILE D C 1
ATOM 9100 O O . ILE D 1 264 ? 23.619 -7.654 63.931 1.00 32.86 260 ILE D O 1
ATOM 9105 N N . ALA D 1 265 ? 22.550 -5.762 63.299 1.00 32.63 261 ALA D N 1
ATOM 9106 C CA . ALA D 1 265 ? 23.505 -5.430 62.249 1.00 34.25 261 ALA D CA 1
ATOM 9107 C C . ALA D 1 265 ? 24.867 -5.049 62.839 1.00 37.22 261 ALA D C 1
ATOM 9108 O O . ALA D 1 265 ? 24.930 -4.309 63.826 1.00 38.68 261 ALA D O 1
ATOM 9110 N N . ARG D 1 266 ? 25.940 -5.562 62.235 1.00 38.58 262 ARG D N 1
ATOM 9111 C CA . ARG D 1 266 ? 27.303 -5.248 62.646 1.00 41.69 262 ARG D CA 1
ATOM 9112 C C . ARG D 1 266 ? 27.630 -3.767 62.467 1.00 42.04 262 ARG D C 1
ATOM 9113 O O . ARG D 1 266 ? 28.368 -3.194 63.253 1.00 42.44 262 ARG D O 1
ATOM 9115 N N . THR D 1 267 ? 27.078 -3.175 61.415 1.00 42.98 263 THR D N 1
ATOM 9116 C CA . THR D 1 267 ? 27.368 -1.813 61.015 1.00 45.65 263 THR D CA 1
ATOM 9117 C C . THR D 1 267 ? 26.168 -0.926 61.291 1.00 44.70 263 THR D C 1
ATOM 9118 O O . THR D 1 267 ? 25.035 -1.327 61.115 1.00 45.64 263 THR D O 1
ATOM 9122 N N . ALA D 1 268 ? 26.416 0.290 61.741 1.00 46.02 264 ALA D N 1
ATOM 9123 C CA . ALA D 1 268 ? 25.345 1.254 61.964 1.00 42.40 264 ALA D CA 1
ATOM 9124 C C . ALA D 1 268 ? 24.865 1.855 60.627 1.00 41.38 264 ALA D C 1
ATOM 9125 O O . ALA D 1 268 ? 25.575 1.811 59.603 1.00 36.63 264 ALA D O 1
ATOM 9127 N N . ARG D 1 269 ? 23.691 2.474 60.676 1.00 38.41 265 ARG D N 1
ATOM 9128 C CA . ARG D 1 269 ? 23.065 3.081 59.523 1.00 40.00 265 ARG D CA 1
ATOM 9129 C C . ARG D 1 269 ? 23.942 4.119 58.777 1.00 40.30 265 ARG D C 1
ATOM 9130 O O . ARG D 1 269 ? 24.078 4.061 57.544 1.00 37.51 265 ARG D O 1
ATOM 9138 N N . MET D 1 270 ? 24.532 5.052 59.518 1.00 38.77 266 MET D N 1
ATOM 9139 C CA . MET D 1 270 ? 25.319 6.098 58.907 1.00 40.63 266 MET D CA 1
ATOM 9140 C C . MET D 1 270 ? 26.612 5.514 58.302 1.00 38.92 266 MET D C 1
ATOM 9141 O O . MET D 1 270 ? 27.013 5.888 57.205 1.00 38.76 266 MET D O 1
ATOM 9146 N N . ALA D 1 271 ? 27.250 4.593 59.007 1.00 37.36 267 ALA D N 1
ATOM 9147 C CA . ALA D 1 271 ? 28.466 3.951 58.502 1.00 36.82 267 ALA D CA 1
ATOM 9148 C C . ALA D 1 271 ? 28.191 3.094 57.252 1.00 34.60 267 ALA D C 1
ATOM 9149 O O . ALA D 1 271 ? 28.980 3.074 56.339 1.00 33.73 267 ALA D O 1
ATOM 9151 N N . ALA D 1 272 ? 27.045 2.424 57.210 1.00 33.87 268 ALA D N 1
ATOM 9152 C CA . ALA D 1 272 ? 26.630 1.678 56.025 1.00 33.56 268 ALA D CA 1
ATOM 9153 C C . ALA D 1 272 ? 26.379 2.629 54.873 1.00 33.50 268 ALA D C 1
ATOM 9154 O O . ALA D 1 272 ? 26.764 2.347 53.732 1.00 35.74 268 ALA D O 1
ATOM 9156 N N . ARG D 1 273 ? 25.782 3.776 55.166 1.00 32.67 269 ARG D N 1
ATOM 9157 C CA . ARG D 1 273 ? 25.577 4.797 54.145 1.00 32.47 269 ARG D CA 1
ATOM 9158 C C . ARG D 1 273 ? 26.896 5.323 53.587 1.00 34.06 269 ARG D C 1
ATOM 9159 O O . ARG D 1 273 ? 26.992 5.543 52.383 1.00 32.51 269 ARG D O 1
ATOM 9167 N N . LYS D 1 274 ? 27.888 5.548 54.452 1.00 36.28 270 LYS D N 1
ATOM 9168 C CA . LYS D 1 274 ? 29.205 6.017 53.989 1.00 39.13 270 LYS D CA 1
ATOM 9169 C C . LYS D 1 274 ? 29.928 5.007 53.101 1.00 39.01 270 LYS D C 1
ATOM 9170 O O . LYS D 1 274 ? 30.527 5.388 52.107 1.00 39.83 270 LYS D O 1
ATOM 9176 N N . GLN D 1 275 ? 29.873 3.731 53.464 1.00 39.33 271 GLN D N 1
ATOM 9177 C CA . GLN D 1 275 ? 30.398 2.673 52.597 1.00 40.84 271 GLN D CA 1
ATOM 9178 C C . GLN D 1 275 ? 29.637 2.617 51.258 1.00 39.59 271 GLN D C 1
ATOM 9179 O O . GLN D 1 275 ? 30.251 2.439 50.216 1.00 40.25 271 GLN D O 1
ATOM 9181 N N . TRP D 1 276 ? 28.316 2.775 51.288 1.00 38.49 272 TRP D N 1
ATOM 9182 C CA . TRP D 1 276 ? 27.520 2.728 50.055 1.00 38.30 272 TRP D CA 1
ATOM 9183 C C . TRP D 1 276 ? 27.906 3.879 49.127 1.00 39.22 272 TRP D C 1
ATOM 9184 O O . TRP D 1 276 ? 28.103 3.675 47.929 1.00 38.98 272 TRP D O 1
ATOM 9195 N N . MET D 1 277 ? 28.037 5.083 49.676 1.00 38.66 273 MET D N 1
ATOM 9196 C CA . MET D 1 277 ? 28.459 6.235 48.881 1.00 38.17 273 MET D CA 1
ATOM 9197 C C . MET D 1 277 ? 29.854 6.057 48.282 1.00 42.15 273 MET D C 1
ATOM 9198 O O . MET D 1 277 ? 30.077 6.409 47.108 1.00 42.29 273 MET D O 1
ATOM 9203 N N . ALA D 1 278 ? 30.792 5.551 49.087 1.00 43.71 274 ALA D N 1
ATOM 9204 C CA . ALA D 1 278 ? 32.147 5.286 48.605 1.00 47.81 274 ALA D CA 1
ATOM 9205 C C . ALA D 1 278 ? 32.137 4.227 47.532 1.00 48.43 274 ALA D C 1
ATOM 9206 O O . ALA D 1 278 ? 32.806 4.363 46.534 1.00 51.06 274 ALA D O 1
ATOM 9208 N N . ASP D 1 279 ? 31.358 3.178 47.723 1.00 48.41 275 ASP D N 1
ATOM 9209 C CA . ASP D 1 279 ? 31.225 2.168 46.702 1.00 50.55 275 ASP D CA 1
ATOM 9210 C C . ASP D 1 279 ? 30.772 2.719 45.332 1.00 51.97 275 ASP D C 1
ATOM 9211 O O . ASP D 1 279 ? 31.290 2.291 44.300 1.00 53.35 275 ASP D O 1
ATOM 9213 N N . HIS D 1 280 ? 29.800 3.634 45.325 1.00 48.45 276 HIS D N 1
ATOM 9214 C CA . HIS D 1 280 ? 29.209 4.131 44.085 1.00 45.29 276 HIS D CA 1
ATOM 9215 C C . HIS D 1 280 ? 29.747 5.469 43.612 1.00 43.15 276 HIS D C 1
ATOM 9216 O O . HIS D 1 280 ? 29.298 5.965 42.587 1.00 40.99 276 HIS D O 1
ATOM 9223 N N . LEU D 1 281 ? 30.692 6.060 44.335 1.00 42.15 277 LEU D N 1
ATOM 9224 C CA . LEU D 1 281 ? 31.239 7.351 43.936 1.00 43.78 277 LEU D CA 1
ATOM 9225 C C . LEU D 1 281 ? 31.862 7.329 42.527 1.00 45.98 277 LEU D C 1
ATOM 9226 O O . LEU D 1 281 ? 32.596 6.417 42.186 1.00 47.81 277 LEU D O 1
ATOM 9231 N N . GLN D 1 282 ? 31.566 8.345 41.724 1.00 47.59 278 GLN D N 1
ATOM 9232 C CA . GLN D 1 282 ? 32.269 8.579 40.470 1.00 50.48 278 GLN D CA 1
ATOM 9233 C C . GLN D 1 282 ? 32.913 9.936 40.575 1.00 50.21 278 GLN D C 1
ATOM 9234 O O . GLN D 1 282 ? 32.435 10.785 41.321 1.00 48.85 278 GLN D O 1
ATOM 9240 N N . VAL D 1 283 ? 33.998 10.132 39.830 1.00 50.72 279 VAL D N 1
ATOM 9241 C CA . VAL D 1 283 ? 34.755 11.378 39.863 1.00 51.57 279 VAL D CA 1
ATOM 9242 C C . VAL D 1 283 ? 34.865 12.031 38.484 1.00 51.39 279 VAL D C 1
ATOM 9243 O O . VAL D 1 283 ? 35.701 12.903 38.283 1.00 50.97 279 VAL D O 1
ATOM 9245 N N . ARG D 1 284 ? 33.998 11.629 37.552 1.00 50.09 280 ARG D N 1
ATOM 9246 C CA . ARG D 1 284 ? 33.888 12.288 36.255 1.00 51.08 280 ARG D CA 1
ATOM 9247 C C . ARG D 1 284 ? 33.321 13.699 36.405 1.00 49.61 280 ARG D C 1
ATOM 9248 O O . ARG D 1 284 ? 33.547 14.547 35.553 1.00 49.48 280 ARG D O 1
ATOM 9256 N N . GLY D 1 285 ? 32.584 13.952 37.489 1.00 47.60 281 GLY D N 1
ATOM 9257 C CA . GLY D 1 285 ? 32.069 15.295 37.760 1.00 46.32 281 GLY D CA 1
ATOM 9258 C C . GLY D 1 285 ? 31.770 15.528 39.223 1.00 45.38 281 GLY D C 1
ATOM 9259 O O . GLY D 1 285 ? 31.639 14.566 40.000 1.00 44.84 281 GLY D O 1
ATOM 9260 N N . HIS D 1 286 ? 31.649 16.807 39.583 1.00 44.17 282 HIS D N 1
ATOM 9261 C CA . HIS D 1 286 ? 31.347 17.206 40.951 1.00 43.58 282 HIS D CA 1
ATOM 9262 C C . HIS D 1 286 ? 30.781 18.618 40.997 1.00 42.67 282 HIS D C 1
ATOM 9263 O O . HIS D 1 286 ? 30.638 19.283 39.966 1.00 41.90 282 HIS D O 1
ATOM 9270 N N . VAL D 1 287 ? 30.409 19.060 42.193 1.00 42.27 283 VAL D N 1
ATOM 9271 C CA . VAL D 1 287 ? 29.960 20.434 42.397 1.00 43.27 283 VAL D CA 1
ATOM 9272 C C . VAL D 1 287 ? 30.810 21.131 43.436 1.00 46.12 283 VAL D C 1
ATOM 9273 O O . VAL D 1 287 ? 31.357 20.480 44.343 1.00 46.89 283 VAL D O 1
ATOM 9277 N N . VAL D 1 288 ? 30.973 22.442 43.249 1.00 48.07 284 VAL D N 1
ATOM 9278 C CA . VAL D 1 288 ? 31.640 23.314 44.198 1.00 50.64 284 VAL D CA 1
ATOM 9279 C C . VAL D 1 288 ? 30.524 24.064 44.896 1.00 50.30 284 VAL D C 1
ATOM 9280 O O . VAL D 1 288 ? 29.578 24.549 44.258 1.00 50.19 284 VAL D O 1
ATOM 9284 N N . ILE D 1 289 ? 30.604 24.126 46.213 1.00 52.02 285 ILE D N 1
ATOM 9285 C CA . ILE D 1 289 ? 29.541 24.723 47.005 1.00 52.39 285 ILE D CA 1
ATOM 9286 C C . ILE D 1 289 ? 30.129 25.814 47.888 1.00 55.43 285 ILE D C 1
ATOM 9287 O O . ILE D 1 289 ? 31.294 25.738 48.264 1.00 56.92 285 ILE D O 1
ATOM 9292 N N . ASP D 1 290 ? 29.318 26.821 48.204 1.00 56.92 286 ASP D N 1
ATOM 9293 C CA . ASP D 1 290 ? 29.774 27.930 49.036 1.00 60.54 286 ASP D CA 1
ATOM 9294 C C . ASP D 1 290 ? 29.721 27.626 50.539 1.00 61.51 286 ASP D C 1
ATOM 9295 O O . ASP D 1 290 ? 29.135 26.620 50.972 1.00 58.80 286 ASP D O 1
ATOM 9300 N N . ALA D 1 291 ? 30.353 28.508 51.312 1.00 65.08 287 ALA D N 1
ATOM 9301 C CA . ALA D 1 291 ? 30.516 28.350 52.758 1.00 66.47 287 ALA D CA 1
ATOM 9302 C C . ALA D 1 291 ? 29.180 28.214 53.473 1.00 66.57 287 ALA D C 1
ATOM 9303 O O . ALA D 1 291 ? 29.035 27.388 54.383 1.00 64.29 287 ALA D O 1
ATOM 9305 N N . GLY D 1 292 ? 28.195 29.004 53.049 1.00 67.41 288 GLY D N 1
ATOM 9306 C CA . GLY D 1 292 ? 26.843 28.891 53.601 1.00 66.81 288 GLY D CA 1
ATOM 9307 C C . GLY D 1 292 ? 26.266 27.494 53.409 1.00 64.76 288 GLY D C 1
ATOM 9308 O O . GLY D 1 292 ? 25.638 26.941 54.322 1.00 65.96 288 GLY D O 1
ATOM 9309 N N . ALA D 1 293 ? 26.484 26.915 52.229 1.00 62.31 289 ALA D N 1
ATOM 9310 C CA . ALA D 1 293 ? 26.029 25.552 51.969 1.00 60.50 289 ALA D CA 1
ATOM 9311 C C . ALA D 1 293 ? 26.837 24.534 52.785 1.00 60.02 289 ALA D C 1
ATOM 9312 O O . ALA D 1 293 ? 26.268 23.578 53.306 1.00 57.77 289 ALA D O 1
ATOM 9314 N N . VAL D 1 294 ? 28.151 24.729 52.867 1.00 61.15 290 VAL D N 1
ATOM 9315 C CA . VAL D 1 294 ? 29.021 23.856 53.654 1.00 62.52 290 VAL D CA 1
ATOM 9316 C C . VAL D 1 294 ? 28.557 23.824 55.114 1.00 64.21 290 VAL D C 1
ATOM 9317 O O . VAL D 1 294 ? 28.461 22.752 55.709 1.00 63.74 290 VAL D O 1
ATOM 9321 N N . ASP D 1 295 ? 28.261 24.987 55.684 1.00 67.67 291 ASP D N 1
ATOM 9322 C CA . ASP D 1 295 ? 27.817 25.051 57.076 1.00 72.14 291 ASP D CA 1
ATOM 9323 C C . ASP D 1 295 ? 26.482 24.341 57.278 1.00 70.17 291 ASP D C 1
ATOM 9324 O O . ASP D 1 295 ? 26.322 23.557 58.215 1.00 71.43 291 ASP D O 1
ATOM 9329 N N . LYS D 1 296 ? 25.529 24.607 56.392 1.00 69.11 292 LYS D N 1
ATOM 9330 C CA . LYS D 1 296 ? 24.245 23.920 56.425 1.00 65.48 292 LYS D CA 1
ATOM 9331 C C . LYS D 1 296 ? 24.398 22.406 56.388 1.00 64.01 292 LYS D C 1
ATOM 9332 O O . LYS D 1 296 ? 23.669 21.689 57.092 1.00 64.03 292 LYS D O 1
ATOM 9334 N N . LEU D 1 297 ? 25.315 21.917 55.555 1.00 62.45 293 LEU D N 1
ATOM 9335 C CA . LEU D 1 297 ? 25.544 20.469 55.446 1.00 60.28 293 LEU D CA 1
ATOM 9336 C C . LEU D 1 297 ? 26.188 19.917 56.708 1.00 60.59 293 LEU D C 1
ATOM 9337 O O . LEU D 1 297 ? 25.706 18.927 57.261 1.00 59.21 293 LEU D O 1
ATOM 9342 N N . THR D 1 298 ? 27.273 20.560 57.141 1.00 62.86 294 THR D N 1
ATOM 9343 C CA . THR D 1 298 ? 28.092 20.072 58.255 1.00 66.66 294 THR D CA 1
ATOM 9344 C C . THR D 1 298 ? 27.441 20.268 59.631 1.00 66.74 294 THR D C 1
ATOM 9345 O O . THR D 1 298 ? 27.420 19.347 60.440 1.00 65.17 294 THR D O 1
ATOM 9349 N N . ALA D 1 299 ? 26.903 21.453 59.878 1.00 68.13 295 ALA D N 1
ATOM 9350 C CA . ALA D 1 299 ? 26.291 21.749 61.163 1.00 72.13 295 ALA D CA 1
ATOM 9351 C C . ALA D 1 299 ? 24.796 21.469 61.147 1.00 71.05 295 ALA D C 1
ATOM 9352 O O . ALA D 1 299 ? 24.292 20.747 61.994 1.00 70.27 295 ALA D O 1
ATOM 9354 N N . GLY D 1 300 ? 24.092 22.020 60.164 1.00 73.88 296 GLY D N 1
ATOM 9355 C CA . GLY D 1 300 ? 22.622 21.999 60.153 1.00 72.88 296 GLY D CA 1
ATOM 9356 C C . GLY D 1 300 ? 21.892 20.702 59.801 1.00 72.10 296 GLY D C 1
ATOM 9357 O O . GLY D 1 300 ? 20.657 20.677 59.822 1.00 72.45 296 GLY D O 1
ATOM 9358 N N . GLY D 1 301 ? 22.620 19.635 59.456 1.00 69.92 297 GLY D N 1
ATOM 9359 C CA . GLY D 1 301 ? 21.989 18.384 58.986 1.00 63.51 297 GLY D CA 1
ATOM 9360 C C . GLY D 1 301 ? 21.029 18.553 57.799 1.00 61.25 297 GLY D C 1
ATOM 9361 O O . GLY D 1 301 ? 20.007 17.869 57.720 1.00 58.98 297 GLY D O 1
ATOM 9362 N N . LYS D 1 302 ? 21.345 19.466 56.880 1.00 57.85 298 LYS D N 1
ATOM 9363 C CA . LYS D 1 302 ? 20.395 19.879 55.825 1.00 54.63 298 LYS D CA 1
ATOM 9364 C C . LYS D 1 302 ? 20.736 19.330 54.445 1.00 50.89 298 LYS D C 1
ATOM 9365 O O . LYS D 1 302 ? 21.783 18.721 54.270 1.00 51.72 298 LYS D O 1
ATOM 9367 N N . SER D 1 303 ? 19.837 19.539 53.483 1.00 45.53 299 SER D N 1
ATOM 9368 C CA . SER D 1 303 ? 20.060 19.135 52.094 1.00 43.36 299 SER D CA 1
ATOM 9369 C C . SER D 1 303 ? 20.947 20.145 51.367 1.00 42.53 299 SER D C 1
ATOM 9370 O O . SER D 1 303 ? 21.139 21.262 51.843 1.00 44.76 299 SER D O 1
ATOM 9373 N N . LEU D 1 304 ? 21.499 19.742 50.229 1.00 40.09 300 LEU D N 1
ATOM 9374 C CA . LEU D 1 304 ? 22.194 20.683 49.338 1.00 40.21 300 LEU D CA 1
ATOM 9375 C C . LEU D 1 304 ? 21.199 21.176 48.288 1.00 38.67 300 LEU D C 1
ATOM 9376 O O . LEU D 1 304 ? 20.614 20.374 47.555 1.00 37.21 300 LEU D O 1
ATOM 9381 N N . LEU D 1 305 ? 20.964 22.482 48.276 1.00 39.31 301 LEU D N 1
ATOM 9382 C CA . LEU D 1 305 ? 20.052 23.092 47.346 1.00 39.27 301 LEU D CA 1
ATOM 9383 C C . LEU D 1 305 ? 20.847 23.717 46.198 1.00 40.38 301 LEU D C 1
ATOM 9384 O O . LEU D 1 305 ? 22.010 24.086 46.371 1.00 40.19 301 LEU D O 1
ATOM 9389 N N . PRO D 1 306 ? 20.205 23.859 45.029 1.00 40.20 302 PRO D N 1
ATOM 9390 C CA . PRO D 1 306 ? 20.833 24.485 43.878 1.00 41.46 302 PRO D CA 1
ATOM 9391 C C . PRO D 1 306 ? 21.442 25.848 44.173 1.00 44.65 302 PRO D C 1
ATOM 9392 O O . PRO D 1 306 ? 22.489 26.173 43.624 1.00 45.09 302 PRO D O 1
ATOM 9396 N N . ILE D 1 307 ? 20.792 26.622 45.040 1.00 47.35 303 ILE D N 1
ATOM 9397 C CA . ILE D 1 307 ? 21.245 27.963 45.406 1.00 50.06 303 ILE D CA 1
ATOM 9398 C C . ILE D 1 307 ? 22.634 27.992 46.055 1.00 52.16 303 ILE D C 1
ATOM 9399 O O . ILE D 1 307 ? 23.345 28.984 45.958 1.00 53.25 303 ILE D O 1
ATOM 9404 N N . GLY D 1 308 ? 23.024 26.899 46.703 1.00 52.69 304 GLY D N 1
ATOM 9405 C CA . GLY D 1 308 ? 24.356 26.788 47.309 1.00 53.84 304 GLY D CA 1
ATOM 9406 C C . GLY D 1 308 ? 25.474 26.358 46.365 1.00 53.37 304 GLY D C 1
ATOM 9407 O O . GLY D 1 308 ? 26.634 26.307 46.769 1.00 54.58 304 GLY D O 1
ATOM 9408 N N . VAL D 1 309 ? 25.142 26.044 45.115 1.00 51.94 305 VAL D N 1
ATOM 9409 C CA . VAL D 1 309 ? 26.129 25.548 44.157 1.00 51.69 305 VAL D CA 1
ATOM 9410 C C . VAL D 1 309 ? 26.799 26.716 43.464 1.00 55.17 305 VAL D C 1
ATOM 9411 O O . VAL D 1 309 ? 26.135 27.518 42.818 1.00 56.28 305 VAL D O 1
ATOM 9415 N N . VAL D 1 310 ? 28.117 26.789 43.585 1.00 57.63 306 VAL D N 1
ATOM 9416 C CA . VAL D 1 310 ? 28.899 27.852 42.970 1.00 60.29 306 VAL D CA 1
ATOM 9417 C C . VAL D 1 310 ? 29.308 27.461 41.557 1.00 60.28 306 VAL D C 1
ATOM 9418 O O . VAL D 1 310 ? 29.327 28.301 40.665 1.00 61.75 306 VAL D O 1
ATOM 9422 N N . ALA D 1 311 ? 29.678 26.200 41.364 1.00 58.20 307 ALA D N 1
ATOM 9423 C CA . ALA D 1 311 ? 30.060 25.723 40.041 1.00 56.81 307 ALA D CA 1
ATOM 9424 C C . ALA D 1 311 ? 29.843 24.224 39.865 1.00 54.19 307 ALA D C 1
ATOM 9425 O O . ALA D 1 311 ? 29.776 23.452 40.824 1.00 53.50 307 ALA D O 1
ATOM 9427 N N . VAL D 1 312 ? 29.732 23.839 38.604 1.00 53.15 308 VAL D N 1
ATOM 9428 C CA . VAL D 1 312 ? 29.530 22.477 38.204 1.00 50.98 308 VAL D CA 1
ATOM 9429 C C . VAL D 1 312 ? 30.702 22.126 37.314 1.00 52.86 308 VAL D C 1
ATOM 9430 O O . VAL D 1 312 ? 30.917 22.782 36.297 1.00 53.79 308 VAL D O 1
ATOM 9434 N N . GLN D 1 313 ? 31.426 21.071 37.676 1.00 54.94 309 GLN D N 1
ATOM 9435 C CA . GLN D 1 313 ? 32.609 20.637 36.933 1.00 58.67 309 GLN D CA 1
ATOM 9436 C C . GLN D 1 313 ? 32.389 19.240 36.399 1.00 54.31 309 GLN D C 1
ATOM 9437 O O . GLN D 1 313 ? 31.879 18.374 37.111 1.00 53.76 309 GLN D O 1
ATOM 9443 N N . GLY D 1 314 ? 32.775 19.012 35.152 1.00 50.66 310 GLY D N 1
ATOM 9444 C CA . GLY D 1 314 ? 32.694 17.683 34.574 1.00 49.01 310 GLY D CA 1
ATOM 9445 C C . GLY D 1 314 ? 31.259 17.275 34.276 1.00 46.71 310 GLY D C 1
ATOM 9446 O O . GLY D 1 314 ? 30.412 18.119 33.988 1.00 45.99 310 GLY D O 1
ATOM 9447 N N . VAL D 1 315 ? 30.998 15.973 34.331 1.00 44.96 311 VAL D N 1
ATOM 9448 C CA . VAL D 1 315 ? 29.715 15.412 33.910 1.00 43.75 311 VAL D CA 1
ATOM 9449 C C . VAL D 1 315 ? 29.170 14.403 34.935 1.00 40.87 311 VAL D C 1
ATOM 9450 O O . VAL D 1 315 ? 29.922 13.608 35.508 1.00 41.76 311 VAL D O 1
ATOM 9454 N N . PHE D 1 316 ? 27.866 14.452 35.157 1.00 37.57 312 PHE D N 1
ATOM 9455 C CA . PHE D 1 316 ? 27.181 13.441 35.961 1.00 34.48 312 PHE D CA 1
ATOM 9456 C C . PHE D 1 316 ? 25.709 13.412 35.618 1.00 32.78 312 PHE D C 1
ATOM 9457 O O . PHE D 1 316 ? 25.186 14.375 35.027 1.00 32.01 312 PHE D O 1
ATOM 9465 N N . ALA D 1 317 ? 25.064 12.316 36.007 1.00 31.55 313 ALA D N 1
ATOM 9466 C CA . ALA D 1 317 ? 23.678 12.043 35.678 1.00 31.26 313 ALA D CA 1
ATOM 9467 C C . ALA D 1 317 ? 22.889 11.768 36.940 1.00 30.30 313 ALA D C 1
ATOM 9468 O O . ALA D 1 317 ? 23.450 11.432 37.973 1.00 31.43 313 ALA D O 1
ATOM 9470 N N . ARG D 1 318 ? 21.574 11.941 36.860 1.00 29.22 314 ARG D N 1
ATOM 9471 C CA . ARG D 1 318 ? 20.698 11.710 37.988 1.00 27.38 314 ARG D CA 1
ATOM 9472 C C . ARG D 1 318 ? 20.925 10.305 38.539 1.00 28.17 314 ARG D C 1
ATOM 9473 O O . ARG D 1 318 ? 20.975 9.346 37.793 1.00 29.78 314 ARG D O 1
ATOM 9481 N N . GLY D 1 319 ? 21.031 10.193 39.860 1.00 28.15 315 GLY D N 1
ATOM 9482 C CA . GLY D 1 319 ? 21.190 8.906 40.506 1.00 28.00 315 GLY D CA 1
ATOM 9483 C C . GLY D 1 319 ? 22.641 8.504 40.730 1.00 28.86 315 GLY D C 1
ATOM 9484 O O . GLY D 1 319 ? 22.894 7.562 41.459 1.00 28.75 315 GLY D O 1
ATOM 9485 N N . GLU D 1 320 ? 23.596 9.244 40.166 1.00 30.03 316 GLU D N 1
ATOM 9486 C CA . GLU D 1 320 ? 24.993 9.005 40.458 1.00 31.21 316 GLU D CA 1
ATOM 9487 C C . GLU D 1 320 ? 25.411 9.689 41.755 1.00 31.38 316 GLU D C 1
ATOM 9488 O O . GLU D 1 320 ? 24.790 10.667 42.208 1.00 30.62 316 GLU D O 1
ATOM 9494 N N . VAL D 1 321 ? 26.497 9.186 42.323 1.00 32.62 317 VAL D N 1
ATOM 9495 C CA . VAL D 1 321 ? 27.074 9.740 43.540 1.00 33.67 317 VAL D CA 1
ATOM 9496 C C . VAL D 1 321 ? 28.189 10.700 43.145 1.00 34.57 317 VAL D C 1
ATOM 9497 O O . VAL D 1 321 ? 29.147 10.295 42.497 1.00 35.74 317 VAL D O 1
ATOM 9501 N N . ILE D 1 322 ? 28.082 11.952 43.597 1.00 35.31 318 ILE D N 1
ATOM 9502 C CA . ILE D 1 322 ? 29.080 12.990 43.329 1.00 36.29 318 ILE D CA 1
ATOM 9503 C C . ILE D 1 322 ? 29.643 13.631 44.603 1.00 37.41 318 ILE D C 1
ATOM 9504 O O . ILE D 1 322 ? 28.991 13.664 45.637 1.00 35.78 318 ILE D O 1
ATOM 9509 N N . ALA D 1 323 ? 30.862 14.154 44.491 1.00 38.78 319 ALA D N 1
ATOM 9510 C CA . ALA D 1 323 ? 31.525 14.878 45.535 1.00 39.99 319 ALA D CA 1
ATOM 9511 C C . ALA D 1 323 ? 31.034 16.321 45.551 1.00 40.79 319 ALA D C 1
ATOM 9512 O O . ALA D 1 323 ? 30.717 16.906 44.510 1.00 39.89 319 ALA D O 1
ATOM 9514 N N . CYS D 1 324 ? 30.906 16.864 46.751 1.00 41.83 320 CYS D N 1
ATOM 9515 C CA . CYS D 1 324 ? 30.628 18.274 46.954 1.00 43.80 320 CYS D CA 1
ATOM 9516 C C . CYS D 1 324 ? 31.905 18.887 47.508 1.00 47.86 320 CYS D C 1
ATOM 9517 O O . CYS D 1 324 ? 32.391 18.502 48.582 1.00 48.49 320 CYS D O 1
ATOM 9520 N N . VAL D 1 325 ? 32.455 19.833 46.762 1.00 50.77 321 VAL D N 1
ATOM 9521 C CA . VAL D 1 325 ? 33.770 20.373 47.051 1.00 55.16 321 VAL D CA 1
ATOM 9522 C C . VAL D 1 325 ? 33.632 21.837 47.470 1.00 56.97 321 VAL D C 1
ATOM 9523 O O . VAL D 1 325 ? 32.767 22.548 46.994 1.00 56.24 321 VAL D O 1
ATOM 9527 N N . ASN D 1 326 ? 34.466 22.246 48.406 1.00 59.68 322 ASN D N 1
ATOM 9528 C CA . ASN D 1 326 ? 34.513 23.608 48.913 1.00 64.86 322 ASN D CA 1
ATOM 9529 C C . ASN D 1 326 ? 35.367 24.479 47.990 1.00 66.58 322 ASN D C 1
ATOM 9530 O O . ASN D 1 326 ? 36.012 23.954 47.088 1.00 63.59 322 ASN D O 1
ATOM 9535 N N . ASP D 1 327 ? 35.375 25.792 48.226 1.00 69.01 323 ASP D N 1
ATOM 9536 C CA . ASP D 1 327 ? 36.203 26.746 47.444 1.00 72.85 323 ASP D CA 1
ATOM 9537 C C . ASP D 1 327 ? 37.700 26.393 47.455 1.00 74.34 323 ASP D C 1
ATOM 9538 O O . ASP D 1 327 ? 38.414 26.629 46.476 1.00 77.37 323 ASP D O 1
ATOM 9540 N N . ALA D 1 328 ? 38.156 25.823 48.567 1.00 74.29 324 ALA D N 1
ATOM 9541 C CA . ALA D 1 328 ? 39.542 25.386 48.728 1.00 75.51 324 ALA D CA 1
ATOM 9542 C C . ALA D 1 328 ? 39.870 24.079 47.989 1.00 72.26 324 ALA D C 1
ATOM 9543 O O . ALA D 1 328 ? 40.997 23.607 48.060 1.00 74.03 324 ALA D O 1
ATOM 9545 N N . GLY D 1 329 ? 38.887 23.481 47.326 1.00 68.67 325 GLY D N 1
ATOM 9546 C CA . GLY D 1 329 ? 39.070 22.208 46.627 1.00 66.51 325 GLY D CA 1
ATOM 9547 C C . GLY D 1 329 ? 38.969 20.959 47.498 1.00 64.38 325 GLY D C 1
ATOM 9548 O O . GLY D 1 329 ? 39.282 19.865 47.026 1.00 63.65 325 GLY D O 1
ATOM 9549 N N . ARG D 1 330 ? 38.582 21.110 48.768 1.00 62.21 326 ARG D N 1
ATOM 9550 C CA . ARG D 1 330 ? 38.442 19.959 49.669 1.00 61.22 326 ARG D CA 1
ATOM 9551 C C . ARG D 1 330 ? 37.036 19.329 49.533 1.00 57.49 326 ARG D C 1
ATOM 9552 O O . ARG D 1 330 ? 36.030 20.046 49.559 1.00 55.88 326 ARG D O 1
ATOM 9554 N N . GLU D 1 331 ? 36.971 18.007 49.401 1.00 56.22 327 GLU D N 1
ATOM 9555 C CA . GLU D 1 331 ? 35.679 17.316 49.428 1.00 55.00 327 GLU D CA 1
ATOM 9556 C C . GLU D 1 331 ? 35.111 17.403 50.839 1.00 54.35 327 GLU D C 1
ATOM 9557 O O . GLU D 1 331 ? 35.780 17.023 51.801 1.00 55.85 327 GLU D O 1
ATOM 9563 N N . VAL D 1 332 ? 33.900 17.941 50.966 1.00 51.79 328 VAL D N 1
ATOM 9564 C CA . VAL D 1 332 ? 33.242 18.041 52.278 1.00 51.59 328 VAL D CA 1
ATOM 9565 C C . VAL D 1 332 ? 32.054 17.085 52.412 1.00 47.59 328 VAL D C 1
ATOM 9566 O O . VAL D 1 332 ? 31.665 16.737 53.525 1.00 47.44 328 VAL D O 1
ATOM 9570 N N . ALA D 1 333 ? 31.460 16.673 51.288 1.00 45.60 329 ALA D N 1
ATOM 9571 C CA . ALA D 1 333 ? 30.341 15.731 51.304 1.00 42.31 329 ALA D CA 1
ATOM 9572 C C . ALA D 1 333 ? 30.212 15.032 49.997 1.00 41.28 329 ALA D C 1
ATOM 9573 O O . ALA D 1 333 ? 30.886 15.356 49.023 1.00 40.51 329 ALA D O 1
ATOM 9575 N N . ARG D 1 334 ? 29.334 14.039 50.004 1.00 39.83 330 ARG D N 1
ATOM 9576 C CA . ARG D 1 334 ? 29.143 13.209 48.877 1.00 39.16 330 ARG D CA 1
ATOM 9577 C C . ARG D 1 334 ? 27.753 12.608 48.907 1.00 35.33 330 ARG D C 1
ATOM 9578 O O . ARG D 1 334 ? 27.295 12.230 49.969 1.00 33.69 330 ARG D O 1
ATOM 9586 N N . GLY D 1 335 ? 27.080 12.531 47.755 1.00 32.52 331 GLY D N 1
ATOM 9587 C CA . GLY D 1 335 ? 25.706 12.089 47.738 1.00 30.45 331 GLY D CA 1
ATOM 9588 C C . GLY D 1 335 ? 25.129 11.864 46.371 1.00 29.09 331 GLY D C 1
ATOM 9589 O O . GLY D 1 335 ? 25.754 12.177 45.340 1.00 28.74 331 GLY D O 1
ATOM 9590 N N . ILE D 1 336 ? 23.917 11.327 46.373 1.00 27.02 332 ILE D N 1
ATOM 9591 C CA . ILE D 1 336 ? 23.192 11.051 45.137 1.00 26.17 332 ILE D CA 1
ATOM 9592 C C . ILE D 1 336 ? 22.615 12.363 44.580 1.00 25.85 332 ILE D C 1
ATOM 9593 O O . ILE D 1 336 ? 21.804 13.014 45.234 1.00 25.61 332 ILE D O 1
ATOM 9598 N N . THR D 1 337 ? 23.000 12.725 43.362 1.00 26.18 333 THR D N 1
ATOM 9599 C CA . THR D 1 337 ? 22.415 13.889 42.670 1.00 26.15 333 THR D CA 1
ATOM 9600 C C . THR D 1 337 ? 21.039 13.595 42.032 1.00 24.87 333 THR D C 1
ATOM 9601 O O . THR D 1 337 ? 20.825 12.585 41.386 1.00 24.38 333 THR D O 1
ATOM 9605 N N . ASN D 1 338 ? 20.123 14.539 42.208 1.00 24.92 334 ASN D N 1
ATOM 9606 C CA . ASN D 1 338 ? 18.815 14.504 41.595 1.00 23.84 334 ASN D CA 1
ATOM 9607 C C . ASN D 1 338 ? 18.819 14.975 40.136 1.00 24.23 334 ASN D C 1
ATOM 9608 O O . ASN D 1 338 ? 17.884 14.704 39.396 1.00 23.40 334 ASN D O 1
ATOM 9613 N N . TYR D 1 339 ? 19.846 15.716 39.759 1.00 26.18 335 TYR D N 1
ATOM 9614 C CA . TYR D 1 339 ? 19.914 16.431 38.482 1.00 27.30 335 TYR D CA 1
ATOM 9615 C C . TYR D 1 339 ? 21.226 16.113 37.772 1.00 28.21 335 TYR D C 1
ATOM 9616 O O . TYR D 1 339 ? 22.227 15.801 38.414 1.00 28.66 335 TYR D O 1
ATOM 9625 N N . SER D 1 340 ? 21.194 16.150 36.444 1.00 28.26 336 SER D N 1
ATOM 9626 C CA . SER D 1 340 ? 22.417 16.024 35.635 1.00 29.98 336 SER D CA 1
ATOM 9627 C C . SER D 1 340 ? 23.298 17.259 35.788 1.00 30.49 336 SER D C 1
ATOM 9628 O O . SER D 1 340 ? 22.855 18.295 36.267 1.00 30.23 336 SER D O 1
ATOM 9631 N N . SER D 1 341 ? 24.546 17.157 35.374 1.00 31.98 337 SER D N 1
ATOM 9632 C CA . SER D 1 341 ? 25.454 18.330 35.404 1.00 33.69 337 SER D CA 1
ATOM 9633 C C . SER D 1 341 ? 24.974 19.502 34.532 1.00 33.85 337 SER D C 1
ATOM 9634 O O . SER D 1 341 ? 25.160 20.670 34.878 1.00 34.90 337 SER D O 1
ATOM 9637 N N . ALA D 1 342 ? 24.408 19.199 33.373 1.00 34.09 338 ALA D N 1
ATOM 9638 C CA . ALA D 1 342 ? 23.901 20.251 32.477 1.00 34.33 338 ALA D CA 1
ATOM 9639 C C . ALA D 1 342 ? 22.713 20.961 33.130 1.00 34.35 338 ALA D C 1
ATOM 9640 O O . ALA D 1 342 ? 22.614 22.199 33.093 1.00 35.47 338 ALA D O 1
ATOM 9642 N N . GLU D 1 343 ? 21.803 20.178 33.708 1.00 31.82 339 GLU D N 1
ATOM 9643 C CA . GLU D 1 343 ? 20.666 20.736 34.435 1.00 31.20 339 GLU D CA 1
ATOM 9644 C C . GLU D 1 343 ? 21.139 21.583 35.620 1.00 32.14 339 GLU D C 1
ATOM 9645 O O . GLU D 1 343 ? 20.616 22.681 35.863 1.00 32.65 339 GLU D O 1
ATOM 9651 N N . ALA D 1 344 ? 22.096 21.050 36.368 1.00 32.11 340 ALA D N 1
ATOM 9652 C CA . ALA D 1 344 ? 22.670 21.754 37.499 1.00 33.61 340 ALA D CA 1
ATOM 9653 C C . ALA D 1 344 ? 23.322 23.081 37.092 1.00 35.69 340 ALA D C 1
ATOM 9654 O O . ALA D 1 344 ? 23.217 24.089 37.814 1.00 35.67 340 ALA D O 1
ATOM 9656 N N . LYS D 1 345 ? 23.980 23.085 35.933 1.00 37.38 341 LYS D N 1
ATOM 9657 C CA . LYS D 1 345 ? 24.525 24.331 35.353 1.00 40.40 341 LYS D CA 1
ATOM 9658 C C . LYS D 1 345 ? 23.459 25.388 35.107 1.00 40.38 341 LYS D C 1
ATOM 9659 O O . LYS D 1 345 ? 23.679 26.562 35.351 1.00 41.92 341 LYS D O 1
ATOM 9665 N N . LEU D 1 346 ? 22.295 24.957 34.643 1.00 38.51 342 LEU D N 1
ATOM 9666 C CA . LEU D 1 346 ? 21.214 25.880 34.363 1.00 38.98 342 LEU D CA 1
ATOM 9667 C C . LEU D 1 346 ? 20.559 26.470 35.606 1.00 40.83 342 LEU D C 1
ATOM 9668 O O . LEU D 1 346 ? 20.097 27.609 35.572 1.00 41.42 342 LEU D O 1
ATOM 9673 N N . ILE D 1 347 ? 20.539 25.706 36.704 1.00 41.20 343 ILE D N 1
ATOM 9674 C CA . ILE D 1 347 ? 19.785 26.095 37.902 1.00 42.50 343 ILE D CA 1
ATOM 9675 C C . ILE D 1 347 ? 20.651 26.487 39.098 1.00 44.81 343 ILE D C 1
ATOM 9676 O O . ILE D 1 347 ? 20.130 26.821 40.157 1.00 45.89 343 ILE D O 1
ATOM 9681 N N . GLN D 1 348 ? 21.961 26.415 38.943 1.00 46.96 344 GLN D N 1
ATOM 9682 C CA . GLN D 1 348 ? 22.837 26.799 40.023 1.00 49.81 344 GLN D CA 1
ATOM 9683 C C . GLN D 1 348 ? 22.559 28.249 40.448 1.00 51.99 344 GLN D C 1
ATOM 9684 O O . GLN D 1 348 ? 22.277 29.109 39.608 1.00 51.59 344 GLN D O 1
ATOM 9690 N N . ARG D 1 349 ? 22.624 28.500 41.757 1.00 52.24 345 ARG D N 1
ATOM 9691 C CA . ARG D 1 349 ? 22.354 29.828 42.328 1.00 54.58 345 ARG D CA 1
ATOM 9692 C C . ARG D 1 349 ? 20.908 30.288 42.264 1.00 54.43 345 ARG D C 1
ATOM 9693 O O . ARG D 1 349 ? 20.640 31.434 42.577 1.00 57.60 345 ARG D O 1
ATOM 9701 N N . LYS D 1 350 ? 19.990 29.425 41.855 1.00 52.44 346 LYS D N 1
ATOM 9702 C CA . LYS D 1 350 ? 18.587 29.817 41.741 1.00 53.49 346 LYS D CA 1
ATOM 9703 C C . LYS D 1 350 ? 17.773 29.222 42.892 1.00 54.21 346 LYS D C 1
ATOM 9704 O O . LYS D 1 350 ? 18.046 28.091 43.331 1.00 51.63 346 LYS D O 1
ATOM 9706 N N . PRO D 1 351 ? 16.770 29.976 43.387 1.00 57.38 347 PRO D N 1
ATOM 9707 C CA . PRO D 1 351 ? 15.859 29.397 44.383 1.00 56.97 347 PRO D CA 1
ATOM 9708 C C . PRO D 1 351 ? 15.023 28.313 43.720 1.00 55.30 347 PRO D C 1
ATOM 9709 O O . PRO D 1 351 ? 14.846 28.328 42.496 1.00 54.71 347 PRO D O 1
ATOM 9713 N N . SER D 1 352 ? 14.524 27.383 44.520 1.00 53.57 348 SER D N 1
ATOM 9714 C CA . SER D 1 352 ? 13.845 26.212 43.993 1.00 51.46 348 SER D CA 1
ATOM 9715 C C . SER D 1 352 ? 12.593 26.569 43.166 1.00 50.89 348 SER D C 1
ATOM 9716 O O . SER D 1 352 ? 12.291 25.897 42.175 1.00 49.18 348 SER D O 1
ATOM 9719 N N . GLY D 1 353 ? 11.898 27.636 43.556 1.00 51.53 349 GLY D N 1
ATOM 9720 C CA . GLY D 1 353 ? 10.719 28.099 42.832 1.00 51.46 349 GLY D CA 1
ATOM 9721 C C . GLY D 1 353 ? 10.995 28.644 41.438 1.00 51.92 349 GLY D C 1
ATOM 9722 O O . GLY D 1 353 ? 10.065 28.845 40.667 1.00 51.54 349 GLY D O 1
ATOM 9723 N N . GLU D 1 354 ? 12.268 28.861 41.103 1.00 51.39 350 GLU D N 1
ATOM 9724 C CA . GLU D 1 354 ? 12.653 29.290 39.763 1.00 52.45 350 GLU D CA 1
ATOM 9725 C C . GLU D 1 354 ? 13.132 28.152 38.849 1.00 50.32 350 GLU D C 1
ATOM 9726 O O . GLU D 1 354 ? 13.321 28.375 37.644 1.00 51.14 350 GLU D O 1
ATOM 9732 N N . ILE D 1 355 ? 13.322 26.944 39.387 1.00 46.59 351 ILE D N 1
ATOM 9733 C CA . ILE D 1 355 ? 13.800 25.819 38.574 1.00 45.36 351 ILE D CA 1
ATOM 9734 C C . ILE D 1 355 ? 12.884 25.505 37.392 1.00 45.09 351 ILE D C 1
ATOM 9735 O O . ILE D 1 355 ? 13.370 25.217 36.306 1.00 44.74 351 ILE D O 1
ATOM 9740 N N . GLU D 1 356 ? 11.577 25.532 37.615 1.00 46.00 352 GLU D N 1
ATOM 9741 C CA . GLU D 1 356 ? 10.608 25.152 36.595 1.00 48.60 352 GLU D CA 1
ATOM 9742 C C . GLU D 1 356 ? 10.675 26.058 35.370 1.00 48.78 352 GLU D C 1
ATOM 9743 O O . GLU D 1 356 ? 10.606 25.573 34.246 1.00 45.84 352 GLU D O 1
ATOM 9749 N N . ALA D 1 357 ? 10.787 27.368 35.603 1.00 49.22 353 ALA D N 1
ATOM 9750 C CA . ALA D 1 357 ? 10.892 28.347 34.524 1.00 51.40 353 ALA D CA 1
ATOM 9751 C C . ALA D 1 357 ? 12.162 28.144 33.720 1.00 50.35 353 ALA D C 1
ATOM 9752 O O . ALA D 1 357 ? 12.140 28.230 32.495 1.00 50.15 353 ALA D O 1
ATOM 9754 N N . VAL D 1 358 ? 13.259 27.848 34.407 1.00 49.68 354 VAL D N 1
ATOM 9755 C CA . VAL D 1 358 ? 14.543 27.684 33.735 1.00 50.47 354 VAL D CA 1
ATOM 9756 C C . VAL D 1 358 ? 14.602 26.409 32.887 1.00 47.36 354 VAL D C 1
ATOM 9757 O O . VAL D 1 358 ? 15.068 26.446 31.751 1.00 46.46 354 VAL D O 1
ATOM 9761 N N . LEU D 1 359 ? 14.140 25.286 33.440 1.00 44.83 355 LEU D N 1
ATOM 9762 C CA . LEU D 1 359 ? 14.253 23.987 32.768 1.00 43.38 355 LEU D CA 1
ATOM 9763 C C . LEU D 1 359 ? 13.056 23.629 31.905 1.00 44.50 355 LEU D C 1
ATOM 9764 O O . LEU D 1 359 ? 13.192 22.837 30.963 1.00 46.95 355 LEU D O 1
ATOM 9769 N N . GLY D 1 360 ? 11.894 24.197 32.216 1.00 44.59 356 GLY D N 1
ATOM 9770 C CA . GLY D 1 360 ? 10.628 23.772 31.598 1.00 44.64 356 GLY D CA 1
ATOM 9771 C C . GLY D 1 360 ? 9.915 22.689 32.411 1.00 44.62 356 GLY D C 1
ATOM 9772 O O . GLY D 1 360 ? 8.827 22.240 32.035 1.00 46.44 356 GLY D O 1
ATOM 9773 N N . TYR D 1 361 ? 10.542 22.245 33.499 1.00 42.02 357 TYR D N 1
ATOM 9774 C CA . TYR D 1 361 ? 9.997 21.193 34.369 1.00 40.96 357 TYR D CA 1
ATOM 9775 C C . TYR D 1 361 ? 10.797 21.278 35.642 1.00 40.96 357 TYR D C 1
ATOM 9776 O O . TYR D 1 361 ? 11.801 21.994 35.703 1.00 42.08 357 TYR D O 1
ATOM 9785 N N . MET D 1 362 ? 10.377 20.560 36.671 1.00 40.86 358 MET D N 1
ATOM 9786 C CA . MET D 1 362 ? 11.272 20.365 37.794 1.00 39.85 358 MET D CA 1
ATOM 9787 C C . MET D 1 362 ? 11.214 18.963 38.305 1.00 36.65 358 MET D C 1
ATOM 9788 O O . MET D 1 362 ? 10.250 18.246 38.084 1.00 36.90 358 MET D O 1
ATOM 9793 N N . LEU D 1 363 ? 12.285 18.575 38.977 1.00 36.33 359 LEU D N 1
ATOM 9794 C CA . LEU D 1 363 ? 12.359 17.289 39.641 1.00 35.07 359 LEU D CA 1
ATOM 9795 C C . LEU D 1 363 ? 12.096 17.567 41.130 1.00 33.90 359 LEU D C 1
ATOM 9796 O O . LEU D 1 363 ? 11.026 18.081 41.449 1.00 34.18 359 LEU D O 1
ATOM 9801 N N . GLU D 1 364 ? 13.047 17.271 42.012 1.00 32.96 360 GLU D N 1
ATOM 9802 C CA . GLU D 1 364 ? 12.947 17.636 43.408 1.00 33.84 360 GLU D CA 1
ATOM 9803 C C . GLU D 1 364 ? 13.484 19.055 43.606 1.00 34.76 360 GLU D C 1
ATOM 9804 O O . GLU D 1 364 ? 14.225 19.560 42.768 1.00 34.31 360 GLU D O 1
ATOM 9810 N N . PRO D 1 365 ? 13.122 19.711 44.727 1.00 34.64 361 PRO D N 1
ATOM 9811 C CA . PRO D 1 365 ? 13.726 21.026 45.004 1.00 35.50 361 PRO D CA 1
ATOM 9812 C C . PRO D 1 365 ? 15.205 20.961 45.409 1.00 35.33 361 PRO D C 1
ATOM 9813 O O . PRO D 1 365 ? 15.937 21.928 45.213 1.00 36.86 361 PRO D O 1
ATOM 9817 N N . GLU D 1 366 ? 15.646 19.824 45.936 1.00 34.18 362 GLU D N 1
ATOM 9818 C CA . GLU D 1 366 ? 17.029 19.657 46.383 1.00 34.38 362 GLU D CA 1
ATOM 9819 C C . GLU D 1 366 ? 17.890 19.231 45.212 1.00 32.96 362 GLU D C 1
ATOM 9820 O O . GLU D 1 366 ? 17.433 18.519 44.318 1.00 30.63 362 GLU D O 1
ATOM 9826 N N . LEU D 1 367 ? 19.158 19.616 45.235 1.00 33.32 363 LEU D N 1
ATOM 9827 C CA . LEU D 1 367 ? 20.125 18.977 44.351 1.00 32.45 363 LEU D CA 1
ATOM 9828 C C . LEU D 1 367 ? 20.524 17.601 44.926 1.00 31.72 363 LEU D C 1
ATOM 9829 O O . LEU D 1 367 ? 20.575 16.611 44.193 1.00 29.98 363 LEU D O 1
ATOM 9834 N N . ILE D 1 368 ? 20.867 17.559 46.220 1.00 31.52 364 ILE D N 1
ATOM 9835 C CA . ILE D 1 368 ? 21.151 16.298 46.911 1.00 30.76 364 ILE D CA 1
ATOM 9836 C C . ILE D 1 368 ? 20.372 16.333 48.208 1.00 31.45 364 ILE D C 1
ATOM 9837 O O . ILE D 1 368 ? 20.635 17.175 49.050 1.00 31.64 364 ILE D O 1
ATOM 9842 N N . HIS D 1 369 ? 19.426 15.410 48.368 1.00 31.17 365 HIS D N 1
ATOM 9843 C CA . HIS D 1 369 ? 18.677 15.339 49.614 1.00 32.78 365 HIS D CA 1
ATOM 9844 C C . HIS D 1 369 ? 19.588 14.933 50.758 1.00 32.29 365 HIS D C 1
ATOM 9845 O O . HIS D 1 369 ? 20.506 14.119 50.579 1.00 30.86 365 HIS D O 1
ATOM 9852 N N . ARG D 1 370 ? 19.326 15.488 51.939 1.00 33.22 366 ARG D N 1
ATOM 9853 C CA . ARG D 1 370 ? 20.035 15.110 53.152 1.00 34.48 366 ARG D CA 1
ATOM 9854 C C . ARG D 1 370 ? 20.091 13.610 53.428 1.00 31.85 366 ARG D C 1
ATOM 9855 O O . ARG D 1 370 ? 21.074 13.130 53.972 1.00 29.93 366 ARG D O 1
ATOM 9863 N N . ASP D 1 371 ? 19.044 12.873 53.071 1.00 29.99 367 ASP D N 1
ATOM 9864 C CA . ASP D 1 371 ? 18.994 11.442 53.315 1.00 29.96 367 ASP D CA 1
ATOM 9865 C C . ASP D 1 371 ? 19.908 10.685 52.339 1.00 29.42 367 ASP D C 1
ATOM 9866 O O . ASP D 1 371 ? 20.158 9.508 52.537 1.00 28.82 367 ASP D O 1
ATOM 9871 N N . ASN D 1 372 ? 20.364 11.359 51.286 1.00 28.55 368 ASN D N 1
ATOM 9872 C CA . ASN D 1 372 ? 21.182 10.737 50.229 1.00 29.01 368 ASN D CA 1
ATOM 9873 C C . ASN D 1 372 ? 22.607 11.279 50.203 1.00 30.22 368 ASN D C 1
ATOM 9874 O O . ASN D 1 372 ? 23.272 11.248 49.172 1.00 30.17 368 ASN D O 1
ATOM 9879 N N . LEU D 1 373 ? 23.083 11.802 51.326 1.00 31.86 369 LEU D N 1
ATOM 9880 C CA . LEU D 1 373 ? 24.445 12.283 51.401 1.00 33.39 369 LEU D CA 1
ATOM 9881 C C . LEU D 1 373 ? 25.119 11.939 52.716 1.00 34.66 369 LEU D C 1
ATOM 9882 O O . LEU D 1 373 ? 24.459 11.660 53.713 1.00 33.59 369 LEU D O 1
ATOM 9887 N N . VAL D 1 374 ? 26.446 11.954 52.693 1.00 36.05 370 VAL D N 1
ATOM 9888 C CA . VAL D 1 374 ? 27.265 11.800 53.886 1.00 37.41 370 VAL D CA 1
ATOM 9889 C C . VAL D 1 374 ? 28.349 12.869 53.863 1.00 40.71 370 VAL D C 1
ATOM 9890 O O . VAL D 1 374 ? 28.695 13.405 52.787 1.00 39.55 370 VAL D O 1
ATOM 9894 N N . LEU D 1 375 ? 28.845 13.195 55.055 1.00 43.02 371 LEU D N 1
ATOM 9895 C CA . LEU D 1 375 ? 29.967 14.087 55.233 1.00 46.68 371 LEU D CA 1
ATOM 9896 C C . LEU D 1 375 ? 31.288 13.399 54.940 1.00 50.16 371 LEU D C 1
ATOM 9897 O O . LEU D 1 375 ? 31.453 12.202 55.199 1.00 48.73 371 LEU D O 1
ATOM 9902 N N . VAL D 1 376 ? 32.191 14.219 54.393 1.00 52.89 372 VAL D N 1
ATOM 9903 C CA . VAL D 1 376 ? 33.600 13.962 54.058 1.00 58.72 372 VAL D CA 1
ATOM 9904 C C . VAL D 1 376 ? 33.883 12.869 53.024 1.00 59.40 372 VAL D C 1
ATOM 9905 O O . VAL D 1 376 ? 34.924 12.939 52.353 1.00 58.51 372 VAL D O 1
#

Foldseek 3Di:
DFFPLQPWQEEEEEEWQVQQDVLGDLVSLLQVLVLVLVSLVVRHQYEYEYFNQLSVLCVVVVHPDRDLDLVNSLNSNVSSVVVVVVSSQVSNVVSVAAEEEEEDAPVLCVDLQSLVVVLVVSVVCSVVSHHYYYDYNSVVDPPPVVTCLLVQLVVCLSNVGQAYEYADQDQAQQALEDAQPPPPGVHSNSVSQNSNLLQFYKYFYGHSPPPSVSVCSNVTHRTHHIHGRPDHNQVSLVVVLVVQADEQKAFEFEPVQLCCVPPVLWFAFLLRTPAIGGWDAARGKHFYAYPVRHGFKIFGFRGISVLSRQCHNHQLVCSCVRPVHDDDRGRGGSVTMHTD/DFFCLLVFQEEEEEEFQVQQPDQQQAGDLVSLLQVLVLVLVSLVVRHQYEYEYDRQLSNLCNVVVHRDRDPDLVNSLNSNVSRVVVVVVSSQVSNVVSVAAEEEEEDAPVLCVDLQSLVVVLVVSVVCSVVSHHYYYDYNSVVDPPQSNPHRCLLVQLVVCLSNVGQAYEAAAADQAFDCVFAQEDAQPPPVSCVSHVRNSNSVSQNSNLLQQHKYFYGHSVPPSVSVCSNVTHGTGHIHGRPDHNQRSLVVVLVVQADEQKAFEFEPVQLCCVPPVLWFAFLLRTPAIGGWDAARGKHFYAYPVRHGFKIFGFRGISVLSRQCHNHQLVCSCVRPVHDDDRGRGGSVTMDTD/DWFPLQVFQEEEEEEFQVQQPVLGDLVSLLQVLVLVLVSLVVRHQYEYEYDNQLSVLCVVVVHPDRDPDLVNSLNSNVSSVVVVVVSSQVSNVVSVAAEEEEEDAVVLCVDLQSLVVVLVVSVVCSVVSHHYYYYYNSVVDPPQSPPHGCLLVQLSVCLSNVGQAYEYADADQAFDQVPFAQEDAQPPPVSCVSHVRNSNSVSQNSNLLQQHKYFYGYSPDPSVSVCNNVTHGTGHIHGRPDHNQRSLVVVLVVQEDEQKAFEFEPVQLCCVPPVLWFAFLLRTPAIGGWDAARGKHFYAYPVRHGFKIFGFRGISVLSRQCHNHQLVCSCVRPVHDDDRGRGGSVTMDTD/DPAAFFPLLVFAEEEEEEFQVQQPDCQGDLVSLLVVLVLVLVSLVVRHQYEYEYDRQLSNLCVVVVHPDRDPDLVNSLNSNVNSVVVVVVSNQVSNVVSVAAEEEEEDDPVLCVDLQSLVVVLVVSVVCSVVRHHYYYYYNSVVDPVCVPPHGCLLVQLVVCLSNVGQEYEAEDQPVVSNVVSQVSNLLQQYKYFYAHSPPPSVSVCNNVTRHHHDIGGRPDHNQRSLVVVLVVQADEQKAFEFEPVQLCCVPPVLWFAFLLRTPAIGGWDAASGKHFYAYPVRHGFKIFGFRGISVLSRQCHNHQLVCSCVRPVHDDDRGRGGSVTMDTD

Nearest PDB structures (foldseek):
  4q1t-assembly1_A  TM=1.003E+00  e=6.827E-76  Burkholderia thailandensis E264
  4q1t-assembly1_C  TM=9.959E-01  e=1.129E-72  Burkholderia thailandensis E264
  4q1t-assembly1_B  TM=9.944E-01  e=7.793E-71  Burkholderia thailandensis E264
  4q1t-assembly1_D  TM=9.860E-01  e=1.139E-66  Burkholderia thailandensis E264
  2j5t-assembly4_H  TM=6.490E-01  e=2.678E-37  Escherichia coli